Protein AF-A0A9Q0BQL5-F1 (afdb_monomer_lite)

Sequence (1202 aa):
MKENNKILQLIYVAWRERWSDSQWGINIKKVLPRGVSGDVYNLADCLMQQALIGSTANPLVLNYLKHSLCAHLVSHAAVLRCIAKYDKLERVYCITALLEFLASIVDGVTCRIKSEESVLPSSVVQLVYWLLQIFARTVQHYELYGEISAEQSYMLDQTCVVIERLSQQQFLLSMLYLEICGRIRDKYASIKGSLTNSNFTLNAQNVEQQLQQLAYIEAKHLDMQSLNPQPTLEKISCCVQPLLAVEVLLNPCKDTSYYMPHIIKQLHALQRIPGEQPPPADYIPELVEALELLIEDNLLLDFMDTKCSCNMIEFLLNDWTKQQLVSDVHVKKFASQREAASQLLKKCDNGQQTPSNINFIKRAEVPLSGVLKTLCTNKVQDMVPVGNSFELILSVATVEGRLKTFVSRLIQCNENSKPVPGELGKLCVIRSTLFDVSFLMLTSIVQTYGSDVVLPERGDSFFEKWVRECMVERNKLKNPRQILALCDDSIVDELLLSLSKPEATQLKPSNLSWQETCLNLPGVLHHVLETELLKPLNMIQQFLAPLTSEELSSQENAKERLALSYQIIRKMQHDVHPAPNTKSRLISHSPLVEQFREVWRTVVDAGHLPTLESLLLAGGAAWLATQLVEQLLACKYTRDMSRTMDVVFAAMHLDIEKTTEALLMYVVAPLMLRRQGEDINEPQSLVLARLCVYCIISCLETRSGNVSSALTAMKKRSRSHDEEELAANAAKVRKVIGDGSDNSSDFTDTAFVSGDELSPKAVFVYQFISLLVECGGERVAPVLRLLPTSLVQQLLKVLVTDDIRVGLISRLYDLRVQTGRQSAVADFFNKISTMSTEPAVAKDAVLKRSEALPEATPQVRGYDFNEGVNYNKLFESYVNSGFQATNLGLAIREINRMLDCRDQPLEPDQLDKYETDDFIRRRSKCTVFLGYTSNLVSSGLRETIRFLAEHRMIDCIVTTAGGVEEDFIKCLAPTFMGSFELSGRDLRERGINRIGNLLVPNDNYCKFEDWVMPLLDEMLEEQKSRGTVWSPSKIIHRLGERIGDHSSIYYWAAKNQIPVFCPALTDGSLGDMMYFHSFRRPGLVVDILSDLRRLNTMAVKAVNSGMIIVGGGVVKHHICNANLMRNGADYSVFINTASEFDGSDSGARPDEAISWGKIKKDATPVKIYAEASLVFPLIVGETFAKRHHCDGKELPQETNQV

Foldseek 3Di:
DVLLVVLLVLLVVCVVVVPDLVRLVVVVCVSDDPPDACVVVLSLLSLLCVQPPDLAGDVSSLSNNVSCVVVRSHAPLSNLQSLLPDPPLVSLRHLLVVLVSLLVCVLVHDDDDPVCLVRNLVSLLSNLLSLLVLLLVLLVVCLVPVDDDPSSLSSNVSSLSSLVSCLVDLVNLVSPVVPQDVSLLVSLVSSVVSVVVDPDDRPDPCSNVSSVCSNDPDPVVNDDDDPDPDDDDDDPLVVLLVVVLVCCLVCVPDDPLPPSLVVSVVVVVVPDDPDDDDDPALADPSVLVSVVQVLLQVVSQLVSCLVVLHRSLLVNVVSSCVVSHDHPVSSVVSRVSCVVSSVVSVPPPDDDDDDDDPPPVPPPPPVVVVVVVLVPDDDPDDDDDDDPVLVVVCVVCVVVVNQLVVLVVLLVQLQVLWDDPPDDDSSVVVSVVSNVSSLVSSLVCCQVQNCVRRHDPPDDGLSNVCCVQPDAHVVRGDRLNSLQVLADVVVLVVVVVLVPDPVCPDPDDDVDIPSNVSSHVSVNVVVVVVVVPPPPVVVLVVVPDDDDPVVPPDDPCPVVVVVVVVVVSVVVVCVVPPDDDDDDDDDDDDDLLVVCVVVVCCCVVPVDQPVLLVSCVVPNLLVLLVSLVVVLVPDPDPVVSLVSLVSSLVSCVSPLQRNLVNCLPPPVLVLLPDPDDDHQAPPRLLSSLLSNLSSVQVNLVVVVPPPPPPVVVPPDDDPDCPVPVVVVVVVVVCVSVDDDDDDDDDPPPPDLDDDLDGDRSLVSVVSNLVCNLVVVPCSCVVVLVPDDPVNVVVNVVSPPDDPPDPSSLVSSFPCVDPVSVVVSVVVVVVVVVVPPDDPVVVCCVPVPDDDDDPPPDQAQDADDCVVPDDVLVRLCNLCNPDDLSVLLNVLLVLLQVLVVQFPDDQDPVLQDPPDPLPLLGDDTQAAEEEEDELLCLLDPCLQVLLVCLQVVVHQAYEYAQSNLVSLLLCLVPNKAFAAQPDDPVVCVVQQWDDDHRIIDRNVSLVSVLVQCLVVLVVQQCCCVVVVDAAAPQNSLLSSLVRSPDSSGSSVSCNVSSHTYHHLHNLPDSVVVSVVVSCVVPNDDDYDHVVVLVSLLVSLLSRNAYEYDHEFFDPRQVSLLVSVVSNQAHQTEEAEEQADPPVVGRRRDDVVVSCVSSSHPPPHDYGYRNDHCVVRVVVSCVSHVVCCVVPVVDDDDDDDDDD

Radius of gyration: 45.61 Å; chains: 1; bounding box: 115×76×133 Å

Secondary structure (DSSP, 8-state):
-HHHHHHHHHHHHHHHTT--HHHHHHHHTTTSPTT--GGGGTHHHHHHHHHSSSSS--HHHHHHHHHHHHTTSS-HHHHHHHHHT---TT-HHHHHHHHHHHHTTGGG----STTTTTTHHHHHHHHHHHHHHHHHHHHHHHHHHS---HHHHHHHHHHHHHHHHHHH-HHHHHHHHTT--HHHHHHHHHHHHHHHHS----SSTTHHHHHHHHHS--GGG--PPPS-S-PPPPPHHHHHHHHHHHHHHH-TTS-TTTTHHHHHHHHHHHTS-TTPPPP--SS-HHHHHHHHHHHS-HHHHHHHHHHHSS-HHHHHHHHHHTTTSS-HHHHHHHHHHHHHHHHHGGG----------TTGGGSTTSTHHHHTTTTTS-SS------SHHHHHHHHHHHHTT-HHHHHHHHHHHHHTTPPPTT--SHHHHHHHHHHHHHHHHHHHHHHHH-HHHHS-TT--SHHHHHHHHT--BTTB---HHHHHTTS-HHHHHHHHHHHTSTT-SS----S--HHHHHHHHHHHHHHHHHHHTTHHHHHHHHTTSPPPTTGGGS-TTHHHHHHHHHHHHHHHHHHHSPPP---------S-HHHHHHHHHHHHHHH---THHHHHHHHHHHHHHHHHHHHHHHT--SHHHHHHHHHHHHHHHTTSHHHHHHHIIIIIIHHHHH-SSS----TTHHHHHHHHHHHHHHHHHHHHTT-TTSSTTS-TTS-SSSHHHHHHHHHHHHHHHH----SSS--SS---SBSSSSB-HHHHHHHHHHHHHHHHHGGGGHHHHTTS-HHHHHHHHHH--STT--HHHHHHHS-TTSHHHHHHHHHHHHHHHTT--S--HHHHHHHSPPPPPPPTTPPP-----GGG---HHHHHHHGGGT-HHHHHHHHHHHHHHHHHHHHSSPPPTTSS-SS---TTT---SSEEEEEEE-HHHHHTTHHHHHHHHHHTT--SEEE--HHHHHHHHHHHHS--EE--TTS-HHHHHHTTEEEETTEEEEHHHHHHHHHHHHHHHHHHHHHHHHH---B-HHHHHHHHHHHH--TT-HHHHHHHHT--EE-TTTTSSHHHHHHHHHHHHS----B-SHHHHHHHHHHHHT-SEEEEEEES-HHHHHHHHHHHHTTTSBSEEEEEES--GGG--TTT--HHHHHHTTSB-TT---EEEES-HHHHHHHHHIIIIIHHHHHTTS---------

Structure (mmCIF, N/CA/C/O backbone):
data_AF-A0A9Q0BQL5-F1
#
_entry.id   AF-A0A9Q0BQL5-F1
#
loop_
_atom_site.group_PDB
_atom_site.id
_atom_site.type_symbol
_atom_site.label_atom_id
_atom_site.label_alt_id
_atom_site.label_comp_id
_atom_site.label_asym_id
_atom_site.label_entity_id
_atom_site.label_seq_id
_atom_site.pdbx_PDB_ins_code
_atom_site.Cartn_x
_atom_site.Cartn_y
_atom_site.Cartn_z
_atom_site.occupancy
_atom_site.B_iso_or_equiv
_atom_site.auth_seq_id
_atom_site.auth_comp_id
_atom_site.auth_asym_id
_atom_site.auth_atom_id
_atom_site.pdbx_PDB_model_num
ATOM 1 N N . MET A 1 1 ? -9.740 28.902 -21.858 1.00 39.16 1 MET A N 1
ATOM 2 C CA . MET A 1 1 ? -10.705 29.517 -20.909 1.00 39.16 1 MET A CA 1
ATOM 3 C C . MET A 1 1 ? -11.935 28.647 -20.647 1.00 39.16 1 MET A C 1
ATOM 5 O O . MET A 1 1 ? -11.956 28.020 -19.597 1.00 39.16 1 MET A O 1
ATOM 9 N N . LYS A 1 2 ? -12.948 28.575 -21.539 1.00 45.38 2 LYS A N 1
ATOM 10 C CA . LYS A 1 2 ? -14.216 27.850 -21.254 1.00 45.38 2 LYS A CA 1
ATOM 11 C C . LYS A 1 2 ? -14.011 26.398 -20.790 1.00 45.38 2 LYS A C 1
ATOM 13 O O . LYS A 1 2 ? -14.734 25.947 -19.911 1.00 45.38 2 LYS A O 1
ATOM 18 N N . GLU A 1 3 ? -13.023 25.690 -21.334 1.00 53.72 3 GLU A N 1
ATOM 19 C CA . GLU A 1 3 ? -12.775 24.280 -20.994 1.00 53.72 3 GLU A CA 1
ATOM 20 C C . GLU A 1 3 ? -11.862 24.096 -19.776 1.00 53.72 3 GLU A C 1
ATOM 22 O O . GLU A 1 3 ? -12.141 23.229 -18.956 1.00 53.72 3 GLU A O 1
ATOM 27 N N . ASN A 1 4 ? -10.890 24.985 -19.536 1.00 60.66 4 ASN A N 1
ATOM 28 C CA . ASN A 1 4 ? -10.156 25.028 -18.259 1.00 60.66 4 ASN A CA 1
ATOM 29 C C . ASN A 1 4 ? -11.117 25.218 -17.071 1.00 60.66 4 ASN A C 1
ATOM 31 O O . ASN A 1 4 ? -10.926 24.617 -16.022 1.00 60.66 4 ASN A O 1
ATOM 35 N N . ASN A 1 5 ? -12.187 26.002 -17.252 1.00 71.75 5 ASN A N 1
ATOM 36 C CA . ASN A 1 5 ? -13.211 26.190 -16.224 1.00 71.75 5 ASN A CA 1
ATOM 37 C C . ASN A 1 5 ? -14.006 24.890 -15.957 1.00 71.75 5 ASN A C 1
ATOM 39 O O . ASN A 1 5 ? -14.268 24.563 -14.804 1.00 71.75 5 ASN A O 1
ATOM 43 N N . LYS A 1 6 ? -14.293 24.080 -16.993 1.00 80.75 6 LYS A N 1
ATOM 44 C CA . LYS A 1 6 ? -14.852 22.721 -16.818 1.00 80.75 6 LYS A CA 1
ATOM 45 C C . LYS A 1 6 ? -13.878 21.785 -16.092 1.00 80.75 6 LYS A C 1
ATOM 47 O O . LYS A 1 6 ? -14.313 21.003 -15.257 1.00 80.75 6 LYS A O 1
ATOM 52 N N . ILE A 1 7 ? -12.578 21.854 -16.399 1.00 86.69 7 ILE A N 1
ATOM 53 C CA . ILE A 1 7 ? -11.542 21.041 -15.737 1.00 86.69 7 ILE A CA 1
ATOM 54 C C . ILE A 1 7 ? -11.455 21.402 -14.248 1.00 86.69 7 ILE A C 1
ATOM 56 O O . ILE A 1 7 ? -11.483 20.507 -13.411 1.00 86.69 7 ILE A O 1
ATOM 60 N N . LEU A 1 8 ? -11.435 22.692 -13.900 1.00 84.69 8 LEU A N 1
ATOM 61 C CA . LEU A 1 8 ? -11.439 23.149 -12.505 1.00 84.69 8 LEU A CA 1
ATOM 62 C C . LEU A 1 8 ? -12.724 22.743 -11.764 1.00 84.69 8 LEU A C 1
ATOM 64 O O . LEU A 1 8 ? -12.647 22.255 -10.639 1.00 84.69 8 LEU A O 1
ATOM 68 N N . GLN A 1 9 ? -13.893 22.856 -12.406 1.00 84.88 9 GLN A N 1
ATOM 69 C CA . GLN A 1 9 ? -15.153 22.331 -11.862 1.00 84.88 9 GLN A CA 1
ATOM 70 C C . GLN A 1 9 ? -15.095 20.811 -11.638 1.00 84.88 9 GLN A C 1
ATOM 72 O O . GLN A 1 9 ? -15.548 20.338 -10.598 1.00 84.88 9 GLN A O 1
ATOM 77 N N . LEU A 1 10 ? -14.505 20.047 -12.564 1.00 89.94 10 LEU A N 1
ATOM 78 C CA . LEU A 1 10 ? -14.346 18.600 -12.421 1.00 89.94 10 LEU A CA 1
ATOM 79 C C . LEU A 1 10 ? -13.389 18.237 -11.278 1.00 89.94 10 LEU A C 1
ATOM 81 O O . LEU A 1 10 ? -13.702 17.334 -10.512 1.00 89.94 10 LEU A O 1
ATOM 85 N N . ILE A 1 11 ? -12.263 18.944 -11.127 1.00 89.12 11 ILE A N 1
ATOM 86 C CA . ILE A 1 11 ? -11.324 18.740 -10.011 1.00 89.12 11 ILE A CA 1
ATOM 87 C C . ILE A 1 11 ? -12.015 19.044 -8.676 1.00 89.12 11 ILE A C 1
ATOM 89 O O . ILE A 1 11 ? -11.891 18.259 -7.739 1.00 89.12 11 ILE A O 1
ATOM 93 N N . TYR A 1 12 ? -12.795 20.128 -8.593 1.00 85.75 12 TYR A N 1
ATOM 94 C CA . TYR A 1 12 ? -13.563 20.463 -7.391 1.00 85.75 12 TYR A CA 1
ATOM 95 C C . TYR A 1 12 ? -14.600 19.384 -7.041 1.00 85.75 12 TYR A C 1
ATOM 97 O O . TYR A 1 12 ? -14.692 18.978 -5.884 1.00 85.75 12 TYR A O 1
ATOM 105 N N . VAL A 1 13 ? -15.345 18.876 -8.032 1.00 85.94 13 VAL A N 1
ATOM 106 C CA . VAL A 1 13 ? -16.302 17.770 -7.849 1.00 85.94 13 VAL A CA 1
ATOM 107 C C . VAL A 1 13 ? -15.586 16.489 -7.409 1.00 85.94 13 VAL A C 1
ATOM 109 O O . VAL A 1 13 ? -15.974 15.907 -6.400 1.00 85.94 13 VAL A O 1
ATOM 112 N N . ALA A 1 14 ? -14.510 16.095 -8.094 1.00 89.06 14 ALA A N 1
ATOM 113 C CA . ALA A 1 14 ? -13.733 14.895 -7.785 1.00 89.06 14 ALA A CA 1
ATOM 114 C C . ALA A 1 14 ? -13.114 14.940 -6.378 1.00 89.06 14 ALA A C 1
ATOM 116 O O . ALA A 1 14 ? -13.169 13.955 -5.644 1.00 89.06 14 ALA A O 1
ATOM 117 N N . TRP A 1 15 ? -12.593 16.101 -5.969 1.00 87.44 15 TRP A N 1
ATOM 118 C CA . TRP A 1 15 ? -12.071 16.325 -4.622 1.00 87.44 15 TRP A CA 1
ATOM 119 C C . TRP A 1 15 ? -13.177 16.292 -3.556 1.00 87.44 15 TRP A C 1
ATOM 121 O O . TRP A 1 15 ? -13.024 15.610 -2.542 1.00 87.44 15 TRP A O 1
ATOM 131 N N . ARG A 1 16 ? -14.308 16.974 -3.797 1.00 85.25 16 ARG A N 1
ATOM 132 C CA . ARG A 1 16 ? -15.478 16.993 -2.900 1.00 85.25 16 ARG A CA 1
ATOM 133 C C . ARG A 1 16 ? -16.049 15.593 -2.674 1.00 85.25 16 ARG A C 1
ATOM 135 O O . ARG A 1 16 ? -16.396 15.246 -1.552 1.00 85.25 16 ARG A O 1
ATOM 142 N N . GLU A 1 17 ? -16.151 14.807 -3.740 1.00 84.94 17 GLU A N 1
ATOM 143 C CA . GLU A 1 17 ? -16.742 13.463 -3.748 1.00 84.94 17 GLU A CA 1
ATOM 144 C C . GLU A 1 17 ? -15.713 12.345 -3.530 1.00 84.94 17 GLU A C 1
ATOM 146 O O . GLU A 1 17 ? -16.066 11.171 -3.619 1.00 84.94 17 GLU A O 1
ATOM 151 N N . ARG A 1 18 ? -14.450 12.697 -3.242 1.00 83.94 18 ARG A N 1
ATOM 152 C CA . ARG A 1 18 ? -13.349 11.762 -2.953 1.00 83.94 18 ARG A CA 1
ATOM 153 C C . ARG A 1 18 ? -13.235 10.633 -3.985 1.00 83.94 18 ARG A C 1
ATOM 155 O O . ARG A 1 18 ? -13.073 9.468 -3.630 1.00 83.94 18 ARG A O 1
ATOM 162 N N . TRP A 1 19 ? -13.321 10.982 -5.270 1.00 89.06 19 TRP A N 1
ATOM 163 C CA . TRP A 1 19 ? -13.213 10.012 -6.360 1.00 89.06 19 TRP A CA 1
ATOM 164 C C . TRP A 1 19 ? -11.880 9.259 -6.295 1.00 89.06 19 TRP A C 1
ATOM 166 O O . TRP A 1 19 ? -10.834 9.860 -6.051 1.00 89.06 19 TRP A O 1
ATOM 176 N N . SER A 1 20 ? -11.914 7.961 -6.583 1.00 87.31 20 SER A N 1
ATOM 177 C CA . SER A 1 20 ? -10.718 7.157 -6.846 1.00 87.31 20 SER A CA 1
ATOM 178 C C . SER A 1 20 ? -10.031 7.571 -8.150 1.00 87.31 20 SER A C 1
ATOM 180 O O . SER A 1 20 ? -10.671 8.090 -9.068 1.00 87.31 20 SER A O 1
ATOM 182 N N . ASP A 1 21 ? -8.746 7.248 -8.279 1.00 83.06 21 ASP A N 1
ATOM 183 C CA . ASP A 1 21 ? -7.938 7.456 -9.487 1.00 83.06 21 ASP A CA 1
ATOM 184 C C . ASP A 1 21 ? -8.631 6.957 -10.769 1.00 83.06 21 ASP A C 1
ATOM 186 O O . ASP A 1 21 ? -8.652 7.650 -11.786 1.00 83.06 21 ASP A O 1
ATOM 190 N N . SER A 1 22 ? -9.293 5.795 -10.704 1.00 77.31 22 SER A N 1
ATOM 191 C CA . SER A 1 22 ? -10.062 5.239 -11.829 1.00 77.31 22 SER A CA 1
ATOM 192 C C . SER A 1 22 ? -11.319 6.056 -12.153 1.00 77.31 22 SER A C 1
ATOM 194 O O . SER A 1 22 ? -11.629 6.276 -13.324 1.00 77.31 22 SER A O 1
ATOM 196 N N . GLN A 1 23 ? -12.041 6.555 -11.143 1.00 81.75 23 GLN A N 1
ATOM 197 C CA . GLN A 1 23 ? -13.186 7.452 -11.354 1.00 81.75 23 GLN A CA 1
ATOM 198 C C . GLN A 1 23 ? -12.740 8.806 -11.920 1.00 81.75 23 GLN A C 1
ATOM 200 O O . GLN A 1 23 ? -13.413 9.339 -12.804 1.00 81.75 23 GLN A O 1
ATOM 205 N N . TRP A 1 24 ? -11.592 9.335 -11.485 1.00 91.50 24 TRP A N 1
ATOM 206 C CA . TRP A 1 24 ? -10.955 10.490 -12.116 1.00 91.50 24 TRP A CA 1
ATOM 207 C C . TRP A 1 24 ? -10.639 10.202 -13.592 1.00 91.50 24 TRP A C 1
ATOM 209 O O . TRP A 1 24 ? -11.157 10.896 -14.468 1.00 91.50 24 TRP A O 1
ATOM 219 N N . GLY A 1 25 ? -9.895 9.128 -13.883 1.00 84.06 25 GLY A N 1
ATOM 220 C CA . GLY A 1 25 ? -9.488 8.729 -15.235 1.00 84.06 25 GLY A CA 1
ATOM 221 C C . GLY A 1 25 ? -10.651 8.470 -16.205 1.00 84.06 25 GLY A C 1
ATOM 222 O O . GLY A 1 25 ? -10.537 8.765 -17.396 1.00 84.06 25 GLY A O 1
ATOM 223 N N . ILE A 1 26 ? -11.794 7.978 -15.713 1.00 83.75 26 ILE A N 1
ATOM 224 C CA . ILE A 1 26 ? -13.032 7.811 -16.496 1.00 83.75 26 ILE A CA 1
ATOM 225 C C . ILE A 1 26 ? -13.714 9.158 -16.775 1.00 83.75 26 ILE A C 1
ATOM 227 O O . ILE A 1 26 ? -14.214 9.382 -17.879 1.00 83.75 26 ILE A O 1
ATOM 231 N N . ASN A 1 27 ? -13.777 10.056 -15.790 1.00 84.06 27 ASN A N 1
ATOM 232 C CA . ASN A 1 27 ? -14.540 11.298 -15.909 1.00 84.06 27 ASN A CA 1
ATOM 233 C C . ASN A 1 27 ? -13.768 12.427 -16.611 1.00 84.06 27 ASN A C 1
ATOM 235 O O . ASN A 1 27 ? -14.380 13.181 -17.366 1.00 84.06 27 ASN A O 1
ATOM 239 N N . ILE A 1 28 ? -12.442 12.518 -16.465 1.00 87.62 28 ILE A N 1
ATOM 240 C CA . ILE A 1 28 ? -11.629 13.505 -17.202 1.00 87.62 28 ILE A CA 1
ATOM 241 C C . ILE A 1 28 ? -11.689 13.270 -18.722 1.00 87.62 28 ILE A C 1
ATOM 243 O O . ILE A 1 28 ? -11.780 14.223 -19.495 1.00 87.62 28 ILE A O 1
ATOM 247 N N . LYS A 1 29 ? -11.806 12.004 -19.154 1.00 83.19 29 LYS A N 1
ATOM 248 C CA . LYS A 1 29 ? -12.052 11.591 -20.552 1.00 83.19 29 LYS A CA 1
ATOM 249 C C . LYS A 1 29 ? -13.448 11.968 -21.093 1.00 83.19 29 LYS A C 1
ATOM 251 O O . LYS A 1 29 ? -13.734 11.703 -22.257 1.00 83.19 29 LYS A O 1
ATOM 256 N N . LYS A 1 30 ? -14.318 12.582 -20.277 1.00 82.38 30 LYS A N 1
ATOM 257 C CA . LYS A 1 30 ? -15.582 13.220 -20.707 1.00 82.38 30 LYS A CA 1
ATOM 258 C C . LYS A 1 30 ? -15.435 14.731 -20.939 1.00 82.38 30 LYS A C 1
ATOM 260 O O . LYS A 1 30 ? -16.332 15.342 -21.515 1.00 82.38 30 LYS A O 1
ATOM 265 N N . VAL A 1 31 ? -14.342 15.334 -20.463 1.00 81.88 31 VAL A N 1
ATOM 266 C CA . VAL A 1 31 ? -14.035 16.770 -20.601 1.00 81.88 31 VAL A CA 1
ATOM 267 C C . VAL A 1 31 ? -12.945 17.004 -21.651 1.00 81.88 31 VAL A C 1
ATOM 269 O O . VAL A 1 31 ? -13.032 17.978 -22.393 1.00 81.88 31 VAL A O 1
ATOM 272 N N . LEU A 1 32 ? -11.964 16.102 -21.754 1.00 81.38 32 LEU A N 1
ATOM 273 C CA . LEU A 1 32 ? -10.988 16.074 -22.847 1.00 81.38 32 LEU A CA 1
ATOM 274 C C . LEU A 1 32 ? -11.603 15.450 -24.120 1.00 81.38 32 LEU A C 1
ATOM 276 O O . LEU A 1 32 ? -12.259 14.408 -24.016 1.00 81.38 32 LEU A O 1
ATOM 280 N N . PRO A 1 33 ? -11.371 16.009 -25.324 1.00 72.81 33 PRO A N 1
ATOM 281 C CA . PRO A 1 33 ? -11.741 15.356 -26.579 1.00 72.81 33 PRO A CA 1
ATOM 282 C C . PRO A 1 33 ? -10.989 14.035 -26.797 1.00 72.81 33 PRO A C 1
ATOM 284 O O . PRO A 1 33 ? -9.827 13.886 -26.415 1.00 72.81 33 PRO A O 1
ATOM 287 N N . ARG A 1 34 ? -11.633 13.069 -27.468 1.00 67.50 34 ARG A N 1
ATOM 288 C CA . ARG A 1 34 ? -11.004 11.781 -27.808 1.00 67.50 34 ARG A CA 1
ATOM 289 C C . ARG A 1 34 ? -9.763 12.003 -28.682 1.00 67.50 34 ARG A C 1
ATOM 291 O O . ARG A 1 34 ? -9.864 12.620 -29.735 1.00 67.50 34 ARG A O 1
ATOM 298 N N . GLY A 1 35 ? -8.623 11.455 -28.257 1.00 61.53 35 GLY A N 1
ATOM 299 C CA . GLY A 1 35 ? -7.357 11.508 -29.000 1.00 61.53 35 GLY A CA 1
ATOM 300 C C . GLY A 1 35 ? -6.513 12.772 -28.791 1.00 61.53 35 GLY A C 1
ATOM 301 O O . GLY A 1 35 ? -5.473 12.893 -29.428 1.00 61.53 35 GLY A O 1
ATOM 302 N N . VAL A 1 36 ? -6.914 13.697 -27.910 1.00 68.75 36 VAL A N 1
ATOM 303 C CA . VAL A 1 36 ? -6.151 14.922 -27.604 1.00 68.75 36 VAL A CA 1
ATOM 304 C C . VAL A 1 36 ? -5.515 14.812 -26.214 1.00 68.75 36 VAL A C 1
ATOM 306 O O . VAL A 1 36 ? -6.201 14.458 -25.256 1.00 68.75 36 VAL A O 1
ATOM 309 N N . SER A 1 37 ? -4.219 15.128 -26.086 1.00 78.31 37 SER A N 1
ATOM 310 C CA . SER A 1 37 ? -3.549 15.154 -24.775 1.00 78.31 37 SER A CA 1
ATOM 311 C C . SER A 1 37 ? -4.097 16.273 -23.879 1.00 78.31 37 SER A C 1
ATOM 313 O O . SER A 1 37 ? -4.379 17.381 -24.345 1.00 78.31 37 SER A O 1
ATOM 315 N N . GLY A 1 38 ? -4.173 16.020 -22.571 1.00 78.12 38 GLY A N 1
ATOM 316 C CA . GLY A 1 38 ? -4.485 17.029 -21.558 1.00 78.12 38 GLY A CA 1
ATOM 317 C C . GLY A 1 38 ? -3.434 18.139 -21.451 1.00 78.12 38 GLY A C 1
ATOM 318 O O . GLY A 1 38 ? -3.744 19.207 -20.920 1.00 78.12 38 GLY A O 1
ATOM 319 N N . ASP A 1 39 ? -2.237 17.949 -22.015 1.00 82.81 39 ASP A N 1
ATOM 320 C CA . ASP A 1 39 ? -1.204 18.993 -22.127 1.00 82.81 39 ASP A CA 1
ATOM 321 C C . ASP A 1 39 ? -1.713 20.215 -22.906 1.00 82.81 39 ASP A C 1
ATOM 323 O O . ASP A 1 39 ? -1.501 21.351 -22.487 1.00 82.81 39 ASP A O 1
ATOM 327 N N . VAL A 1 40 ? -2.488 19.990 -23.978 1.00 81.69 40 VAL A N 1
ATOM 328 C CA . VAL A 1 40 ? -3.127 21.042 -24.800 1.00 81.69 40 VAL A CA 1
ATOM 329 C C . VAL A 1 40 ? -4.065 21.925 -23.963 1.00 81.69 40 VAL A C 1
ATOM 331 O O . VAL A 1 40 ? -4.300 23.092 -24.276 1.00 81.69 40 VAL A O 1
ATOM 334 N N . TYR A 1 41 ? -4.576 21.377 -22.861 1.00 83.56 41 TYR A N 1
ATOM 335 C CA . TYR A 1 41 ? -5.487 22.037 -21.933 1.00 83.56 41 TYR A CA 1
ATOM 336 C C . TYR A 1 41 ? -4.804 22.537 -20.652 1.00 83.56 41 TYR A C 1
ATOM 338 O O . TYR A 1 41 ? -5.484 23.082 -19.781 1.00 83.56 41 TYR A O 1
ATOM 346 N N . ASN A 1 42 ? -3.476 22.399 -20.549 1.00 87.31 42 ASN A N 1
ATOM 347 C CA . ASN A 1 42 ? -2.678 22.653 -19.347 1.00 87.31 42 ASN A CA 1
ATOM 348 C C . ASN A 1 42 ? -3.185 21.864 -18.120 1.00 87.31 42 ASN A C 1
ATOM 350 O O . ASN A 1 42 ? -3.192 22.375 -17.001 1.00 87.31 42 ASN A O 1
ATOM 354 N N . LEU A 1 43 ? -3.631 20.614 -18.318 1.00 90.56 43 LEU A N 1
ATOM 355 C CA . LEU A 1 43 ? -4.208 19.784 -17.252 1.00 90.56 43 LEU A CA 1
ATOM 356 C C . LEU A 1 43 ? -3.239 19.586 -16.073 1.00 90.56 43 LEU A C 1
ATOM 358 O O . LEU A 1 43 ? -3.673 19.626 -14.922 1.00 90.56 43 LEU A O 1
ATOM 362 N N . ALA A 1 44 ? -1.939 19.443 -16.353 1.00 90.94 44 ALA A N 1
ATOM 363 C CA . ALA A 1 44 ? -0.901 19.355 -15.329 1.00 90.94 44 ALA A CA 1
ATOM 364 C C . ALA A 1 44 ? -0.805 20.641 -14.480 1.00 90.94 44 ALA A C 1
ATOM 366 O O . ALA A 1 44 ? -0.837 20.543 -13.256 1.00 90.94 44 ALA A O 1
ATOM 367 N N . ASP A 1 45 ? -0.793 21.836 -15.091 1.00 90.31 45 ASP A N 1
ATOM 368 C CA . ASP A 1 45 ? -0.812 23.116 -14.356 1.00 90.31 45 ASP A CA 1
ATOM 369 C C . ASP A 1 45 ? -2.107 23.265 -13.539 1.00 90.31 45 ASP A C 1
ATOM 371 O O . ASP A 1 45 ? -2.063 23.700 -12.391 1.00 90.31 45 ASP A O 1
ATOM 375 N N . CYS A 1 46 ? -3.268 22.888 -14.093 1.00 91.12 46 CYS A N 1
ATOM 376 C CA . CYS A 1 46 ? -4.544 22.969 -13.375 1.00 91.12 46 CYS A CA 1
ATOM 377 C C . CYS A 1 46 ? -4.580 22.051 -12.143 1.00 91.12 46 CYS A C 1
ATOM 379 O O . CYS A 1 46 ? -5.012 22.489 -11.078 1.00 91.12 46 CYS A O 1
ATOM 381 N N . LEU A 1 47 ? -4.107 20.806 -12.260 1.00 92.69 47 LEU A N 1
ATOM 382 C CA . LEU A 1 47 ? -3.985 19.892 -11.120 1.00 92.69 47 LEU A CA 1
ATOM 383 C C . LEU A 1 47 ? -2.956 20.407 -10.104 1.00 92.69 47 LEU A C 1
ATOM 385 O O . LEU A 1 47 ? -3.257 20.444 -8.915 1.00 92.69 47 LEU A O 1
ATOM 389 N N . MET A 1 48 ? -1.796 20.893 -10.557 1.00 91.25 48 MET A N 1
ATOM 390 C CA . MET A 1 48 ? -0.754 21.462 -9.692 1.00 91.25 48 MET A CA 1
ATOM 391 C C . MET A 1 48 ? -1.266 22.663 -8.881 1.00 91.25 48 MET A C 1
ATOM 393 O O . MET A 1 48 ? -1.083 22.733 -7.667 1.00 91.25 48 MET A O 1
ATOM 397 N N . GLN A 1 49 ? -1.985 23.585 -9.528 1.00 89.88 49 GLN A N 1
ATOM 398 C CA . GLN A 1 49 ? -2.579 24.748 -8.865 1.00 89.88 49 GLN A CA 1
ATOM 399 C C . GLN A 1 49 ? -3.617 24.354 -7.809 1.00 89.88 49 GLN A C 1
ATOM 401 O O . GLN A 1 49 ? -3.651 24.969 -6.747 1.00 89.88 49 GLN A O 1
ATOM 406 N N . GLN A 1 50 ? -4.445 23.334 -8.068 1.00 90.75 50 GLN A N 1
ATOM 407 C CA . GLN A 1 50 ? -5.422 22.838 -7.089 1.00 90.75 50 GLN A CA 1
ATOM 408 C C . GLN A 1 50 ? -4.779 21.984 -5.982 1.00 90.75 50 GLN A C 1
ATOM 410 O O . GLN A 1 50 ? -5.297 21.938 -4.866 1.00 90.75 50 GLN A O 1
ATOM 415 N N . ALA A 1 51 ? -3.633 21.350 -6.251 1.00 92.00 51 ALA A N 1
ATOM 416 C CA . ALA A 1 51 ? -2.873 20.609 -5.252 1.00 92.00 51 ALA A CA 1
ATOM 417 C C . ALA A 1 51 ? -2.216 21.526 -4.204 1.00 92.00 51 ALA A C 1
ATOM 419 O O . ALA A 1 51 ? -2.127 21.142 -3.041 1.00 92.00 51 ALA A O 1
ATOM 420 N N . LEU A 1 52 ? -1.782 22.733 -4.588 1.00 90.94 52 LEU A N 1
ATOM 421 C CA . LEU A 1 52 ? -0.888 23.586 -3.784 1.00 90.94 52 LEU A CA 1
ATOM 422 C C . LEU A 1 52 ? -1.550 24.851 -3.194 1.00 90.94 52 LEU A C 1
ATOM 424 O O . LEU A 1 52 ? -0.862 25.804 -2.818 1.00 90.94 52 LEU A O 1
ATOM 428 N N . ILE A 1 53 ? -2.884 24.883 -3.094 1.00 85.31 53 ILE A N 1
ATOM 429 C CA . ILE A 1 53 ? -3.624 26.025 -2.518 1.00 85.31 53 ILE A CA 1
ATOM 430 C C . ILE A 1 53 ? -3.279 26.223 -1.028 1.00 85.31 53 ILE A C 1
ATOM 432 O O . ILE A 1 53 ? -3.015 27.349 -0.593 1.00 85.31 53 ILE A O 1
ATOM 436 N N . GLY A 1 54 ? -3.269 25.129 -0.258 1.00 80.31 54 GLY A N 1
ATOM 437 C CA . GLY A 1 54 ? -3.113 25.124 1.200 1.00 80.31 54 GLY A CA 1
ATOM 438 C C . GLY A 1 54 ? -1.709 25.468 1.710 1.00 80.31 54 GLY A C 1
ATOM 439 O O . GLY A 1 54 ? -0.826 25.876 0.957 1.00 80.31 54 GLY A O 1
ATOM 440 N N . SER A 1 55 ? -1.509 25.314 3.020 1.00 75.56 55 SER A N 1
ATOM 441 C CA . SER A 1 55 ? -0.184 25.302 3.664 1.00 75.56 55 SER A CA 1
ATOM 442 C C . SER A 1 55 ? 0.575 23.992 3.416 1.00 75.56 55 SER A C 1
ATOM 444 O O . SER A 1 55 ? 1.803 23.994 3.391 1.00 75.56 55 SER A O 1
ATOM 446 N N . THR A 1 56 ? -0.162 22.901 3.208 1.00 85.06 56 THR A N 1
ATOM 447 C CA . THR A 1 56 ? 0.310 21.589 2.757 1.00 85.06 56 THR A CA 1
ATOM 448 C C . THR A 1 56 ? -0.245 21.283 1.362 1.00 85.06 56 THR A C 1
ATOM 450 O O . THR A 1 56 ? -1.239 21.880 0.928 1.00 85.06 56 THR A O 1
ATOM 453 N N . ALA A 1 57 ? 0.386 20.346 0.649 1.00 89.75 57 ALA A N 1
ATOM 454 C CA . ALA A 1 57 ? -0.140 19.844 -0.617 1.00 89.75 57 ALA A CA 1
ATOM 455 C C . ALA A 1 57 ? -1.338 18.899 -0.396 1.00 89.75 57 ALA A C 1
ATOM 457 O O . ALA A 1 57 ? -1.414 18.185 0.601 1.00 89.75 57 ALA A O 1
ATOM 458 N N . ASN A 1 58 ? -2.272 18.872 -1.346 1.00 91.44 58 ASN A N 1
ATOM 459 C CA . ASN A 1 58 ? -3.466 18.026 -1.323 1.00 91.44 58 ASN A CA 1
ATOM 460 C C . ASN A 1 58 ? -3.175 16.671 -2.010 1.00 91.44 58 ASN A C 1
ATOM 462 O O . ASN A 1 58 ? -3.162 16.617 -3.247 1.00 91.44 58 ASN A O 1
ATOM 466 N N . PRO A 1 59 ? -2.960 15.570 -1.257 1.00 88.00 59 PRO A N 1
ATOM 467 C CA . PRO A 1 59 ? -2.446 14.315 -1.815 1.00 88.00 59 PRO A CA 1
ATOM 468 C C . PRO A 1 59 ? -3.413 13.664 -2.809 1.00 88.00 59 PRO A C 1
ATOM 470 O O . PRO A 1 59 ? -2.978 13.043 -3.771 1.00 88.00 59 PRO A O 1
ATOM 473 N N . LEU A 1 60 ? -4.725 13.870 -2.651 1.00 87.69 60 LEU A N 1
ATOM 474 C CA . LEU A 1 60 ? -5.728 13.349 -3.584 1.00 87.69 60 LEU A CA 1
ATOM 475 C C . LEU A 1 60 ? -5.576 13.956 -4.992 1.00 87.69 60 LEU A C 1
ATOM 477 O O . LEU A 1 60 ? -5.713 13.256 -5.989 1.00 87.69 60 LEU A O 1
ATOM 481 N N . VAL A 1 61 ? -5.238 15.246 -5.082 1.00 90.12 61 VAL A N 1
ATOM 482 C CA . VAL A 1 61 ? -5.041 15.931 -6.372 1.00 90.12 61 VAL A CA 1
ATOM 483 C C . VAL A 1 61 ? -3.670 15.592 -6.975 1.00 90.12 61 VAL A C 1
ATOM 485 O O . VAL A 1 61 ? -3.553 15.484 -8.197 1.00 90.12 61 VAL A O 1
ATOM 488 N N . LEU A 1 62 ? -2.654 15.332 -6.143 1.00 92.25 62 LEU A N 1
ATOM 489 C CA . LEU A 1 62 ? -1.382 14.757 -6.602 1.00 92.25 62 LEU A CA 1
ATOM 490 C C . LEU A 1 62 ? -1.563 13.323 -7.133 1.00 92.25 62 LEU A C 1
ATOM 492 O O . LEU A 1 62 ? -1.002 12.995 -8.177 1.00 92.25 62 LEU A O 1
ATOM 496 N N . ASN A 1 63 ? -2.409 12.495 -6.514 1.00 90.94 63 ASN A N 1
ATOM 497 C CA . ASN A 1 63 ? -2.745 11.166 -7.037 1.00 90.94 63 ASN A CA 1
ATOM 498 C C . ASN A 1 63 ? -3.491 11.252 -8.378 1.00 90.94 63 ASN A C 1
ATOM 500 O O . ASN A 1 63 ? -3.142 10.534 -9.313 1.00 90.94 63 ASN A O 1
ATOM 504 N N . TYR A 1 64 ? -4.414 12.207 -8.549 1.00 93.75 64 TYR A N 1
ATOM 505 C CA . TYR A 1 64 ? -5.023 12.478 -9.860 1.00 93.75 64 TYR A CA 1
ATOM 506 C C . TYR A 1 64 ? -3.985 12.877 -10.917 1.00 93.75 64 TYR A C 1
ATOM 508 O O . TYR A 1 64 ? -4.099 12.451 -12.069 1.00 93.75 64 TYR A O 1
ATOM 516 N N . LEU A 1 65 ? -2.949 13.640 -10.553 1.00 93.56 65 LEU A N 1
ATOM 517 C CA . LEU A 1 65 ? -1.836 13.961 -11.451 1.00 93.56 65 LEU A CA 1
ATOM 518 C C . LEU A 1 65 ? -0.993 12.721 -11.786 1.00 93.56 65 LEU A C 1
ATOM 520 O O . LEU A 1 65 ? -0.714 12.483 -12.962 1.00 93.56 65 LEU A O 1
ATOM 524 N N . LYS A 1 66 ? -0.666 11.889 -10.788 1.00 91.81 66 LYS A N 1
ATOM 525 C CA . LYS A 1 66 ? 0.071 10.629 -10.970 1.00 91.81 66 LYS A CA 1
ATOM 526 C C . LYS A 1 66 ? -0.685 9.660 -11.879 1.00 91.81 66 LYS A C 1
ATOM 528 O O . LYS A 1 66 ? -0.130 9.195 -12.871 1.00 91.81 66 LYS A O 1
ATOM 533 N N . HIS A 1 67 ? -1.973 9.435 -11.622 1.00 90.94 67 HIS A N 1
ATOM 534 C CA . HIS A 1 67 ? -2.823 8.614 -12.482 1.00 90.94 67 HIS A CA 1
ATOM 535 C C . HIS A 1 67 ? -2.950 9.201 -13.894 1.00 90.94 67 HIS A C 1
ATOM 537 O O . HIS A 1 67 ? -2.930 8.452 -14.866 1.00 90.94 67 HIS A O 1
ATOM 543 N N . SER A 1 68 ? -3.029 10.529 -14.040 1.00 90.50 68 SER A N 1
ATOM 544 C CA . SER A 1 68 ? -3.069 11.175 -15.362 1.00 90.50 68 SER A CA 1
ATOM 545 C C . SER A 1 68 ? -1.784 10.941 -16.163 1.00 90.50 68 SER A C 1
ATOM 547 O O . SER A 1 68 ? -1.861 10.728 -17.371 1.00 90.50 68 SER A O 1
ATOM 549 N N . LEU A 1 69 ? -0.621 10.924 -15.508 1.00 88.25 69 LEU A N 1
ATOM 550 C CA . LEU A 1 69 ? 0.667 10.610 -16.130 1.00 88.25 69 LEU A CA 1
ATOM 551 C C . LEU A 1 69 ? 0.747 9.124 -16.535 1.00 88.25 69 LEU A C 1
ATOM 553 O O . LEU A 1 69 ? 1.018 8.800 -17.695 1.00 88.25 69 LEU A O 1
ATOM 557 N N . CYS A 1 70 ? 0.403 8.213 -15.616 1.00 84.50 70 CYS A N 1
ATOM 558 C CA . CYS A 1 70 ? 0.354 6.769 -15.875 1.00 84.50 70 CYS A CA 1
ATOM 559 C C . CYS A 1 70 ? -0.654 6.388 -16.977 1.00 84.50 70 CYS A C 1
ATOM 561 O O . CYS A 1 70 ? -0.381 5.493 -17.769 1.00 84.50 70 CYS A O 1
ATOM 563 N N . ALA A 1 71 ? -1.792 7.084 -17.063 1.00 83.38 71 ALA A N 1
ATOM 564 C CA . ALA A 1 71 ? -2.819 6.892 -18.091 1.00 83.38 71 ALA A CA 1
ATOM 565 C C . ALA A 1 71 ? -2.562 7.686 -19.391 1.00 83.38 71 ALA A C 1
ATOM 567 O O . ALA A 1 71 ? -3.437 7.721 -20.260 1.00 83.38 71 ALA A O 1
ATOM 568 N N . HIS A 1 72 ? -1.397 8.337 -19.507 1.00 83.94 72 HIS A N 1
ATOM 569 C CA . HIS A 1 72 ? -0.940 9.124 -20.664 1.00 83.94 72 HIS A CA 1
ATOM 570 C C . HIS A 1 72 ? -1.918 10.237 -21.087 1.00 83.94 72 HIS A C 1
ATOM 572 O O . HIS A 1 72 ? -2.099 10.535 -22.266 1.00 83.94 72 HIS A O 1
ATOM 578 N N . LEU A 1 73 ? -2.554 10.859 -20.092 1.00 85.75 73 LEU A N 1
ATOM 579 C CA . LEU A 1 73 ? -3.383 12.058 -20.231 1.00 85.75 73 LEU A CA 1
ATOM 580 C C . LEU A 1 73 ? -2.569 13.355 -20.108 1.00 85.75 73 LEU A C 1
ATOM 582 O O . LEU A 1 73 ? -3.070 14.408 -20.494 1.00 85.75 73 LEU A O 1
ATOM 586 N N . VAL A 1 74 ? -1.353 13.282 -19.558 1.00 88.94 74 VAL A N 1
ATOM 587 C CA . VAL A 1 74 ? -0.355 14.364 -19.520 1.00 88.94 74 VAL A CA 1
ATOM 588 C C . VAL A 1 74 ? 1.047 13.805 -19.778 1.00 88.94 74 VAL A C 1
ATOM 590 O O . VAL A 1 74 ? 1.314 12.635 -19.499 1.00 88.94 74 VAL A O 1
ATOM 593 N N . SER A 1 75 ? 1.928 14.652 -20.300 1.00 90.00 75 SER A N 1
ATOM 594 C CA . SER A 1 75 ? 3.336 14.381 -20.617 1.00 90.00 75 SER A CA 1
ATOM 595 C C . SER A 1 75 ? 4.247 14.458 -19.378 1.00 90.00 75 SER A C 1
ATOM 597 O O . SER A 1 75 ? 3.978 15.214 -18.439 1.00 90.00 75 SER A O 1
ATOM 599 N N . HIS A 1 76 ? 5.382 13.743 -19.392 1.00 91.31 76 HIS A N 1
ATOM 600 C CA . HIS A 1 76 ? 6.418 13.907 -18.364 1.00 91.31 76 HIS A CA 1
ATOM 601 C C . HIS A 1 76 ? 7.001 15.321 -18.406 1.00 91.31 76 HIS A C 1
ATOM 603 O O . HIS A 1 76 ? 7.083 15.984 -17.373 1.00 91.31 76 HIS A O 1
ATOM 609 N N . ALA A 1 77 ? 7.348 15.816 -19.598 1.00 90.75 77 ALA A N 1
ATOM 610 C CA . ALA A 1 77 ? 7.857 17.174 -19.772 1.00 90.75 77 ALA A CA 1
ATOM 611 C C . ALA A 1 77 ? 6.878 18.235 -19.239 1.00 90.75 77 ALA A C 1
ATOM 613 O O . ALA A 1 77 ? 7.303 19.182 -18.576 1.00 90.75 77 ALA A O 1
ATOM 614 N N . ALA A 1 78 ? 5.571 18.054 -19.463 1.00 90.25 78 ALA A N 1
ATOM 615 C CA . ALA A 1 78 ? 4.545 18.928 -18.903 1.00 90.25 78 ALA A CA 1
ATOM 616 C C . ALA A 1 78 ? 4.549 18.904 -17.365 1.00 90.25 78 ALA A C 1
ATOM 618 O O . ALA A 1 78 ? 4.598 19.966 -16.744 1.00 90.25 78 ALA A O 1
ATOM 619 N N . VAL A 1 79 ? 4.558 17.721 -16.739 1.00 93.19 79 VAL A N 1
ATOM 620 C CA . VAL A 1 79 ? 4.556 17.579 -15.271 1.00 93.19 79 VAL A CA 1
ATOM 621 C C . VAL A 1 79 ? 5.819 18.164 -14.631 1.00 93.19 79 VAL A C 1
ATOM 623 O O . VAL A 1 79 ? 5.698 18.984 -13.721 1.00 93.19 79 VAL A O 1
ATOM 626 N N . LEU A 1 80 ? 7.017 17.828 -15.126 1.00 93.69 80 LEU A N 1
ATOM 627 C CA . LEU A 1 80 ? 8.281 18.358 -14.585 1.00 93.69 80 LEU A CA 1
ATOM 628 C C . LEU A 1 80 ? 8.332 19.892 -14.674 1.00 93.69 80 LEU A C 1
ATOM 630 O O . LEU A 1 80 ? 8.711 20.565 -13.716 1.00 93.69 80 LEU A O 1
ATOM 634 N N . ARG A 1 81 ? 7.853 20.453 -15.791 1.00 90.94 81 ARG A N 1
ATOM 635 C CA . ARG A 1 81 ? 7.727 21.901 -16.004 1.00 90.94 81 ARG A CA 1
ATOM 636 C C . ARG A 1 81 ? 6.708 22.560 -15.071 1.00 90.94 81 ARG A C 1
ATOM 638 O O . ARG A 1 81 ? 6.909 23.705 -14.687 1.00 90.94 81 ARG A O 1
ATOM 645 N N . CYS A 1 82 ? 5.624 21.879 -14.698 1.00 92.06 82 CYS A N 1
ATOM 646 C CA . CYS A 1 82 ? 4.662 22.405 -13.721 1.00 92.06 82 CYS A CA 1
ATOM 647 C C . CYS A 1 82 ? 5.265 22.490 -12.312 1.00 92.06 82 CYS A C 1
ATOM 649 O O . CYS A 1 82 ? 4.992 23.450 -11.597 1.00 92.06 82 CYS A O 1
ATOM 651 N N . ILE A 1 83 ? 6.104 21.521 -11.933 1.00 94.00 83 ILE A N 1
ATOM 652 C CA . ILE A 1 83 ? 6.772 21.490 -10.623 1.00 94.00 83 ILE A CA 1
ATOM 653 C C . ILE A 1 83 ? 7.871 22.560 -10.559 1.00 94.00 83 ILE A C 1
ATOM 655 O O . ILE A 1 83 ? 7.888 23.369 -9.636 1.00 94.00 83 ILE A O 1
ATOM 659 N N . ALA A 1 84 ? 8.715 22.653 -11.592 1.00 92.44 84 ALA A N 1
ATOM 660 C CA . ALA A 1 84 ? 9.814 23.621 -11.660 1.00 92.44 84 ALA A CA 1
ATOM 661 C C . ALA A 1 84 ? 9.378 25.106 -11.690 1.00 92.44 84 ALA A C 1
ATOM 663 O O . ALA A 1 84 ? 10.198 25.994 -11.460 1.00 92.44 84 ALA A O 1
ATOM 664 N N . LYS A 1 85 ? 8.095 25.397 -11.958 1.00 91.81 85 LYS A N 1
ATOM 665 C CA . LYS A 1 85 ? 7.501 26.745 -11.837 1.00 91.81 85 LYS A CA 1
ATOM 666 C C . LYS A 1 85 ? 7.224 27.174 -10.389 1.00 91.81 85 LYS A C 1
ATOM 668 O O . LYS A 1 85 ? 6.879 28.335 -10.182 1.00 91.81 85 LYS A O 1
ATOM 673 N N . TYR A 1 86 ? 7.265 26.266 -9.411 1.00 92.31 86 TYR A N 1
ATOM 674 C CA . TYR A 1 86 ? 6.793 26.551 -8.056 1.00 92.31 86 TYR A CA 1
ATOM 675 C C . TYR A 1 86 ? 7.808 27.388 -7.260 1.00 92.31 86 TYR A C 1
ATOM 677 O O . TYR A 1 86 ? 8.811 26.880 -6.768 1.00 92.31 86 TYR A O 1
ATOM 685 N N . ASP A 1 87 ? 7.529 28.681 -7.125 1.00 88.38 87 ASP A N 1
ATOM 686 C CA . ASP A 1 87 ? 8.435 29.713 -6.603 1.00 88.38 87 ASP A CA 1
ATOM 687 C C . ASP A 1 87 ? 8.416 29.886 -5.072 1.00 88.38 87 ASP A C 1
ATOM 689 O O . ASP A 1 87 ? 9.349 30.446 -4.493 1.00 88.38 87 ASP A O 1
ATOM 693 N N . LYS A 1 88 ? 7.377 29.381 -4.397 1.00 89.25 88 LYS A N 1
ATOM 694 C CA . LYS A 1 88 ? 7.134 29.553 -2.951 1.00 89.25 88 LYS A CA 1
ATOM 695 C C . LYS A 1 88 ? 7.980 28.623 -2.081 1.00 89.25 88 LYS A C 1
ATOM 697 O O . LYS A 1 88 ? 7.452 27.772 -1.358 1.00 89.25 88 LYS A O 1
ATOM 702 N N . LEU A 1 89 ? 9.304 28.780 -2.158 1.00 87.31 89 LEU A N 1
ATOM 703 C CA . LEU A 1 89 ? 10.274 27.892 -1.501 1.00 87.31 89 LEU A CA 1
ATOM 704 C C . LEU A 1 89 ? 10.314 28.016 0.047 1.00 87.31 89 LEU A C 1
ATOM 706 O O . LEU A 1 89 ? 11.096 27.337 0.699 1.00 87.31 89 LEU A O 1
ATOM 710 N N . GLU A 1 90 ? 9.471 28.858 0.653 1.00 83.56 90 GLU A N 1
ATOM 711 C CA . GLU A 1 90 ? 9.191 28.887 2.103 1.00 83.56 90 GLU A CA 1
ATOM 712 C C . GLU A 1 90 ? 8.126 27.875 2.550 1.00 83.56 90 GLU A C 1
ATOM 714 O O . GLU A 1 90 ? 8.028 27.564 3.736 1.00 83.56 90 GLU A O 1
ATOM 719 N N . ARG A 1 91 ? 7.309 27.343 1.633 1.00 90.50 91 ARG A N 1
ATOM 720 C CA . ARG A 1 91 ? 6.252 26.375 1.964 1.00 90.50 91 ARG A CA 1
ATOM 721 C C . ARG A 1 91 ? 6.815 24.953 2.029 1.00 90.50 91 ARG A C 1
ATOM 723 O O . ARG A 1 91 ? 6.463 24.123 1.194 1.00 90.50 91 ARG A O 1
ATOM 730 N N . VAL A 1 92 ? 7.666 24.689 3.026 1.00 89.50 92 VAL A N 1
ATOM 731 C CA . VAL A 1 92 ? 8.408 23.424 3.233 1.00 89.50 92 VAL A CA 1
ATOM 732 C C . VAL A 1 92 ? 7.546 22.187 2.949 1.00 89.50 92 VAL A C 1
ATOM 734 O O . VAL A 1 92 ? 7.836 21.451 2.015 1.00 89.50 92 VAL A O 1
ATOM 737 N N . TYR A 1 93 ? 6.410 22.026 3.635 1.00 90.38 93 TYR A N 1
ATOM 738 C CA . TYR A 1 93 ? 5.498 20.885 3.451 1.00 90.38 93 TYR A CA 1
ATOM 739 C C . TYR A 1 93 ? 4.952 20.704 2.022 1.00 90.38 93 TYR A C 1
ATOM 741 O O . TYR A 1 93 ? 4.690 19.579 1.600 1.00 90.38 93 TYR A O 1
ATOM 749 N N . CYS A 1 94 ? 4.765 21.786 1.260 1.00 91.44 94 CYS A N 1
ATOM 750 C CA . CYS A 1 94 ? 4.382 21.688 -0.150 1.00 91.44 94 CYS A CA 1
ATOM 751 C C . CYS A 1 94 ? 5.552 21.213 -1.018 1.00 91.44 94 CYS A C 1
ATOM 753 O O . CYS A 1 94 ? 5.340 20.449 -1.951 1.00 91.44 94 CYS A O 1
ATOM 755 N N . ILE A 1 95 ? 6.772 21.662 -0.720 1.00 93.31 95 ILE A N 1
ATOM 756 C CA . ILE A 1 95 ? 7.988 21.312 -1.466 1.00 93.31 95 ILE A CA 1
ATOM 757 C C . ILE A 1 95 ? 8.339 19.846 -1.212 1.00 93.31 95 ILE A C 1
ATOM 759 O O . ILE A 1 95 ? 8.533 19.104 -2.167 1.00 93.31 95 ILE A O 1
ATOM 763 N N . THR A 1 96 ? 8.317 19.404 0.047 1.00 93.50 96 THR A N 1
ATOM 764 C CA . THR A 1 96 ? 8.507 18.003 0.445 1.00 93.50 96 THR A CA 1
ATOM 765 C C . THR A 1 96 ? 7.564 17.067 -0.312 1.00 93.50 96 THR A C 1
ATOM 767 O O . THR A 1 96 ? 8.031 16.142 -0.968 1.00 93.50 96 THR A O 1
ATOM 770 N N . ALA A 1 97 ? 6.260 17.364 -0.349 1.00 92.69 97 ALA A N 1
ATOM 771 C CA . ALA A 1 97 ? 5.291 16.552 -1.091 1.00 92.69 97 ALA A CA 1
ATOM 772 C C . ALA A 1 97 ? 5.527 16.545 -2.619 1.00 92.69 97 ALA A C 1
ATOM 774 O O . ALA A 1 97 ? 5.198 15.568 -3.295 1.00 92.69 97 ALA A O 1
ATOM 775 N N . LEU A 1 98 ? 6.106 17.612 -3.187 1.00 94.94 98 LEU A N 1
ATOM 776 C CA . LEU A 1 98 ? 6.520 17.650 -4.596 1.00 94.94 98 LEU A CA 1
ATOM 777 C C . LEU A 1 98 ? 7.804 16.846 -4.847 1.00 94.94 98 LEU A C 1
ATOM 779 O O . LEU A 1 98 ? 7.913 16.210 -5.892 1.00 94.94 98 LEU A O 1
ATOM 783 N N . LEU A 1 99 ? 8.749 16.839 -3.904 1.00 95.25 99 LEU A N 1
ATOM 784 C CA . LEU A 1 99 ? 9.972 16.033 -3.962 1.00 95.25 99 LEU A CA 1
ATOM 785 C C . LEU A 1 99 ? 9.660 14.536 -3.834 1.00 95.25 99 LEU A C 1
ATOM 787 O O . LEU A 1 99 ? 10.137 13.745 -4.641 1.00 95.25 99 LEU A O 1
ATOM 791 N N . GLU A 1 100 ? 8.782 14.153 -2.907 1.00 94.00 100 GLU A N 1
ATOM 792 C CA . GLU A 1 100 ? 8.283 12.779 -2.761 1.00 94.00 100 GLU A CA 1
ATOM 793 C C . GLU A 1 100 ? 7.510 12.330 -4.015 1.00 94.00 100 GLU A C 1
ATOM 795 O O . GLU A 1 100 ? 7.713 11.223 -4.525 1.00 94.00 100 GLU A O 1
ATOM 800 N N . PHE A 1 101 ? 6.682 13.213 -4.591 1.00 94.81 101 PHE A N 1
ATOM 801 C CA . PHE A 1 101 ? 6.027 12.967 -5.877 1.00 94.81 101 PHE A CA 1
ATOM 802 C C . PHE A 1 101 ? 7.055 12.747 -7.002 1.00 94.81 101 PHE A C 1
ATOM 804 O O . PHE A 1 101 ? 6.945 11.746 -7.716 1.00 94.81 101 PHE A O 1
ATOM 811 N N . LEU A 1 102 ? 8.066 13.620 -7.130 1.00 94.50 102 LEU A N 1
ATOM 812 C CA . LEU A 1 102 ? 9.159 13.516 -8.110 1.00 94.50 102 LEU A CA 1
ATOM 813 C C . LEU A 1 102 ? 9.947 12.212 -7.960 1.00 94.50 102 LEU A C 1
ATOM 815 O O . LEU A 1 102 ? 10.097 11.485 -8.940 1.00 94.50 102 LEU A O 1
ATOM 819 N N . ALA A 1 103 ? 10.395 11.879 -6.747 1.00 92.75 103 ALA A N 1
ATOM 820 C CA . ALA A 1 103 ? 11.104 10.635 -6.447 1.00 92.75 103 ALA A CA 1
ATOM 821 C C . ALA A 1 103 ? 10.282 9.394 -6.839 1.00 92.75 103 ALA A C 1
ATOM 823 O O . ALA A 1 103 ? 10.840 8.364 -7.204 1.00 92.75 103 ALA A O 1
ATOM 824 N N . SER A 1 104 ? 8.950 9.503 -6.825 1.00 91.56 104 SER A N 1
ATOM 825 C CA . SER A 1 104 ? 8.035 8.431 -7.221 1.00 91.56 104 SER A CA 1
ATOM 826 C C . SER A 1 104 ? 7.743 8.329 -8.731 1.00 91.56 104 SER A C 1
ATOM 828 O O . SER A 1 104 ? 6.966 7.450 -9.119 1.00 91.56 104 SER A O 1
ATOM 830 N N . ILE A 1 105 ? 8.311 9.216 -9.567 1.00 91.75 105 ILE A N 1
ATOM 831 C CA . ILE A 1 105 ? 8.159 9.210 -11.039 1.00 91.75 105 ILE A CA 1
ATOM 832 C C . ILE A 1 105 ? 9.469 9.372 -11.831 1.00 91.75 105 ILE A C 1
ATOM 834 O O . ILE A 1 105 ? 9.479 9.045 -13.016 1.00 91.75 105 ILE A O 1
ATOM 838 N N . VAL A 1 106 ? 10.553 9.874 -11.224 1.00 89.31 106 VAL A N 1
ATOM 839 C CA . VAL A 1 106 ? 11.801 10.260 -11.919 1.00 89.31 106 VAL A CA 1
ATOM 840 C C . VAL A 1 106 ? 12.422 9.103 -12.711 1.00 89.31 106 VAL A C 1
ATOM 842 O O . VAL A 1 106 ? 12.794 9.288 -13.867 1.00 89.31 106 VAL A O 1
ATOM 845 N N . ASP A 1 107 ? 12.408 7.894 -12.150 1.00 85.94 107 ASP A N 1
ATOM 846 C CA . ASP A 1 107 ? 12.941 6.676 -12.779 1.00 85.94 107 ASP A CA 1
ATOM 847 C C . ASP A 1 107 ? 12.103 6.165 -13.970 1.00 85.94 107 ASP A C 1
ATOM 849 O O . ASP A 1 107 ? 12.542 5.296 -14.718 1.00 85.94 107 ASP A O 1
ATOM 853 N N . GLY A 1 108 ? 10.885 6.689 -14.157 1.00 82.81 108 GLY A N 1
ATOM 854 C CA . GLY A 1 108 ? 9.984 6.344 -15.265 1.00 82.81 108 GLY A CA 1
ATOM 855 C C . GLY A 1 108 ? 9.906 7.396 -16.378 1.00 82.81 108 GLY A C 1
ATOM 856 O O . GLY A 1 108 ? 9.181 7.192 -17.363 1.00 82.81 108 GLY A O 1
ATOM 857 N N . VAL A 1 109 ? 10.617 8.524 -16.237 1.00 88.00 109 VAL A N 1
ATOM 858 C CA . VAL A 1 109 ? 10.532 9.650 -17.177 1.00 88.00 109 VAL A CA 1
ATOM 859 C C . VAL A 1 109 ? 10.981 9.214 -18.566 1.00 88.00 109 VAL A C 1
ATOM 861 O O . VAL A 1 109 ? 12.128 8.853 -18.801 1.00 88.00 109 VAL A O 1
ATOM 864 N N . THR A 1 110 ? 10.044 9.272 -19.506 1.00 81.94 110 THR A N 1
ATOM 865 C CA . THR A 1 110 ? 10.210 8.791 -20.879 1.00 81.94 110 THR A CA 1
ATOM 866 C C . THR A 1 110 ? 9.545 9.757 -21.850 1.00 81.94 110 THR A C 1
ATOM 868 O O . THR A 1 110 ? 8.436 10.226 -21.591 1.00 81.94 110 THR A O 1
ATOM 871 N N . CYS A 1 111 ? 10.200 10.037 -22.977 1.00 76.88 111 CYS A N 1
ATOM 872 C CA . CYS A 1 111 ? 9.602 10.804 -24.067 1.00 76.88 111 CYS A CA 1
ATOM 873 C C . CYS A 1 111 ? 8.752 9.874 -24.947 1.00 76.88 111 CYS A C 1
ATOM 875 O O . CYS A 1 111 ? 9.237 8.817 -25.352 1.00 76.88 111 CYS A O 1
ATOM 877 N N . ARG A 1 112 ? 7.481 10.218 -25.203 1.00 63.47 112 ARG A N 1
ATOM 878 C CA . ARG A 1 112 ? 6.529 9.323 -25.906 1.00 63.47 112 ARG A CA 1
ATOM 879 C C . ARG A 1 112 ? 5.779 9.964 -27.076 1.00 63.47 112 ARG A C 1
ATOM 881 O O . ARG A 1 112 ? 5.000 9.284 -27.740 1.00 63.47 112 ARG A O 1
ATOM 888 N N . ILE A 1 113 ? 5.977 11.258 -27.331 1.00 61.09 113 ILE A N 1
ATOM 889 C CA . ILE A 1 113 ? 5.261 12.018 -28.367 1.00 61.09 113 ILE A CA 1
ATOM 890 C C . ILE A 1 113 ? 6.254 12.941 -29.084 1.00 61.09 113 ILE A C 1
ATOM 892 O O . ILE A 1 113 ? 7.035 13.618 -28.424 1.00 61.09 113 ILE A O 1
ATOM 896 N N . LYS A 1 114 ? 6.172 13.070 -30.416 1.00 58.72 114 LYS A N 1
ATOM 897 C CA . LYS A 1 114 ? 7.074 13.942 -31.206 1.00 58.72 114 LYS A CA 1
ATOM 898 C C . LYS A 1 114 ? 7.090 15.418 -30.783 1.00 58.72 114 LYS A C 1
ATOM 900 O O . LYS A 1 114 ? 8.052 16.129 -31.038 1.00 58.72 114 LYS A O 1
ATOM 905 N N . SER A 1 115 ? 6.027 15.896 -30.135 1.00 64.88 115 SER A N 1
ATOM 906 C CA . SER A 1 115 ? 5.946 17.247 -29.562 1.00 64.88 115 SER A CA 1
ATOM 907 C C . SER A 1 115 ? 6.527 17.364 -28.146 1.00 64.88 115 SER A C 1
ATOM 909 O O . SER A 1 115 ? 6.589 18.465 -27.614 1.00 64.88 115 SER A O 1
ATOM 911 N N . GLU A 1 116 ? 6.901 16.252 -27.512 1.00 73.00 116 GLU A N 1
ATOM 912 C CA . GLU A 1 116 ? 7.565 16.205 -26.205 1.00 73.00 116 GLU A CA 1
ATOM 913 C C . GLU A 1 116 ? 9.097 16.214 -26.350 1.00 73.00 116 GLU A C 1
ATOM 915 O O . GLU A 1 116 ? 9.783 16.744 -25.479 1.00 73.00 116 GLU A O 1
ATOM 920 N N . GLU A 1 117 ? 9.633 15.704 -27.466 1.00 71.56 117 GLU A N 1
ATOM 921 C CA . GLU A 1 117 ? 11.076 15.591 -27.754 1.00 71.56 117 GLU A CA 1
ATOM 922 C C . GLU A 1 117 ? 11.814 16.938 -27.620 1.00 71.56 117 GLU A C 1
ATOM 924 O O . GLU A 1 117 ? 12.861 17.018 -26.983 1.00 71.56 117 GLU A O 1
ATOM 929 N N . SER A 1 118 ? 11.228 18.025 -28.132 1.00 76.62 118 SER A N 1
ATOM 930 C CA . SER A 1 118 ? 11.766 19.395 -28.040 1.00 76.62 118 SER A CA 1
ATOM 931 C C . SER A 1 118 ? 11.381 20.149 -26.757 1.00 76.62 118 SER A C 1
ATOM 933 O O . SER A 1 118 ? 11.702 21.326 -26.599 1.00 76.62 118 SER A O 1
ATOM 935 N N . VAL A 1 119 ? 10.657 19.498 -25.843 1.00 83.00 119 VAL A N 1
ATOM 936 C CA . VAL A 1 119 ? 10.059 20.109 -24.643 1.00 83.00 119 VAL A CA 1
ATOM 937 C C . VAL A 1 119 ? 10.634 19.491 -23.367 1.00 83.00 119 VAL A C 1
ATOM 939 O O . VAL A 1 119 ? 10.730 20.180 -22.346 1.00 83.00 119 VAL A O 1
ATOM 942 N N . LEU A 1 120 ? 11.050 18.222 -23.409 1.00 88.81 120 LEU A N 1
ATOM 943 C CA . LEU A 1 120 ? 11.621 17.495 -22.278 1.00 88.81 120 LEU A CA 1
ATOM 944 C C . LEU A 1 120 ? 12.986 18.048 -21.815 1.00 88.81 120 LEU A C 1
ATOM 946 O O . LEU A 1 120 ? 13.059 18.346 -20.622 1.00 88.81 120 LEU A O 1
ATOM 950 N N . PRO A 1 121 ? 14.004 18.291 -22.675 1.00 89.25 121 PRO A N 1
ATOM 951 C CA . PRO A 1 121 ? 15.305 18.840 -22.258 1.00 89.25 121 PRO A CA 1
ATOM 952 C C . PRO A 1 121 ? 15.176 20.105 -21.399 1.00 89.25 121 PRO A C 1
ATOM 954 O O . PRO A 1 121 ? 15.549 20.104 -20.226 1.00 89.25 121 PRO A O 1
ATOM 957 N N . SER A 1 122 ? 14.496 21.133 -21.915 1.00 88.94 122 SER A N 1
ATOM 958 C CA . SER A 1 122 ? 14.225 22.385 -21.195 1.00 88.94 122 SER A CA 1
ATOM 959 C C . SER A 1 122 ? 13.485 22.193 -19.870 1.00 88.94 122 SER A C 1
ATOM 961 O O . SER A 1 122 ? 13.682 22.948 -18.920 1.00 88.94 122 SER A O 1
ATOM 963 N N . SER A 1 123 ? 12.628 21.172 -19.779 1.00 91.50 123 SER A N 1
ATOM 964 C CA . SER A 1 123 ? 11.874 20.872 -18.555 1.00 91.50 123 SER A CA 1
ATOM 965 C C . SER A 1 123 ? 12.739 20.157 -17.507 1.00 91.50 123 SER A C 1
ATOM 967 O O . SER A 1 123 ? 12.568 20.413 -16.318 1.00 91.50 123 SER A O 1
ATOM 969 N N . VAL A 1 124 ? 13.709 19.336 -17.930 1.00 91.81 124 VAL A N 1
ATOM 970 C CA . VAL A 1 124 ? 14.739 18.746 -17.054 1.00 91.81 124 VAL A CA 1
ATOM 971 C C . VAL A 1 124 ? 15.726 19.823 -16.579 1.00 91.81 124 VAL A C 1
ATOM 973 O O . VAL A 1 124 ? 16.025 19.886 -15.390 1.00 91.81 124 VAL A O 1
ATOM 976 N N . VAL A 1 125 ? 16.151 20.741 -17.456 1.00 91.12 125 VAL A N 1
ATOM 977 C CA . VAL A 1 125 ? 16.969 21.920 -17.093 1.00 91.12 125 VAL A CA 1
ATOM 978 C C . VAL A 1 125 ? 16.279 22.774 -16.025 1.00 91.12 125 VAL A C 1
ATOM 980 O O . VAL A 1 125 ? 16.902 23.150 -15.030 1.00 91.12 125 VAL A O 1
ATOM 983 N N . GLN A 1 126 ? 14.988 23.068 -16.208 1.00 91.12 126 GLN A N 1
ATOM 984 C CA . GLN A 1 126 ? 14.195 23.837 -15.243 1.00 91.12 126 GLN A CA 1
ATOM 985 C C . GLN A 1 126 ? 14.052 23.092 -13.907 1.00 91.12 126 GLN A C 1
ATOM 987 O O . GLN A 1 126 ? 14.225 23.708 -12.856 1.00 91.12 126 GLN A O 1
ATOM 992 N N . LEU A 1 127 ? 13.813 21.776 -13.934 1.00 94.12 127 LEU A N 1
ATOM 993 C CA . LEU A 1 127 ? 13.737 20.934 -12.737 1.00 94.12 127 LEU A CA 1
ATOM 994 C C . LEU A 1 127 ? 15.050 20.930 -11.942 1.00 94.12 127 LEU A C 1
ATOM 996 O O . LEU A 1 127 ? 15.035 21.174 -10.739 1.00 94.12 127 LEU A O 1
ATOM 1000 N N . VAL A 1 128 ? 16.189 20.694 -12.597 1.00 93.06 128 VAL A N 1
ATOM 1001 C CA . VAL A 1 128 ? 17.503 20.679 -11.932 1.00 93.06 128 VAL A CA 1
ATOM 1002 C C . VAL A 1 128 ? 17.829 22.051 -11.346 1.00 93.06 128 VAL A C 1
ATOM 1004 O O . VAL A 1 128 ? 18.283 22.144 -10.208 1.00 93.06 128 VAL A O 1
ATOM 1007 N N . TYR A 1 129 ? 17.525 23.133 -12.066 1.00 92.31 129 TYR A N 1
ATOM 1008 C CA . TYR A 1 129 ? 17.693 24.486 -11.537 1.00 92.31 129 TYR A CA 1
ATOM 1009 C C . TYR A 1 129 ? 16.806 24.758 -10.304 1.00 92.31 129 TYR A C 1
ATOM 1011 O O . TYR A 1 129 ? 17.268 25.397 -9.360 1.00 92.31 129 TYR A O 1
ATOM 1019 N N . TRP A 1 130 ? 15.575 24.236 -10.273 1.00 94.75 130 TRP A N 1
ATOM 1020 C CA . TRP A 1 130 ? 14.655 24.327 -9.129 1.00 94.75 130 TRP A CA 1
ATOM 1021 C C . TRP A 1 130 ? 15.149 23.531 -7.907 1.00 94.75 130 TRP A C 1
ATOM 1023 O O . TRP A 1 130 ? 15.193 24.071 -6.801 1.00 94.75 130 TRP A O 1
ATOM 1033 N N . LEU A 1 131 ? 15.633 22.298 -8.101 1.00 94.12 131 LEU A N 1
ATOM 1034 C CA . LEU A 1 131 ? 16.258 21.492 -7.039 1.00 94.12 131 LEU A CA 1
ATOM 1035 C C . LEU A 1 131 ? 17.478 22.210 -6.432 1.00 94.12 131 LEU A C 1
ATOM 1037 O O . LEU A 1 131 ? 17.609 22.306 -5.212 1.00 94.12 131 LEU A O 1
ATOM 1041 N N . LEU A 1 132 ? 18.325 22.811 -7.276 1.00 91.81 132 LEU A N 1
ATOM 1042 C CA . LEU A 1 132 ? 19.458 23.624 -6.826 1.00 91.81 132 LEU A CA 1
ATOM 1043 C C . LEU A 1 132 ? 19.031 24.925 -6.116 1.00 91.81 132 LEU A C 1
ATOM 1045 O O . LEU A 1 132 ? 19.772 25.424 -5.271 1.00 91.81 132 LEU A O 1
ATOM 1049 N N . GLN A 1 133 ? 17.856 25.493 -6.415 1.00 91.50 133 GLN A N 1
ATOM 1050 C CA . GLN A 1 133 ? 17.322 26.630 -5.653 1.00 91.50 133 GLN A CA 1
ATOM 1051 C C . GLN A 1 133 ? 16.883 26.225 -4.241 1.00 91.50 133 GLN A C 1
ATOM 1053 O O . GLN A 1 133 ? 17.171 26.969 -3.303 1.00 91.50 133 GLN A O 1
ATOM 1058 N N . ILE A 1 134 ? 16.239 25.063 -4.077 1.00 92.12 134 ILE A N 1
ATOM 1059 C CA . ILE A 1 134 ? 15.868 24.520 -2.758 1.00 92.12 134 ILE A CA 1
ATOM 1060 C C . ILE A 1 134 ? 17.133 24.269 -1.933 1.00 92.12 134 ILE A C 1
ATOM 1062 O O . ILE A 1 134 ? 17.270 24.815 -0.839 1.00 92.12 134 ILE A O 1
ATOM 1066 N N . PHE A 1 135 ? 18.094 23.533 -2.501 1.00 90.19 135 PHE A N 1
ATOM 1067 C CA . PHE A 1 135 ? 19.366 23.216 -1.849 1.00 90.19 135 PHE A CA 1
ATOM 1068 C C . PHE A 1 135 ? 20.116 24.487 -1.413 1.00 90.19 135 PHE A C 1
ATOM 1070 O O . PHE A 1 135 ? 20.500 24.621 -0.252 1.00 90.19 135 PHE A O 1
ATOM 1077 N N . ALA A 1 136 ? 20.256 25.468 -2.315 1.00 88.38 136 ALA A N 1
ATOM 1078 C CA . ALA A 1 136 ? 20.895 26.745 -2.002 1.00 88.38 136 ALA A CA 1
ATOM 1079 C C . ALA A 1 136 ? 20.172 27.515 -0.886 1.00 88.38 136 ALA A C 1
ATOM 1081 O O . ALA A 1 136 ? 20.838 28.084 -0.026 1.00 88.38 136 ALA A O 1
ATOM 1082 N N . ARG A 1 137 ? 18.830 27.529 -0.873 1.00 87.88 137 ARG A N 1
ATOM 1083 C CA . ARG A 1 137 ? 18.048 28.253 0.143 1.00 87.88 137 ARG A CA 1
ATOM 1084 C C . ARG A 1 137 ? 18.225 27.641 1.537 1.00 87.88 137 ARG A C 1
ATOM 1086 O O . ARG A 1 137 ? 18.328 28.400 2.497 1.00 87.88 137 ARG A O 1
ATOM 1093 N N . THR A 1 138 ? 18.319 26.314 1.655 1.00 86.31 138 THR A N 1
ATOM 1094 C CA . THR A 1 138 ? 18.582 25.649 2.946 1.00 86.31 138 THR A CA 1
ATOM 1095 C C . THR A 1 138 ? 20.017 25.877 3.429 1.00 86.31 138 THR A C 1
ATOM 1097 O O . THR A 1 138 ? 20.209 26.231 4.590 1.00 86.31 138 THR A O 1
ATOM 1100 N N . VAL A 1 139 ? 21.025 25.768 2.553 1.00 83.44 139 VAL A N 1
ATOM 1101 C CA . VAL A 1 139 ? 22.428 26.041 2.933 1.00 83.44 139 VAL A CA 1
ATOM 1102 C C . VAL A 1 139 ? 22.618 27.507 3.346 1.00 83.44 139 VAL A C 1
ATOM 1104 O O . VAL A 1 139 ? 23.243 27.776 4.366 1.00 83.44 139 VAL A O 1
ATOM 1107 N N . GLN A 1 140 ? 22.012 28.461 2.629 1.00 84.81 140 GLN A N 1
ATOM 1108 C CA . GLN A 1 140 ? 22.055 29.885 2.995 1.00 84.81 140 GLN A CA 1
ATOM 1109 C C . GLN A 1 140 ? 21.319 30.191 4.309 1.00 84.81 140 GLN A C 1
ATOM 1111 O O . GLN A 1 140 ? 21.719 31.097 5.034 1.00 84.81 140 GLN A O 1
ATOM 1116 N N . HIS A 1 141 ? 20.270 29.435 4.652 1.00 84.50 141 HIS A N 1
ATOM 1117 C CA . HIS A 1 141 ? 19.622 29.534 5.963 1.00 84.50 141 HIS A CA 1
ATOM 1118 C C . HIS A 1 141 ? 20.575 29.100 7.084 1.00 84.50 141 HIS A C 1
ATOM 1120 O O . HIS A 1 141 ? 20.713 29.807 8.079 1.00 84.50 141 HIS A O 1
ATOM 1126 N N . TYR A 1 142 ? 21.286 27.984 6.901 1.00 84.25 142 TYR A N 1
ATOM 1127 C CA . TYR A 1 142 ? 22.295 27.529 7.858 1.00 84.25 142 TYR A CA 1
ATOM 1128 C C . TYR A 1 142 ? 23.479 28.508 7.970 1.00 84.25 142 TYR A C 1
ATOM 1130 O O . TYR A 1 142 ? 23.911 28.815 9.076 1.00 84.25 142 TYR A O 1
ATOM 1138 N N . GLU A 1 143 ? 23.956 29.067 6.851 1.00 81.00 143 GLU A N 1
ATOM 1139 C CA . GLU A 1 143 ? 25.021 30.089 6.818 1.00 81.00 143 GLU A CA 1
ATOM 1140 C C . GLU A 1 143 ? 24.629 31.380 7.574 1.00 81.00 143 GLU A C 1
ATOM 1142 O O . GLU A 1 143 ? 25.494 32.043 8.144 1.00 81.00 143 GLU A O 1
ATOM 1147 N N . LEU A 1 144 ? 23.333 31.719 7.628 1.00 82.56 144 LEU A N 1
ATOM 1148 C CA . LEU A 1 144 ? 22.808 32.901 8.329 1.00 82.56 144 LEU A CA 1
ATOM 1149 C C . LEU A 1 144 ? 22.461 32.671 9.809 1.00 82.56 144 LEU A C 1
ATOM 1151 O O . LEU A 1 144 ? 22.602 33.601 10.604 1.00 82.56 144 LEU A O 1
ATOM 1155 N N . TYR A 1 145 ? 21.970 31.482 10.173 1.00 82.56 145 TYR A N 1
ATOM 1156 C CA . TYR A 1 145 ? 21.391 31.219 11.500 1.00 82.56 145 TYR A CA 1
ATOM 1157 C C . TYR A 1 145 ? 22.136 30.159 12.327 1.00 82.56 145 TYR A C 1
ATOM 1159 O O . TYR A 1 145 ? 21.906 30.065 13.528 1.00 82.56 145 TYR A O 1
ATOM 1167 N N . GLY A 1 146 ? 23.027 29.368 11.721 1.00 79.00 146 GLY A N 1
ATOM 1168 C CA . GLY A 1 146 ? 23.744 28.267 12.380 1.00 79.00 146 GLY A CA 1
ATOM 1169 C C . GLY A 1 146 ? 22.898 27.016 12.656 1.00 79.00 146 GLY A C 1
ATOM 1170 O O . GLY A 1 146 ? 23.430 26.015 13.128 1.00 79.00 146 GLY A O 1
ATOM 1171 N N . GLU A 1 147 ? 21.600 27.052 12.346 1.00 81.00 147 GLU A N 1
ATOM 1172 C CA . GLU A 1 147 ? 20.654 25.953 12.531 1.00 81.00 147 GLU A CA 1
ATOM 1173 C C . GLU A 1 147 ? 19.643 25.861 11.371 1.00 81.00 147 GLU A C 1
ATOM 1175 O O . GLU A 1 147 ? 19.409 26.819 10.623 1.00 81.00 147 GLU A O 1
ATOM 1180 N N . ILE A 1 148 ? 19.049 24.676 11.219 1.00 86.44 148 ILE A N 1
ATOM 1181 C CA . ILE A 1 148 ? 17.923 24.390 10.322 1.00 86.44 148 ILE A CA 1
ATOM 1182 C C . ILE A 1 148 ? 16.865 23.591 11.085 1.00 86.44 148 ILE A C 1
ATOM 1184 O O . ILE A 1 148 ? 17.193 22.814 11.982 1.00 86.44 148 ILE A O 1
ATOM 1188 N N . SER A 1 149 ? 15.593 23.772 10.734 1.00 86.31 149 SER A N 1
ATOM 1189 C CA . SER A 1 149 ? 14.500 23.015 11.350 1.00 86.31 149 SER A CA 1
ATOM 1190 C C . SER A 1 149 ? 14.480 21.556 10.871 1.00 86.31 149 SER A C 1
ATOM 1192 O O . SER A 1 149 ? 15.012 21.224 9.808 1.00 86.31 149 SER A O 1
ATOM 1194 N N . ALA A 1 150 ? 13.829 20.667 11.627 1.00 84.38 150 ALA A N 1
ATOM 1195 C CA . ALA A 1 150 ? 13.711 19.254 11.256 1.00 84.38 150 ALA A CA 1
ATOM 1196 C C . ALA A 1 150 ? 13.013 19.066 9.893 1.00 84.38 150 ALA A C 1
ATOM 1198 O O . ALA A 1 150 ? 13.404 18.217 9.095 1.00 84.38 150 ALA A O 1
ATOM 1199 N N . GLU A 1 151 ? 12.025 19.910 9.588 1.00 85.31 151 GLU A N 1
ATOM 1200 C CA . GLU A 1 151 ? 11.310 19.922 8.312 1.00 85.31 151 GLU A CA 1
ATOM 1201 C C . GLU A 1 151 ? 12.187 20.447 7.166 1.00 85.31 151 GLU A C 1
ATOM 1203 O O . GLU A 1 151 ? 12.124 19.915 6.057 1.00 85.31 151 GLU A O 1
ATOM 1208 N N . GLN A 1 152 ? 13.029 21.459 7.421 1.00 86.38 152 GLN A N 1
ATOM 1209 C CA . GLN A 1 152 ? 14.019 21.945 6.452 1.00 86.38 152 GLN A CA 1
ATOM 1210 C C . GLN A 1 152 ? 15.081 20.878 6.155 1.00 86.38 152 GLN A C 1
ATOM 1212 O O . GLN A 1 152 ? 15.471 20.728 4.996 1.00 86.38 152 GLN A O 1
ATOM 1217 N N . SER A 1 153 ? 15.507 20.117 7.170 1.00 86.94 153 SER A N 1
ATOM 1218 C CA . SER A 1 153 ? 16.424 18.988 6.989 1.00 86.94 153 SER A CA 1
ATOM 1219 C C . SER A 1 153 ? 15.779 17.875 6.164 1.00 86.94 153 SER A C 1
ATOM 1221 O O . SER A 1 153 ? 16.334 17.497 5.140 1.00 86.94 153 SER A O 1
ATOM 1223 N N . TYR A 1 154 ? 14.569 17.423 6.514 1.00 88.50 154 TYR A N 1
ATOM 1224 C CA . TYR A 1 154 ? 13.872 16.383 5.745 1.00 88.50 154 TYR A CA 1
ATOM 1225 C C . TYR A 1 154 ? 13.586 16.816 4.294 1.00 88.50 154 TYR A C 1
ATOM 1227 O O . TYR A 1 154 ? 13.749 16.028 3.364 1.00 88.50 154 TYR A O 1
ATOM 1235 N N . MET A 1 155 ? 13.230 18.086 4.061 1.00 91.62 155 MET A N 1
ATOM 1236 C CA . MET A 1 155 ? 13.102 18.646 2.708 1.00 91.62 155 MET A CA 1
ATOM 1237 C C . MET A 1 155 ? 14.435 18.614 1.939 1.00 91.62 155 MET A C 1
ATOM 1239 O O . MET A 1 155 ? 14.443 18.335 0.738 1.00 91.62 155 MET A O 1
ATOM 1243 N N . LEU A 1 156 ? 15.563 18.883 2.604 1.00 88.31 156 LEU A N 1
ATOM 1244 C CA . LEU A 1 156 ? 16.890 18.790 1.996 1.00 88.31 156 LEU A CA 1
ATOM 1245 C C . LEU A 1 156 ? 17.266 17.335 1.684 1.00 88.31 156 LEU A C 1
ATOM 1247 O O . LEU A 1 156 ? 17.718 17.067 0.576 1.00 88.31 156 LEU A O 1
ATOM 1251 N N . ASP A 1 157 ? 17.004 16.398 2.595 1.00 88.50 157 ASP A N 1
ATOM 1252 C CA . ASP A 1 157 ? 17.250 14.969 2.385 1.00 88.50 157 ASP A CA 1
ATOM 1253 C C . ASP A 1 157 ? 16.432 14.437 1.189 1.00 88.50 157 ASP A C 1
ATOM 1255 O O . ASP A 1 157 ? 16.985 13.795 0.295 1.00 88.50 157 ASP A O 1
ATOM 1259 N N . GLN A 1 158 ? 15.147 14.803 1.073 1.00 90.62 158 GLN A N 1
ATOM 1260 C CA . GLN A 1 158 ? 14.334 14.489 -0.115 1.00 90.62 158 GLN A CA 1
ATOM 1261 C C . GLN A 1 158 ? 14.846 15.186 -1.392 1.00 90.62 158 GLN A C 1
ATOM 1263 O O . GLN A 1 158 ? 14.756 14.622 -2.484 1.00 90.62 158 GLN A O 1
ATOM 1268 N N . THR A 1 159 ? 15.435 16.383 -1.282 1.00 92.31 159 THR A N 1
ATOM 1269 C CA . THR A 1 159 ? 16.088 17.060 -2.420 1.00 92.31 159 THR A CA 1
ATOM 1270 C C . THR A 1 159 ? 17.312 16.270 -2.893 1.00 92.31 159 THR A C 1
ATOM 1272 O O . THR A 1 159 ? 17.480 16.076 -4.098 1.00 92.31 159 THR A O 1
ATOM 1275 N N . CYS A 1 160 ? 18.121 15.750 -1.965 1.00 89.62 160 CYS A N 1
ATOM 1276 C CA . CYS A 1 160 ? 19.257 14.875 -2.262 1.00 89.62 160 CYS A CA 1
ATOM 1277 C C . CYS A 1 160 ? 18.810 13.573 -2.946 1.00 89.62 160 CYS A C 1
ATOM 1279 O O . CYS A 1 160 ? 19.381 13.217 -3.971 1.00 89.62 160 CYS A O 1
ATOM 1281 N N . VAL A 1 161 ? 17.749 12.912 -2.465 1.00 91.12 161 VAL A N 1
ATOM 1282 C CA . VAL A 1 161 ? 17.215 11.671 -3.073 1.00 91.12 161 VAL A CA 1
ATOM 1283 C C . VAL A 1 161 ? 16.755 11.879 -4.525 1.00 91.12 161 VAL A C 1
ATOM 1285 O O . VAL A 1 161 ? 16.972 11.013 -5.375 1.00 91.12 161 VAL A O 1
ATOM 1288 N N . VAL A 1 162 ? 16.135 13.021 -4.848 1.00 92.19 162 VAL A N 1
ATOM 1289 C CA . VAL A 1 162 ? 15.742 13.333 -6.237 1.00 92.19 162 VAL A CA 1
ATOM 1290 C C . VAL A 1 162 ? 16.965 13.648 -7.110 1.00 92.19 162 VAL A C 1
ATOM 1292 O O . VAL A 1 162 ? 17.006 13.226 -8.267 1.00 92.19 162 VAL A O 1
ATOM 1295 N N . ILE A 1 163 ? 17.969 14.348 -6.568 1.00 91.25 163 ILE A N 1
ATOM 1296 C CA . ILE A 1 163 ? 19.242 14.638 -7.253 1.00 91.25 163 ILE A CA 1
ATOM 1297 C C . ILE A 1 163 ? 20.016 13.347 -7.556 1.00 91.25 163 ILE A C 1
ATOM 1299 O O . ILE A 1 163 ? 20.468 13.176 -8.686 1.00 91.25 163 ILE A O 1
ATOM 1303 N N . GLU A 1 164 ? 20.106 12.429 -6.591 1.00 90.12 164 GLU A N 1
ATOM 1304 C CA . GLU A 1 164 ? 20.749 11.120 -6.738 1.00 90.12 164 GLU A CA 1
ATOM 1305 C C . GLU A 1 164 ? 20.110 10.298 -7.863 1.00 90.12 164 GLU A C 1
ATOM 1307 O O . GLU A 1 164 ? 20.799 9.852 -8.778 1.00 90.12 164 GLU A O 1
ATOM 1312 N N . ARG A 1 165 ? 18.783 10.125 -7.849 1.00 90.50 165 ARG A N 1
ATOM 1313 C CA . ARG A 1 165 ? 18.100 9.365 -8.909 1.00 90.50 165 ARG A CA 1
ATOM 1314 C C . ARG A 1 165 ? 18.310 10.005 -10.279 1.00 90.50 165 ARG A C 1
ATOM 1316 O O . ARG A 1 165 ? 18.608 9.311 -11.246 1.00 90.50 165 ARG A O 1
ATOM 1323 N N . LEU A 1 166 ? 18.222 11.334 -10.373 1.00 90.06 166 LEU A N 1
ATOM 1324 C CA . LEU A 1 166 ? 18.447 12.045 -11.634 1.00 90.06 166 LEU A CA 1
ATOM 1325 C C . LEU A 1 166 ? 19.892 11.875 -12.142 1.00 90.06 166 LEU A C 1
ATOM 1327 O O . LEU A 1 166 ? 20.087 11.756 -13.351 1.00 90.06 166 LEU A O 1
ATOM 1331 N N . SER A 1 167 ? 20.889 11.796 -11.252 1.00 86.56 167 SER A N 1
ATOM 1332 C CA . SER A 1 167 ? 22.291 11.546 -11.621 1.00 86.56 167 SER A CA 1
ATOM 1333 C C . SER A 1 167 ? 22.623 10.076 -11.925 1.00 86.56 167 SER A C 1
ATOM 1335 O O . SER A 1 167 ? 23.635 9.807 -12.573 1.00 86.56 167 SER A O 1
ATOM 1337 N N . GLN A 1 168 ? 21.767 9.131 -11.525 1.00 86.50 168 GLN A N 1
ATOM 1338 C CA . GLN A 1 168 ? 21.853 7.714 -11.907 1.00 86.50 168 GLN A CA 1
ATOM 1339 C C . GLN A 1 168 ? 21.175 7.427 -13.264 1.00 86.50 168 GLN A C 1
ATOM 1341 O O . GLN A 1 168 ? 21.614 6.548 -14.008 1.00 86.50 168 GLN A O 1
ATOM 1346 N N . GLN A 1 169 ? 20.131 8.178 -13.626 1.00 85.19 169 GLN A N 1
ATOM 1347 C CA . GLN A 1 169 ? 19.364 7.969 -14.860 1.00 85.19 169 GLN A CA 1
ATOM 1348 C C . GLN A 1 169 ? 20.052 8.582 -16.094 1.00 85.19 169 GLN A C 1
ATOM 1350 O O . GLN A 1 169 ? 19.833 9.746 -16.439 1.00 85.19 169 GLN A O 1
ATOM 1355 N N . GLN A 1 170 ? 20.830 7.775 -16.828 1.00 82.62 170 GLN A N 1
ATOM 1356 C CA . GLN A 1 170 ? 21.530 8.197 -18.056 1.00 82.62 170 GLN A CA 1
ATOM 1357 C C . GLN A 1 170 ? 20.632 8.929 -19.066 1.00 82.62 170 GLN A C 1
ATOM 1359 O O . GLN A 1 170 ? 21.049 9.947 -19.607 1.00 82.62 170 GLN A O 1
ATOM 1364 N N . PHE A 1 171 ? 19.390 8.476 -19.286 1.00 84.88 171 PHE A N 1
ATOM 1365 C CA . PHE A 1 171 ? 18.453 9.151 -20.194 1.00 84.88 171 PHE A CA 1
ATOM 1366 C C . PHE A 1 171 ? 18.191 10.611 -19.779 1.00 84.88 171 PHE A C 1
ATOM 1368 O O . PHE A 1 171 ? 18.184 11.503 -20.628 1.00 84.88 171 PHE A O 1
ATOM 1375 N N . LEU A 1 172 ? 18.040 10.881 -18.477 1.00 86.69 172 LEU A N 1
ATOM 1376 C CA . LEU A 1 172 ? 17.852 12.238 -17.958 1.00 86.69 172 LEU A CA 1
ATOM 1377 C C . LEU A 1 172 ? 19.131 13.072 -18.048 1.00 86.69 172 LEU A C 1
ATOM 1379 O O . LEU A 1 172 ? 19.050 14.247 -18.403 1.00 86.69 172 LEU A O 1
ATOM 1383 N N . LEU A 1 173 ? 20.303 12.472 -17.819 1.00 87.06 173 LEU A N 1
ATOM 1384 C CA . LEU A 1 173 ? 21.588 13.132 -18.063 1.00 87.06 173 LEU A CA 1
ATOM 1385 C C . LEU A 1 173 ? 21.778 13.492 -19.543 1.00 87.06 173 LEU A C 1
ATOM 1387 O O . LEU A 1 173 ? 22.224 14.596 -19.841 1.00 87.06 173 LEU A O 1
ATOM 1391 N N . SER A 1 174 ? 21.385 12.623 -20.480 1.00 83.19 174 SER A N 1
ATOM 1392 C CA . SER A 1 174 ? 21.395 12.930 -21.914 1.00 83.19 174 SER A CA 1
ATOM 1393 C C . SER A 1 174 ? 20.422 14.062 -22.262 1.00 83.19 174 SER A C 1
ATOM 1395 O O . SER A 1 174 ? 20.800 14.976 -22.991 1.00 83.19 174 SER A O 1
ATOM 1397 N N . MET A 1 175 ? 19.202 14.068 -21.708 1.00 85.88 175 MET A N 1
ATOM 1398 C CA . MET A 1 175 ? 18.262 15.188 -21.889 1.00 85.88 175 MET A CA 1
ATOM 1399 C C . MET A 1 175 ? 18.812 16.505 -21.314 1.00 85.88 175 MET A C 1
ATOM 1401 O O . MET A 1 175 ? 18.628 17.558 -21.919 1.00 85.88 175 MET A O 1
ATOM 1405 N N . LEU A 1 176 ? 19.519 16.458 -20.181 1.00 85.75 176 LEU A N 1
ATOM 1406 C CA . LEU A 1 176 ? 20.157 17.621 -19.555 1.00 85.75 176 LEU A CA 1
ATOM 1407 C C . LEU A 1 176 ? 21.393 18.107 -20.342 1.00 85.75 176 LEU A C 1
ATOM 1409 O O . LEU A 1 176 ? 21.631 19.312 -20.430 1.00 85.75 176 LEU A O 1
ATOM 1413 N N . TYR A 1 177 ? 22.137 17.190 -20.970 1.00 83.00 177 TYR A N 1
ATOM 1414 C CA . TYR A 1 177 ? 23.280 17.483 -21.844 1.00 83.00 177 TYR A CA 1
ATOM 1415 C C . TYR A 1 177 ? 22.871 18.209 -23.141 1.00 83.00 177 TYR A C 1
ATOM 1417 O O . TYR A 1 177 ? 23.613 19.056 -23.637 1.00 83.00 177 TYR A O 1
ATOM 1425 N N . LEU A 1 178 ? 21.677 17.931 -23.677 1.00 77.94 178 LEU A N 1
ATOM 1426 C CA . LEU A 1 178 ? 21.176 18.570 -24.903 1.00 77.94 178 LEU A CA 1
ATOM 1427 C C . LEU A 1 178 ? 20.876 20.075 -24.752 1.00 77.94 178 LEU A C 1
ATOM 1429 O O . LEU A 1 178 ? 20.857 20.786 -25.755 1.00 77.94 178 LEU A O 1
ATOM 1433 N N . GLU A 1 179 ? 20.654 20.576 -23.531 1.00 71.38 179 GLU A N 1
ATOM 1434 C CA . GLU A 1 179 ? 20.261 21.973 -23.276 1.00 71.38 179 GLU A CA 1
ATOM 1435 C C . GLU A 1 179 ? 21.049 22.598 -22.097 1.00 71.38 179 GLU A C 1
ATOM 1437 O O . GLU A 1 179 ? 20.502 23.336 -21.277 1.00 71.38 179 GLU A O 1
ATOM 1442 N N . ILE A 1 180 ? 22.358 22.305 -21.998 1.00 61.75 180 ILE A N 1
ATOM 1443 C CA . ILE A 1 180 ? 23.243 22.753 -20.897 1.00 61.75 180 ILE A CA 1
ATOM 1444 C C . ILE A 1 180 ? 23.125 24.264 -20.645 1.00 61.75 180 ILE A C 1
ATOM 1446 O O . ILE A 1 180 ? 23.629 25.103 -21.398 1.00 61.75 180 ILE A O 1
ATOM 1450 N N . CYS A 1 181 ? 22.516 24.620 -19.515 1.00 66.56 181 CYS A N 1
ATOM 1451 C CA . CYS A 1 181 ? 22.285 26.006 -19.133 1.00 66.56 181 CYS A CA 1
ATOM 1452 C C . CYS A 1 181 ? 23.386 26.520 -18.195 1.00 66.56 181 CYS A C 1
ATOM 1454 O O . CYS A 1 181 ? 23.626 25.945 -17.132 1.00 66.56 181 CYS A O 1
ATOM 1456 N N . GLY A 1 182 ? 24.012 27.658 -18.531 1.00 74.75 182 GLY A N 1
ATOM 1457 C CA . GLY A 1 182 ? 25.015 28.317 -17.673 1.00 74.75 182 GLY A CA 1
ATOM 1458 C C . GLY A 1 182 ? 24.534 28.532 -16.232 1.00 74.75 182 GLY A C 1
ATOM 1459 O O . GLY A 1 182 ? 25.267 28.236 -15.294 1.00 74.75 182 GLY A O 1
ATOM 1460 N N . ARG A 1 183 ? 23.244 28.862 -16.065 1.00 79.00 183 ARG A N 1
ATOM 1461 C CA . ARG A 1 183 ? 22.582 29.102 -14.770 1.00 79.00 183 ARG A CA 1
ATOM 1462 C C . ARG A 1 183 ? 22.714 27.951 -13.767 1.00 79.00 183 ARG A C 1
ATOM 1464 O O . ARG A 1 183 ? 22.672 28.202 -12.565 1.00 79.00 183 ARG A O 1
ATOM 1471 N N . ILE A 1 184 ? 22.852 26.707 -14.238 1.00 86.31 184 ILE A N 1
ATOM 1472 C CA . ILE A 1 184 ? 23.073 25.530 -13.382 1.00 86.31 184 ILE A CA 1
ATOM 1473 C C . ILE A 1 184 ? 24.490 25.576 -12.794 1.00 86.31 184 ILE A C 1
ATOM 1475 O O . ILE A 1 184 ? 24.649 25.438 -11.583 1.00 86.31 184 ILE A O 1
ATOM 1479 N N . ARG A 1 185 ? 25.507 25.870 -13.618 1.00 87.25 185 ARG A N 1
ATOM 1480 C CA . ARG A 1 185 ? 26.901 26.048 -13.174 1.00 87.25 185 ARG A CA 1
ATOM 1481 C C . ARG A 1 185 ? 27.060 27.261 -12.259 1.00 87.25 185 ARG A C 1
ATOM 1483 O O . ARG A 1 185 ? 27.696 27.135 -11.217 1.00 87.25 185 ARG A O 1
ATOM 1490 N N . ASP A 1 186 ? 26.415 28.382 -12.585 1.00 85.94 186 ASP A N 1
ATOM 1491 C CA . ASP A 1 186 ? 26.417 29.595 -11.753 1.00 85.94 186 ASP A CA 1
ATOM 1492 C C . ASP A 1 186 ? 25.826 29.317 -10.355 1.00 85.94 186 ASP A C 1
ATOM 1494 O O . ASP A 1 186 ? 26.372 29.727 -9.328 1.00 85.94 186 ASP A O 1
ATOM 1498 N N . LYS A 1 187 ? 24.711 28.571 -10.299 1.00 87.06 187 LYS A N 1
ATOM 1499 C CA . LYS A 1 187 ? 24.053 28.189 -9.043 1.00 87.06 187 LYS A CA 1
ATOM 1500 C C . LYS A 1 187 ? 24.868 27.154 -8.258 1.00 87.06 187 LYS A C 1
ATOM 1502 O O . LYS A 1 187 ? 24.999 27.315 -7.048 1.00 87.06 187 LYS A O 1
ATOM 1507 N N . TYR A 1 188 ? 25.459 26.158 -8.919 1.00 89.12 188 TYR A N 1
ATOM 1508 C CA . TYR A 1 188 ? 26.374 25.199 -8.291 1.00 89.12 188 TYR A CA 1
ATOM 1509 C C . TYR A 1 188 ? 27.604 25.889 -7.681 1.00 89.12 188 TYR A C 1
ATOM 1511 O O . TYR A 1 188 ? 27.942 25.619 -6.532 1.00 89.12 188 TYR A O 1
ATOM 1519 N N . ALA A 1 189 ? 28.229 26.833 -8.394 1.00 85.88 189 ALA A N 1
ATOM 1520 C CA . ALA A 1 189 ? 29.358 27.605 -7.872 1.00 85.88 189 ALA A CA 1
ATOM 1521 C C . ALA A 1 189 ? 28.975 28.408 -6.613 1.00 85.88 189 ALA A C 1
ATOM 1523 O O . ALA A 1 189 ? 29.725 28.421 -5.639 1.00 85.88 189 ALA A O 1
ATOM 1524 N N . SER A 1 190 ? 27.776 29.005 -6.596 1.00 86.06 190 SER A N 1
ATOM 1525 C CA . SER A 1 190 ? 27.229 29.677 -5.410 1.00 86.06 190 SER A CA 1
ATOM 1526 C C . SER A 1 190 ? 26.989 28.719 -4.235 1.00 86.06 190 SER A C 1
ATOM 1528 O O . SER A 1 190 ? 27.286 29.092 -3.106 1.00 86.06 190 SER A O 1
ATOM 1530 N N . ILE A 1 191 ? 26.475 27.506 -4.479 1.00 85.62 191 ILE A N 1
ATOM 1531 C CA . ILE A 1 191 ? 26.271 26.487 -3.433 1.00 85.62 191 ILE A CA 1
ATOM 1532 C C . ILE A 1 191 ? 27.617 26.034 -2.864 1.00 85.62 191 ILE A C 1
ATOM 1534 O O . ILE A 1 191 ? 27.787 26.012 -1.648 1.00 85.62 191 ILE A O 1
ATOM 1538 N N . LYS A 1 192 ? 28.590 25.724 -3.731 1.00 84.00 192 LYS A N 1
ATOM 1539 C CA . LYS A 1 192 ? 29.928 25.287 -3.316 1.00 84.00 192 LYS A CA 1
ATOM 1540 C C . LYS A 1 192 ? 30.630 26.349 -2.465 1.00 84.00 192 LYS A C 1
ATOM 1542 O O . LYS A 1 192 ? 31.242 25.988 -1.469 1.00 84.00 192 LYS A O 1
ATOM 1547 N N . GLY A 1 193 ? 30.473 27.635 -2.797 1.00 81.00 193 GLY A N 1
ATOM 1548 C CA . GLY A 1 193 ? 30.974 28.752 -1.986 1.00 81.00 193 GLY A CA 1
ATOM 1549 C C . GLY A 1 193 ? 30.420 28.758 -0.554 1.00 81.00 193 GLY A C 1
ATOM 1550 O O . GLY A 1 193 ? 31.200 28.731 0.397 1.00 81.00 193 GLY A O 1
ATOM 1551 N N . SER A 1 194 ? 29.093 28.717 -0.390 1.00 79.62 194 SER A N 1
ATOM 1552 C CA . SER A 1 194 ? 28.458 28.650 0.939 1.00 79.62 194 SER A CA 1
ATOM 1553 C C . SER A 1 194 ? 28.824 27.370 1.707 1.00 79.62 194 SER A C 1
ATOM 1555 O O . SER A 1 194 ? 29.046 27.426 2.916 1.00 79.62 194 SER A O 1
ATOM 1557 N N . LEU A 1 195 ? 28.959 26.223 1.027 1.00 78.94 195 LEU A N 1
ATOM 1558 C CA . LEU A 1 195 ? 29.436 24.978 1.648 1.00 78.94 195 LEU A CA 1
ATOM 1559 C C . LEU A 1 195 ? 30.895 25.083 2.124 1.00 78.94 195 LEU A C 1
ATOM 1561 O O . LEU A 1 195 ? 31.211 24.578 3.191 1.00 78.94 195 LEU A O 1
ATOM 1565 N N . THR A 1 196 ? 31.782 25.771 1.396 1.00 77.00 196 THR A N 1
ATOM 1566 C CA . THR A 1 196 ? 33.166 26.004 1.861 1.00 77.00 196 THR A CA 1
ATOM 1567 C C . THR A 1 196 ? 33.285 27.045 2.978 1.00 77.00 196 THR A C 1
ATOM 1569 O O . THR A 1 196 ? 34.290 27.055 3.683 1.00 77.00 196 THR A O 1
ATOM 1572 N N . ASN A 1 197 ? 32.279 27.907 3.153 1.00 68.06 197 ASN A N 1
ATOM 1573 C CA . ASN A 1 197 ? 32.252 28.942 4.194 1.00 68.06 197 ASN A CA 1
ATOM 1574 C C . ASN A 1 197 ? 31.591 28.485 5.506 1.00 68.06 197 ASN A C 1
ATOM 1576 O O . ASN A 1 197 ? 31.731 29.164 6.522 1.00 68.06 197 ASN A O 1
ATOM 1580 N N . SER A 1 198 ? 30.844 27.377 5.494 1.00 63.06 198 SER A N 1
ATOM 1581 C CA . SER A 1 198 ? 30.029 26.925 6.625 1.00 63.06 198 SER A CA 1
ATOM 1582 C C . SER A 1 198 ? 30.432 25.528 7.094 1.00 63.06 198 SER A C 1
ATOM 1584 O O . SER A 1 198 ? 30.766 24.655 6.301 1.00 63.06 198 SER A O 1
ATOM 1586 N N . ASN A 1 199 ? 30.337 25.275 8.403 1.00 66.31 199 ASN A N 1
ATOM 1587 C CA . ASN A 1 199 ? 30.522 23.936 8.981 1.00 66.31 199 ASN A CA 1
ATOM 1588 C C . ASN A 1 199 ? 29.271 23.057 8.752 1.00 66.31 199 ASN A C 1
ATOM 1590 O O . ASN A 1 199 ? 28.740 22.475 9.698 1.00 66.31 199 ASN A O 1
ATOM 1594 N N . PHE A 1 200 ? 28.724 23.045 7.534 1.00 72.38 200 PHE A N 1
ATOM 1595 C CA . PHE A 1 200 ? 27.487 22.336 7.210 1.00 72.38 200 PHE A CA 1
ATOM 1596 C C . PHE A 1 200 ? 27.776 20.894 6.784 1.00 72.38 200 PHE A C 1
ATOM 1598 O O . PHE A 1 200 ? 28.320 20.640 5.710 1.00 72.38 200 PHE A O 1
ATOM 1605 N N . THR A 1 201 ? 27.400 19.937 7.630 1.00 65.94 201 THR A N 1
ATOM 1606 C CA . THR A 1 201 ? 27.572 18.502 7.381 1.00 65.94 201 THR A CA 1
ATOM 1607 C C . THR A 1 201 ? 26.302 17.886 6.797 1.00 65.94 201 THR A C 1
ATOM 1609 O O . THR A 1 201 ? 25.244 17.904 7.420 1.00 65.94 201 THR A O 1
ATOM 1612 N N . LEU A 1 202 ? 26.416 17.301 5.602 1.00 64.81 202 LEU A N 1
ATOM 1613 C CA . LEU A 1 202 ? 25.338 16.570 4.930 1.00 64.81 202 LEU A CA 1
ATOM 1614 C C . LEU A 1 202 ? 25.284 15.110 5.409 1.00 64.81 202 LEU A C 1
ATOM 1616 O O . LEU A 1 202 ? 26.317 14.447 5.487 1.00 64.81 202 LEU A O 1
ATOM 1620 N N . ASN A 1 203 ? 24.078 14.591 5.659 1.00 61.03 203 ASN A N 1
ATOM 1621 C CA . ASN A 1 203 ? 23.866 13.184 6.034 1.00 61.03 20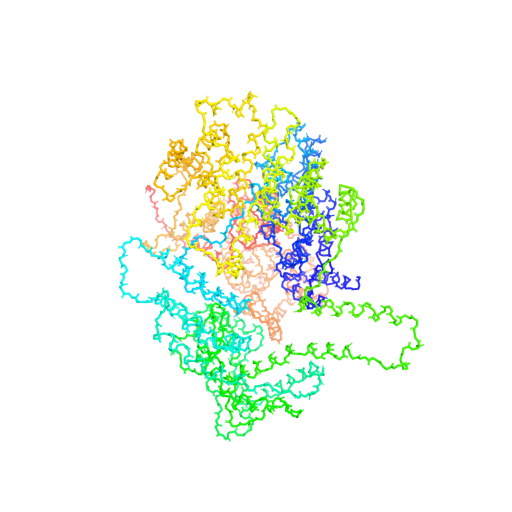3 ASN A CA 1
ATOM 1622 C C . ASN A 1 203 ? 24.073 12.208 4.860 1.00 61.03 203 ASN A C 1
ATOM 1624 O O . ASN A 1 203 ? 24.437 11.051 5.065 1.00 61.03 203 ASN A O 1
ATOM 1628 N N . ALA A 1 204 ? 23.822 12.661 3.629 1.00 60.47 204 ALA A N 1
ATOM 1629 C CA . ALA A 1 204 ? 23.893 11.840 2.425 1.00 60.47 204 ALA A CA 1
ATOM 1630 C C . ALA A 1 204 ? 25.305 11.849 1.809 1.00 60.47 204 ALA A C 1
ATOM 1632 O O . ALA A 1 204 ? 25.877 12.901 1.515 1.00 60.47 204 ALA A O 1
ATOM 1633 N N . GLN A 1 205 ? 25.861 10.656 1.586 1.00 58.59 205 GLN A N 1
ATOM 1634 C CA . GLN A 1 205 ? 27.179 10.480 0.973 1.00 58.59 205 GLN A CA 1
ATOM 1635 C C . GLN A 1 205 ? 27.160 10.873 -0.516 1.00 58.59 205 GLN A C 1
ATOM 1637 O O . GLN A 1 205 ? 26.148 10.742 -1.196 1.00 58.59 205 GLN A O 1
ATOM 1642 N N . ASN A 1 206 ? 28.300 11.341 -1.032 1.00 70.50 206 ASN A N 1
ATOM 1643 C CA . ASN A 1 206 ? 28.545 11.665 -2.448 1.00 70.50 206 ASN A CA 1
ATOM 1644 C C . ASN A 1 206 ? 27.684 12.786 -3.080 1.00 70.50 206 ASN A C 1
ATOM 1646 O O . ASN A 1 206 ? 27.860 13.071 -4.265 1.00 70.50 206 ASN A O 1
ATOM 1650 N N . VAL A 1 207 ? 26.831 13.491 -2.325 1.00 75.81 207 VAL A N 1
ATOM 1651 C CA . VAL A 1 207 ? 25.979 14.579 -2.859 1.00 75.81 207 VAL A CA 1
ATOM 1652 C C . VAL A 1 207 ? 26.782 15.673 -3.573 1.00 75.81 207 VAL A C 1
ATOM 1654 O O . VAL A 1 207 ? 26.350 16.158 -4.615 1.00 75.81 207 VAL A O 1
ATOM 1657 N N . GLU A 1 208 ? 27.983 16.032 -3.103 1.00 77.06 208 GLU A N 1
ATOM 1658 C CA . GLU A 1 208 ? 28.822 17.013 -3.811 1.00 77.06 208 GLU A CA 1
ATOM 1659 C C . GLU A 1 208 ? 29.263 16.517 -5.203 1.00 77.06 208 GLU A C 1
ATOM 1661 O O . GLU A 1 208 ? 29.248 17.291 -6.161 1.00 77.06 208 GLU A O 1
ATOM 1666 N N . GLN A 1 209 ? 29.571 15.222 -5.353 1.00 81.75 209 GLN A N 1
ATOM 1667 C CA . GLN A 1 209 ? 29.886 14.627 -6.658 1.00 81.75 209 GLN A CA 1
ATOM 1668 C C . GLN A 1 209 ? 28.662 14.615 -7.579 1.00 81.75 209 GLN A C 1
ATOM 1670 O O . GLN A 1 209 ? 28.791 14.933 -8.758 1.00 81.75 209 GLN A O 1
ATOM 1675 N N . GLN A 1 210 ? 27.471 14.312 -7.052 1.00 86.12 210 GLN A N 1
ATOM 1676 C CA . GLN A 1 210 ? 26.219 14.338 -7.820 1.00 86.12 210 GLN A CA 1
ATOM 1677 C C . GLN A 1 210 ? 25.887 15.767 -8.289 1.00 86.12 210 GLN A C 1
ATOM 1679 O O . GLN A 1 210 ? 25.594 15.989 -9.464 1.00 86.12 210 GLN A O 1
ATOM 1684 N N . LEU A 1 211 ? 26.016 16.761 -7.404 1.00 83.88 211 LEU A N 1
ATOM 1685 C CA . LEU A 1 211 ? 25.870 18.183 -7.732 1.00 83.88 211 LEU A CA 1
ATOM 1686 C C . LEU A 1 211 ? 26.885 18.631 -8.799 1.00 83.88 211 LEU A C 1
ATOM 1688 O O . LEU A 1 211 ? 26.521 19.349 -9.733 1.00 83.88 211 LEU A O 1
ATOM 1692 N N . GLN A 1 212 ? 28.139 18.174 -8.703 1.00 85.56 212 GLN A N 1
ATOM 1693 C CA . GLN A 1 212 ? 29.171 18.431 -9.708 1.00 85.56 212 GLN A CA 1
ATOM 1694 C C . GLN A 1 212 ? 28.835 17.772 -11.055 1.00 85.56 212 GLN A C 1
ATOM 1696 O O . GLN A 1 212 ? 28.960 18.424 -12.090 1.00 85.56 212 GLN A O 1
ATOM 1701 N N . GLN A 1 213 ? 28.365 16.522 -11.053 1.00 85.81 213 GLN A N 1
ATOM 1702 C CA . GLN A 1 213 ? 27.969 15.766 -12.245 1.00 85.81 213 GLN A CA 1
ATOM 1703 C C . GLN A 1 213 ? 26.809 16.443 -12.991 1.00 85.81 213 GLN A C 1
ATOM 1705 O O . GLN A 1 213 ? 26.865 16.562 -14.213 1.00 85.81 213 GLN A O 1
ATOM 1710 N N . LEU A 1 214 ? 25.796 16.954 -12.278 1.00 85.50 214 LEU A N 1
ATOM 1711 C CA . LEU A 1 214 ? 24.681 17.697 -12.886 1.00 85.50 214 LEU A CA 1
ATOM 1712 C C . LEU A 1 214 ? 25.094 19.077 -13.432 1.00 85.50 214 LEU A C 1
ATOM 1714 O O . LEU A 1 214 ? 24.462 19.582 -14.360 1.00 85.50 214 LEU A O 1
ATOM 1718 N N . ALA A 1 215 ? 26.146 19.692 -12.883 1.00 84.44 215 ALA A N 1
ATOM 1719 C CA . ALA A 1 215 ? 26.682 20.964 -13.369 1.00 84.44 215 ALA A CA 1
ATOM 1720 C C . ALA A 1 215 ? 27.695 20.806 -14.525 1.00 84.44 215 ALA A C 1
ATOM 1722 O O . ALA A 1 215 ? 27.822 21.711 -15.353 1.00 84.44 215 ALA A O 1
ATOM 1723 N N . TYR A 1 216 ? 28.400 19.672 -14.598 1.00 84.50 216 TYR A N 1
ATOM 1724 C CA . TYR A 1 216 ? 29.492 19.405 -15.541 1.00 84.50 216 TYR A CA 1
ATOM 1725 C C . TYR A 1 216 ? 29.366 18.002 -16.160 1.00 84.50 216 TYR A C 1
ATOM 1727 O O . TYR A 1 216 ? 30.202 17.127 -15.939 1.00 84.50 216 TYR A O 1
ATOM 1735 N N . ILE A 1 217 ? 28.314 17.787 -16.957 1.00 81.62 217 ILE A N 1
ATOM 1736 C CA . ILE A 1 217 ? 28.124 16.528 -17.689 1.00 81.62 217 ILE A CA 1
ATOM 1737 C C . ILE A 1 217 ? 29.161 16.416 -18.814 1.00 81.62 217 ILE A C 1
ATOM 1739 O O . ILE A 1 217 ? 29.166 17.209 -19.758 1.00 81.62 217 ILE A O 1
ATOM 1743 N N . GLU A 1 218 ? 29.988 15.377 -18.754 1.00 73.44 218 GLU A N 1
ATOM 1744 C CA . GLU A 1 218 ? 30.882 14.985 -19.842 1.00 73.44 218 GLU A CA 1
ATOM 1745 C C . GLU A 1 218 ? 30.235 13.887 -20.695 1.00 73.44 218 GLU A C 1
ATOM 1747 O O . GLU A 1 218 ? 29.778 12.871 -20.170 1.00 73.44 218 GLU A O 1
ATOM 1752 N N . ALA A 1 219 ? 30.245 14.048 -22.023 1.00 63.56 219 ALA A N 1
ATOM 1753 C CA . ALA A 1 219 ? 29.604 13.106 -22.949 1.00 63.56 219 ALA A CA 1
ATOM 1754 C C . ALA A 1 219 ? 30.139 11.662 -22.839 1.00 63.56 219 ALA A C 1
ATOM 1756 O O . ALA A 1 219 ? 29.411 10.715 -23.121 1.00 63.56 219 ALA A O 1
ATOM 1757 N N . LYS A 1 220 ? 31.386 11.492 -22.373 1.00 60.62 220 LYS A N 1
ATOM 1758 C CA . LYS A 1 220 ? 32.056 10.193 -22.184 1.00 60.62 220 LYS A CA 1
ATOM 1759 C C . LYS A 1 220 ? 31.464 9.322 -21.060 1.00 60.62 220 LYS A C 1
ATOM 1761 O O . LYS A 1 220 ? 31.915 8.201 -20.873 1.00 60.62 220 LYS A O 1
ATOM 1766 N N . HIS A 1 221 ? 30.493 9.835 -20.299 1.00 57.78 221 HIS A N 1
ATOM 1767 C CA . HIS A 1 221 ? 29.810 9.113 -19.217 1.00 57.78 221 HIS A CA 1
ATOM 1768 C C . HIS A 1 221 ? 28.344 8.754 -19.554 1.00 57.78 221 HIS A C 1
ATOM 1770 O O . HIS A 1 221 ? 27.592 8.339 -18.673 1.00 57.78 221 HIS A O 1
ATOM 1776 N N . LEU A 1 222 ? 27.918 8.917 -20.816 1.00 65.75 222 LEU A N 1
ATOM 1777 C CA . LEU A 1 222 ? 26.529 8.730 -21.275 1.00 65.75 222 LEU A CA 1
ATOM 1778 C C . LEU A 1 222 ? 26.306 7.420 -22.072 1.00 65.75 222 LEU A C 1
ATOM 1780 O O . LEU A 1 222 ? 25.423 7.361 -22.928 1.00 65.75 222 LEU A O 1
ATOM 1784 N N . ASP A 1 223 ? 27.098 6.376 -21.806 1.00 55.88 223 ASP A N 1
ATOM 1785 C CA . ASP A 1 223 ? 27.039 5.083 -22.514 1.00 55.88 223 ASP A CA 1
ATOM 1786 C C . ASP A 1 223 ? 25.775 4.271 -22.171 1.00 55.88 223 ASP A C 1
ATOM 1788 O O . ASP A 1 223 ? 25.751 3.501 -21.206 1.00 55.88 223 ASP A O 1
ATOM 1792 N N . MET A 1 224 ? 24.724 4.418 -22.984 1.00 44.66 224 MET A N 1
ATOM 1793 C CA . MET A 1 224 ? 23.494 3.623 -22.872 1.00 44.66 224 MET A CA 1
ATOM 1794 C C . MET A 1 224 ? 23.741 2.138 -23.173 1.00 44.66 224 MET A C 1
ATOM 1796 O O . MET A 1 224 ? 24.147 1.771 -24.276 1.00 44.66 224 MET A O 1
ATOM 1800 N N . GLN A 1 225 ? 23.414 1.267 -22.217 1.00 41.94 225 GLN A N 1
ATOM 1801 C CA . GLN A 1 225 ? 23.467 -0.186 -22.408 1.00 41.94 225 GLN A CA 1
ATOM 1802 C C . GLN A 1 225 ? 22.362 -0.684 -23.361 1.00 41.94 225 GLN A C 1
ATOM 1804 O O . GLN A 1 225 ? 21.192 -0.320 -23.235 1.00 41.94 225 GLN A O 1
ATOM 1809 N N . SER A 1 226 ? 22.723 -1.565 -24.300 1.00 38.72 226 SER A N 1
ATOM 1810 C CA . SER A 1 226 ? 21.782 -2.184 -25.242 1.00 38.72 226 SER A CA 1
ATOM 1811 C C . SER A 1 226 ? 20.920 -3.263 -24.576 1.00 38.72 226 SER A C 1
ATOM 1813 O O . SER A 1 226 ? 21.443 -4.239 -24.036 1.00 38.72 226 SER A O 1
ATOM 1815 N N . LEU A 1 227 ? 19.596 -3.146 -24.694 1.00 32.06 227 LEU A N 1
ATOM 1816 C CA . LEU A 1 227 ? 18.630 -4.118 -24.171 1.00 32.06 227 LEU A CA 1
ATOM 1817 C C . LEU A 1 227 ? 18.580 -5.426 -24.995 1.00 32.06 227 LEU A C 1
ATOM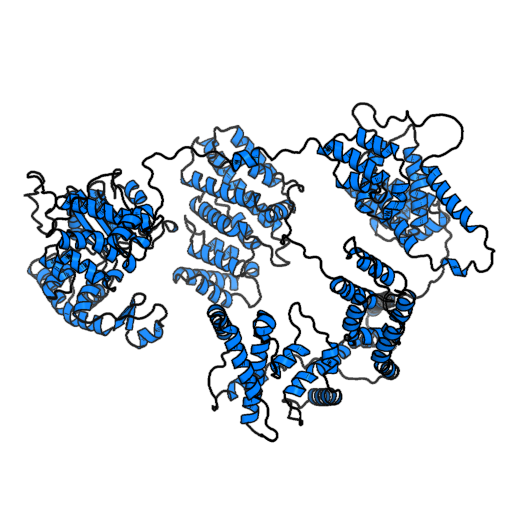 1819 O O . LEU A 1 227 ? 17.633 -5.625 -25.749 1.00 32.06 227 LEU A O 1
ATOM 1823 N N . ASN A 1 228 ? 19.591 -6.300 -24.860 1.00 33.00 228 ASN A N 1
ATOM 1824 C CA . ASN A 1 228 ? 19.474 -7.773 -24.960 1.00 33.00 228 ASN A CA 1
ATOM 1825 C C . ASN A 1 228 ? 20.838 -8.487 -24.771 1.00 33.00 228 ASN A C 1
ATOM 1827 O O . ASN A 1 228 ? 21.719 -8.334 -25.618 1.00 33.00 228 ASN A O 1
ATOM 1831 N N . PRO A 1 229 ? 21.026 -9.325 -23.730 1.00 40.34 229 PRO A N 1
ATOM 1832 C CA . PRO A 1 229 ? 22.292 -10.014 -23.474 1.00 40.34 229 PRO A CA 1
ATOM 1833 C C . PRO A 1 229 ? 22.346 -11.462 -24.014 1.00 40.34 229 PRO A C 1
ATOM 1835 O O . PRO A 1 229 ? 22.550 -12.387 -23.234 1.00 40.34 229 PRO A O 1
ATOM 1838 N N . GLN A 1 230 ? 22.191 -11.668 -25.332 1.00 33.78 230 GLN A N 1
ATOM 1839 C CA . GLN A 1 230 ? 22.810 -12.783 -26.092 1.00 33.78 230 GLN A CA 1
ATOM 1840 C C . GLN A 1 230 ? 22.442 -12.739 -27.592 1.00 33.78 230 GLN A C 1
ATOM 1842 O O . GLN A 1 230 ? 21.256 -12.679 -27.913 1.00 33.78 230 GLN A O 1
ATOM 1847 N N . PRO A 1 231 ? 23.414 -12.843 -28.522 1.00 41.34 231 PRO A N 1
ATOM 1848 C CA . PRO A 1 231 ? 23.141 -13.087 -29.934 1.00 41.34 231 PRO A CA 1
ATOM 1849 C C . PRO A 1 231 ? 23.199 -14.588 -30.265 1.00 41.34 231 PRO A C 1
ATOM 1851 O O . PRO A 1 231 ? 24.264 -15.205 -30.221 1.00 41.34 231 PRO A O 1
ATOM 1854 N N . THR A 1 232 ? 22.078 -15.175 -30.684 1.00 38.16 232 THR A N 1
ATOM 1855 C CA . THR A 1 232 ? 22.105 -16.371 -31.544 1.00 38.16 232 THR A CA 1
ATOM 1856 C C . THR A 1 232 ? 22.301 -15.930 -32.991 1.00 38.16 232 THR A C 1
ATOM 1858 O O . THR A 1 232 ? 21.642 -14.994 -33.439 1.00 38.16 232 THR A O 1
ATOM 1861 N N . LEU A 1 233 ? 23.211 -16.575 -33.725 1.00 43.12 233 LEU A N 1
ATOM 1862 C CA . LEU A 1 233 ? 23.563 -16.161 -35.085 1.00 43.12 233 LEU A CA 1
ATOM 1863 C C . LEU A 1 233 ? 22.445 -16.540 -36.075 1.00 43.12 233 LEU A C 1
ATOM 1865 O O . LEU A 1 233 ? 22.158 -17.722 -36.262 1.00 43.12 233 LEU A O 1
ATOM 1869 N N . GLU A 1 234 ? 21.806 -15.549 -36.699 1.00 47.06 234 GLU A N 1
ATOM 1870 C CA . GLU A 1 234 ? 20.710 -15.782 -37.649 1.00 47.06 234 GLU A CA 1
ATOM 1871 C C . GLU A 1 234 ? 21.196 -16.413 -38.966 1.00 47.06 234 GLU A C 1
ATOM 1873 O O . GLU A 1 234 ? 22.318 -16.177 -39.423 1.00 47.06 234 GLU A O 1
ATOM 1878 N N . LYS A 1 235 ? 20.338 -17.217 -39.608 1.00 50.47 235 LYS A N 1
ATOM 1879 C CA . LYS A 1 235 ? 20.629 -17.818 -40.918 1.00 50.47 235 LYS A CA 1
ATOM 1880 C C . LYS A 1 235 ? 20.673 -16.751 -42.016 1.00 50.47 235 LYS A C 1
ATOM 1882 O O . LYS A 1 235 ? 19.800 -15.889 -42.085 1.00 50.47 235 LYS A O 1
ATOM 1887 N N . ILE A 1 236 ? 21.617 -16.895 -42.949 1.00 47.72 236 ILE A N 1
ATOM 1888 C CA . ILE A 1 236 ? 21.785 -16.029 -44.134 1.00 47.72 236 ILE A CA 1
ATOM 1889 C C . ILE A 1 236 ? 20.502 -15.782 -44.939 1.00 47.72 236 ILE A C 1
ATOM 1891 O O . ILE A 1 236 ? 20.325 -14.681 -45.463 1.00 47.72 236 ILE A O 1
ATOM 1895 N N . SER A 1 237 ? 19.597 -16.762 -45.007 1.00 46.00 237 SER A N 1
ATOM 1896 C CA . SER A 1 237 ? 18.290 -16.641 -45.666 1.00 46.00 237 SER A CA 1
ATOM 1897 C C . SER A 1 237 ? 17.512 -15.398 -45.206 1.00 46.00 237 SER A C 1
ATOM 1899 O O . SER A 1 237 ? 16.985 -14.661 -46.039 1.00 46.00 237 SER A O 1
ATOM 1901 N N . CYS A 1 238 ? 17.523 -15.109 -43.900 1.00 44.53 238 CYS A N 1
ATOM 1902 C CA . CYS A 1 238 ? 16.810 -13.981 -43.296 1.00 44.53 238 CYS A CA 1
ATOM 1903 C C . CYS A 1 238 ? 17.393 -12.615 -43.698 1.00 44.53 238 CYS A C 1
ATOM 1905 O O . CYS A 1 238 ? 16.661 -11.633 -43.783 1.00 44.53 238 CYS A O 1
ATOM 1907 N N . CYS A 1 239 ? 18.701 -12.541 -43.963 1.00 48.59 239 CYS A N 1
ATOM 1908 C CA . CYS A 1 239 ? 19.382 -11.296 -44.331 1.00 48.59 239 CYS A CA 1
ATOM 1909 C C . CYS A 1 239 ? 19.372 -11.044 -45.847 1.00 48.59 239 CYS A C 1
ATOM 1911 O O . CYS A 1 239 ? 19.332 -9.896 -46.287 1.00 48.59 239 CYS A O 1
ATOM 1913 N N . VAL A 1 240 ? 19.420 -12.109 -46.655 1.00 48.28 240 VAL A N 1
ATOM 1914 C CA . VAL A 1 240 ? 19.526 -12.018 -48.120 1.00 48.28 240 VAL A CA 1
ATOM 1915 C C . VAL A 1 240 ? 18.179 -11.708 -48.777 1.00 48.28 240 VAL A C 1
ATOM 1917 O O . VAL A 1 240 ? 18.146 -10.903 -49.707 1.00 48.28 240 VAL A O 1
ATOM 1920 N N . GLN A 1 241 ? 17.065 -12.263 -48.284 1.00 48.69 241 GLN A N 1
ATOM 1921 C CA . GLN A 1 241 ? 15.738 -12.043 -48.879 1.00 48.69 241 GLN A CA 1
ATOM 1922 C C . GLN A 1 241 ? 15.304 -10.554 -48.871 1.00 48.69 241 GLN A C 1
ATOM 1924 O O . GLN A 1 241 ? 14.896 -10.063 -49.929 1.00 48.69 241 GLN A O 1
ATOM 1929 N N . PRO A 1 242 ? 15.461 -9.775 -47.773 1.00 42.16 242 PRO A N 1
ATOM 1930 C CA . PRO A 1 242 ? 15.144 -8.344 -47.781 1.00 42.16 242 PRO A CA 1
ATOM 1931 C C . PRO A 1 242 ? 16.118 -7.522 -48.631 1.00 42.16 242 PRO A C 1
ATOM 1933 O O . PRO A 1 242 ? 15.692 -6.576 -49.289 1.00 42.16 242 PRO A O 1
ATOM 1936 N N . LEU A 1 243 ? 17.410 -7.876 -48.650 1.00 48.31 243 LEU A N 1
ATOM 1937 C CA . LEU A 1 243 ? 18.411 -7.177 -49.464 1.00 48.31 243 LEU A CA 1
ATOM 1938 C C . LEU A 1 243 ? 18.169 -7.372 -50.967 1.00 48.31 243 LEU A C 1
ATOM 1940 O O . LEU A 1 243 ? 18.276 -6.399 -51.709 1.00 48.31 243 LEU A O 1
ATOM 1944 N N . LEU A 1 244 ? 17.772 -8.574 -51.411 1.00 48.88 244 LEU A N 1
ATOM 1945 C CA . LEU A 1 244 ? 17.309 -8.788 -52.787 1.00 48.88 244 LEU A CA 1
ATOM 1946 C C . LEU A 1 244 ? 16.090 -7.920 -53.097 1.00 48.88 244 LEU A C 1
ATOM 1948 O O . LEU A 1 244 ? 16.104 -7.175 -54.074 1.00 48.88 244 LEU A O 1
ATOM 1952 N N . ALA A 1 245 ? 15.046 -8.002 -52.268 1.00 45.69 245 ALA A N 1
ATOM 1953 C CA . ALA A 1 245 ? 13.801 -7.280 -52.511 1.00 45.69 245 ALA A CA 1
ATOM 1954 C C . ALA A 1 245 ? 14.028 -5.760 -52.589 1.00 45.69 245 ALA A C 1
ATOM 1956 O O . ALA A 1 245 ? 13.516 -5.113 -53.499 1.00 45.69 245 ALA A O 1
ATOM 1957 N N . VAL A 1 246 ? 14.836 -5.193 -51.686 1.00 44.50 246 VAL A N 1
ATOM 1958 C CA . VAL A 1 246 ? 15.175 -3.762 -51.672 1.00 44.50 246 VAL A CA 1
ATOM 1959 C C . VAL A 1 246 ? 16.026 -3.367 -52.880 1.00 44.50 246 VAL A C 1
ATOM 1961 O O . VAL A 1 246 ? 15.670 -2.417 -53.575 1.00 44.50 246 VAL A O 1
ATOM 1964 N N . GLU A 1 247 ? 17.116 -4.082 -53.170 1.00 51.38 247 GLU A N 1
ATOM 1965 C CA . GLU A 1 247 ? 18.011 -3.719 -54.276 1.00 51.38 247 GLU A CA 1
ATOM 1966 C C . GLU A 1 247 ? 17.301 -3.827 -55.632 1.00 51.38 247 GLU A C 1
ATOM 1968 O O . GLU A 1 247 ? 17.424 -2.934 -56.470 1.00 51.38 247 GLU A O 1
ATOM 1973 N N . VAL A 1 248 ? 16.481 -4.863 -55.833 1.00 48.22 248 VAL A N 1
ATOM 1974 C CA . VAL A 1 248 ? 15.749 -5.067 -57.090 1.00 48.22 248 VAL A CA 1
ATOM 1975 C C . VAL A 1 248 ? 14.526 -4.136 -57.207 1.00 48.22 248 VAL A C 1
ATOM 1977 O O . VAL A 1 248 ? 14.214 -3.697 -58.312 1.00 48.22 248 VAL A O 1
ATOM 1980 N N . LEU A 1 249 ? 13.887 -3.715 -56.104 1.00 42.34 249 LEU A N 1
ATOM 1981 C CA . LEU A 1 249 ? 12.876 -2.637 -56.124 1.00 42.34 249 LEU A CA 1
ATOM 1982 C C . LEU A 1 249 ? 13.466 -1.285 -56.546 1.00 42.34 249 LEU A C 1
ATOM 1984 O O . LEU A 1 249 ? 12.858 -0.556 -57.343 1.00 42.34 249 LEU A O 1
ATOM 1988 N N . LEU A 1 250 ? 14.630 -0.943 -55.985 1.00 42.59 250 LEU A N 1
ATOM 1989 C CA . LEU A 1 250 ? 15.308 0.333 -56.207 1.00 42.59 250 LEU A CA 1
ATOM 1990 C C . LEU A 1 250 ? 15.978 0.394 -57.585 1.00 42.59 250 LEU A C 1
ATOM 1992 O O . LEU A 1 250 ? 15.918 1.428 -58.250 1.00 42.59 250 LEU A O 1
ATOM 1996 N N . ASN A 1 251 ? 16.583 -0.709 -58.031 1.00 49.06 251 ASN A N 1
ATOM 1997 C CA . ASN A 1 251 ? 17.439 -0.767 -59.215 1.00 49.06 251 ASN A CA 1
ATOM 1998 C C . ASN A 1 251 ? 17.044 -1.870 -60.234 1.00 49.06 251 ASN A C 1
ATOM 2000 O O . ASN A 1 251 ? 17.932 -2.559 -60.738 1.00 49.06 251 ASN A O 1
ATOM 2004 N N . PRO A 1 252 ? 15.759 -2.024 -60.625 1.00 42.44 252 PRO A N 1
ATOM 2005 C CA . PRO A 1 252 ? 15.279 -3.175 -61.411 1.00 42.44 252 PRO A CA 1
ATOM 2006 C C . PRO A 1 252 ? 15.891 -3.307 -62.816 1.00 42.44 252 PRO A C 1
ATOM 2008 O O . PRO A 1 252 ? 15.809 -4.370 -63.415 1.00 42.44 252 PRO A O 1
ATOM 2011 N N . CYS A 1 253 ? 16.530 -2.255 -63.337 1.00 43.34 253 CYS A N 1
ATOM 2012 C CA . CYS A 1 253 ? 17.210 -2.265 -64.638 1.00 43.34 253 CYS A CA 1
ATOM 2013 C C . CYS A 1 253 ? 18.745 -2.139 -64.529 1.00 43.34 253 CYS A C 1
ATOM 2015 O O . CYS A 1 253 ? 19.392 -1.831 -65.530 1.00 43.34 253 CYS A O 1
ATOM 2017 N N . LYS A 1 254 ? 19.342 -2.301 -63.336 1.00 44.72 254 LYS A N 1
ATOM 2018 C CA . LYS A 1 254 ? 20.807 -2.333 -63.179 1.00 44.72 254 LYS A CA 1
ATOM 2019 C C . LYS A 1 254 ? 21.340 -3.759 -63.240 1.00 44.72 254 LYS A C 1
ATOM 2021 O O . LYS A 1 254 ? 20.701 -4.712 -62.803 1.00 44.72 254 LYS A O 1
ATOM 2026 N N . ASP A 1 255 ? 22.564 -3.862 -63.739 1.00 45.88 255 ASP A N 1
ATOM 2027 C CA . ASP A 1 255 ? 23.293 -5.111 -63.919 1.00 45.88 255 ASP A CA 1
ATOM 2028 C C . ASP A 1 255 ? 23.819 -5.635 -62.563 1.00 45.88 255 ASP A C 1
ATOM 2030 O O . ASP A 1 255 ? 24.954 -5.394 -62.152 1.00 45.88 255 ASP A O 1
ATOM 2034 N N . THR A 1 256 ? 22.940 -6.299 -61.807 1.00 48.47 256 THR A N 1
ATOM 2035 C CA . THR A 1 256 ? 23.215 -6.849 -60.461 1.00 48.47 256 THR A CA 1
ATOM 2036 C C . THR A 1 256 ? 24.097 -8.108 -60.476 1.00 48.47 256 THR A C 1
ATOM 2038 O O . THR A 1 256 ? 24.501 -8.602 -59.417 1.00 48.47 256 THR A O 1
ATOM 2041 N N . SER A 1 257 ? 24.442 -8.589 -61.675 1.00 45.72 257 SER A N 1
ATOM 2042 C CA . SER A 1 257 ? 25.211 -9.799 -61.991 1.00 45.72 257 SER A CA 1
ATOM 2043 C C . SER A 1 257 ? 26.570 -9.917 -61.291 1.00 45.72 257 SER A C 1
ATOM 2045 O O . SER A 1 257 ? 27.023 -11.028 -61.021 1.00 45.72 257 SER A O 1
ATOM 2047 N N . TYR A 1 258 ? 27.234 -8.799 -60.979 1.00 46.66 258 TYR A N 1
ATOM 2048 C CA . TYR A 1 258 ? 28.635 -8.820 -60.542 1.00 46.66 258 TYR A CA 1
ATOM 2049 C C . TYR A 1 258 ? 28.834 -8.886 -59.018 1.00 46.66 258 TYR A C 1
ATOM 2051 O O . TYR A 1 258 ? 29.737 -9.568 -58.534 1.00 46.66 258 TYR A O 1
ATOM 2059 N N . TYR A 1 259 ? 28.006 -8.176 -58.246 1.00 49.59 259 TYR A N 1
ATOM 2060 C CA . TYR A 1 259 ? 28.248 -7.954 -56.811 1.00 49.59 259 TYR A CA 1
ATOM 2061 C C . TYR A 1 259 ? 27.449 -8.899 -55.915 1.00 49.59 259 TYR A C 1
ATOM 2063 O O . TYR A 1 259 ? 28.004 -9.495 -54.988 1.00 49.59 259 TYR A O 1
ATOM 2071 N N . MET A 1 260 ? 26.156 -9.072 -56.203 1.00 54.47 260 MET A N 1
ATOM 2072 C CA . MET A 1 260 ? 25.254 -9.858 -55.360 1.00 54.47 260 MET A CA 1
ATOM 2073 C C . MET A 1 260 ? 25.681 -11.339 -55.262 1.00 54.47 260 MET A C 1
ATOM 2075 O O . MET A 1 260 ? 25.780 -11.839 -54.138 1.00 54.47 260 MET A O 1
ATOM 2079 N N . PRO A 1 261 ? 26.071 -12.018 -56.368 1.00 52.94 261 PRO A N 1
ATOM 2080 C CA . PRO A 1 261 ? 26.632 -13.370 -56.312 1.00 52.94 261 PRO A CA 1
ATOM 2081 C C . PRO A 1 261 ? 27.845 -13.506 -55.388 1.00 52.94 261 PRO A C 1
ATOM 2083 O O . PRO A 1 261 ? 27.975 -14.493 -54.665 1.00 52.94 261 PRO A O 1
ATOM 2086 N N . HIS A 1 262 ? 28.738 -12.514 -55.395 1.00 53.53 262 HIS A N 1
ATOM 2087 C CA . HIS A 1 262 ? 29.997 -12.583 -54.660 1.00 53.53 262 HIS A CA 1
ATOM 2088 C C . HIS A 1 262 ? 29.794 -12.358 -53.154 1.00 53.53 262 HIS A C 1
ATOM 2090 O O . HIS A 1 262 ? 30.366 -13.087 -52.344 1.00 53.53 262 HIS A O 1
ATOM 2096 N N . ILE A 1 263 ? 28.915 -11.419 -52.782 1.00 53.62 263 ILE A N 1
ATOM 2097 C CA . ILE A 1 263 ? 28.507 -11.176 -51.389 1.00 53.62 263 ILE A CA 1
ATOM 2098 C C . ILE A 1 263 ? 27.859 -12.435 -50.799 1.00 53.62 263 ILE A C 1
ATOM 2100 O O . ILE A 1 263 ? 28.261 -12.888 -49.730 1.00 53.62 263 ILE A O 1
ATOM 2104 N N . ILE A 1 264 ? 26.917 -13.053 -51.517 1.00 55.53 264 ILE A N 1
ATOM 2105 C CA . ILE A 1 264 ? 26.224 -14.269 -51.063 1.00 55.53 264 ILE A CA 1
ATOM 2106 C C . ILE A 1 264 ? 27.213 -15.433 -50.869 1.00 55.53 264 ILE A C 1
ATOM 2108 O O . ILE A 1 264 ? 27.154 -16.130 -49.853 1.00 55.53 264 ILE A O 1
ATOM 2112 N N . LYS A 1 265 ? 28.177 -15.611 -51.786 1.00 57.25 265 LYS A N 1
ATOM 2113 C CA . LYS A 1 265 ? 29.204 -16.665 -51.678 1.00 57.25 265 LYS A CA 1
ATOM 2114 C C . LYS A 1 265 ? 30.172 -16.432 -50.508 1.00 57.25 265 LYS A C 1
ATOM 2116 O O . LYS A 1 265 ? 30.551 -17.392 -49.839 1.00 57.25 265 LYS A O 1
ATOM 2121 N N . GLN A 1 266 ? 30.538 -15.178 -50.224 1.00 54.16 266 GLN A N 1
ATOM 2122 C CA . GLN A 1 266 ? 31.368 -14.827 -49.063 1.00 54.16 266 GLN A CA 1
ATOM 2123 C C . GLN A 1 266 ? 30.617 -14.993 -47.737 1.00 54.16 266 GLN A C 1
ATOM 2125 O O . GLN A 1 266 ? 31.176 -15.556 -46.799 1.00 54.16 266 GLN A O 1
ATOM 2130 N N . LEU A 1 267 ? 29.346 -14.585 -47.663 1.00 51.75 267 LEU A N 1
ATOM 2131 C CA . LEU A 1 267 ? 28.508 -14.816 -46.485 1.00 51.75 267 LEU A CA 1
ATOM 2132 C C . LEU A 1 267 ? 28.388 -16.320 -46.185 1.00 51.75 267 LEU A C 1
ATOM 2134 O O . LEU A 1 267 ? 28.645 -16.728 -45.053 1.00 51.75 267 LEU A O 1
ATOM 2138 N N . HIS A 1 268 ? 28.096 -17.163 -47.187 1.00 53.03 268 HIS A N 1
ATOM 2139 C CA . HIS A 1 268 ? 28.007 -18.623 -46.988 1.00 53.03 268 HIS A CA 1
ATOM 2140 C C . HIS A 1 268 ? 29.321 -19.228 -46.478 1.00 53.03 268 HIS A C 1
ATOM 2142 O O . HIS A 1 268 ? 29.302 -20.124 -45.641 1.00 53.03 268 HIS A O 1
ATOM 2148 N N . ALA A 1 269 ? 30.469 -18.710 -46.925 1.00 54.72 269 ALA A N 1
ATOM 2149 C CA . ALA A 1 269 ? 31.774 -19.115 -46.405 1.00 54.72 269 ALA A CA 1
ATOM 2150 C C . ALA A 1 269 ? 32.011 -18.661 -44.948 1.00 54.72 269 ALA A C 1
ATOM 2152 O O . ALA A 1 269 ? 32.634 -19.396 -44.184 1.00 54.72 269 ALA A O 1
ATOM 2153 N N . LEU A 1 270 ? 31.496 -17.492 -44.548 1.00 49.94 270 LEU A N 1
ATOM 2154 C CA . LEU A 1 270 ? 31.629 -16.939 -43.193 1.00 49.94 270 LEU A CA 1
ATOM 2155 C C . LEU A 1 270 ? 30.759 -17.648 -42.139 1.00 49.94 270 LEU A C 1
ATOM 2157 O O . LEU A 1 270 ? 31.101 -17.595 -40.960 1.00 49.94 270 LEU A O 1
ATOM 2161 N N . GLN A 1 271 ? 29.671 -18.325 -42.528 1.00 50.25 271 GLN A N 1
ATOM 2162 C CA . GLN A 1 271 ? 28.845 -19.121 -41.600 1.00 50.25 271 GLN A CA 1
ATOM 2163 C C . GLN A 1 271 ? 29.340 -20.567 -41.389 1.00 50.25 271 GLN A C 1
ATOM 2165 O O . GLN A 1 271 ? 28.722 -21.316 -40.633 1.00 50.25 271 GLN A O 1
ATOM 2170 N N . ARG A 1 272 ? 30.460 -20.982 -42.002 1.00 52.47 272 ARG A N 1
ATOM 2171 C CA . ARG A 1 272 ? 31.012 -22.339 -41.826 1.00 52.47 272 ARG A CA 1
ATOM 2172 C C . ARG A 1 272 ? 31.919 -22.451 -40.604 1.00 52.47 272 ARG A C 1
ATOM 2174 O O . ARG A 1 272 ? 32.791 -21.617 -40.371 1.00 52.47 272 ARG A O 1
ATOM 2181 N N . ILE A 1 273 ? 31.764 -23.551 -39.871 1.00 50.81 273 ILE A N 1
ATOM 2182 C CA . ILE A 1 273 ? 32.645 -23.920 -38.758 1.00 50.81 273 ILE A CA 1
ATOM 2183 C C . ILE A 1 273 ? 33.985 -24.437 -39.330 1.00 50.81 273 ILE A C 1
ATOM 2185 O O . ILE A 1 273 ? 33.967 -25.227 -40.279 1.00 50.81 273 ILE A O 1
ATOM 2189 N N . PRO A 1 274 ? 35.158 -24.045 -38.789 1.00 39.44 274 PRO A N 1
ATOM 2190 C CA . PRO A 1 274 ? 36.445 -24.517 -39.300 1.00 39.44 274 PRO A CA 1
ATOM 2191 C C . PRO A 1 274 ? 36.667 -26.016 -39.026 1.00 39.44 274 PRO A C 1
ATOM 2193 O O . PRO A 1 274 ? 37.041 -26.402 -37.920 1.00 39.44 274 PRO A O 1
ATOM 2196 N N . GLY A 1 275 ? 36.471 -26.867 -40.038 1.00 49.34 275 GLY A N 1
ATOM 2197 C CA . GLY A 1 275 ? 36.800 -28.296 -39.948 1.00 49.34 275 GLY A CA 1
ATOM 2198 C C . GLY A 1 275 ? 36.270 -29.174 -41.084 1.00 49.34 275 GLY A C 1
ATOM 2199 O O . GLY A 1 275 ? 36.936 -30.133 -41.465 1.00 49.34 275 GLY A O 1
ATOM 2200 N N . GLU A 1 276 ? 35.108 -28.850 -41.654 1.00 41.12 276 GLU A N 1
ATOM 2201 C CA . GLU A 1 276 ? 34.473 -29.686 -42.683 1.00 41.12 276 GLU A CA 1
ATOM 2202 C C . GLU A 1 276 ? 34.962 -29.356 -44.102 1.00 41.12 276 GLU A C 1
ATOM 2204 O O . GLU A 1 276 ? 35.066 -28.190 -44.495 1.00 41.12 276 GLU A O 1
ATOM 2209 N N . GLN A 1 277 ? 35.235 -30.392 -44.904 1.00 45.72 277 GLN A N 1
ATOM 2210 C CA . GLN A 1 277 ? 35.461 -30.229 -46.343 1.00 45.72 277 GLN A CA 1
ATOM 2211 C C . GLN A 1 277 ? 34.121 -30.078 -47.082 1.00 45.72 277 GLN A C 1
ATOM 2213 O O . GLN A 1 277 ? 33.148 -30.737 -46.716 1.00 45.72 277 GLN A O 1
ATOM 2218 N N . PRO A 1 278 ? 34.045 -29.239 -48.132 1.00 45.97 278 PRO A N 1
ATOM 2219 C CA . PRO A 1 278 ? 32.815 -29.069 -48.895 1.00 45.97 278 PRO A CA 1
ATOM 2220 C C . PRO A 1 278 ? 32.435 -30.364 -49.635 1.00 45.97 278 PRO A C 1
ATOM 2222 O O . PRO A 1 278 ? 33.290 -30.934 -50.319 1.00 45.97 278 PRO A O 1
ATOM 2225 N N . PRO A 1 279 ? 31.165 -30.807 -49.589 1.00 46.09 279 PRO A N 1
ATOM 2226 C CA . PRO A 1 279 ? 30.679 -31.798 -50.539 1.00 46.09 279 PRO A CA 1
ATOM 2227 C C . PRO A 1 279 ? 30.674 -31.200 -51.961 1.00 46.09 279 PRO A C 1
ATOM 2229 O O . PRO A 1 279 ? 30.453 -29.994 -52.115 1.00 46.09 279 PRO A O 1
ATOM 2232 N N . PRO A 1 280 ? 30.889 -32.009 -53.013 1.00 48.97 280 PRO A N 1
ATOM 2233 C CA . PRO A 1 280 ? 30.793 -31.551 -54.395 1.00 48.97 280 PRO A CA 1
ATOM 2234 C C . PRO A 1 280 ? 29.317 -31.369 -54.785 1.00 48.97 280 PRO A C 1
ATOM 2236 O O . PRO A 1 280 ? 28.661 -32.309 -55.228 1.00 48.97 280 PRO A O 1
ATOM 2239 N N . ALA A 1 281 ? 28.798 -30.157 -54.591 1.00 52.97 281 ALA A N 1
ATOM 2240 C CA . ALA A 1 281 ? 27.469 -29.737 -55.024 1.00 52.97 281 ALA A CA 1
ATOM 2241 C C . ALA A 1 281 ? 27.585 -28.492 -55.918 1.00 52.97 281 ALA A C 1
ATOM 2243 O O . ALA A 1 281 ? 28.221 -27.510 -55.538 1.00 52.97 281 ALA A O 1
ATOM 2244 N N . ASP A 1 282 ? 26.959 -28.523 -57.097 1.00 56.56 282 ASP A N 1
ATOM 2245 C CA . ASP A 1 282 ? 27.089 -27.481 -58.132 1.00 56.56 282 ASP A CA 1
ATOM 2246 C C . ASP A 1 282 ? 26.319 -26.172 -57.833 1.00 56.56 282 ASP A C 1
ATOM 2248 O O . ASP A 1 282 ? 26.251 -25.277 -58.677 1.00 56.56 282 ASP A O 1
ATOM 2252 N N . TYR A 1 283 ? 25.708 -26.057 -56.651 1.00 64.06 283 TYR A N 1
ATOM 2253 C CA . TYR A 1 283 ? 24.895 -24.919 -56.214 1.00 64.06 283 TYR A CA 1
ATOM 2254 C C . TYR A 1 283 ? 24.856 -24.801 -54.679 1.00 64.06 283 TYR A C 1
ATOM 2256 O O . TYR A 1 283 ? 25.264 -25.719 -53.968 1.00 64.06 283 TYR A O 1
ATOM 2264 N N . ILE A 1 284 ? 24.331 -23.683 -54.160 1.00 70.56 284 ILE A N 1
ATOM 2265 C CA . ILE A 1 284 ? 24.144 -23.447 -52.717 1.00 70.56 284 ILE A CA 1
ATOM 2266 C C . ILE A 1 284 ? 22.690 -23.776 -52.319 1.00 70.56 284 ILE A C 1
ATOM 2268 O O . ILE A 1 284 ? 21.782 -23.080 -52.782 1.00 70.56 284 ILE A O 1
ATOM 2272 N N . PRO A 1 285 ? 22.426 -24.797 -51.476 1.00 63.84 285 PRO A N 1
ATOM 2273 C CA . PRO A 1 285 ? 21.062 -25.198 -51.112 1.00 63.84 285 PRO A CA 1
ATOM 2274 C C . PRO A 1 285 ? 20.236 -24.092 -50.448 1.00 63.84 285 PRO A C 1
ATOM 2276 O O . PRO A 1 285 ? 19.104 -23.848 -50.851 1.00 63.84 285 PRO A O 1
ATOM 2279 N N . GLU A 1 286 ? 20.816 -23.372 -49.490 1.00 63.06 286 GLU A N 1
ATOM 2280 C CA . GLU A 1 286 ? 20.144 -22.332 -48.697 1.00 63.06 286 GLU A CA 1
ATOM 2281 C C . GLU A 1 286 ? 19.810 -21.086 -49.536 1.00 63.06 286 GLU A C 1
ATOM 2283 O O . GLU A 1 286 ? 18.928 -20.302 -49.187 1.00 63.06 286 GLU A O 1
ATOM 2288 N N . LEU A 1 287 ? 20.499 -20.907 -50.669 1.00 65.50 287 LEU A N 1
ATOM 2289 C CA . LEU A 1 287 ? 20.179 -19.876 -51.651 1.00 65.50 287 LEU A CA 1
ATOM 2290 C C . LEU A 1 287 ? 19.032 -20.307 -52.571 1.00 65.50 287 LEU A C 1
ATOM 2292 O O . LEU A 1 287 ? 18.210 -19.474 -52.939 1.00 65.50 287 LEU A O 1
ATOM 2296 N N . VAL A 1 288 ? 18.956 -21.593 -52.927 1.00 67.38 288 VAL A N 1
ATOM 2297 C CA . VAL A 1 288 ? 17.806 -22.141 -53.662 1.00 67.38 288 VAL A CA 1
ATOM 2298 C C . VAL A 1 288 ? 16.552 -22.078 -52.788 1.00 67.38 288 VAL A C 1
ATOM 2300 O O . VAL A 1 288 ? 15.534 -21.598 -53.264 1.00 67.38 288 VAL A O 1
ATOM 2303 N N . GLU A 1 289 ? 16.642 -22.436 -51.505 1.00 65.38 289 GLU A N 1
ATOM 2304 C CA . GLU A 1 289 ? 15.551 -22.292 -50.524 1.00 65.38 289 GLU A CA 1
ATOM 2305 C C . GLU A 1 289 ? 15.075 -20.825 -50.414 1.00 65.38 289 GLU A C 1
ATOM 2307 O O . GLU A 1 289 ? 13.880 -20.543 -50.500 1.00 65.38 289 GLU A O 1
ATOM 2312 N N . ALA A 1 290 ? 16.003 -19.861 -50.338 1.00 62.75 290 ALA A N 1
ATOM 2313 C CA . ALA A 1 290 ? 15.668 -18.432 -50.341 1.00 62.75 290 ALA A CA 1
ATOM 2314 C C . ALA A 1 290 ? 15.058 -17.931 -51.670 1.00 62.75 290 ALA A C 1
ATOM 2316 O O . ALA A 1 290 ? 14.281 -16.977 -51.663 1.00 62.75 290 ALA A O 1
ATOM 2317 N N . LEU A 1 291 ? 15.389 -18.557 -52.805 1.00 65.56 291 LEU A N 1
ATOM 2318 C CA . LEU A 1 291 ? 14.795 -18.258 -54.114 1.00 65.56 291 LEU A CA 1
ATOM 2319 C C . LEU A 1 291 ? 13.414 -18.898 -54.296 1.00 65.56 291 LEU A C 1
ATOM 2321 O O . LEU A 1 291 ? 12.557 -18.296 -54.938 1.00 65.56 291 LEU A O 1
ATOM 2325 N N . GLU A 1 292 ? 13.166 -20.067 -53.703 1.00 68.62 292 GLU A N 1
ATOM 2326 C CA . GLU A 1 292 ? 11.831 -20.675 -53.648 1.00 68.62 292 GLU A CA 1
ATOM 2327 C C . GLU A 1 292 ? 10.876 -19.767 -52.861 1.00 68.62 292 GLU A C 1
ATOM 2329 O O . GLU A 1 292 ? 9.833 -19.379 -53.386 1.00 68.62 292 GLU A O 1
ATOM 2334 N N . LEU A 1 293 ? 11.303 -19.280 -51.692 1.00 58.62 293 LEU A N 1
ATOM 2335 C CA . LEU A 1 293 ? 10.558 -18.291 -50.900 1.00 58.62 293 LEU A CA 1
ATOM 2336 C C . LEU A 1 293 ? 10.398 -16.920 -51.595 1.00 58.62 293 LEU A C 1
ATOM 2338 O O . LEU A 1 293 ? 9.489 -16.161 -51.256 1.00 58.62 293 LEU A O 1
ATOM 2342 N N . LEU A 1 294 ? 11.265 -16.574 -52.556 1.00 64.25 294 LEU A N 1
ATOM 2343 C CA . LEU A 1 294 ? 11.146 -15.345 -53.353 1.00 64.25 294 LEU A CA 1
ATOM 2344 C C . LEU A 1 294 ? 10.226 -15.512 -54.574 1.00 64.25 294 LEU A C 1
ATOM 2346 O O . LEU A 1 294 ? 9.575 -14.549 -54.963 1.00 64.25 294 LEU A O 1
ATOM 2350 N N . ILE A 1 295 ? 10.144 -16.696 -55.191 1.00 66.88 295 ILE A N 1
ATOM 2351 C CA . ILE A 1 295 ? 9.328 -16.894 -56.404 1.00 66.88 295 ILE A CA 1
ATOM 2352 C C . ILE A 1 295 ? 7.863 -17.233 -56.120 1.00 66.88 295 ILE A C 1
ATOM 2354 O O . ILE A 1 295 ? 6.995 -16.994 -56.959 1.00 66.88 295 ILE A O 1
ATOM 2358 N N . GLU A 1 296 ? 7.557 -17.705 -54.913 1.00 59.09 296 GLU A N 1
ATOM 2359 C CA . GLU A 1 296 ? 6.192 -17.661 -54.377 1.00 59.09 296 GLU A CA 1
ATOM 2360 C C . GLU A 1 296 ? 5.620 -16.225 -54.462 1.00 59.09 296 GLU A C 1
ATOM 2362 O O . GLU A 1 296 ? 4.429 -16.013 -54.696 1.00 59.09 296 GLU A O 1
ATOM 2367 N N . ASP A 1 297 ? 6.507 -15.229 -54.346 1.00 57.22 297 ASP A N 1
ATOM 2368 C CA . ASP A 1 297 ? 6.260 -13.794 -54.235 1.00 57.22 297 ASP A CA 1
ATOM 2369 C C . ASP A 1 297 ? 6.091 -13.165 -55.643 1.00 57.22 297 ASP A C 1
ATOM 2371 O O . ASP A 1 297 ? 6.899 -12.355 -56.084 1.00 57.22 297 ASP A O 1
ATOM 2375 N N . ASN A 1 298 ? 4.974 -13.448 -56.326 1.00 56.81 298 ASN A N 1
ATOM 2376 C CA . ASN A 1 298 ? 4.610 -12.911 -57.661 1.00 56.81 298 ASN A CA 1
ATOM 2377 C C . ASN A 1 298 ? 4.443 -11.354 -57.742 1.00 56.81 298 ASN A C 1
ATOM 2379 O O . ASN A 1 298 ? 5.449 -10.723 -57.983 1.00 56.81 298 ASN A O 1
ATOM 2383 N N . LEU A 1 299 ? 3.325 -10.666 -57.420 1.00 48.25 299 LEU A N 1
ATOM 2384 C CA . LEU A 1 299 ? 3.153 -9.168 -57.326 1.00 48.25 299 LEU A CA 1
ATOM 2385 C C . LEU A 1 299 ? 4.357 -8.207 -57.560 1.00 48.25 299 LEU A C 1
ATOM 2387 O O . LEU A 1 299 ? 4.342 -7.443 -58.508 1.00 48.25 299 LEU A O 1
ATOM 2391 N N . LEU A 1 300 ? 5.358 -8.130 -56.670 1.00 53.84 300 LEU A N 1
ATOM 2392 C CA . LEU A 1 300 ? 6.576 -7.318 -56.825 1.00 53.84 300 LEU A CA 1
ATOM 2393 C C . LEU A 1 300 ? 7.429 -7.788 -58.020 1.00 53.84 300 LEU A C 1
ATOM 2395 O O . LEU A 1 300 ? 7.932 -6.942 -58.747 1.00 53.84 300 LEU A O 1
ATOM 2399 N N . LEU A 1 301 ? 7.520 -9.096 -58.284 1.00 62.84 301 LEU A N 1
ATOM 2400 C CA . LEU A 1 301 ? 8.005 -9.640 -59.556 1.00 62.84 301 LEU A CA 1
ATOM 2401 C C . LEU A 1 301 ? 7.076 -9.278 -60.725 1.00 62.84 301 LEU A C 1
ATOM 2403 O O . LEU A 1 301 ? 7.587 -8.994 -61.793 1.00 62.84 301 LEU A O 1
ATOM 2407 N N . ASP A 1 302 ? 5.749 -9.210 -60.561 1.00 60.53 302 ASP A N 1
ATOM 2408 C CA . ASP A 1 302 ? 4.852 -8.714 -61.627 1.00 60.53 302 ASP A CA 1
ATOM 2409 C C . ASP A 1 302 ? 5.063 -7.217 -61.901 1.00 60.53 302 ASP A C 1
ATOM 2411 O O . ASP A 1 302 ? 5.130 -6.797 -63.051 1.00 60.53 302 ASP A O 1
ATOM 2415 N N . PHE A 1 303 ? 5.264 -6.412 -60.860 1.00 53.16 303 PHE A N 1
ATOM 2416 C CA . PHE A 1 303 ? 5.620 -4.995 -60.921 1.00 53.16 303 PHE A CA 1
ATOM 2417 C C . PHE A 1 303 ? 7.003 -4.788 -61.555 1.00 53.16 303 PHE A C 1
ATOM 2419 O O . PHE A 1 303 ? 7.172 -3.879 -62.366 1.00 53.16 303 PHE A O 1
ATOM 2426 N N . MET A 1 304 ? 7.982 -5.645 -61.246 1.00 55.97 304 MET A N 1
ATOM 2427 C CA . MET A 1 304 ? 9.292 -5.681 -61.906 1.00 55.97 304 MET A CA 1
ATOM 2428 C C . MET A 1 304 ? 9.168 -6.091 -63.375 1.00 55.97 304 MET A C 1
ATOM 2430 O O . MET A 1 304 ? 9.621 -5.351 -64.240 1.00 55.97 304 MET A O 1
ATOM 2434 N N . ASP A 1 305 ? 8.512 -7.212 -63.674 1.00 65.00 305 ASP A N 1
ATOM 2435 C CA . ASP A 1 305 ? 8.325 -7.730 -65.031 1.00 65.00 305 ASP A CA 1
ATOM 2436 C C . ASP A 1 305 ? 7.499 -6.756 -65.892 1.00 65.00 305 ASP A C 1
ATOM 2438 O O . ASP A 1 305 ? 7.746 -6.628 -67.089 1.00 65.00 305 ASP A O 1
ATOM 2442 N N . THR A 1 306 ? 6.582 -5.988 -65.292 1.00 57.22 306 THR A N 1
ATOM 2443 C CA . THR A 1 306 ? 5.881 -4.859 -65.933 1.00 57.22 306 THR A CA 1
ATOM 2444 C C . THR A 1 306 ? 6.849 -3.713 -66.227 1.00 57.22 306 THR A C 1
ATOM 2446 O O . THR A 1 306 ? 6.942 -3.243 -67.361 1.00 57.22 306 THR A O 1
ATOM 2449 N N . LYS A 1 307 ? 7.618 -3.283 -65.219 1.00 51.75 307 LYS A N 1
ATOM 2450 C CA . LYS A 1 307 ? 8.577 -2.166 -65.290 1.00 51.75 307 LYS A CA 1
ATOM 2451 C C . LYS A 1 307 ? 9.784 -2.453 -66.201 1.00 51.75 307 LYS A C 1
ATOM 2453 O O . LYS A 1 307 ? 10.390 -1.509 -66.704 1.00 51.75 307 LYS A O 1
ATOM 2458 N N . CYS A 1 308 ? 10.100 -3.727 -66.444 1.00 52.25 308 CYS A N 1
ATOM 2459 C CA . CYS A 1 308 ? 11.194 -4.207 -67.298 1.00 52.25 308 CYS A CA 1
ATOM 2460 C C . CYS A 1 308 ? 10.720 -4.861 -68.615 1.00 52.25 308 CYS A C 1
ATOM 2462 O O . CYS A 1 308 ? 11.522 -5.038 -69.530 1.00 52.25 308 CYS A O 1
ATOM 2464 N N . SER A 1 309 ? 9.427 -5.188 -68.749 1.00 54.09 309 SER A N 1
ATOM 2465 C CA . SER A 1 309 ? 8.808 -5.872 -69.906 1.00 54.09 309 SER A CA 1
ATOM 2466 C C . SER A 1 309 ? 9.355 -7.283 -70.231 1.00 54.09 309 SER A C 1
ATOM 2468 O O . SER A 1 309 ? 9.236 -7.769 -71.369 1.00 54.09 309 SER A O 1
ATOM 2470 N N . CYS A 1 310 ? 9.941 -7.963 -69.241 1.00 54.97 310 CYS A N 1
ATOM 2471 C CA . CYS A 1 310 ? 10.541 -9.298 -69.345 1.00 54.97 310 CYS A CA 1
ATOM 2472 C C . CYS A 1 310 ? 10.544 -10.039 -67.992 1.00 54.97 310 CYS A C 1
ATOM 2474 O O . CYS A 1 310 ? 10.373 -9.412 -66.956 1.00 54.97 310 CYS A O 1
ATOM 2476 N N . ASN A 1 311 ? 10.781 -11.356 -68.015 1.00 70.56 311 ASN A N 1
ATOM 2477 C CA . ASN A 1 311 ? 10.904 -12.205 -66.824 1.00 70.56 311 ASN A CA 1
ATOM 2478 C C . ASN A 1 311 ? 12.217 -11.904 -66.078 1.00 70.56 311 ASN A C 1
ATOM 2480 O O . ASN A 1 311 ? 13.290 -12.386 -66.459 1.00 70.56 311 ASN A O 1
ATOM 2484 N N . MET A 1 312 ? 12.143 -11.098 -65.020 1.00 67.06 312 MET A N 1
ATOM 2485 C CA . MET A 1 312 ? 13.331 -10.587 -64.335 1.00 67.06 312 MET A CA 1
ATOM 2486 C C . MET A 1 312 ? 14.045 -11.663 -63.495 1.00 67.06 312 MET A C 1
ATOM 2488 O O . MET A 1 312 ? 15.266 -11.612 -63.329 1.00 67.06 312 MET A O 1
ATOM 2492 N N . ILE A 1 313 ? 13.312 -12.682 -63.024 1.00 70.75 313 ILE A N 1
ATOM 2493 C CA . ILE A 1 313 ? 13.881 -13.856 -62.337 1.00 70.75 313 ILE A CA 1
ATOM 2494 C C . ILE A 1 313 ? 14.741 -14.685 -63.292 1.00 70.75 313 ILE A C 1
ATOM 2496 O O . ILE A 1 313 ? 15.874 -15.032 -62.957 1.00 70.75 313 ILE A O 1
ATOM 2500 N N . GLU A 1 314 ? 14.242 -14.981 -64.493 1.00 71.19 314 GLU A N 1
ATOM 2501 C CA . GLU A 1 314 ? 15.009 -15.728 -65.494 1.00 71.19 314 GLU A CA 1
ATOM 2502 C C . GLU A 1 314 ? 16.302 -14.995 -65.873 1.00 71.19 314 GLU A C 1
ATOM 2504 O O . GLU A 1 314 ? 17.362 -15.620 -65.952 1.00 71.19 314 GLU A O 1
ATOM 2509 N N . PHE A 1 315 ? 16.241 -13.672 -66.049 1.00 67.06 315 PHE A N 1
ATOM 2510 C CA . PHE A 1 315 ? 17.419 -12.859 -66.351 1.00 67.06 315 PHE A CA 1
ATOM 2511 C C . PHE A 1 315 ? 18.482 -12.950 -65.240 1.00 67.06 315 PHE A C 1
ATOM 2513 O O . PHE A 1 315 ? 19.645 -13.239 -65.523 1.00 67.06 315 PHE A O 1
ATOM 2520 N N . LEU A 1 316 ? 18.076 -12.793 -63.973 1.00 67.81 316 LEU A N 1
ATOM 2521 C CA . LEU A 1 316 ? 18.966 -12.861 -62.809 1.00 67.81 316 LEU A CA 1
ATOM 2522 C C . LEU A 1 316 ? 19.619 -14.249 -62.643 1.00 67.81 316 LEU A C 1
ATOM 2524 O O . LEU A 1 316 ? 20.834 -14.366 -62.458 1.00 67.81 316 LEU A O 1
ATOM 2528 N N . LEU A 1 317 ? 18.823 -15.319 -62.729 1.00 68.75 317 LEU A N 1
ATOM 2529 C CA . LEU A 1 317 ? 19.281 -16.684 -62.445 1.00 68.75 317 LEU A CA 1
ATOM 2530 C C . LEU A 1 317 ? 20.185 -17.271 -63.540 1.00 68.75 317 LEU A C 1
ATOM 2532 O O . LEU A 1 317 ? 21.071 -18.081 -63.240 1.00 68.75 317 LEU A O 1
ATOM 2536 N N . ASN A 1 318 ? 20.023 -16.831 -64.793 1.00 68.31 318 ASN A N 1
ATOM 2537 C CA . ASN A 1 318 ? 20.932 -17.189 -65.884 1.00 68.31 318 ASN A CA 1
ATOM 2538 C C . ASN A 1 318 ? 22.385 -16.745 -65.609 1.00 68.31 318 ASN A C 1
ATOM 2540 O O . ASN A 1 318 ? 23.316 -17.444 -66.011 1.00 68.31 318 ASN A O 1
ATOM 2544 N N . ASP A 1 319 ? 22.612 -15.633 -64.899 1.00 66.38 319 ASP A N 1
ATOM 2545 C CA . ASP A 1 319 ? 23.965 -15.213 -64.496 1.00 66.38 319 ASP A CA 1
ATOM 2546 C C . ASP A 1 319 ? 24.468 -15.925 -63.236 1.00 66.38 319 ASP A C 1
ATOM 2548 O O . ASP A 1 319 ? 25.641 -16.298 -63.158 1.00 66.38 319 ASP A O 1
ATOM 2552 N N . TRP A 1 320 ? 23.592 -16.198 -62.267 1.00 70.00 320 TRP A N 1
ATOM 2553 C CA . TRP A 1 320 ? 23.971 -16.905 -61.035 1.00 70.00 320 TRP A CA 1
ATOM 2554 C C . TRP A 1 320 ? 24.403 -18.358 -61.296 1.00 70.00 320 TRP A C 1
ATOM 2556 O O . TRP A 1 320 ? 25.239 -18.907 -60.573 1.00 70.00 320 TRP A O 1
ATOM 2566 N N . THR A 1 321 ? 23.892 -18.965 -62.369 1.00 67.38 321 THR A N 1
ATOM 2567 C CA . THR A 1 321 ? 24.282 -20.312 -62.822 1.00 67.38 321 THR A CA 1
ATOM 2568 C C . THR A 1 321 ? 25.727 -20.363 -63.306 1.00 67.38 321 THR A C 1
ATOM 2570 O O . THR A 1 321 ? 26.476 -21.268 -62.941 1.00 67.38 321 THR A O 1
ATOM 2573 N N . LYS A 1 322 ? 26.183 -19.322 -64.019 1.00 67.12 322 LYS A N 1
ATOM 2574 C CA . LYS A 1 322 ? 27.584 -19.173 -64.464 1.00 67.12 322 LYS A CA 1
ATOM 2575 C C . LYS A 1 322 ? 28.570 -19.092 -63.289 1.00 67.12 322 LYS A C 1
ATOM 2577 O O . LYS A 1 322 ? 29.769 -19.265 -63.485 1.00 67.12 322 LYS A O 1
ATOM 2582 N N . GLN A 1 323 ? 28.068 -18.829 -62.080 1.00 65.56 323 GLN A N 1
ATOM 2583 C CA . GLN A 1 323 ? 28.831 -18.722 -60.837 1.00 65.56 323 GLN A CA 1
ATOM 2584 C C . GLN A 1 323 ? 28.664 -19.934 -59.900 1.00 65.56 323 GLN A C 1
ATOM 2586 O O . GLN A 1 323 ? 29.142 -19.864 -58.766 1.00 65.56 323 GLN A O 1
ATOM 2591 N N . GLN A 1 324 ? 28.010 -21.030 -60.319 1.00 64.88 324 GLN A N 1
ATOM 2592 C CA . GLN A 1 324 ? 27.703 -22.197 -59.464 1.00 64.88 324 GLN A CA 1
ATOM 2593 C C . GLN A 1 324 ? 27.048 -21.795 -58.127 1.00 64.88 324 GLN A C 1
ATOM 2595 O O . GLN A 1 324 ? 27.488 -22.182 -57.041 1.00 64.88 324 GLN A O 1
ATOM 2600 N N . LEU A 1 325 ? 26.042 -20.920 -58.201 1.00 66.88 325 LEU A N 1
ATOM 2601 C CA . LEU A 1 325 ? 25.179 -20.568 -57.067 1.00 66.88 325 LEU A CA 1
ATOM 2602 C C . LEU A 1 325 ? 23.828 -21.284 -57.144 1.00 66.88 325 LEU A C 1
ATOM 2604 O O . LEU A 1 325 ? 23.286 -21.694 -56.120 1.00 66.88 325 LEU A O 1
ATOM 2608 N N . VAL A 1 326 ? 23.334 -21.473 -58.367 1.00 69.06 326 VAL A N 1
ATOM 2609 C CA . VAL A 1 326 ? 22.161 -22.265 -58.757 1.00 69.06 326 VAL A CA 1
ATOM 2610 C C . VAL A 1 326 ? 22.530 -23.097 -59.997 1.00 69.06 326 VAL A C 1
ATOM 2612 O O . VAL A 1 326 ? 23.568 -22.847 -60.605 1.00 69.06 326 VAL A O 1
ATOM 2615 N N . SER A 1 327 ? 21.719 -24.091 -60.366 1.00 78.50 327 SER A N 1
ATOM 2616 C CA . SER A 1 327 ? 21.966 -24.953 -61.535 1.00 78.50 327 SER A CA 1
ATOM 2617 C C . SER A 1 327 ? 21.081 -24.574 -62.732 1.00 78.50 327 SER A C 1
ATOM 2619 O O . SER A 1 327 ? 20.004 -24.005 -62.547 1.00 78.50 327 SER A O 1
ATOM 2621 N N . ASP A 1 328 ? 21.456 -24.984 -63.952 1.00 76.88 328 ASP A N 1
ATOM 2622 C CA . ASP A 1 328 ? 20.621 -24.832 -65.163 1.00 76.88 328 ASP A CA 1
ATOM 2623 C C . ASP A 1 328 ? 19.213 -25.444 -65.016 1.00 76.88 328 ASP A C 1
ATOM 2625 O O . ASP A 1 328 ? 18.254 -25.001 -65.654 1.00 76.88 328 ASP A O 1
ATOM 2629 N N . VAL A 1 329 ? 19.075 -26.470 -64.168 1.00 80.25 329 VAL A N 1
ATOM 2630 C CA . VAL A 1 329 ? 17.785 -27.095 -63.839 1.00 80.25 329 VAL A CA 1
ATOM 2631 C C . VAL A 1 329 ? 16.926 -26.140 -63.007 1.00 80.25 329 VAL A C 1
ATOM 2633 O O . VAL A 1 329 ? 15.724 -26.027 -63.244 1.00 80.25 329 VAL A O 1
ATOM 2636 N N . HIS A 1 330 ? 17.539 -25.408 -62.073 1.00 76.06 330 HIS A N 1
ATOM 2637 C CA . HIS A 1 330 ? 16.850 -24.423 -61.241 1.00 76.06 330 HIS A CA 1
ATOM 2638 C C . HIS A 1 330 ? 16.434 -23.192 -62.053 1.00 76.06 330 HIS A C 1
ATOM 2640 O O . HIS A 1 330 ? 15.296 -22.756 -61.908 1.00 76.06 330 HIS A O 1
ATOM 2646 N N . VAL A 1 331 ? 17.274 -22.688 -62.971 1.00 76.62 331 VAL A N 1
ATOM 2647 C CA . VAL A 1 331 ? 16.865 -21.590 -63.876 1.00 76.62 331 VAL A CA 1
ATOM 2648 C C . VAL A 1 331 ? 15.614 -21.974 -64.651 1.00 76.62 331 VAL A C 1
ATOM 2650 O O . VAL A 1 331 ? 14.649 -21.222 -64.654 1.00 76.62 331 VAL A O 1
ATOM 2653 N N . LYS A 1 332 ? 15.590 -23.162 -65.268 1.00 77.12 332 LYS A N 1
ATOM 2654 C CA . LYS A 1 332 ? 14.446 -23.610 -66.078 1.00 77.12 332 LYS A CA 1
ATOM 2655 C C . LYS A 1 332 ? 13.186 -23.832 -65.243 1.00 77.12 332 LYS A C 1
ATOM 2657 O O . LYS A 1 332 ? 12.108 -23.440 -65.684 1.00 77.12 332 LYS A O 1
ATOM 2662 N N . LYS A 1 333 ? 13.318 -24.386 -64.029 1.00 79.56 333 LYS A N 1
ATOM 2663 C CA . LYS A 1 333 ? 12.222 -24.477 -63.050 1.00 79.56 333 LYS A CA 1
ATOM 2664 C C . LYS A 1 333 ? 11.619 -23.088 -62.806 1.00 79.56 333 LYS A C 1
ATOM 2666 O O . LYS A 1 333 ? 10.457 -22.866 -63.129 1.00 79.56 333 LYS A O 1
ATOM 2671 N N . PHE A 1 334 ? 12.433 -22.149 -62.332 1.00 74.62 334 PHE A N 1
ATOM 2672 C CA . PHE A 1 334 ? 11.986 -20.823 -61.912 1.00 74.62 334 PHE A CA 1
ATOM 2673 C C . PHE A 1 334 ? 11.531 -19.923 -63.073 1.00 74.62 334 PHE A C 1
ATOM 2675 O O . PHE A 1 334 ? 10.526 -19.228 -62.952 1.00 74.62 334 PHE A O 1
ATOM 2682 N N . ALA A 1 335 ? 12.183 -19.992 -64.234 1.00 74.50 335 ALA A N 1
ATOM 2683 C CA . ALA A 1 335 ? 11.760 -19.274 -65.434 1.00 74.50 335 ALA A CA 1
ATOM 2684 C C . ALA A 1 335 ? 10.357 -19.710 -65.893 1.00 74.50 335 ALA A C 1
ATOM 2686 O O . ALA A 1 335 ? 9.474 -18.866 -66.051 1.00 74.50 335 ALA A O 1
ATOM 2687 N N . SER A 1 336 ? 10.124 -21.025 -66.019 1.00 74.38 336 SER A N 1
ATOM 2688 C CA . SER A 1 336 ? 8.839 -21.571 -66.487 1.00 74.38 336 SER A CA 1
ATOM 2689 C C . SER A 1 336 ? 7.658 -21.240 -65.562 1.00 74.38 336 SER A C 1
ATOM 2691 O O . SER A 1 336 ? 6.534 -21.079 -66.031 1.00 74.38 336 SER A O 1
ATOM 2693 N N . GLN A 1 337 ? 7.908 -21.053 -64.260 1.00 72.31 337 GLN A N 1
ATOM 2694 C CA . GLN A 1 337 ? 6.890 -20.646 -63.283 1.00 72.31 337 GLN A CA 1
ATOM 2695 C C . GLN A 1 337 ? 6.423 -19.186 -63.452 1.00 72.31 337 GLN A C 1
ATOM 2697 O O . GLN A 1 337 ? 5.343 -18.843 -62.979 1.00 72.31 337 GLN A O 1
ATOM 2702 N N . ARG A 1 338 ? 7.196 -18.332 -64.141 1.00 72.69 338 ARG A N 1
ATOM 2703 C CA . ARG A 1 338 ? 6.886 -16.907 -64.388 1.00 72.69 338 ARG A CA 1
ATOM 2704 C C . ARG A 1 338 ? 6.498 -16.592 -65.840 1.00 72.69 338 ARG A C 1
ATOM 2706 O O . ARG A 1 338 ? 5.978 -15.511 -66.122 1.00 72.69 338 ARG A O 1
ATOM 2713 N N . GLU A 1 339 ? 6.707 -17.531 -66.763 1.00 63.16 339 GLU A N 1
ATOM 2714 C CA . GLU A 1 339 ? 6.570 -17.312 -68.210 1.00 63.16 339 GLU A CA 1
ATOM 2715 C C . GLU A 1 339 ? 5.156 -16.860 -68.634 1.00 63.16 339 GLU A C 1
ATOM 2717 O O . GLU A 1 339 ? 5.018 -15.981 -69.486 1.00 63.16 339 GLU A O 1
ATOM 2722 N N . ALA A 1 340 ? 4.102 -17.389 -68.000 1.00 58.12 340 ALA A N 1
ATOM 2723 C CA . ALA A 1 340 ? 2.714 -17.037 -68.314 1.00 58.12 340 ALA A CA 1
ATOM 2724 C C . ALA A 1 340 ? 2.357 -15.575 -67.967 1.00 58.12 340 ALA A C 1
ATOM 2726 O O . ALA A 1 340 ? 1.723 -14.889 -68.773 1.00 58.12 340 ALA A O 1
ATOM 2727 N N . ALA A 1 341 ? 2.806 -15.068 -66.812 1.00 55.38 341 ALA A N 1
ATOM 2728 C CA . ALA A 1 341 ? 2.542 -13.692 -66.376 1.00 55.38 341 ALA A CA 1
ATOM 2729 C C . ALA A 1 341 ? 3.195 -12.668 -67.324 1.00 55.38 341 ALA A C 1
ATOM 2731 O O . ALA A 1 341 ? 2.541 -11.750 -67.826 1.00 55.38 341 ALA A O 1
ATOM 2732 N N . SER A 1 342 ? 4.461 -12.908 -67.687 1.00 53.91 342 SER A N 1
ATOM 2733 C CA . SER A 1 342 ? 5.209 -12.101 -68.664 1.00 53.91 342 SER A CA 1
ATOM 2734 C C . SER A 1 342 ? 4.585 -12.072 -70.076 1.00 53.91 342 SER A C 1
ATOM 2736 O O . SER A 1 342 ? 4.868 -11.153 -70.852 1.00 53.91 342 SER A O 1
ATOM 2738 N N . GLN A 1 343 ? 3.728 -13.038 -70.441 1.00 52.00 343 GLN A N 1
ATOM 2739 C CA . GLN A 1 343 ? 2.996 -13.032 -71.719 1.00 52.00 343 GLN A CA 1
ATOM 2740 C C . GLN A 1 343 ? 1.679 -12.236 -71.676 1.00 52.00 343 GLN A C 1
ATOM 2742 O O . GLN A 1 343 ? 1.254 -11.720 -72.713 1.00 52.00 343 GLN A O 1
ATOM 2747 N N . LEU A 1 344 ? 1.040 -12.102 -70.509 1.00 47.16 344 LEU A N 1
ATOM 2748 C CA . LEU A 1 344 ? -0.193 -11.318 -70.345 1.00 47.16 344 LEU A CA 1
ATOM 2749 C C . LEU A 1 344 ? 0.079 -9.809 -70.416 1.00 47.16 344 LEU A C 1
ATOM 2751 O O . LEU A 1 344 ? -0.626 -9.088 -71.124 1.00 47.16 344 LEU A O 1
ATOM 2755 N N . LEU A 1 345 ? 1.156 -9.349 -69.771 1.00 42.16 345 LEU A N 1
ATOM 2756 C CA . LEU A 1 345 ? 1.525 -7.928 -69.675 1.00 42.16 345 LEU A CA 1
ATOM 2757 C C . LEU A 1 345 ? 1.712 -7.229 -71.036 1.00 42.16 345 LEU A C 1
ATOM 2759 O O . LEU A 1 345 ? 1.463 -6.033 -71.160 1.00 42.16 345 LEU A O 1
ATOM 2763 N N . LYS A 1 346 ? 2.069 -7.969 -72.094 1.00 40.09 346 LYS A N 1
ATOM 2764 C CA . LYS A 1 346 ? 2.300 -7.425 -73.449 1.00 40.09 346 LYS A CA 1
ATOM 2765 C C . LYS A 1 346 ? 1.021 -7.107 -74.244 1.00 40.09 346 LYS A C 1
ATOM 2767 O O . LYS A 1 346 ? 1.112 -6.849 -75.443 1.00 40.09 346 LYS A O 1
ATOM 2772 N N . LYS A 1 347 ? -0.164 -7.144 -73.618 1.00 36.31 347 LYS A N 1
ATOM 277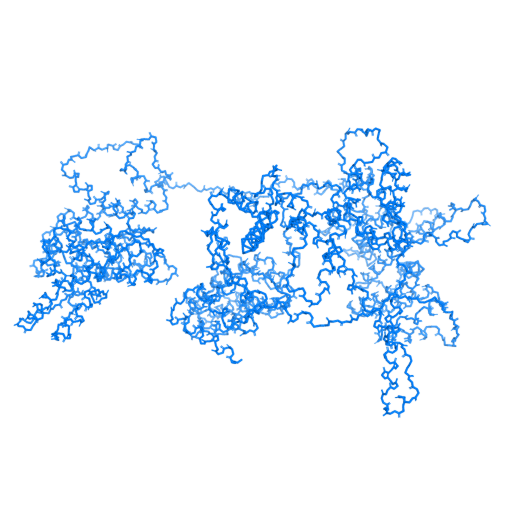3 C CA . LYS A 1 347 ? -1.467 -6.911 -74.278 1.00 36.31 347 LYS A CA 1
ATOM 2774 C C . LYS A 1 347 ? -2.241 -5.674 -73.807 1.00 36.31 347 LYS A C 1
ATOM 2776 O O . LYS A 1 347 ? -3.183 -5.289 -74.492 1.00 36.31 347 LYS A O 1
ATOM 2781 N N . CYS A 1 348 ? -1.872 -5.044 -72.692 1.00 28.58 348 CYS A N 1
ATOM 2782 C CA . CYS A 1 348 ? -2.697 -4.012 -72.040 1.00 28.58 348 CYS A CA 1
ATOM 2783 C C . CYS A 1 348 ? -2.416 -2.564 -72.492 1.00 28.58 348 CYS A C 1
ATOM 2785 O O . CYS A 1 348 ? -2.613 -1.625 -71.725 1.00 28.58 348 CYS A O 1
ATOM 2787 N N . ASP A 1 349 ? -1.987 -2.367 -73.740 1.00 30.44 349 ASP A N 1
ATOM 2788 C CA . ASP A 1 349 ? -1.703 -1.041 -74.302 1.00 30.44 349 ASP A CA 1
ATOM 2789 C C . ASP A 1 349 ? -2.881 -0.551 -75.171 1.00 30.44 349 ASP A C 1
ATOM 2791 O O . ASP A 1 349 ? -2.890 -0.729 -76.389 1.00 30.44 349 ASP A O 1
ATOM 2795 N N . ASN A 1 350 ? -3.939 -0.031 -74.527 1.00 26.52 350 ASN A N 1
ATOM 2796 C CA . ASN A 1 350 ? -5.003 0.810 -75.114 1.00 26.52 350 ASN A CA 1
ATOM 2797 C C . ASN A 1 350 ? -5.933 1.359 -74.007 1.00 26.52 350 ASN A C 1
ATOM 2799 O O . ASN A 1 350 ? -6.463 0.592 -73.207 1.00 26.52 350 ASN A O 1
ATOM 2803 N N . GLY A 1 351 ? -6.167 2.676 -73.964 1.00 35.38 351 GLY A N 1
ATOM 2804 C CA . GLY A 1 351 ? -6.913 3.335 -72.876 1.00 35.38 351 GLY A CA 1
ATOM 2805 C C . GLY A 1 351 ? -8.333 3.806 -73.226 1.00 35.38 351 GLY A C 1
ATOM 2806 O O . GLY A 1 351 ? -8.628 4.125 -74.376 1.00 35.38 351 GLY A O 1
ATOM 2807 N N . GLN A 1 352 ? -9.190 3.941 -72.204 1.00 26.33 352 GLN A N 1
ATOM 2808 C CA . GLN A 1 352 ? -10.482 4.655 -72.230 1.00 26.33 352 GLN A CA 1
ATOM 2809 C C . GLN A 1 352 ? -10.696 5.448 -70.919 1.00 26.33 352 GLN A C 1
ATOM 2811 O O . GLN A 1 352 ? -9.929 5.303 -69.969 1.00 26.33 352 GLN A O 1
ATOM 2816 N N . GLN A 1 353 ? -11.675 6.363 -70.889 1.00 28.69 353 GLN A N 1
ATOM 2817 C CA . GLN A 1 353 ? -11.769 7.453 -69.899 1.00 28.69 353 GLN A CA 1
ATOM 2818 C C . GLN A 1 353 ? -13.050 7.434 -69.033 1.00 28.69 353 GLN A C 1
ATOM 2820 O O . GLN A 1 353 ? -14.073 6.887 -69.433 1.00 28.69 353 GLN A O 1
ATOM 2825 N N . THR A 1 354 ? -13.018 8.234 -67.951 1.00 26.78 354 THR A N 1
ATOM 2826 C CA . THR A 1 354 ? -14.148 8.738 -67.119 1.00 26.78 354 THR A CA 1
ATOM 2827 C C . THR A 1 354 ? -14.796 7.764 -66.114 1.00 26.78 354 THR A C 1
ATOM 2829 O O . THR A 1 354 ? -14.693 6.556 -66.300 1.00 26.78 354 THR A O 1
ATOM 2832 N N . PRO A 1 355 ? -15.533 8.251 -65.083 1.00 29.34 355 PRO A N 1
ATOM 2833 C CA . PRO A 1 355 ? -15.534 9.576 -64.432 1.00 29.34 355 PRO A CA 1
ATOM 2834 C C . PRO A 1 355 ? -15.179 9.513 -62.918 1.00 29.34 355 PRO A C 1
ATOM 2836 O O . PRO A 1 355 ? -15.048 8.443 -62.332 1.00 29.34 355 PRO A O 1
ATOM 2839 N N . SER A 1 356 ? -15.029 10.665 -62.248 1.00 34.66 356 SER A N 1
ATOM 2840 C CA . SER A 1 356 ? -14.674 10.739 -60.815 1.00 34.66 356 SER A CA 1
ATOM 2841 C C . SER A 1 356 ? -15.887 10.700 -59.867 1.00 34.66 356 SER A C 1
ATOM 2843 O O . SER A 1 356 ? -17.001 11.057 -60.247 1.00 34.66 356 SER A O 1
ATOM 2845 N N . ASN A 1 357 ? -15.681 10.291 -58.603 1.00 28.03 357 ASN A N 1
ATOM 2846 C CA . ASN A 1 357 ? -16.754 10.264 -57.598 1.00 28.03 357 ASN A CA 1
ATOM 2847 C C . ASN A 1 357 ? -16.265 10.490 -56.146 1.00 28.03 357 ASN A C 1
ATOM 2849 O O . ASN A 1 357 ? -16.092 9.563 -55.360 1.00 28.03 357 ASN A O 1
ATOM 2853 N N . ILE A 1 358 ? -16.090 11.758 -55.755 1.00 30.28 358 ILE A N 1
ATOM 2854 C CA . ILE A 1 358 ? -15.635 12.178 -54.406 1.00 30.28 358 ILE A CA 1
ATOM 2855 C C . ILE A 1 358 ? -16.675 11.917 -53.282 1.00 30.28 358 ILE A C 1
ATOM 2857 O O . ILE A 1 358 ? -16.391 12.088 -52.098 1.00 30.28 358 ILE A O 1
ATOM 2861 N N . ASN A 1 359 ? -17.882 11.451 -53.616 1.00 31.39 359 ASN A N 1
ATOM 2862 C CA . ASN A 1 359 ? -19.006 11.348 -52.675 1.00 31.39 359 ASN A CA 1
ATOM 2863 C C . ASN A 1 359 ? -19.080 10.049 -51.842 1.00 31.39 359 ASN A C 1
ATOM 2865 O O . ASN A 1 359 ? -19.919 9.967 -50.944 1.00 31.39 359 ASN A O 1
ATOM 2869 N N . PHE A 1 360 ? -18.244 9.035 -52.099 1.00 32.59 360 PHE A N 1
ATOM 2870 C CA . PHE A 1 360 ? -18.430 7.706 -51.487 1.00 32.59 360 PHE A CA 1
ATOM 2871 C C . PHE A 1 360 ? -18.083 7.648 -49.984 1.00 32.59 360 PHE A C 1
ATOM 2873 O O . PHE A 1 360 ? -18.778 6.997 -49.204 1.00 32.59 360 PHE A O 1
ATOM 2880 N N . ILE A 1 361 ? -17.074 8.412 -49.545 1.00 33.19 361 ILE A N 1
ATOM 2881 C CA . ILE A 1 361 ? -16.562 8.412 -48.157 1.00 33.19 361 ILE A CA 1
ATOM 2882 C C . ILE A 1 361 ? -17.612 8.900 -47.128 1.00 33.19 361 ILE A C 1
ATOM 2884 O O . ILE A 1 361 ? -17.482 8.644 -45.934 1.00 33.19 361 ILE A O 1
ATOM 2888 N N . LYS A 1 362 ? -18.708 9.541 -47.565 1.00 30.59 362 LYS A N 1
ATOM 2889 C CA . LYS A 1 362 ? -19.787 10.056 -46.696 1.00 30.59 362 LYS A CA 1
ATOM 2890 C C . LYS A 1 362 ? -21.034 9.157 -46.581 1.00 30.59 362 LYS A C 1
ATOM 2892 O O . LYS A 1 362 ? -22.100 9.661 -46.236 1.00 30.59 362 LYS A O 1
ATOM 2897 N N . ARG A 1 363 ? -20.953 7.848 -46.876 1.00 36.94 363 ARG A N 1
ATOM 2898 C CA . ARG A 1 363 ? -22.123 6.932 -46.782 1.00 36.94 363 ARG A CA 1
ATOM 2899 C C . ARG A 1 363 ? -21.946 5.646 -45.960 1.00 36.94 363 ARG A C 1
ATOM 2901 O O . ARG A 1 363 ? -22.931 4.944 -45.750 1.00 36.94 363 ARG A O 1
ATOM 2908 N N . ALA A 1 364 ? -20.761 5.365 -45.418 1.00 33.75 364 ALA A N 1
ATOM 2909 C CA . ALA A 1 364 ? -20.487 4.128 -44.667 1.00 33.75 364 ALA A CA 1
ATOM 2910 C C . ALA A 1 364 ? -21.043 4.082 -43.217 1.00 33.75 364 ALA A C 1
ATOM 2912 O O . ALA A 1 364 ? -20.864 3.088 -42.523 1.00 33.75 364 ALA A O 1
ATOM 2913 N N . GLU A 1 365 ? -21.720 5.132 -42.741 1.00 34.12 365 GLU A N 1
ATOM 2914 C CA . GLU A 1 365 ? -22.151 5.269 -41.334 1.00 34.12 365 GLU A CA 1
ATOM 2915 C C . GLU A 1 365 ? -23.482 4.551 -41.006 1.00 34.12 365 GLU A C 1
ATOM 2917 O O . GLU A 1 365 ? -23.747 4.194 -39.860 1.00 34.12 365 GLU A O 1
ATOM 2922 N N . VAL A 1 366 ? -24.332 4.311 -42.010 1.00 32.72 366 VAL A N 1
ATOM 2923 C CA . VAL A 1 366 ? -25.738 3.896 -41.815 1.00 32.72 366 VAL A CA 1
ATOM 2924 C C . VAL A 1 366 ? -25.972 2.382 -41.587 1.00 32.72 366 VAL A C 1
ATOM 2926 O O . VAL A 1 366 ? -26.856 2.059 -40.786 1.00 32.72 366 VAL A O 1
ATOM 2929 N N . PRO A 1 367 ? -25.228 1.427 -42.199 1.00 33.62 367 PRO A N 1
ATOM 2930 C CA . PRO A 1 367 ? -25.506 -0.011 -42.039 1.00 33.62 367 PRO A CA 1
ATOM 2931 C C . PRO A 1 367 ? -25.469 -0.513 -40.587 1.00 33.62 367 PRO A C 1
ATOM 2933 O O . PRO A 1 367 ? -26.226 -1.414 -40.217 1.00 33.62 367 PRO A O 1
ATOM 2936 N N . LEU A 1 368 ? -24.641 0.113 -39.743 1.00 36.88 368 LEU A N 1
ATOM 2937 C CA . LEU A 1 368 ? -24.419 -0.269 -38.345 1.00 36.88 368 LEU A CA 1
ATOM 2938 C C . LEU A 1 368 ? -25.708 -0.239 -37.495 1.00 36.88 368 LEU A C 1
ATOM 2940 O O . LEU A 1 368 ? -25.853 -1.015 -36.551 1.00 36.88 368 LEU A O 1
ATOM 2944 N N . SER A 1 369 ? -26.682 0.604 -37.858 1.00 33.91 369 SER A N 1
ATOM 2945 C CA . SER A 1 369 ? -27.981 0.684 -37.173 1.00 33.91 369 SER A CA 1
ATOM 2946 C C . SER A 1 369 ? -28.912 -0.501 -37.490 1.00 33.91 369 SER A C 1
ATOM 2948 O O . SER A 1 369 ? -29.743 -0.875 -36.661 1.00 33.91 369 SER A O 1
ATOM 2950 N N . GLY A 1 370 ? -28.765 -1.133 -38.662 1.00 34.81 370 GLY A N 1
ATOM 2951 C CA . GLY A 1 370 ? -29.600 -2.267 -39.082 1.00 34.81 370 GLY A CA 1
ATOM 2952 C C . GLY A 1 370 ? -29.274 -3.570 -38.345 1.00 34.81 370 GLY A C 1
ATOM 2953 O O . GLY A 1 370 ? -30.182 -4.304 -37.944 1.00 34.81 370 GLY A O 1
ATOM 2954 N N . VAL A 1 371 ? -27.983 -3.823 -38.101 1.00 36.34 371 VAL A N 1
ATOM 2955 C CA . VAL A 1 371 ? -27.490 -5.011 -37.376 1.00 36.34 371 VAL A CA 1
ATOM 2956 C C . VAL A 1 371 ? -28.090 -5.074 -35.965 1.00 36.34 371 VAL A C 1
ATOM 2958 O O . VAL A 1 371 ? -28.637 -6.103 -35.558 1.00 36.34 371 VAL A O 1
ATOM 2961 N N . LEU A 1 372 ? -28.102 -3.934 -35.263 1.00 35.94 372 LEU A N 1
ATOM 2962 C CA . LEU A 1 372 ? -28.626 -3.786 -33.899 1.00 35.94 372 LEU A CA 1
ATOM 2963 C C . LEU A 1 372 ? -30.102 -4.189 -33.735 1.00 35.94 372 LEU A C 1
ATOM 2965 O O . LEU A 1 372 ? -30.526 -4.474 -32.618 1.00 35.94 372 LEU A O 1
ATOM 2969 N N . LYS A 1 373 ? -30.894 -4.229 -34.815 1.00 35.31 373 LYS A N 1
ATOM 2970 C CA . LYS A 1 373 ? -32.335 -4.532 -34.753 1.00 35.31 373 LYS A CA 1
ATOM 2971 C C . LYS A 1 373 ? -32.685 -5.998 -35.039 1.00 35.31 373 LYS A C 1
ATOM 2973 O O . LYS A 1 373 ? -33.820 -6.406 -34.803 1.00 35.31 373 LYS A O 1
ATOM 2978 N N . THR A 1 374 ? -31.731 -6.792 -35.534 1.00 35.66 374 THR A N 1
ATOM 2979 C CA . THR A 1 374 ? -31.977 -8.185 -35.971 1.00 35.66 374 THR A CA 1
ATOM 2980 C C . THR A 1 374 ? -31.564 -9.224 -34.920 1.00 35.66 374 THR A C 1
ATOM 2982 O O . THR A 1 374 ? -32.141 -10.309 -34.871 1.00 35.66 374 THR A O 1
ATOM 2985 N N . LEU A 1 375 ? -30.677 -8.853 -33.987 1.00 34.38 375 LEU A N 1
ATOM 2986 C CA . LEU A 1 375 ? -30.262 -9.663 -32.826 1.00 34.38 375 LEU A CA 1
ATOM 2987 C C . LEU A 1 375 ? -31.417 -10.040 -31.864 1.00 34.38 375 LEU A C 1
ATOM 2989 O O . LEU A 1 375 ? -31.257 -10.900 -30.999 1.00 34.38 375 LEU A O 1
ATOM 2993 N N . CYS A 1 376 ? -32.598 -9.431 -32.013 1.00 31.94 376 CYS A N 1
ATOM 2994 C CA . CYS A 1 376 ? -33.725 -9.577 -31.089 1.00 31.94 376 CYS A CA 1
ATOM 2995 C C . CYS A 1 376 ? -34.689 -10.752 -31.372 1.00 31.94 376 CYS A C 1
ATOM 2997 O O . CYS A 1 376 ? -35.644 -10.909 -30.615 1.00 31.94 376 CYS A O 1
ATOM 2999 N N . THR A 1 377 ? -34.502 -11.577 -32.418 1.00 27.67 377 THR A N 1
ATOM 3000 C CA . THR A 1 377 ? -35.420 -12.714 -32.713 1.00 27.67 377 THR A CA 1
ATOM 3001 C C . THR A 1 377 ? -34.761 -14.095 -32.722 1.00 27.67 377 THR A C 1
ATOM 3003 O O . THR A 1 377 ? -34.875 -14.841 -33.690 1.00 27.67 377 THR A O 1
ATOM 3006 N N . ASN A 1 378 ? -34.096 -14.408 -31.611 1.00 31.06 378 ASN A N 1
ATOM 3007 C CA . ASN A 1 378 ? -34.203 -15.667 -30.865 1.00 31.06 378 ASN A CA 1
ATOM 3008 C C . ASN A 1 378 ? -34.562 -16.966 -31.636 1.00 31.06 378 ASN A C 1
ATOM 3010 O O . ASN A 1 378 ? -35.729 -17.354 -31.730 1.00 31.06 378 ASN A O 1
ATOM 3014 N N . LYS A 1 379 ? -33.526 -17.698 -32.061 1.00 32.12 379 LYS A N 1
ATOM 3015 C CA . LYS A 1 379 ? -33.311 -19.110 -31.685 1.00 32.12 379 LYS A CA 1
ATOM 3016 C C . LYS A 1 379 ? -31.816 -19.428 -31.786 1.00 32.12 379 LYS A C 1
ATOM 3018 O O . LYS A 1 379 ? -31.147 -18.888 -32.657 1.00 32.12 379 LYS A O 1
ATOM 3023 N N . VAL A 1 380 ? -31.312 -20.266 -30.875 1.00 28.77 380 VAL A N 1
ATOM 3024 C CA . VAL A 1 380 ? -29.874 -20.365 -30.534 1.00 28.77 380 VAL A CA 1
ATOM 3025 C C . VAL A 1 380 ? -29.326 -19.017 -30.032 1.00 28.77 380 VAL A C 1
ATOM 3027 O O . VAL A 1 380 ? -28.403 -18.434 -30.588 1.00 28.77 380 VAL A O 1
ATOM 3030 N N . GLN A 1 381 ? -29.938 -18.507 -28.960 1.00 35.25 381 GLN A N 1
ATOM 3031 C CA . GLN A 1 381 ? -29.315 -17.506 -28.094 1.00 35.25 381 GLN A CA 1
ATOM 3032 C C . GLN A 1 381 ? -28.553 -18.241 -26.989 1.00 35.25 381 GLN A C 1
ATOM 3034 O O . GLN A 1 381 ? -29.173 -18.979 -26.230 1.00 35.25 381 GLN A O 1
ATOM 3039 N N . ASP A 1 382 ? -27.229 -18.079 -26.931 1.00 28.11 382 ASP A N 1
ATOM 3040 C CA . ASP A 1 382 ? -26.582 -17.364 -25.822 1.00 28.11 382 ASP A CA 1
ATOM 3041 C C . ASP A 1 382 ? -25.060 -17.218 -26.029 1.00 28.11 382 ASP A C 1
ATOM 3043 O O . ASP A 1 382 ? -24.423 -18.005 -26.722 1.00 28.11 382 ASP A O 1
ATOM 3047 N N . MET A 1 383 ? -24.488 -16.191 -25.388 1.00 31.22 383 MET A N 1
ATOM 3048 C CA . MET A 1 383 ? -23.043 -15.938 -25.225 1.00 31.22 383 MET A CA 1
ATOM 3049 C C . MET A 1 383 ? -22.194 -15.657 -26.488 1.00 31.22 383 MET A C 1
ATOM 3051 O O . MET A 1 383 ? -21.266 -16.397 -26.806 1.00 31.22 383 MET A O 1
ATOM 3055 N N . VAL A 1 384 ? -22.376 -14.475 -27.095 1.00 32.25 384 VAL A N 1
ATOM 3056 C CA . VAL A 1 384 ? -21.289 -13.766 -27.810 1.00 32.25 384 VAL A CA 1
ATOM 3057 C C . VAL A 1 384 ? -21.249 -12.296 -27.346 1.00 32.25 384 VAL A C 1
ATOM 3059 O O . VAL A 1 384 ? -22.094 -11.506 -27.768 1.00 32.25 384 VAL A O 1
ATOM 3062 N N . PRO A 1 385 ? -20.337 -11.909 -26.430 1.00 33.00 385 PRO A N 1
ATOM 3063 C CA . PRO A 1 385 ? -20.278 -10.555 -25.877 1.00 33.00 385 PRO A CA 1
ATOM 3064 C C . PRO A 1 385 ? -19.355 -9.624 -26.679 1.00 33.00 385 PRO A C 1
ATOM 3066 O O . PRO A 1 385 ? -18.295 -10.034 -27.144 1.00 33.00 385 PRO A O 1
ATOM 3069 N N . VAL A 1 386 ? -19.725 -8.342 -26.774 1.00 34.22 386 VAL A N 1
ATOM 3070 C CA . VAL A 1 386 ? -18.959 -7.296 -27.478 1.00 34.22 386 VAL A CA 1
ATOM 3071 C C . VAL A 1 386 ? -18.705 -6.108 -26.543 1.00 34.22 386 VAL A C 1
ATOM 3073 O O . VAL A 1 386 ? -19.615 -5.654 -25.850 1.00 34.22 386 VAL A O 1
ATOM 3076 N N . GLY A 1 387 ? -17.469 -5.597 -26.532 1.00 42.22 387 GLY A N 1
ATOM 3077 C CA . GLY A 1 387 ? -16.992 -4.541 -25.627 1.00 42.22 387 GLY A CA 1
ATOM 3078 C C . GLY A 1 387 ? -15.923 -5.048 -24.651 1.00 42.22 387 GLY A C 1
ATOM 3079 O O . GLY A 1 387 ? -15.363 -6.123 -24.850 1.00 42.22 387 GLY A O 1
ATOM 3080 N N . ASN A 1 388 ? -15.655 -4.293 -23.576 1.00 34.50 388 ASN A N 1
ATOM 3081 C CA . ASN A 1 388 ? -14.602 -4.588 -22.580 1.00 34.50 388 ASN A CA 1
ATOM 3082 C C . ASN A 1 388 ? -14.681 -6.001 -21.957 1.00 34.50 388 ASN A C 1
ATOM 3084 O O . ASN A 1 388 ? -13.709 -6.479 -21.380 1.00 34.50 388 ASN A O 1
ATOM 3088 N N . SER A 1 389 ? -15.834 -6.662 -22.052 1.00 41.50 389 SER A N 1
ATOM 3089 C CA . SER A 1 389 ? -16.054 -8.042 -21.621 1.00 41.50 389 SER A CA 1
ATOM 3090 C C . SER A 1 389 ? -15.289 -9.081 -22.448 1.00 41.50 389 SER A C 1
ATOM 3092 O O . SER A 1 389 ? -14.966 -10.127 -21.895 1.00 41.50 389 SER A O 1
ATOM 3094 N N . PHE A 1 390 ? -14.957 -8.824 -23.720 1.00 49.25 390 PHE A N 1
ATOM 3095 C CA . PHE A 1 390 ? -14.167 -9.764 -24.527 1.00 49.25 390 PHE A CA 1
ATOM 3096 C C . PHE A 1 390 ? -12.730 -9.883 -24.002 1.00 49.25 390 PHE A C 1
ATOM 3098 O O . PHE A 1 390 ? -12.307 -10.979 -23.645 1.00 49.25 390 PHE A O 1
ATOM 3105 N N . GLU A 1 391 ? -12.037 -8.753 -23.836 1.00 47.81 391 GLU A N 1
ATOM 3106 C CA . GLU A 1 391 ? -10.700 -8.686 -23.221 1.00 47.81 391 GLU A CA 1
ATOM 3107 C C . GLU A 1 391 ? -10.686 -9.282 -21.805 1.00 47.81 391 GLU A C 1
ATOM 3109 O O . GLU A 1 391 ? -9.740 -9.968 -21.419 1.00 47.81 391 GLU A O 1
ATOM 3114 N N . LEU A 1 392 ? -11.759 -9.076 -21.030 1.00 43.09 392 LEU A N 1
ATOM 3115 C CA . LEU A 1 392 ? -11.893 -9.643 -19.688 1.00 43.09 392 LEU A CA 1
ATOM 3116 C C . LEU A 1 392 ? -12.030 -11.176 -19.719 1.00 43.09 392 LEU A C 1
ATOM 3118 O O . LEU A 1 392 ? -11.355 -11.864 -18.957 1.00 43.09 392 LEU A O 1
ATOM 3122 N N . ILE A 1 393 ? -12.857 -11.722 -20.617 1.00 50.41 393 ILE A N 1
ATOM 3123 C CA . ILE A 1 393 ? -13.010 -13.175 -20.814 1.00 50.41 393 ILE A CA 1
ATOM 3124 C C . ILE A 1 393 ? -11.703 -13.793 -21.315 1.00 50.41 393 ILE A C 1
ATOM 3126 O O . ILE A 1 393 ? -11.316 -14.862 -20.849 1.00 50.41 393 ILE A O 1
ATOM 3130 N N . LEU A 1 394 ? -10.997 -13.111 -22.217 1.00 51.66 394 LEU A N 1
ATOM 3131 C CA . LEU A 1 394 ? -9.717 -13.558 -22.761 1.00 51.66 394 LEU A CA 1
ATOM 3132 C C . LEU A 1 394 ? -8.615 -13.546 -21.687 1.00 51.66 394 LEU A C 1
ATOM 3134 O O . LEU A 1 394 ? -7.849 -14.504 -21.572 1.00 51.66 394 LEU A O 1
ATOM 3138 N N . SER A 1 395 ? -8.612 -12.524 -20.825 1.00 43.84 395 SER A N 1
ATOM 3139 C CA . SER A 1 395 ? -7.748 -12.438 -19.641 1.00 43.84 395 SER A CA 1
ATOM 3140 C C . SER A 1 395 ? -8.028 -13.576 -18.655 1.00 43.84 395 SER A C 1
ATOM 3142 O O . SER A 1 395 ? -7.099 -14.275 -18.257 1.00 43.84 395 SER A O 1
ATOM 3144 N N . VAL A 1 396 ? -9.296 -13.831 -18.309 1.00 43.66 396 VAL A N 1
ATOM 3145 C CA . VAL A 1 396 ? -9.688 -14.935 -17.410 1.00 43.66 396 VAL A CA 1
ATOM 3146 C C . VAL A 1 396 ? -9.329 -16.297 -18.013 1.00 43.66 396 VAL A C 1
ATOM 3148 O O . VAL A 1 396 ? -8.718 -17.117 -17.335 1.00 43.66 396 VAL A O 1
ATOM 3151 N N . ALA A 1 397 ? -9.613 -16.531 -19.298 1.00 46.50 397 ALA A N 1
ATOM 3152 C CA . ALA A 1 397 ? -9.250 -17.775 -19.981 1.00 46.50 397 ALA A CA 1
ATOM 3153 C C . ALA A 1 397 ? -7.726 -17.989 -20.065 1.00 46.50 397 ALA A C 1
ATOM 3155 O O . ALA A 1 397 ? -7.270 -19.134 -20.076 1.00 46.50 397 ALA A O 1
ATOM 3156 N N . THR A 1 398 ? -6.939 -16.909 -20.096 1.00 47.72 398 THR A N 1
ATOM 3157 C CA . THR A 1 398 ? -5.471 -16.961 -20.022 1.00 47.72 398 THR A CA 1
ATOM 3158 C C . THR A 1 398 ? -5.002 -17.297 -18.603 1.00 47.72 398 THR A C 1
ATOM 3160 O O . THR A 1 398 ? -4.200 -18.212 -18.436 1.00 47.72 398 THR A O 1
ATOM 3163 N N . VAL A 1 399 ? -5.542 -16.629 -17.575 1.00 40.84 399 VAL A N 1
ATOM 3164 C CA . VAL A 1 399 ? -5.188 -16.850 -16.157 1.00 40.84 399 VAL A CA 1
ATOM 3165 C C . VAL A 1 399 ? -5.605 -18.241 -15.658 1.00 40.84 399 VAL A C 1
ATOM 3167 O O . VAL A 1 399 ? -4.855 -18.866 -14.915 1.00 40.84 399 VAL A O 1
ATOM 3170 N N . GLU A 1 400 ? -6.743 -18.782 -16.108 1.00 40.53 400 GLU A N 1
ATOM 3171 C CA . GLU A 1 400 ? -7.146 -20.174 -15.830 1.00 40.53 400 GLU A CA 1
ATOM 3172 C C . GLU A 1 400 ? -6.376 -21.223 -16.666 1.00 40.53 400 GLU A C 1
ATOM 3174 O O . GLU A 1 400 ? -6.630 -22.421 -16.529 1.00 40.53 400 GLU A O 1
ATOM 3179 N N . GLY A 1 401 ? -5.483 -20.817 -17.579 1.00 52.22 401 GLY A N 1
ATOM 3180 C CA . GLY A 1 401 ? -4.766 -21.730 -18.483 1.00 52.22 401 GLY A CA 1
ATOM 3181 C C . GLY A 1 401 ? -5.656 -22.431 -19.524 1.00 52.22 401 GLY A C 1
ATOM 3182 O O . GLY A 1 401 ? -5.253 -23.421 -20.133 1.00 52.22 401 GLY A O 1
ATOM 3183 N N . ARG A 1 402 ? -6.882 -21.940 -19.745 1.00 53.44 402 ARG A N 1
ATOM 3184 C CA . ARG A 1 402 ? -7.922 -22.571 -20.582 1.00 53.44 402 ARG A CA 1
ATOM 3185 C C . ARG A 1 402 ? -8.057 -21.980 -21.988 1.00 53.44 402 ARG A C 1
ATOM 3187 O O . ARG A 1 402 ? -8.897 -22.448 -22.757 1.00 53.44 402 ARG A O 1
ATOM 3194 N N . LEU A 1 403 ? -7.213 -21.015 -22.355 1.00 70.56 403 LEU A N 1
ATOM 3195 C CA . LEU A 1 403 ? -7.252 -20.279 -23.626 1.00 70.56 403 LEU A CA 1
ATOM 3196 C C . LEU A 1 403 ? -7.405 -21.183 -24.870 1.00 70.56 403 LEU A C 1
ATOM 3198 O O . LEU A 1 403 ? -8.342 -20.980 -25.642 1.00 70.56 403 LEU A O 1
ATOM 3202 N N . LYS A 1 404 ? -6.589 -22.244 -25.025 1.00 78.12 404 LYS A N 1
ATOM 3203 C CA . LYS A 1 404 ? -6.722 -23.203 -26.151 1.00 78.12 404 LYS A CA 1
ATOM 3204 C C . LYS A 1 404 ? -8.093 -23.904 -26.195 1.00 78.12 404 LYS A C 1
ATOM 3206 O O . LYS A 1 404 ? -8.623 -24.158 -27.274 1.00 78.12 404 LYS A O 1
ATOM 3211 N N . THR A 1 405 ? -8.712 -24.174 -25.041 1.00 72.19 405 THR A N 1
ATOM 3212 C CA . THR A 1 405 ? -10.053 -24.795 -24.963 1.00 72.19 405 THR A CA 1
ATOM 3213 C C . THR A 1 405 ? -11.155 -23.814 -25.373 1.00 72.19 405 THR A C 1
ATOM 3215 O O . THR A 1 405 ? -12.110 -24.204 -26.044 1.00 72.19 405 THR A O 1
ATOM 3218 N N . PHE A 1 406 ? -11.020 -22.537 -25.001 1.00 72.25 406 PHE A N 1
ATOM 3219 C CA . PHE A 1 406 ? -11.940 -21.475 -25.420 1.00 72.25 406 PHE A CA 1
ATOM 3220 C C . PHE A 1 406 ? -11.883 -21.254 -26.940 1.00 72.25 406 PHE A C 1
ATOM 3222 O O . PHE A 1 406 ? -12.919 -21.286 -27.605 1.00 72.25 406 PHE A O 1
ATOM 3229 N N . VAL A 1 407 ? -10.675 -21.134 -27.500 1.00 77.94 407 VAL A N 1
ATOM 3230 C CA . VAL A 1 407 ? -10.450 -20.943 -28.943 1.00 77.94 407 VAL A CA 1
ATOM 3231 C C . VAL A 1 407 ? -10.971 -22.131 -29.758 1.00 77.94 407 VAL A C 1
ATOM 3233 O O . VAL A 1 407 ? -11.713 -21.923 -30.714 1.00 77.94 407 VAL A O 1
ATOM 3236 N N . SER A 1 408 ? -10.701 -23.371 -29.335 1.00 77.88 408 SER A N 1
ATOM 3237 C CA . SER A 1 408 ? -11.228 -24.579 -29.993 1.00 77.88 408 SER A CA 1
ATOM 3238 C C . SER A 1 408 ? -12.766 -24.603 -30.068 1.00 77.88 408 SER A C 1
ATOM 3240 O O . SER A 1 408 ? -13.333 -24.918 -31.116 1.00 77.88 408 SER A O 1
ATOM 3242 N N . ARG A 1 409 ? -13.469 -24.192 -29.000 1.00 73.31 409 ARG A N 1
ATOM 3243 C CA . ARG A 1 409 ? -14.942 -24.083 -29.010 1.00 73.31 409 ARG A CA 1
ATOM 3244 C C . ARG A 1 409 ? -15.453 -22.942 -29.890 1.00 73.31 409 ARG A C 1
ATOM 3246 O O . ARG A 1 409 ? -16.507 -23.081 -30.507 1.00 73.31 409 ARG A O 1
ATOM 3253 N N . LEU A 1 410 ? -14.724 -21.830 -29.974 1.00 73.56 410 LEU A N 1
ATOM 3254 C CA . LEU A 1 410 ? -15.092 -20.704 -30.833 1.00 73.56 410 LEU A CA 1
ATOM 3255 C C . LEU A 1 410 ? -14.896 -21.039 -32.327 1.00 73.56 410 LEU A C 1
ATOM 3257 O O . LEU A 1 410 ? -15.747 -20.680 -33.138 1.00 73.56 410 LEU A O 1
ATOM 3261 N N . ILE A 1 411 ? -13.869 -21.825 -32.676 1.00 79.75 411 ILE A N 1
ATOM 3262 C CA . ILE A 1 411 ? -13.704 -22.431 -34.014 1.00 79.75 411 ILE A CA 1
ATOM 3263 C C . ILE A 1 411 ? -14.885 -23.356 -34.334 1.00 79.75 411 ILE A C 1
ATOM 3265 O O . ILE A 1 411 ? -15.476 -23.246 -35.405 1.00 79.75 411 ILE A O 1
ATOM 3269 N N . GLN A 1 412 ? -15.299 -24.214 -33.394 1.00 77.31 412 GLN A N 1
ATOM 3270 C CA . GLN A 1 412 ? -16.471 -25.077 -33.584 1.00 77.31 412 GLN A CA 1
ATOM 3271 C C . GLN A 1 412 ? -17.768 -24.268 -33.804 1.00 77.31 412 GLN A C 1
ATOM 3273 O O . GLN A 1 412 ? -18.630 -24.678 -34.580 1.00 77.31 412 GLN A O 1
ATOM 3278 N N . CYS A 1 413 ? -17.907 -23.101 -33.165 1.00 69.94 413 CYS A N 1
ATOM 3279 C CA . CYS A 1 413 ? -19.023 -22.178 -33.392 1.00 69.94 413 CYS A CA 1
ATOM 3280 C C . CYS A 1 413 ? -19.003 -21.577 -34.813 1.00 69.94 413 CYS A C 1
ATOM 3282 O O . CYS A 1 413 ? -20.031 -21.552 -35.494 1.00 69.94 413 CYS A O 1
ATOM 3284 N N . ASN A 1 414 ? -17.823 -21.169 -35.292 1.00 78.94 414 ASN A N 1
ATOM 3285 C CA . ASN A 1 414 ? -17.627 -20.674 -36.655 1.00 78.94 414 ASN A CA 1
ATOM 3286 C C . ASN A 1 414 ? -17.947 -21.756 -37.709 1.00 78.94 414 ASN A C 1
ATOM 3288 O O . ASN A 1 414 ? -18.740 -21.525 -38.619 1.00 78.94 414 ASN A O 1
ATOM 3292 N N . GLU A 1 415 ? -17.431 -22.975 -37.528 1.00 77.50 415 GLU A N 1
ATOM 3293 C CA . GLU A 1 415 ? -17.686 -24.125 -38.409 1.00 77.50 415 GLU A CA 1
ATOM 3294 C C . GLU A 1 415 ? -19.173 -24.530 -38.462 1.00 77.50 415 GLU A C 1
ATOM 3296 O O . GLU A 1 415 ? -19.694 -24.836 -39.535 1.00 77.50 415 GLU A O 1
ATOM 3301 N N . ASN A 1 416 ? -19.889 -24.465 -37.333 1.00 69.50 416 ASN A N 1
ATOM 3302 C CA . ASN A 1 416 ? -21.337 -24.720 -37.261 1.00 69.50 416 ASN A CA 1
ATOM 3303 C C . ASN A 1 416 ? -22.198 -23.619 -37.923 1.00 69.50 416 ASN A C 1
ATOM 3305 O O . ASN A 1 416 ? -23.412 -23.790 -38.073 1.00 69.50 416 ASN A O 1
ATOM 3309 N N . SER A 1 417 ? -21.587 -22.499 -38.325 1.00 65.38 417 SER A N 1
ATOM 3310 C CA . SER A 1 417 ? -22.252 -21.359 -38.973 1.00 65.38 417 SER A CA 1
ATOM 3311 C C . SER A 1 417 ? -22.218 -21.416 -40.509 1.00 65.38 417 SER A C 1
ATOM 3313 O O . SER A 1 417 ? -22.699 -20.493 -41.166 1.00 65.38 417 SER A O 1
ATOM 3315 N N . LYS A 1 418 ? -21.677 -22.494 -41.100 1.00 63.56 418 LYS A N 1
ATOM 3316 C CA . LYS A 1 418 ? -21.591 -22.685 -42.559 1.00 63.56 418 LYS A CA 1
ATOM 3317 C C . LYS A 1 418 ? -22.959 -22.590 -43.265 1.00 63.56 418 LYS A C 1
ATOM 3319 O O . LYS A 1 418 ? -23.972 -23.018 -42.703 1.00 63.56 418 LYS A O 1
ATOM 3324 N N . PRO A 1 419 ? -23.002 -22.058 -44.503 1.00 56.09 419 PRO A N 1
ATOM 3325 C CA . PRO A 1 419 ? -24.234 -21.946 -45.275 1.00 56.09 419 PRO A CA 1
ATOM 3326 C C . PRO A 1 419 ? -24.699 -23.323 -45.768 1.00 56.09 419 PRO A C 1
ATOM 3328 O O . PRO A 1 419 ? -23.890 -24.154 -46.178 1.00 56.09 419 PRO A O 1
ATOM 3331 N N . VAL A 1 420 ? -26.014 -23.554 -45.766 1.00 58.41 420 VAL A N 1
ATOM 3332 C CA . VAL A 1 420 ? -26.627 -24.762 -46.339 1.00 58.41 420 VAL A CA 1
ATOM 3333 C C . VAL A 1 420 ? -27.197 -24.413 -47.722 1.00 58.41 420 VAL A C 1
ATOM 3335 O O . VAL A 1 420 ? -28.014 -23.491 -47.807 1.00 58.41 420 VAL A O 1
ATOM 3338 N N . PRO A 1 421 ? -26.812 -25.114 -48.809 1.00 51.62 421 PRO A N 1
ATOM 3339 C CA . PRO A 1 421 ? -27.316 -24.822 -50.150 1.00 51.62 421 PRO A CA 1
ATOM 3340 C C . PRO A 1 421 ? -28.852 -24.834 -50.220 1.00 51.62 421 PRO A C 1
ATOM 3342 O O . PRO A 1 421 ? -29.494 -25.822 -49.870 1.00 51.62 421 PRO A O 1
ATOM 3345 N N . GLY A 1 422 ? -29.438 -23.721 -50.676 1.00 51.28 422 GLY A N 1
ATOM 3346 C CA . GLY A 1 422 ? -30.891 -23.534 -50.800 1.00 51.28 422 GLY A CA 1
ATOM 3347 C C . GLY A 1 422 ? -31.611 -22.953 -49.570 1.00 51.28 422 GLY A C 1
ATOM 3348 O O . GLY A 1 422 ? -32.822 -22.737 -49.634 1.00 51.28 422 GLY A O 1
ATOM 3349 N N . GLU A 1 423 ? -30.919 -22.667 -48.461 1.00 50.84 423 GLU A N 1
ATOM 3350 C CA . GLU A 1 423 ? -31.546 -22.137 -47.239 1.00 50.84 423 GLU A CA 1
ATOM 3351 C C . GLU A 1 423 ? -31.857 -20.626 -47.336 1.00 50.84 423 GLU A C 1
ATOM 3353 O O . GLU A 1 423 ? -31.031 -19.769 -47.032 1.00 50.84 423 GLU A O 1
ATOM 3358 N N . LEU A 1 424 ? -33.080 -20.277 -47.749 1.00 54.31 424 LEU A N 1
ATOM 3359 C CA . LEU A 1 424 ? -33.524 -18.886 -47.923 1.00 54.31 424 LEU A CA 1
ATOM 3360 C C . LEU A 1 424 ? -34.247 -18.322 -46.684 1.00 54.31 424 LEU A C 1
ATOM 3362 O O . LEU A 1 424 ? -35.205 -18.907 -46.180 1.00 54.31 424 LEU A O 1
ATOM 3366 N N . GLY A 1 425 ? -33.852 -17.120 -46.242 1.00 56.44 425 GLY A N 1
ATOM 3367 C CA . GLY A 1 425 ? -34.575 -16.322 -45.239 1.00 56.44 425 GLY A CA 1
ATOM 3368 C C . GLY A 1 425 ? -33.762 -15.959 -43.989 1.00 56.44 425 GLY A C 1
ATOM 3369 O O . GLY A 1 425 ? -32.533 -15.975 -43.994 1.00 56.44 425 GLY A O 1
ATOM 3370 N N . LYS A 1 426 ? -34.458 -15.610 -42.892 1.00 47.47 426 LYS A N 1
ATOM 3371 C CA . LYS A 1 426 ? -33.846 -15.080 -41.650 1.00 47.47 426 LYS A CA 1
ATOM 3372 C C . LYS A 1 426 ? -32.741 -15.963 -41.048 1.00 47.47 426 LYS A C 1
ATOM 3374 O O . LYS A 1 426 ? -31.813 -15.421 -40.458 1.00 47.47 426 LYS A O 1
ATOM 3379 N N . LEU A 1 427 ? -32.836 -17.290 -41.171 1.00 52.81 427 LEU A N 1
ATOM 3380 C CA . LEU A 1 427 ? -31.856 -18.220 -40.588 1.00 52.81 427 LEU A CA 1
ATOM 3381 C C . LEU A 1 427 ? -30.482 -18.128 -41.270 1.00 52.81 427 LEU A C 1
ATOM 3383 O O . LEU A 1 427 ? -29.471 -18.108 -40.572 1.00 52.81 427 LEU A O 1
ATOM 3387 N N . CYS A 1 428 ? -30.445 -17.955 -42.596 1.00 58.75 428 CYS A N 1
ATOM 3388 C CA . CYS A 1 428 ? -29.204 -17.732 -43.341 1.00 58.75 428 CYS A CA 1
ATOM 3389 C C . CYS A 1 428 ? -28.491 -16.445 -42.890 1.00 58.75 428 CYS A C 1
ATOM 3391 O O . CYS A 1 428 ? -27.271 -16.433 -42.741 1.00 58.75 428 CYS A O 1
ATOM 3393 N N . VAL A 1 429 ? -29.248 -15.373 -42.618 1.00 55.72 429 VAL A N 1
ATOM 3394 C CA . VAL A 1 429 ? -28.694 -14.098 -42.122 1.00 55.72 429 VAL A CA 1
ATOM 3395 C C . VAL A 1 429 ? -28.090 -14.268 -40.725 1.00 55.72 429 VAL A C 1
ATOM 3397 O O . VAL A 1 429 ? -26.990 -13.789 -40.474 1.00 55.72 429 VAL A O 1
ATOM 3400 N N . ILE A 1 430 ? -28.769 -14.993 -39.827 1.00 55.75 430 ILE A N 1
ATOM 3401 C CA . ILE A 1 430 ? -28.257 -15.265 -38.474 1.00 55.75 430 ILE A CA 1
ATOM 3402 C C . ILE A 1 430 ? -26.965 -16.094 -38.535 1.00 55.75 430 ILE A C 1
ATOM 3404 O O . ILE A 1 430 ? -26.007 -15.750 -37.846 1.00 55.75 430 ILE A O 1
ATOM 3408 N N . ARG A 1 431 ? -26.903 -17.133 -39.383 1.00 61.75 431 ARG A N 1
ATOM 3409 C CA . ARG A 1 431 ? -25.677 -17.924 -39.607 1.00 61.75 431 ARG A CA 1
ATOM 3410 C C . ARG A 1 431 ? -24.524 -17.076 -40.147 1.00 61.75 431 ARG A C 1
ATOM 3412 O O . ARG A 1 431 ? -23.438 -17.138 -39.586 1.00 61.75 431 ARG A O 1
ATOM 3419 N N . SER A 1 432 ? -24.773 -16.245 -41.162 1.00 59.16 432 SER A N 1
ATOM 3420 C CA . SER A 1 432 ? -23.789 -15.290 -41.698 1.00 59.16 432 SER A CA 1
ATOM 3421 C C . SER A 1 432 ? -23.228 -14.380 -40.601 1.00 59.16 432 SER A C 1
ATOM 3423 O O . SER A 1 432 ? -22.024 -14.379 -40.376 1.00 59.16 432 SER A O 1
ATOM 3425 N N . THR A 1 433 ? -24.078 -13.699 -39.827 1.00 52.81 433 THR A N 1
ATOM 3426 C CA . THR A 1 433 ? -23.592 -12.803 -38.762 1.00 52.81 433 THR A CA 1
ATOM 3427 C C . THR A 1 433 ? -22.855 -13.554 -37.642 1.00 52.81 433 THR A C 1
ATOM 3429 O O . THR A 1 433 ? -21.910 -13.014 -37.066 1.00 52.81 433 THR A O 1
ATOM 3432 N N . LEU A 1 434 ? -23.242 -14.798 -37.324 1.00 57.31 434 LEU A N 1
ATOM 3433 C CA . LEU A 1 434 ? -22.525 -15.616 -36.337 1.00 57.31 434 LEU A CA 1
ATOM 3434 C C . LEU A 1 434 ? -21.143 -16.048 -36.854 1.00 57.31 434 LEU A C 1
ATOM 3436 O O . LEU A 1 434 ? -20.173 -16.032 -36.090 1.00 57.31 434 LEU A O 1
ATOM 3440 N N . PHE A 1 435 ? -21.037 -16.371 -38.148 1.00 66.75 435 PHE A N 1
ATOM 3441 C CA . PHE A 1 435 ? -19.771 -16.624 -38.832 1.00 66.75 435 PHE A CA 1
ATOM 3442 C C . PHE A 1 435 ? -18.872 -15.383 -38.779 1.00 66.75 435 PHE A C 1
ATOM 3444 O O . PHE A 1 435 ? -17.786 -15.469 -38.211 1.00 66.75 435 PHE A O 1
ATOM 3451 N N . ASP A 1 436 ? -19.346 -14.224 -39.248 1.00 57.72 436 ASP A N 1
ATOM 3452 C CA . ASP A 1 436 ? -18.571 -12.973 -39.307 1.00 57.72 436 ASP A CA 1
ATOM 3453 C C . ASP A 1 436 ? -17.983 -12.587 -37.938 1.00 57.72 436 ASP A C 1
ATOM 3455 O O . ASP A 1 436 ? -16.788 -12.311 -37.807 1.00 57.72 436 ASP A O 1
ATOM 3459 N N . VAL A 1 437 ? -18.814 -12.599 -36.889 1.00 53.44 437 VAL A N 1
ATOM 3460 C CA . VAL A 1 437 ? -18.397 -12.187 -35.540 1.00 53.44 437 VAL A CA 1
ATOM 3461 C C . VAL A 1 437 ? -17.432 -13.199 -34.918 1.00 53.44 437 VAL A C 1
ATOM 3463 O O . VAL A 1 437 ? -16.410 -12.794 -34.363 1.00 53.44 437 VAL A O 1
ATOM 3466 N N . SER A 1 438 ? -17.699 -14.506 -35.034 1.00 63.16 438 SER A N 1
ATOM 3467 C CA . SER A 1 438 ? -16.787 -15.534 -34.504 1.00 63.16 438 SER A CA 1
ATOM 3468 C C . SER A 1 438 ? -15.444 -15.550 -35.240 1.00 63.16 438 SER A C 1
ATOM 3470 O O . SER A 1 438 ? -14.403 -15.661 -34.594 1.00 63.16 438 SER A O 1
ATOM 3472 N N . PHE A 1 439 ? -15.450 -15.352 -36.561 1.00 68.38 439 PHE A N 1
ATOM 3473 C CA . PHE A 1 439 ? -14.255 -15.240 -37.395 1.00 68.38 439 PHE A CA 1
ATOM 3474 C C . PHE A 1 439 ? -13.394 -14.043 -36.970 1.00 68.38 439 PHE A C 1
ATOM 3476 O O . PHE A 1 439 ? -12.214 -14.205 -36.660 1.00 68.38 439 PHE A O 1
ATOM 3483 N N . LEU A 1 440 ? -13.991 -12.850 -36.852 1.00 62.69 440 LEU A N 1
ATOM 3484 C CA . LEU A 1 440 ? -13.285 -11.644 -36.408 1.00 62.69 440 LEU A CA 1
ATOM 3485 C C . LEU A 1 440 ? -12.711 -11.800 -34.991 1.00 62.69 440 LEU A C 1
ATOM 3487 O O . LEU A 1 440 ? -11.540 -11.480 -34.773 1.00 62.69 440 LEU A O 1
ATOM 3491 N N . MET A 1 441 ? -13.477 -12.360 -34.047 1.00 64.56 441 MET A N 1
ATOM 3492 C CA . MET A 1 441 ? -12.989 -12.642 -32.690 1.00 64.56 441 MET A CA 1
ATOM 3493 C C . MET A 1 441 ? -11.782 -13.589 -32.707 1.00 64.56 441 MET A C 1
ATOM 3495 O O . MET A 1 441 ? -10.787 -13.313 -32.040 1.00 64.56 441 MET A O 1
ATOM 3499 N N . LEU A 1 442 ? -11.822 -14.660 -33.506 1.00 73.19 442 LEU A N 1
ATOM 3500 C CA . LEU A 1 442 ? -10.698 -15.587 -33.650 1.00 73.19 442 LEU A CA 1
ATOM 3501 C C . LEU A 1 442 ? -9.458 -14.914 -34.264 1.00 73.19 442 LEU A C 1
ATOM 3503 O O . LEU A 1 442 ? -8.358 -15.100 -33.741 1.00 73.19 442 LEU A O 1
ATOM 3507 N N . THR A 1 443 ? -9.610 -14.078 -35.304 1.00 69.25 443 THR A N 1
ATOM 3508 C CA . THR A 1 443 ? -8.466 -13.323 -35.861 1.00 69.25 443 THR A CA 1
ATOM 3509 C C . THR A 1 443 ? -7.846 -12.373 -34.832 1.00 69.25 443 THR A C 1
ATOM 3511 O O . THR A 1 443 ? -6.623 -12.272 -34.753 1.00 69.25 443 THR A O 1
ATOM 3514 N N . SER A 1 444 ? -8.656 -11.737 -33.979 1.00 59.66 444 SER A N 1
ATOM 3515 C CA . SER A 1 444 ? -8.155 -10.860 -32.914 1.00 59.66 444 SER A CA 1
ATOM 3516 C C . SER A 1 444 ? -7.347 -11.620 -31.855 1.00 59.66 444 SER A C 1
ATOM 3518 O O . SER A 1 444 ? -6.366 -11.088 -31.340 1.00 59.66 444 SER A O 1
ATOM 3520 N N . ILE A 1 445 ? -7.725 -12.863 -31.531 1.00 68.75 445 ILE A N 1
ATOM 3521 C CA . ILE A 1 445 ? -6.977 -13.698 -30.577 1.00 68.75 445 ILE A CA 1
ATOM 3522 C C . ILE A 1 445 ? -5.637 -14.125 -31.187 1.00 68.75 445 ILE A C 1
ATOM 3524 O O . ILE A 1 445 ? -4.600 -13.998 -30.536 1.00 68.75 445 ILE A O 1
ATOM 3528 N N . VAL A 1 446 ? -5.635 -14.566 -32.449 1.00 74.00 446 VAL A N 1
ATOM 3529 C CA . VAL A 1 446 ? -4.407 -14.973 -33.152 1.00 74.00 446 VAL A CA 1
ATOM 3530 C C . VAL A 1 446 ? -3.431 -13.795 -33.312 1.00 74.00 446 VAL A C 1
ATOM 3532 O O . VAL A 1 446 ? -2.256 -13.963 -33.006 1.00 74.00 446 VAL A O 1
ATOM 3535 N N . GLN A 1 447 ? -3.887 -12.583 -33.663 1.00 67.88 447 GLN A N 1
ATOM 3536 C CA . GLN A 1 447 ? -3.004 -11.397 -33.738 1.00 67.88 447 GLN A CA 1
ATOM 3537 C C . GLN A 1 447 ? -2.359 -11.003 -32.398 1.00 67.88 447 GLN A C 1
ATOM 3539 O O . GLN A 1 447 ? -1.278 -10.409 -32.389 1.00 67.88 447 GLN A O 1
ATOM 3544 N N . THR A 1 448 ? -3.026 -11.282 -31.275 1.00 63.25 448 THR A N 1
ATOM 3545 C CA . THR A 1 448 ? -2.575 -10.852 -29.942 1.00 63.25 448 THR A CA 1
ATOM 3546 C C . THR A 1 448 ? -1.683 -11.888 -29.255 1.00 63.25 448 THR A C 1
ATOM 3548 O O . THR A 1 448 ? -0.748 -11.500 -28.558 1.00 63.25 448 THR A O 1
ATOM 3551 N N . TYR A 1 449 ? -1.935 -13.186 -29.463 1.00 66.56 449 TYR A N 1
ATOM 3552 C CA . TYR A 1 449 ? -1.238 -14.279 -28.764 1.00 66.56 449 TYR A CA 1
ATOM 3553 C C . TYR A 1 449 ? -0.377 -15.172 -29.675 1.00 66.56 449 TYR A C 1
ATOM 3555 O O . TYR A 1 449 ? 0.470 -15.900 -29.164 1.00 66.56 449 TYR A O 1
ATOM 3563 N N . GLY A 1 450 ? -0.553 -15.107 -31.000 1.00 73.88 450 GLY A N 1
ATOM 3564 C CA . GLY A 1 450 ? 0.149 -15.937 -31.985 1.00 73.88 450 GLY A CA 1
ATOM 3565 C C . GLY A 1 450 ? -0.485 -17.317 -32.190 1.00 73.88 450 GLY A C 1
ATOM 3566 O O . GLY A 1 450 ? -0.931 -17.972 -31.243 1.00 73.88 450 GLY A O 1
ATOM 3567 N N . SER A 1 451 ? -0.516 -17.781 -33.440 1.00 81.69 451 SER A N 1
ATOM 3568 C CA . SER A 1 451 ? -1.154 -19.038 -33.856 1.00 81.69 451 SER A CA 1
ATOM 3569 C C . SER A 1 451 ? -0.689 -20.265 -33.064 1.00 81.69 451 SER A C 1
ATOM 3571 O O . SER A 1 451 ? -1.534 -21.012 -32.572 1.00 81.69 451 SER A O 1
ATOM 3573 N N . ASP A 1 452 ? 0.615 -20.450 -32.845 1.00 78.81 452 ASP A N 1
ATOM 3574 C CA . ASP A 1 452 ? 1.174 -21.630 -32.148 1.00 78.81 452 ASP A CA 1
ATOM 3575 C C . ASP A 1 452 ? 0.695 -21.737 -30.682 1.00 78.81 452 ASP A C 1
ATOM 3577 O O . ASP A 1 452 ? 0.530 -22.826 -30.114 1.00 78.81 452 ASP A O 1
ATOM 3581 N N . VAL A 1 453 ? 0.427 -20.582 -30.064 1.00 75.12 453 VAL A N 1
ATOM 3582 C CA . VAL A 1 453 ? 0.025 -20.448 -28.657 1.00 75.12 453 VAL A CA 1
ATOM 3583 C C . VAL A 1 453 ? -1.467 -20.722 -28.462 1.00 75.12 453 VAL A C 1
ATOM 3585 O O . VAL A 1 453 ? -1.868 -21.112 -27.364 1.00 75.12 453 VAL A O 1
ATOM 3588 N N . VAL A 1 454 ? -2.297 -20.593 -29.506 1.00 76.56 454 VAL A N 1
ATOM 3589 C CA . VAL A 1 454 ? -3.767 -20.698 -29.386 1.00 76.56 454 VAL A CA 1
ATOM 3590 C C . VAL A 1 454 ? -4.420 -21.773 -30.260 1.00 76.56 454 VAL A C 1
ATOM 3592 O O . VAL A 1 454 ? -5.488 -22.263 -29.897 1.00 76.56 454 VAL A O 1
ATOM 3595 N N . LEU A 1 455 ? -3.776 -22.194 -31.351 1.00 80.12 455 LEU A N 1
ATOM 3596 C CA . LEU A 1 455 ? -4.242 -23.241 -32.266 1.00 80.12 455 LEU A CA 1
ATOM 3597 C C . LEU A 1 455 ? -3.500 -24.581 -32.037 1.00 80.12 455 LEU A C 1
ATOM 3599 O O . LEU A 1 455 ? -2.456 -24.621 -31.368 1.00 80.12 455 LEU A O 1
ATOM 3603 N N . PRO A 1 456 ? -4.037 -25.706 -32.545 1.00 71.44 456 PRO A N 1
ATOM 3604 C CA . PRO A 1 456 ? -3.314 -26.969 -32.673 1.00 71.44 456 PRO A CA 1
ATOM 3605 C C . PRO A 1 456 ? -2.527 -27.036 -33.996 1.00 71.44 456 PRO A C 1
ATOM 3607 O O . PRO A 1 456 ? -3.023 -26.641 -35.050 1.00 71.44 456 PRO A O 1
ATOM 3610 N N . GLU A 1 457 ? -1.328 -27.627 -33.970 1.00 61.12 457 GLU A N 1
ATOM 3611 C CA . GLU A 1 457 ? -0.435 -27.754 -35.144 1.00 61.12 457 GLU A CA 1
ATOM 3612 C C . GLU A 1 457 ? -1.112 -28.395 -36.370 1.00 61.12 457 GLU A C 1
ATOM 3614 O O . GLU A 1 457 ? -0.822 -28.045 -37.514 1.00 61.12 457 GLU A O 1
ATOM 3619 N N . ARG A 1 458 ? -2.047 -29.324 -36.130 1.00 64.25 458 ARG A N 1
ATOM 3620 C CA . ARG A 1 458 ? -2.796 -30.065 -37.157 1.00 64.25 458 ARG A CA 1
ATOM 3621 C C . ARG A 1 458 ? -4.296 -29.756 -37.129 1.00 64.25 458 ARG A C 1
ATOM 3623 O O . ARG A 1 458 ? -5.119 -30.653 -37.267 1.00 64.25 458 ARG A O 1
ATOM 3630 N N . GLY A 1 459 ? -4.633 -28.482 -36.932 1.00 69.00 459 GLY A N 1
ATOM 3631 C CA . GLY A 1 459 ? -5.978 -27.953 -37.166 1.00 69.00 459 GLY A CA 1
ATOM 3632 C C . GLY A 1 459 ? -6.429 -28.126 -38.623 1.00 69.00 459 GLY A C 1
ATOM 3633 O O . GLY A 1 459 ? -5.614 -27.998 -39.547 1.00 69.00 459 GLY A O 1
ATOM 3634 N N . ASP A 1 460 ? -7.716 -28.417 -38.813 1.00 74.19 460 ASP A N 1
ATOM 3635 C CA . ASP A 1 460 ? -8.304 -28.893 -40.078 1.00 74.19 460 ASP A CA 1
ATOM 3636 C C . ASP A 1 460 ? -9.588 -28.128 -40.481 1.00 74.19 460 ASP A C 1
ATOM 3638 O O . ASP A 1 460 ? -10.126 -28.337 -41.574 1.00 74.19 460 ASP A O 1
ATOM 3642 N N . SER A 1 461 ? -10.076 -27.219 -39.626 1.00 82.00 461 SER A N 1
ATOM 3643 C CA . SER A 1 461 ? -11.212 -26.331 -39.921 1.00 82.00 461 SER A CA 1
ATOM 3644 C C . SER A 1 461 ? -10.885 -25.305 -41.012 1.00 82.00 461 SER A C 1
ATOM 3646 O O . SER A 1 461 ? -9.719 -25.062 -41.337 1.00 82.00 461 SER A O 1
ATOM 3648 N N . PHE A 1 462 ? -11.913 -24.645 -41.558 1.00 80.50 462 PHE A N 1
ATOM 3649 C CA . PHE A 1 462 ? -11.707 -23.542 -42.497 1.00 80.50 462 PHE A CA 1
ATOM 3650 C C . PHE A 1 462 ? -10.939 -22.388 -41.859 1.00 80.50 462 PHE A C 1
ATOM 3652 O O . PHE A 1 462 ? -10.035 -21.848 -42.489 1.00 80.50 462 PHE A O 1
ATOM 3659 N N . PHE A 1 463 ? -11.255 -22.039 -40.607 1.00 81.44 463 PHE A N 1
ATOM 3660 C CA . PHE A 1 463 ? -10.538 -20.975 -39.915 1.00 81.44 463 PHE A CA 1
ATOM 3661 C C . PHE A 1 463 ? -9.054 -21.321 -39.741 1.00 81.44 463 PHE A C 1
ATOM 3663 O O . PHE A 1 463 ? -8.200 -20.504 -40.058 1.00 81.44 463 PHE A O 1
ATOM 3670 N N . GLU A 1 464 ? -8.718 -22.540 -39.311 1.00 83.31 464 GLU A N 1
ATOM 3671 C CA . GLU A 1 464 ? -7.317 -22.954 -39.134 1.00 83.31 464 GLU A CA 1
ATOM 3672 C C . GLU A 1 464 ? -6.549 -23.010 -40.465 1.00 83.31 464 GLU A C 1
ATOM 3674 O O . GLU A 1 464 ? -5.373 -22.649 -40.498 1.00 83.31 464 GLU A O 1
ATOM 3679 N N . LYS A 1 465 ? -7.203 -23.393 -41.570 1.00 79.31 465 LYS A N 1
ATOM 3680 C CA . LYS A 1 465 ? -6.619 -23.362 -42.924 1.00 79.31 465 LYS A CA 1
ATOM 3681 C C . LYS A 1 465 ? -6.430 -21.939 -43.437 1.00 79.31 465 LYS A C 1
ATOM 3683 O O . LYS A 1 465 ? -5.316 -21.570 -43.784 1.00 79.31 465 LYS A O 1
ATOM 3688 N N . TRP A 1 466 ? -7.443 -21.080 -43.339 1.00 80.38 466 TRP A N 1
ATOM 3689 C CA . TRP A 1 466 ? -7.326 -19.661 -43.691 1.00 80.38 466 TRP A CA 1
ATOM 3690 C C . TRP A 1 466 ? -6.296 -18.925 -42.807 1.00 80.38 466 TRP A C 1
ATOM 3692 O O . TRP A 1 466 ? -5.559 -18.067 -43.292 1.00 80.38 466 TRP A O 1
ATOM 3702 N N . VAL A 1 467 ? -6.135 -19.310 -41.535 1.00 79.38 467 VAL A N 1
ATOM 3703 C CA . VAL A 1 467 ? -5.045 -18.818 -40.671 1.00 79.38 467 VAL A CA 1
ATOM 3704 C C . VAL A 1 467 ? -3.685 -19.432 -41.004 1.00 79.38 467 VAL A C 1
ATOM 3706 O O . VAL A 1 467 ? -2.671 -18.784 -40.765 1.00 79.38 467 VAL A O 1
ATOM 3709 N N . ARG A 1 468 ? -3.612 -20.599 -41.650 1.00 78.81 468 ARG A N 1
ATOM 3710 C CA . ARG A 1 468 ? -2.363 -21.171 -42.189 1.00 78.81 468 ARG A CA 1
ATOM 3711 C C . ARG A 1 468 ? -1.980 -20.593 -43.555 1.00 78.81 468 ARG A C 1
ATOM 3713 O O . ARG A 1 468 ? -0.804 -20.365 -43.797 1.00 78.81 468 ARG A O 1
ATOM 3720 N N . GLU A 1 469 ? -2.955 -20.224 -44.381 1.00 73.50 469 GLU A N 1
ATOM 3721 C CA . GLU A 1 469 ? -2.767 -19.861 -45.796 1.00 73.50 469 GLU A CA 1
ATOM 3722 C C . GLU A 1 469 ? -2.889 -18.346 -46.053 1.00 73.50 469 GLU A C 1
ATOM 3724 O O . GLU A 1 469 ? -2.020 -17.764 -46.687 1.00 73.50 469 GLU A O 1
ATOM 3729 N N . CYS A 1 470 ? -3.885 -17.664 -45.475 1.00 66.06 470 CYS A N 1
ATOM 3730 C CA . CYS A 1 470 ? -4.226 -16.269 -45.808 1.00 66.06 470 CYS A CA 1
ATOM 3731 C C . CYS A 1 470 ? -3.875 -15.229 -44.726 1.00 66.06 470 CYS A C 1
ATOM 3733 O O . CYS A 1 470 ? -3.448 -14.121 -45.036 1.00 66.06 470 CYS A O 1
ATOM 3735 N N . MET A 1 471 ? -4.036 -15.546 -43.438 1.00 73.69 471 MET A N 1
ATOM 3736 C CA . MET A 1 471 ? -3.833 -14.550 -42.372 1.00 73.69 471 MET A CA 1
ATOM 3737 C C . MET A 1 471 ? -2.347 -14.224 -42.136 1.00 73.69 471 MET A C 1
ATOM 3739 O O . MET A 1 471 ? -1.577 -15.126 -41.827 1.00 73.69 471 MET A O 1
ATOM 3743 N N . VAL A 1 472 ? -1.941 -12.955 -42.226 1.00 62.69 472 VAL A N 1
ATOM 3744 C CA . VAL A 1 472 ? -0.573 -12.501 -41.892 1.00 62.69 472 VAL A CA 1
ATOM 3745 C C . VAL A 1 472 ? -0.471 -12.211 -40.391 1.00 62.69 472 VAL A C 1
ATOM 3747 O O . VAL A 1 472 ? -1.305 -11.475 -39.866 1.00 62.69 472 VAL A O 1
ATOM 3750 N N . GLU A 1 473 ? 0.545 -12.731 -39.697 1.00 66.00 473 GLU A N 1
ATOM 3751 C CA . GLU A 1 473 ? 0.760 -12.483 -38.259 1.00 66.00 473 GLU A CA 1
ATOM 3752 C C . GLU A 1 473 ? 2.017 -11.636 -38.005 1.00 66.00 473 GLU A C 1
ATOM 3754 O O . GLU A 1 473 ? 2.926 -11.551 -38.836 1.00 66.00 473 GLU A O 1
ATOM 3759 N N . ARG A 1 474 ? 2.115 -11.036 -36.812 1.00 47.66 474 ARG A N 1
ATOM 3760 C CA . ARG A 1 474 ? 3.351 -10.374 -36.367 1.00 47.66 474 ARG A CA 1
ATOM 3761 C C . ARG A 1 474 ? 4.506 -11.378 -36.368 1.00 47.66 474 ARG A C 1
ATOM 3763 O O . ARG A 1 474 ? 4.413 -12.433 -35.752 1.00 47.66 474 ARG A O 1
ATOM 3770 N N . ASN A 1 475 ? 5.587 -11.030 -37.063 1.00 42.62 475 ASN A N 1
ATOM 3771 C CA . ASN A 1 475 ? 6.785 -11.853 -37.271 1.00 42.62 475 ASN A CA 1
ATOM 3772 C C . ASN A 1 475 ? 6.564 -13.168 -38.057 1.00 42.62 475 ASN A C 1
ATOM 3774 O O . ASN A 1 475 ? 7.519 -13.918 -38.238 1.00 42.62 475 ASN A O 1
ATOM 3778 N N . LYS A 1 476 ? 5.361 -13.420 -38.596 1.00 59.44 476 LYS A N 1
ATOM 3779 C CA . LYS A 1 476 ? 5.106 -14.445 -39.623 1.00 59.44 476 LYS A CA 1
ATOM 3780 C C . LYS A 1 476 ? 4.471 -13.778 -40.840 1.00 59.44 476 LYS A C 1
ATOM 3782 O O . LYS A 1 476 ? 3.252 -13.808 -41.040 1.00 59.44 476 LYS A O 1
ATOM 3787 N N . LEU A 1 477 ? 5.319 -13.130 -41.636 1.00 49.25 477 LEU A N 1
ATOM 3788 C CA . LEU A 1 477 ? 4.911 -12.632 -42.943 1.00 49.25 477 LEU A CA 1
ATOM 3789 C C . LEU A 1 477 ? 4.503 -13.817 -43.816 1.00 49.25 477 LEU A C 1
ATOM 3791 O O . LEU A 1 477 ? 5.197 -14.830 -43.859 1.00 49.25 477 LEU A O 1
ATOM 3795 N N . LYS A 1 478 ? 3.382 -13.668 -44.517 1.00 60.75 478 LYS A N 1
ATOM 3796 C CA . LYS A 1 478 ? 3.002 -14.573 -45.596 1.00 60.75 478 LYS A CA 1
ATOM 3797 C C . LYS A 1 478 ? 3.126 -13.871 -46.911 1.00 60.75 478 LYS A C 1
ATOM 3799 O O . LYS A 1 478 ? 2.933 -12.661 -46.997 1.00 60.75 478 LYS A O 1
ATOM 3804 N N . ASN A 1 479 ? 3.377 -14.684 -47.915 1.00 56.56 479 ASN A N 1
ATOM 3805 C CA . ASN A 1 479 ? 3.471 -14.286 -49.287 1.00 56.56 479 ASN A CA 1
ATOM 3806 C C . ASN A 1 479 ? 2.106 -13.760 -49.789 1.00 56.56 479 ASN A C 1
ATOM 3808 O O . ASN A 1 479 ? 1.186 -14.562 -49.974 1.00 56.56 479 ASN A O 1
ATOM 3812 N N . PRO A 1 480 ? 1.924 -12.447 -50.048 1.00 48.94 480 PRO A N 1
ATOM 3813 C CA . PRO A 1 480 ? 0.622 -11.912 -50.472 1.00 48.94 480 PRO A CA 1
ATOM 3814 C C . PRO A 1 480 ? 0.128 -12.465 -51.818 1.00 48.94 480 PRO A C 1
ATOM 3816 O O . PRO A 1 480 ? -0.981 -12.171 -52.244 1.00 48.94 480 PRO A O 1
ATOM 3819 N N . ARG A 1 481 ? 0.960 -13.246 -52.511 1.00 58.25 481 ARG A N 1
ATOM 3820 C CA . ARG A 1 481 ? 0.797 -13.644 -53.902 1.00 58.25 481 ARG A CA 1
ATOM 3821 C C . ARG A 1 481 ? 0.441 -15.115 -54.022 1.00 58.25 481 ARG A C 1
ATOM 3823 O O . ARG A 1 481 ? -0.374 -15.454 -54.866 1.00 58.25 481 ARG A O 1
ATOM 3830 N N . GLN A 1 482 ? 0.918 -15.948 -53.095 1.00 66.56 482 GLN A N 1
ATOM 3831 C CA . GLN A 1 482 ? 0.243 -17.211 -52.781 1.00 66.56 482 GLN A CA 1
ATOM 3832 C C . GLN A 1 482 ? -1.218 -16.959 -52.383 1.00 66.56 482 GLN A C 1
ATOM 3834 O O . GLN A 1 482 ? -2.103 -17.676 -52.828 1.00 66.56 482 GLN A O 1
ATOM 3839 N N . ILE A 1 483 ? -1.484 -15.902 -51.603 1.00 67.31 483 ILE A N 1
ATOM 3840 C CA . ILE A 1 483 ? -2.847 -15.523 -51.197 1.00 67.31 483 ILE A CA 1
ATOM 3841 C C . ILE A 1 483 ? -3.696 -15.115 -52.414 1.00 67.31 483 ILE A C 1
ATOM 3843 O O . ILE A 1 483 ? -4.853 -15.514 -52.514 1.00 67.31 483 ILE A O 1
ATOM 3847 N N . LEU A 1 484 ? -3.120 -14.384 -53.374 1.00 67.19 484 LEU A N 1
ATOM 3848 C CA . LEU A 1 484 ? -3.785 -14.087 -54.648 1.00 67.19 484 LEU A CA 1
ATOM 3849 C C . LEU A 1 484 ? -3.964 -15.334 -55.530 1.00 67.19 484 LEU A C 1
ATOM 3851 O O . LEU A 1 484 ? -5.005 -15.476 -56.152 1.00 67.19 484 LEU A O 1
ATOM 3855 N N . ALA A 1 485 ? -3.022 -16.280 -55.525 1.00 71.44 485 ALA A N 1
ATOM 3856 C CA . ALA A 1 485 ? -3.141 -17.553 -56.245 1.00 71.44 485 ALA A CA 1
ATOM 3857 C C . ALA A 1 485 ? -4.173 -18.534 -55.637 1.00 71.44 485 ALA A C 1
ATOM 3859 O O . ALA A 1 485 ? -4.434 -19.585 -56.220 1.00 71.44 485 ALA A O 1
ATOM 3860 N N . LEU A 1 486 ? -4.755 -18.203 -54.476 1.00 69.88 486 LEU A N 1
ATOM 3861 C CA . LEU A 1 486 ? -5.928 -18.872 -53.895 1.00 69.88 486 LEU A CA 1
ATOM 3862 C C . LEU A 1 486 ? -7.256 -18.179 -54.268 1.00 69.88 486 LEU A C 1
ATOM 3864 O O . LEU A 1 486 ? -8.322 -18.654 -53.873 1.00 69.88 486 LEU A O 1
ATOM 3868 N N . CYS A 1 487 ? -7.202 -17.068 -55.011 1.00 72.44 487 CYS A N 1
ATOM 3869 C CA . CYS A 1 487 ? -8.370 -16.436 -55.617 1.00 72.44 487 CYS A CA 1
ATOM 3870 C C . CYS A 1 487 ? -8.697 -17.098 -56.970 1.00 72.44 487 CYS A C 1
ATOM 3872 O O . CYS A 1 487 ? -7.815 -17.569 -57.684 1.00 72.44 487 CYS A O 1
ATOM 3874 N N . ASP A 1 488 ? -9.975 -17.094 -57.332 1.00 77.25 488 ASP A N 1
ATOM 3875 C CA . ASP A 1 488 ? -10.489 -17.402 -58.663 1.00 77.25 488 ASP A CA 1
ATOM 3876 C C . ASP A 1 488 ? -10.843 -16.070 -59.337 1.00 77.25 488 ASP A C 1
ATOM 3878 O O . ASP A 1 488 ? -11.736 -15.351 -58.878 1.00 77.25 488 ASP A O 1
ATOM 3882 N N . ASP A 1 489 ? -10.146 -15.729 -60.421 1.00 70.38 489 ASP A N 1
ATOM 3883 C CA . ASP A 1 489 ? -10.320 -14.447 -61.113 1.00 70.38 489 ASP A CA 1
ATOM 3884 C C . ASP A 1 489 ? -11.771 -14.206 -61.564 1.00 70.38 489 ASP A C 1
ATOM 3886 O O . ASP A 1 489 ? -12.232 -13.067 -61.559 1.00 70.38 489 ASP A O 1
ATOM 3890 N N . SER A 1 490 ? -12.538 -15.258 -61.881 1.00 72.19 490 SER A N 1
ATOM 3891 C CA . SER A 1 490 ? -13.948 -15.115 -62.272 1.00 72.19 490 SER A CA 1
ATOM 3892 C C . SER A 1 490 ? -14.849 -14.728 -61.094 1.00 72.19 490 SER A C 1
ATOM 3894 O O . SER A 1 490 ? -15.819 -13.986 -61.269 1.00 72.19 490 SER A O 1
ATOM 3896 N N . ILE A 1 491 ? -14.493 -15.164 -59.881 1.00 70.00 491 ILE A N 1
ATOM 3897 C CA . ILE A 1 491 ? -15.152 -14.773 -58.631 1.00 70.00 491 ILE A CA 1
ATOM 3898 C C . ILE A 1 491 ? -14.727 -13.353 -58.233 1.00 70.00 491 ILE A C 1
ATOM 3900 O O . ILE A 1 491 ? -15.567 -12.560 -57.803 1.00 70.00 491 ILE A O 1
ATOM 3904 N N . VAL A 1 492 ? -13.450 -12.998 -58.408 1.00 66.56 492 VAL A N 1
ATOM 3905 C CA . VAL A 1 492 ? -12.945 -11.630 -58.189 1.00 66.56 492 VAL A CA 1
ATOM 3906 C C . VAL A 1 492 ? -13.636 -10.636 -59.130 1.00 66.56 492 VAL A C 1
ATOM 3908 O O . VAL A 1 492 ? -14.122 -9.604 -58.659 1.00 66.56 492 VAL A O 1
ATOM 3911 N N . ASP A 1 493 ? -13.775 -10.967 -60.416 1.00 68.19 493 ASP A N 1
ATOM 3912 C CA . ASP A 1 493 ? -14.513 -10.164 -61.396 1.00 68.19 493 ASP A CA 1
ATOM 3913 C C . ASP A 1 493 ? -16.011 -10.077 -61.070 1.00 68.19 493 ASP A C 1
ATOM 3915 O O . ASP A 1 493 ? -16.577 -8.983 -61.140 1.00 68.19 493 ASP A O 1
ATOM 3919 N N . GLU A 1 494 ? -16.678 -11.169 -60.658 1.00 67.69 494 GLU A N 1
ATOM 3920 C CA . GLU A 1 494 ? -18.087 -11.110 -60.228 1.00 67.69 494 GLU A CA 1
ATOM 3921 C C . GLU A 1 494 ? -18.257 -10.196 -59.000 1.00 67.69 494 GLU A C 1
ATOM 3923 O O . GLU A 1 494 ? -19.184 -9.376 -58.957 1.00 67.69 494 GLU A O 1
ATOM 3928 N N . LEU A 1 495 ? -17.340 -10.268 -58.029 1.00 60.03 495 LEU A N 1
ATOM 3929 C CA . LEU A 1 495 ? -17.329 -9.399 -56.852 1.00 60.03 495 LEU A CA 1
ATOM 3930 C C . LEU A 1 495 ? -17.085 -7.931 -57.235 1.00 60.03 495 LEU A C 1
ATOM 3932 O O . LEU A 1 495 ? -17.836 -7.064 -56.781 1.00 60.03 495 LEU A O 1
ATOM 3936 N N . LEU A 1 496 ? -16.125 -7.629 -58.115 1.00 61.53 496 LEU A N 1
ATOM 3937 C CA . LEU A 1 496 ? -15.884 -6.278 -58.645 1.00 61.53 496 LEU A CA 1
ATOM 3938 C C . LEU A 1 496 ? -17.105 -5.743 -59.421 1.00 61.53 496 LEU A C 1
ATOM 3940 O O . LEU A 1 496 ? -17.529 -4.600 -59.213 1.00 61.53 496 LEU A O 1
ATOM 3944 N N . LEU A 1 497 ? -17.750 -6.575 -60.247 1.00 61.59 497 LEU A N 1
ATOM 3945 C CA . LEU A 1 497 ? -19.002 -6.262 -60.952 1.00 61.59 497 LEU A CA 1
ATOM 3946 C C . LEU A 1 497 ? -20.223 -6.165 -60.031 1.00 61.59 497 LEU A C 1
ATOM 3948 O O . LEU A 1 497 ? -21.243 -5.602 -60.436 1.00 61.59 497 LEU A O 1
ATOM 3952 N N . SER A 1 498 ? -20.179 -6.725 -58.824 1.00 54.66 498 SER A N 1
ATOM 3953 C CA . SER A 1 498 ? -21.223 -6.553 -57.811 1.00 54.66 498 SER A CA 1
ATOM 3954 C C . SER A 1 498 ? -21.005 -5.270 -57.004 1.00 54.66 498 SER A C 1
ATOM 3956 O O . SER A 1 498 ? -21.951 -4.514 -56.791 1.00 54.66 498 SER A O 1
ATOM 3958 N N . LEU A 1 499 ? -19.762 -4.988 -56.603 1.00 50.62 499 LEU A N 1
ATOM 3959 C CA . LEU A 1 499 ? -19.373 -3.817 -55.809 1.00 50.62 499 LEU A CA 1
ATOM 3960 C C . LEU A 1 499 ? -19.457 -2.497 -56.594 1.00 50.62 499 LEU A C 1
ATOM 3962 O O . LEU A 1 499 ? -19.713 -1.448 -56.007 1.00 50.62 499 LEU A O 1
ATOM 3966 N N . SER A 1 500 ? -19.290 -2.538 -57.918 1.00 49.00 500 SER A N 1
ATOM 3967 C CA . SER A 1 500 ? -19.400 -1.366 -58.802 1.00 49.00 500 SER A CA 1
ATOM 3968 C C . SER A 1 500 ? -20.841 -0.966 -59.166 1.00 49.00 500 SER A C 1
ATOM 3970 O O . SER A 1 500 ? -21.053 0.110 -59.733 1.00 49.00 500 SER A O 1
ATOM 3972 N N . LYS A 1 501 ? -21.858 -1.778 -58.837 1.00 48.47 501 LYS A N 1
ATOM 3973 C CA . LYS A 1 501 ? -23.267 -1.478 -59.160 1.00 48.47 501 LYS A CA 1
ATOM 3974 C C . LYS A 1 501 ? -23.885 -0.510 -58.135 1.00 48.47 501 LYS A C 1
ATOM 3976 O O . LYS A 1 501 ? -23.921 -0.826 -56.947 1.00 48.47 501 LYS A O 1
ATOM 3981 N N . PRO A 1 502 ? -24.469 0.630 -58.559 1.00 42.59 502 PRO A N 1
ATOM 3982 C CA . PRO A 1 502 ? -24.883 1.710 -57.651 1.00 42.59 502 PRO A CA 1
ATOM 3983 C C . PRO A 1 502 ? -26.068 1.383 -56.721 1.00 42.59 502 PRO A C 1
ATOM 3985 O O . PRO A 1 502 ? -26.361 2.167 -55.821 1.00 42.59 502 PRO A O 1
ATOM 3988 N N . GLU A 1 503 ? -26.746 0.247 -56.914 1.00 40.53 503 GLU A N 1
ATOM 3989 C CA . GLU A 1 503 ? -27.872 -0.211 -56.082 1.00 40.53 503 GLU A CA 1
ATOM 3990 C C . GLU A 1 503 ? -27.479 -1.283 -55.042 1.00 40.53 503 GLU A C 1
ATOM 3992 O O . GLU A 1 503 ? -28.318 -1.703 -54.239 1.00 40.53 503 GLU A O 1
ATOM 3997 N N . ALA A 1 504 ? -26.214 -1.729 -55.024 1.00 38.75 504 ALA A N 1
ATOM 3998 C CA . ALA A 1 504 ? -25.717 -2.825 -54.186 1.00 38.75 504 ALA A CA 1
ATOM 3999 C C . ALA A 1 504 ? -25.582 -2.440 -52.694 1.00 38.75 504 ALA A C 1
ATOM 4001 O O . ALA A 1 504 ? -24.493 -2.317 -52.143 1.00 38.75 504 ALA A O 1
ATOM 4002 N N . THR A 1 505 ? -26.716 -2.265 -52.011 1.00 37.94 505 THR A N 1
ATOM 4003 C CA . THR A 1 505 ? -26.781 -2.021 -50.553 1.00 37.94 505 THR A CA 1
ATOM 4004 C C . THR A 1 505 ? -26.593 -3.285 -49.706 1.00 37.94 505 THR A C 1
ATOM 4006 O O . THR A 1 505 ? -26.373 -3.186 -48.500 1.00 37.94 505 THR A O 1
ATOM 4009 N N . GLN A 1 506 ? -26.634 -4.462 -50.333 1.00 43.06 506 GLN A N 1
ATOM 4010 C CA . GLN A 1 506 ? -26.157 -5.740 -49.805 1.00 43.06 506 GLN A CA 1
ATOM 4011 C C . GLN A 1 506 ? -25.537 -6.534 -50.961 1.00 43.06 506 GLN A C 1
ATOM 4013 O O . GLN A 1 506 ? -26.061 -6.492 -52.078 1.00 43.06 506 GLN A O 1
ATOM 4018 N N . LEU A 1 507 ? -24.478 -7.302 -50.687 1.00 45.47 507 LEU A N 1
ATOM 4019 C CA . LEU A 1 507 ? -24.097 -8.421 -51.548 1.00 45.47 507 LEU A CA 1
ATOM 4020 C C . LEU A 1 507 ? -25.269 -9.411 -51.541 1.00 45.47 507 LEU A C 1
ATOM 4022 O O . LEU A 1 507 ? -25.564 -10.027 -50.516 1.00 45.47 507 LEU A O 1
ATOM 4026 N N . LYS A 1 508 ? -25.982 -9.526 -52.667 1.00 42.97 508 LYS A N 1
ATOM 4027 C CA . LYS A 1 508 ? -26.895 -10.656 -52.865 1.00 42.97 508 LYS A CA 1
ATOM 4028 C C . LYS A 1 508 ? -26.054 -11.931 -52.950 1.00 42.97 508 LYS A C 1
ATOM 4030 O O . LYS A 1 508 ? -24.959 -11.863 -53.503 1.00 42.97 508 LYS A O 1
ATOM 4035 N N . PRO A 1 509 ? -26.571 -13.083 -52.498 1.00 44.59 509 PRO A N 1
ATOM 4036 C CA . PRO A 1 509 ? -25.952 -14.350 -52.833 1.00 44.59 509 PRO A CA 1
ATOM 4037 C C . PRO A 1 509 ? -26.043 -14.563 -54.352 1.00 44.59 509 PRO A C 1
ATOM 4039 O O . PRO A 1 509 ? -27.093 -14.927 -54.885 1.00 44.59 509 PRO A O 1
ATOM 4042 N N . SER A 1 510 ? -24.921 -14.343 -55.039 1.00 49.19 510 SER A N 1
ATOM 4043 C CA . SER A 1 510 ? -24.464 -15.286 -56.059 1.00 49.19 510 SER A CA 1
ATOM 4044 C C . SER A 1 510 ? -24.265 -16.663 -55.400 1.00 49.19 510 SER A C 1
ATOM 4046 O O . SER A 1 510 ? -24.380 -16.806 -54.181 1.00 49.19 510 SER A O 1
ATOM 4048 N N . ASN A 1 511 ? -23.989 -17.716 -56.171 1.00 54.00 511 ASN A N 1
ATOM 4049 C CA . ASN A 1 511 ? -23.911 -19.083 -55.623 1.00 54.00 511 ASN A CA 1
ATOM 4050 C C . ASN A 1 511 ? -22.641 -19.356 -54.779 1.00 54.00 511 ASN A C 1
ATOM 4052 O O . ASN A 1 511 ? -22.313 -20.512 -54.525 1.00 54.00 511 ASN A O 1
ATOM 4056 N N . LEU A 1 512 ? -21.948 -18.297 -54.354 1.00 58.25 512 LEU A N 1
ATOM 4057 C CA . LEU A 1 512 ? -20.712 -18.307 -53.584 1.00 58.25 512 LEU A CA 1
ATOM 4058 C C . LEU A 1 512 ? -20.985 -18.498 -52.090 1.00 58.25 512 LEU A C 1
ATOM 4060 O O . LEU A 1 512 ? -21.885 -17.886 -51.509 1.00 58.25 512 LEU A O 1
ATOM 4064 N N . SER A 1 513 ? -20.151 -19.296 -51.436 1.00 61.72 513 SER A N 1
ATOM 4065 C CA . SER A 1 513 ? -20.095 -19.380 -49.981 1.00 61.72 513 SER A CA 1
ATOM 4066 C C . SER A 1 513 ? -19.326 -18.203 -49.366 1.00 61.72 513 SER A C 1
ATOM 4068 O O . SER A 1 513 ? -18.498 -17.537 -49.999 1.00 61.72 513 SER A O 1
ATOM 4070 N N . TRP A 1 514 ? -19.523 -18.000 -48.061 1.00 63.81 514 TRP A N 1
ATOM 4071 C CA . TRP A 1 514 ? -18.699 -17.084 -47.263 1.00 63.81 514 TRP A CA 1
ATOM 4072 C C . TRP A 1 514 ? -17.212 -17.470 -47.293 1.00 63.81 514 TRP A C 1
ATOM 4074 O O . TRP A 1 514 ? -16.349 -16.606 -47.189 1.00 63.81 514 TRP A O 1
ATOM 4084 N N . GLN A 1 515 ? -16.908 -18.757 -47.486 1.00 65.50 515 GLN A N 1
ATOM 4085 C CA . GLN A 1 515 ? -15.544 -19.282 -47.523 1.00 65.50 515 GLN A CA 1
ATOM 4086 C C . GLN A 1 515 ? -14.828 -18.855 -48.810 1.00 65.50 515 GLN A C 1
ATOM 4088 O O . GLN A 1 515 ? -13.739 -18.291 -48.740 1.00 65.50 515 GLN A O 1
ATOM 4093 N N . GLU A 1 516 ? -15.477 -19.021 -49.967 1.00 66.00 516 GLU A N 1
ATOM 4094 C CA . GLU A 1 516 ? -14.990 -18.504 -51.254 1.00 66.00 516 GLU A CA 1
ATOM 4095 C C . GLU A 1 516 ? -14.882 -16.973 -51.224 1.00 66.00 516 GLU A C 1
ATOM 4097 O O . GLU A 1 516 ? -13.881 -16.421 -51.671 1.00 66.00 516 GLU A O 1
ATOM 4102 N N . THR A 1 517 ? -15.843 -16.276 -50.609 1.00 65.12 517 THR A N 1
ATOM 4103 C CA . THR A 1 517 ? -15.783 -14.811 -50.441 1.00 65.12 517 THR A CA 1
ATOM 4104 C C . THR A 1 517 ? -14.558 -14.373 -49.618 1.00 65.12 517 THR A C 1
ATOM 4106 O O . THR A 1 517 ? -13.843 -13.455 -50.018 1.00 65.12 517 THR A O 1
ATOM 4109 N N . CYS A 1 518 ? -14.265 -15.042 -48.495 1.00 63.34 518 CYS A N 1
ATOM 4110 C CA . CYS A 1 518 ? -13.102 -14.747 -47.645 1.00 63.34 518 CYS A CA 1
ATOM 4111 C C . CYS A 1 518 ? -11.749 -15.146 -48.261 1.00 63.34 518 CYS A C 1
ATOM 4113 O O . CYS A 1 518 ? -10.721 -14.623 -47.827 1.00 63.34 518 CYS A O 1
ATOM 4115 N N . LEU A 1 519 ? -11.739 -16.057 -49.239 1.00 70.06 519 LEU A N 1
ATOM 4116 C CA . LEU A 1 519 ? -10.551 -16.404 -50.026 1.00 70.06 519 LEU A CA 1
ATOM 4117 C C . LEU A 1 519 ? -10.302 -15.398 -51.161 1.00 70.06 519 LEU A C 1
ATOM 4119 O O . LEU A 1 519 ? -9.157 -15.039 -51.393 1.00 70.06 519 LEU A O 1
ATOM 4123 N N . ASN A 1 520 ? -11.359 -14.893 -51.811 1.00 68.69 520 ASN A N 1
ATOM 4124 C CA . ASN A 1 520 ? -11.269 -14.026 -52.997 1.00 68.69 520 ASN A CA 1
ATOM 4125 C C . ASN A 1 520 ? -11.136 -12.518 -52.709 1.00 68.69 520 ASN A C 1
ATOM 4127 O O . ASN A 1 520 ? -10.681 -11.753 -53.562 1.00 68.69 520 ASN A O 1
ATOM 4131 N N . LEU A 1 521 ? -11.515 -12.055 -51.513 1.00 61.03 521 LEU A N 1
ATOM 4132 C CA . LEU A 1 521 ? -11.453 -10.632 -51.148 1.00 61.03 521 LEU A CA 1
ATOM 4133 C C . LEU A 1 521 ? -10.059 -9.960 -51.306 1.00 61.03 521 LEU A C 1
ATOM 4135 O O . LEU A 1 521 ? -10.029 -8.776 -51.655 1.00 61.03 521 LEU A O 1
ATOM 4139 N N . PRO A 1 522 ? -8.908 -10.642 -51.108 1.00 61.56 522 PRO A N 1
ATOM 4140 C CA . PRO A 1 522 ? -7.584 -10.082 -51.399 1.00 61.56 522 PRO A CA 1
ATOM 4141 C C . PRO A 1 522 ? -7.387 -9.670 -52.867 1.00 61.56 522 PRO A C 1
ATOM 4143 O O . PRO A 1 522 ? -6.803 -8.614 -53.112 1.00 61.56 522 PRO A O 1
ATOM 4146 N N . GLY A 1 523 ? -7.920 -10.434 -53.830 1.00 62.22 523 GLY A N 1
ATOM 4147 C CA . GLY A 1 523 ? -7.871 -10.095 -55.261 1.00 62.22 523 GLY A CA 1
ATOM 4148 C C . GLY A 1 523 ? -8.608 -8.794 -55.574 1.00 62.22 523 GLY A C 1
ATOM 4149 O O . GLY A 1 523 ? -8.057 -7.887 -56.199 1.00 62.22 523 GLY A O 1
ATOM 4150 N N . VAL A 1 524 ? -9.814 -8.648 -55.019 1.00 58.69 524 VAL A N 1
ATOM 4151 C CA . VAL A 1 524 ? -10.624 -7.422 -55.121 1.00 58.69 524 VAL A CA 1
ATOM 4152 C C . VAL A 1 524 ? -9.864 -6.206 -54.566 1.00 58.69 524 VAL A C 1
ATOM 4154 O O . VAL A 1 524 ? -9.861 -5.139 -55.180 1.00 58.69 524 VAL A O 1
ATOM 4157 N N . LEU A 1 525 ? -9.191 -6.355 -53.418 1.00 52.31 525 LEU A N 1
ATOM 4158 C CA . LEU A 1 525 ? -8.418 -5.275 -52.792 1.00 52.31 525 LEU A CA 1
ATOM 4159 C C . LEU A 1 525 ? -7.167 -4.889 -53.595 1.00 52.31 525 LEU A C 1
ATOM 4161 O O . LEU A 1 525 ? -6.880 -3.698 -53.721 1.00 52.31 525 LEU A O 1
ATOM 4165 N N . HIS A 1 526 ? -6.444 -5.862 -54.156 1.00 60.06 526 HIS A N 1
ATOM 4166 C CA . HIS A 1 526 ? -5.289 -5.607 -55.022 1.00 60.06 526 HIS A CA 1
ATOM 4167 C C . HIS A 1 526 ? -5.684 -4.764 -56.243 1.00 60.06 526 HIS A C 1
ATOM 4169 O O . HIS A 1 526 ? -5.055 -3.732 -56.493 1.00 60.06 526 HIS A O 1
ATOM 4175 N N . HIS A 1 527 ? -6.749 -5.153 -56.948 1.00 57.91 527 HIS A N 1
ATOM 4176 C CA . HIS A 1 527 ? -7.201 -4.478 -58.169 1.00 57.91 527 HIS A CA 1
ATOM 4177 C C . HIS A 1 527 ? -7.634 -3.017 -57.905 1.00 57.91 527 HIS A C 1
ATOM 4179 O O . HIS A 1 527 ? -7.349 -2.101 -58.681 1.00 57.91 527 HIS A O 1
ATOM 4185 N N . VAL A 1 528 ? -8.272 -2.764 -56.755 1.00 51.34 528 VAL A N 1
ATOM 4186 C CA . VAL A 1 528 ? -8.658 -1.407 -56.323 1.00 51.34 528 VAL A CA 1
ATOM 4187 C C . VAL A 1 528 ? -7.441 -0.538 -55.982 1.00 51.34 528 VAL A C 1
ATOM 4189 O O . VAL A 1 528 ? -7.413 0.636 -56.348 1.00 51.34 528 VAL A O 1
ATOM 4192 N N . LEU A 1 529 ? -6.421 -1.083 -55.311 1.00 45.41 529 LEU A N 1
ATOM 4193 C CA . LEU A 1 529 ? -5.225 -0.320 -54.927 1.00 45.41 529 LEU A CA 1
ATOM 4194 C C . LEU A 1 529 ? -4.391 0.130 -56.136 1.00 45.41 529 LEU A C 1
ATOM 4196 O O . LEU A 1 529 ? -3.837 1.231 -56.128 1.00 45.41 529 LEU A O 1
ATOM 4200 N N . GLU A 1 530 ? -4.332 -0.688 -57.184 1.00 50.62 530 GLU A N 1
ATOM 4201 C CA . GLU A 1 530 ? -3.557 -0.402 -58.395 1.00 50.62 530 GLU A CA 1
ATOM 4202 C C . GLU A 1 530 ? -4.142 0.778 -59.199 1.00 50.62 530 GLU A C 1
ATOM 4204 O O . GLU A 1 530 ? -3.408 1.639 -59.692 1.00 50.62 530 GLU A O 1
ATOM 4209 N N . THR A 1 531 ? -5.475 0.907 -59.238 1.00 44.06 531 THR A N 1
ATOM 4210 C CA . THR A 1 531 ? -6.173 1.982 -59.976 1.00 44.06 531 THR A CA 1
ATOM 4211 C C . THR A 1 531 ? -6.114 3.379 -59.333 1.00 44.06 531 THR A C 1
ATOM 4213 O O . THR A 1 531 ? -6.417 4.370 -60.006 1.00 44.06 531 THR A O 1
ATOM 4216 N N . GLU A 1 532 ? -5.696 3.526 -58.069 1.00 40.09 532 GLU A N 1
ATOM 4217 C CA . GLU A 1 532 ? -5.532 4.853 -57.441 1.00 40.09 532 GLU A CA 1
ATOM 4218 C C . GLU A 1 532 ? -4.257 5.589 -57.904 1.00 40.09 532 GLU A C 1
ATOM 4220 O O . GLU A 1 532 ? -4.260 6.817 -58.032 1.00 40.09 532 GLU A O 1
ATOM 4225 N N . LEU A 1 533 ? -3.178 4.859 -58.212 1.00 40.81 533 LEU A N 1
ATOM 4226 C CA . LEU A 1 533 ? -1.842 5.428 -58.460 1.00 40.81 533 LEU A CA 1
ATOM 4227 C C . LEU A 1 533 ? -1.721 6.248 -59.760 1.00 40.81 533 LEU A C 1
ATOM 4229 O O . LEU A 1 533 ? -0.900 7.161 -59.841 1.00 40.81 533 LEU A O 1
ATOM 4233 N N . LEU A 1 534 ? -2.552 5.970 -60.768 1.00 41.66 534 LEU A N 1
ATOM 4234 C CA . LEU A 1 534 ? -2.480 6.592 -62.103 1.00 41.66 534 LEU A CA 1
ATOM 4235 C C . LEU A 1 534 ? -3.132 7.987 -62.201 1.00 41.66 534 LEU A C 1
ATOM 4237 O O . LEU A 1 534 ? -2.914 8.715 -63.173 1.00 41.66 534 LEU A O 1
ATOM 4241 N N . LYS A 1 535 ? -3.936 8.390 -61.212 1.00 44.19 535 LYS A N 1
ATOM 4242 C CA . LYS A 1 535 ? -4.792 9.590 -61.295 1.00 44.19 535 LYS A CA 1
ATOM 4243 C C . LYS A 1 535 ? -4.045 10.937 -61.404 1.00 44.19 535 LYS A C 1
ATOM 4245 O O . LYS A 1 535 ? -4.515 11.779 -62.175 1.00 44.19 535 LYS A O 1
ATOM 4250 N N . PRO A 1 536 ? -2.905 11.186 -60.718 1.00 39.66 536 PRO A N 1
ATOM 4251 C CA . PRO A 1 536 ? -2.249 12.500 -60.749 1.00 39.66 536 PRO A CA 1
ATOM 4252 C C . PRO A 1 536 ? -1.702 12.914 -62.126 1.00 39.66 536 PRO A C 1
ATOM 4254 O O . PRO A 1 536 ? -1.788 14.087 -62.489 1.00 39.66 536 PRO A O 1
ATOM 4257 N N . LEU A 1 537 ? -1.176 11.968 -62.917 1.00 39.06 537 LEU A N 1
ATOM 4258 C CA . LEU A 1 537 ? -0.569 12.259 -64.226 1.00 39.06 537 LEU A CA 1
ATOM 4259 C C . LEU A 1 537 ? -1.574 12.852 -65.225 1.00 39.06 537 LEU A C 1
ATOM 4261 O O . LEU A 1 537 ? -1.262 13.822 -65.918 1.00 39.06 537 LEU A O 1
ATOM 4265 N N . ASN A 1 538 ? -2.797 12.319 -65.256 1.00 43.66 538 ASN A N 1
ATOM 4266 C CA . ASN A 1 538 ? -3.841 12.780 -66.173 1.00 43.66 538 ASN A CA 1
ATOM 4267 C C . ASN A 1 538 ? -4.323 14.206 -65.848 1.00 43.66 538 ASN A C 1
ATOM 4269 O O . ASN A 1 538 ? -4.669 14.960 -66.757 1.00 43.66 538 ASN A O 1
ATOM 4273 N N . MET A 1 539 ? -4.286 14.618 -64.574 1.00 39.09 539 MET A N 1
ATOM 4274 C CA . MET A 1 539 ? -4.587 16.003 -64.186 1.00 39.09 539 MET A CA 1
ATOM 4275 C C . MET A 1 539 ? -3.507 16.979 -64.676 1.00 39.09 539 MET A C 1
ATOM 4277 O O . MET A 1 539 ? -3.834 18.057 -65.171 1.00 39.09 539 MET A O 1
ATOM 4281 N N . ILE A 1 540 ? -2.226 16.603 -64.589 1.00 44.25 540 ILE A N 1
ATOM 4282 C CA . ILE A 1 540 ? -1.102 17.452 -65.024 1.00 44.25 540 ILE A CA 1
ATOM 4283 C C . ILE A 1 540 ? -1.169 17.730 -66.534 1.00 44.25 540 ILE A C 1
ATOM 4285 O O . ILE A 1 540 ? -0.912 18.856 -66.957 1.00 44.25 540 ILE A O 1
ATOM 4289 N N . GLN A 1 541 ? -1.580 16.749 -67.347 1.00 45.00 541 GLN A N 1
ATOM 4290 C CA . GLN A 1 541 ? -1.767 16.956 -68.788 1.00 45.00 541 GLN A CA 1
ATOM 4291 C C . GLN A 1 541 ? -2.903 17.944 -69.106 1.00 45.00 541 GLN A C 1
ATOM 4293 O O . GLN A 1 541 ? -2.749 18.765 -70.009 1.00 45.00 541 GLN A O 1
ATOM 4298 N N . GLN A 1 542 ? -4.007 17.934 -68.348 1.00 47.12 542 GLN A N 1
ATOM 4299 C CA . GLN A 1 542 ? -5.101 18.898 -68.544 1.00 47.12 542 GLN A CA 1
ATOM 4300 C C . GLN A 1 542 ? -4.690 20.342 -68.209 1.00 47.12 542 GLN A C 1
ATOM 4302 O O . GLN A 1 542 ? -5.100 21.265 -68.910 1.00 47.12 542 GLN A O 1
ATOM 4307 N N . PHE A 1 543 ? -3.830 20.553 -67.205 1.00 40.88 543 PHE A N 1
ATOM 4308 C CA . PHE A 1 543 ? -3.308 21.886 -66.860 1.00 40.88 543 PHE A CA 1
ATOM 4309 C C . PHE A 1 543 ? -2.302 22.469 -67.872 1.00 40.88 543 PHE A C 1
ATOM 4311 O O . PHE A 1 543 ? -1.948 23.642 -67.761 1.00 40.88 543 PHE A O 1
ATOM 4318 N N . LEU A 1 544 ? -1.843 21.683 -68.852 1.00 44.78 544 LEU A N 1
ATOM 4319 C CA . LEU A 1 544 ? -0.896 22.110 -69.892 1.00 44.78 544 LEU A CA 1
ATOM 4320 C C . LEU A 1 544 ? -1.557 22.404 -71.253 1.00 44.78 544 LEU A C 1
ATOM 4322 O O . LEU A 1 544 ? -0.859 22.740 -72.211 1.00 44.78 544 LEU A O 1
ATOM 4326 N N . ALA A 1 545 ? -2.886 22.310 -71.354 1.00 49.66 545 ALA A N 1
ATOM 4327 C CA . ALA A 1 545 ? -3.616 22.690 -72.560 1.00 49.66 545 ALA A CA 1
ATOM 4328 C C . ALA A 1 545 ? -3.596 24.226 -72.775 1.00 49.66 545 ALA A C 1
ATOM 4330 O O . ALA A 1 545 ? -3.762 24.982 -71.814 1.00 49.66 545 ALA A O 1
ATOM 4331 N N . PRO A 1 546 ? -3.400 24.724 -74.013 1.00 47.75 546 PRO A N 1
ATOM 4332 C CA . PRO A 1 546 ? -3.371 26.160 -74.285 1.00 47.75 546 PRO A CA 1
ATOM 4333 C C . PRO A 1 546 ? -4.773 26.787 -74.214 1.00 47.75 546 PRO A C 1
ATOM 4335 O O . PRO A 1 546 ? -5.707 26.312 -74.858 1.00 47.75 546 PRO A O 1
ATOM 4338 N N . LEU A 1 547 ? -4.893 27.888 -73.466 1.00 51.38 547 LEU A N 1
ATOM 4339 C CA . LEU A 1 547 ? -6.109 28.708 -73.382 1.00 51.38 547 LEU A CA 1
ATOM 4340 C C . LEU A 1 547 ? -6.378 29.473 -74.686 1.00 51.38 547 LEU A C 1
ATOM 4342 O O . LEU A 1 547 ? -5.464 29.751 -75.469 1.00 51.38 547 LEU A O 1
ATOM 4346 N N . THR A 1 548 ? -7.640 29.839 -74.904 1.00 52.31 548 THR A N 1
ATOM 4347 C CA . THR A 1 548 ? -8.079 30.520 -76.128 1.00 52.31 548 THR A CA 1
ATOM 4348 C C . THR A 1 548 ? -7.826 32.028 -76.091 1.00 52.31 548 THR A C 1
ATOM 4350 O O . THR A 1 548 ? -7.708 32.656 -75.039 1.00 52.31 548 THR A O 1
ATOM 4353 N N . SER A 1 549 ? -7.711 32.640 -77.273 1.00 47.94 549 SER A N 1
ATOM 4354 C CA . SER A 1 549 ? -7.229 34.020 -77.437 1.00 47.94 549 SER A CA 1
ATOM 4355 C C . SER A 1 549 ? -8.120 35.111 -76.829 1.00 47.94 549 SER A C 1
ATOM 4357 O O . SER A 1 549 ? -7.647 36.233 -76.662 1.00 47.94 549 SER A O 1
ATOM 4359 N N . GLU A 1 550 ? -9.373 34.812 -76.480 1.00 47.41 550 GLU A N 1
ATOM 4360 C CA . GLU A 1 550 ? -10.280 35.764 -75.819 1.00 47.41 550 GLU A CA 1
ATOM 4361 C C . GLU A 1 550 ? -10.015 35.889 -74.306 1.00 47.41 550 GLU A C 1
ATOM 4363 O O . GLU A 1 550 ? -10.240 36.949 -73.724 1.00 47.41 550 GLU A O 1
ATOM 4368 N N . GLU A 1 551 ? -9.468 34.851 -73.665 1.00 47.03 551 GLU A N 1
ATOM 4369 C CA . GLU A 1 551 ? -9.283 34.791 -72.204 1.00 47.03 551 GLU A CA 1
ATOM 4370 C C . GLU A 1 551 ? -8.085 35.632 -71.717 1.00 47.03 551 GLU A C 1
ATOM 4372 O O . GLU A 1 551 ? -7.988 35.998 -70.545 1.00 47.03 551 GLU A O 1
ATOM 4377 N N . LEU A 1 552 ? -7.177 35.985 -72.631 1.00 50.72 552 LEU A N 1
ATOM 4378 C CA . LEU A 1 552 ? -5.905 36.666 -72.363 1.00 50.72 552 LEU A CA 1
ATOM 4379 C C . LEU A 1 552 ? -6.003 38.195 -72.179 1.00 50.72 552 LEU A C 1
ATOM 4381 O O . LEU A 1 552 ? -4.978 38.833 -71.931 1.00 50.72 552 LEU A O 1
ATOM 4385 N N . SER A 1 553 ? -7.190 38.798 -72.308 1.00 47.94 553 SER A N 1
ATOM 4386 C CA . SER A 1 553 ? -7.357 40.262 -72.392 1.00 47.94 553 SER A CA 1
ATOM 4387 C C . SER A 1 553 ? -7.794 40.967 -71.098 1.00 47.94 553 SER A C 1
ATOM 4389 O O . SER A 1 553 ? -7.796 42.196 -71.062 1.00 47.94 553 SER A O 1
ATOM 4391 N N . SER A 1 554 ? -8.177 40.234 -70.043 1.00 49.06 554 SER A N 1
ATOM 4392 C CA . SER A 1 554 ? -9.071 40.770 -68.996 1.00 49.06 554 SER A CA 1
ATOM 4393 C C . SER A 1 554 ? -8.478 40.997 -67.594 1.00 49.06 554 SER A C 1
ATOM 4395 O O . SER A 1 554 ? -9.152 41.610 -66.765 1.00 49.06 554 SER A O 1
ATOM 4397 N N . GLN A 1 555 ? -7.249 40.550 -67.286 1.00 42.72 555 GLN A N 1
ATOM 4398 C CA . GLN A 1 555 ? -6.611 40.784 -65.973 1.00 42.72 555 GLN A CA 1
ATOM 4399 C C . GLN A 1 555 ? -5.096 41.035 -66.062 1.00 42.72 555 GLN A C 1
ATOM 4401 O O . GLN A 1 555 ? -4.333 40.171 -66.494 1.00 42.72 555 GLN A O 1
ATOM 4406 N N . GLU A 1 556 ? -4.639 42.179 -65.540 1.00 45.44 556 GLU A N 1
ATOM 4407 C CA . GLU A 1 556 ? -3.230 42.621 -65.587 1.00 45.44 556 GLU A CA 1
ATOM 4408 C C . GLU A 1 556 ? -2.243 41.665 -64.887 1.00 45.44 556 GLU A C 1
ATOM 4410 O O . GLU A 1 556 ? -1.075 41.597 -65.256 1.00 45.44 556 GLU A O 1
ATOM 4415 N N . ASN A 1 557 ? -2.715 40.858 -63.930 1.00 47.66 557 ASN A N 1
ATOM 4416 C CA . ASN A 1 557 ? -1.890 39.918 -63.159 1.00 47.66 557 ASN A CA 1
ATOM 4417 C C . ASN A 1 557 ? -1.836 38.486 -63.743 1.00 47.66 557 ASN A C 1
ATOM 4419 O O . ASN A 1 557 ? -1.278 37.583 -63.114 1.00 47.66 557 ASN A O 1
ATOM 4423 N N . ALA A 1 558 ? -2.420 38.236 -64.922 1.00 44.12 558 ALA A N 1
ATOM 4424 C CA . ALA A 1 558 ? -2.482 36.889 -65.500 1.00 44.12 558 ALA A CA 1
ATOM 4425 C C . ALA A 1 558 ? -1.109 36.367 -65.973 1.00 44.12 558 ALA A C 1
ATOM 4427 O O . ALA A 1 558 ? -0.765 35.211 -65.720 1.00 44.12 558 ALA A O 1
ATOM 4428 N N . LYS A 1 559 ? -0.299 37.215 -66.629 1.00 45.97 559 LYS A N 1
ATOM 4429 C CA . LYS A 1 559 ? 0.971 36.800 -67.259 1.00 45.97 559 LYS A CA 1
ATOM 4430 C C . LYS A 1 559 ? 2.023 36.320 -66.257 1.00 45.97 559 LYS A C 1
ATOM 4432 O O . LYS A 1 559 ? 2.639 35.285 -66.490 1.00 45.97 559 LYS A O 1
ATOM 4437 N N . GLU A 1 560 ? 2.207 37.023 -65.142 1.00 46.09 560 GLU A N 1
ATOM 4438 C CA . GLU A 1 560 ? 3.215 36.651 -64.135 1.00 46.09 560 GLU A CA 1
ATOM 4439 C C . GLU A 1 560 ? 2.842 35.361 -63.393 1.00 46.09 560 GLU A C 1
ATOM 4441 O O . GLU A 1 560 ? 3.693 34.498 -63.171 1.00 46.09 560 GLU A O 1
ATOM 4446 N N . ARG A 1 561 ? 1.549 35.167 -63.092 1.00 44.22 561 ARG A N 1
ATOM 4447 C CA . ARG A 1 561 ? 1.054 33.921 -62.487 1.00 44.22 561 ARG A CA 1
ATOM 4448 C C . ARG A 1 561 ? 1.189 32.732 -63.436 1.00 44.22 561 ARG A C 1
ATOM 4450 O O . ARG A 1 561 ? 1.588 31.659 -62.984 1.00 44.22 561 ARG A O 1
ATOM 4457 N N . LEU A 1 562 ? 0.924 32.911 -64.736 1.00 48.09 562 LEU A N 1
ATOM 4458 C CA . LEU A 1 562 ? 1.188 31.867 -65.734 1.00 48.09 562 LEU A CA 1
ATOM 4459 C C . LEU A 1 562 ? 2.684 31.548 -65.830 1.00 48.09 562 LEU A C 1
ATOM 4461 O O . LEU A 1 562 ? 3.035 30.373 -65.871 1.00 48.09 562 LEU A O 1
ATOM 4465 N N . ALA A 1 563 ? 3.560 32.557 -65.827 1.00 42.84 563 ALA A N 1
ATOM 4466 C CA . ALA A 1 563 ? 5.007 32.357 -65.907 1.00 42.84 563 ALA A CA 1
ATOM 4467 C C . ALA A 1 563 ? 5.543 31.533 -64.722 1.00 42.84 563 ALA A C 1
ATOM 4469 O O . ALA A 1 563 ? 6.237 30.538 -64.937 1.00 42.84 563 ALA A O 1
ATOM 4470 N N . LEU A 1 564 ? 5.157 31.882 -63.489 1.00 41.25 564 LEU A N 1
ATOM 4471 C CA . LEU A 1 564 ? 5.500 31.111 -62.287 1.00 41.25 564 LEU A CA 1
ATOM 4472 C C . LEU A 1 564 ? 4.913 29.691 -62.318 1.00 41.25 564 LEU A C 1
ATOM 4474 O O . LEU A 1 564 ? 5.618 28.730 -62.017 1.00 41.25 564 LEU A O 1
ATOM 4478 N N . SER A 1 565 ? 3.655 29.534 -62.742 1.00 41.28 565 SER A N 1
ATOM 4479 C CA . SER A 1 565 ? 3.010 28.214 -62.837 1.00 41.28 565 SER A CA 1
ATOM 4480 C C . SER A 1 565 ? 3.708 27.311 -63.861 1.00 41.28 565 SER A C 1
ATOM 4482 O O . SER A 1 565 ? 4.023 26.163 -63.554 1.00 41.28 565 SER A O 1
ATOM 4484 N N . TYR A 1 566 ? 4.045 27.836 -65.044 1.00 45.41 566 TYR A N 1
ATOM 4485 C CA . TYR A 1 566 ? 4.816 27.108 -66.056 1.00 45.41 566 TYR A CA 1
ATOM 4486 C C . TYR A 1 566 ? 6.233 26.760 -65.587 1.00 45.41 566 TYR A C 1
ATOM 4488 O O . TYR A 1 566 ? 6.726 25.687 -65.927 1.00 45.41 566 TYR A O 1
ATOM 4496 N N . GLN A 1 567 ? 6.893 27.623 -64.807 1.00 40.56 567 GLN A N 1
ATOM 4497 C CA . GLN A 1 567 ? 8.208 27.321 -64.229 1.00 40.56 567 GLN A CA 1
ATOM 4498 C C . GLN A 1 567 ? 8.133 26.201 -63.183 1.00 40.56 567 GLN A C 1
ATOM 4500 O O . GLN A 1 567 ? 8.959 25.291 -63.220 1.00 40.56 567 GLN A O 1
ATOM 4505 N N . ILE A 1 568 ? 7.129 26.217 -62.300 1.00 44.47 568 ILE A N 1
ATOM 4506 C CA . ILE A 1 568 ? 6.921 25.164 -61.292 1.00 44.47 568 ILE A CA 1
ATOM 4507 C C . ILE A 1 568 ? 6.589 23.826 -61.969 1.00 44.47 568 ILE A C 1
ATOM 4509 O O . ILE A 1 568 ? 7.223 22.817 -61.661 1.00 44.47 568 ILE A O 1
ATOM 4513 N N . ILE A 1 569 ? 5.669 23.816 -62.941 1.00 44.00 569 ILE A N 1
ATOM 4514 C CA . ILE A 1 569 ? 5.288 22.594 -63.666 1.00 44.00 569 ILE A CA 1
ATOM 4515 C C . ILE A 1 569 ? 6.462 22.062 -64.503 1.00 44.00 569 ILE A C 1
ATOM 4517 O O . ILE A 1 569 ? 6.734 20.864 -64.460 1.00 44.00 569 ILE A O 1
ATOM 4521 N N . ARG A 1 570 ? 7.230 22.922 -65.193 1.00 42.94 570 ARG A N 1
ATOM 4522 C CA . ARG A 1 570 ? 8.453 22.486 -65.895 1.00 42.94 570 ARG A CA 1
ATOM 4523 C C . ARG A 1 570 ? 9.524 21.957 -64.949 1.00 42.94 570 ARG A C 1
ATOM 4525 O O . ARG A 1 570 ? 10.228 21.032 -65.336 1.00 42.94 570 ARG A O 1
ATOM 4532 N N . LYS A 1 571 ? 9.657 22.506 -63.737 1.00 41.81 571 LYS A N 1
ATOM 4533 C CA . LYS A 1 571 ? 10.601 21.981 -62.744 1.00 41.81 571 LYS A CA 1
ATOM 4534 C C . LYS A 1 571 ? 10.185 20.584 -62.279 1.00 41.81 571 LYS A C 1
ATOM 4536 O O . LYS A 1 571 ? 10.989 19.668 -62.367 1.00 41.81 571 LYS A O 1
ATOM 4541 N N . MET A 1 572 ? 8.912 20.388 -61.932 1.00 42.69 572 MET A N 1
ATOM 4542 C CA . MET A 1 572 ? 8.369 19.054 -61.633 1.00 42.69 572 MET A CA 1
ATOM 4543 C C . MET A 1 572 ? 8.542 18.071 -62.803 1.00 42.69 572 MET A C 1
ATOM 4545 O O . MET A 1 572 ? 8.861 16.908 -62.585 1.00 42.69 572 MET A O 1
ATOM 4549 N N . GLN A 1 573 ? 8.382 18.527 -64.048 1.00 39.28 573 GLN A N 1
ATOM 4550 C CA . GLN A 1 573 ? 8.581 17.697 -65.240 1.00 39.28 573 GLN A CA 1
ATOM 4551 C C . GLN A 1 573 ? 10.061 17.335 -65.471 1.00 39.28 573 GLN A C 1
ATOM 4553 O O . GLN A 1 573 ? 10.361 16.201 -65.835 1.00 39.28 573 GLN A O 1
ATOM 4558 N N . HIS A 1 574 ? 10.981 18.271 -65.219 1.00 39.50 574 HIS A N 1
ATOM 4559 C CA . HIS A 1 574 ? 12.431 18.075 -65.306 1.00 39.50 574 HIS A CA 1
ATOM 4560 C C . HIS A 1 574 ? 12.958 17.123 -64.223 1.00 39.50 574 HIS A C 1
ATOM 4562 O O . HIS A 1 574 ? 13.777 16.254 -64.509 1.00 39.50 574 HIS A O 1
ATOM 4568 N N . ASP A 1 575 ? 12.460 17.258 -62.993 1.00 40.56 575 ASP A N 1
ATOM 4569 C CA . ASP A 1 575 ? 12.856 16.415 -61.861 1.00 40.56 575 ASP A CA 1
ATOM 4570 C C . ASP A 1 575 ? 12.297 14.978 -61.996 1.00 40.56 575 ASP A C 1
ATOM 4572 O O . ASP A 1 575 ? 12.830 14.047 -61.395 1.00 40.56 575 ASP A O 1
ATOM 4576 N N . VAL A 1 576 ? 11.267 14.777 -62.834 1.00 37.78 576 VAL A N 1
ATOM 4577 C CA . VAL A 1 576 ? 10.756 13.453 -63.239 1.00 37.78 576 VAL A CA 1
ATOM 4578 C C . VAL A 1 576 ? 11.507 12.878 -64.450 1.00 37.78 576 VAL A C 1
ATOM 4580 O O . VAL A 1 576 ? 11.738 11.671 -64.477 1.00 37.78 576 VAL A O 1
ATOM 4583 N N . HIS A 1 577 ? 11.888 13.692 -65.444 1.00 37.16 577 HIS A N 1
ATOM 4584 C CA . HIS A 1 577 ? 12.698 13.296 -66.611 1.00 37.16 577 HIS A CA 1
ATOM 4585 C C . HIS A 1 577 ? 13.643 14.444 -67.050 1.00 37.16 577 HIS A C 1
ATOM 4587 O O . HIS A 1 577 ? 13.187 15.391 -67.703 1.00 37.16 577 HIS A O 1
ATOM 4593 N N . PRO A 1 578 ? 14.961 14.371 -66.772 1.00 32.41 578 PRO A N 1
ATOM 4594 C CA . PRO A 1 578 ? 15.919 15.373 -67.239 1.00 32.41 578 PRO A CA 1
ATOM 4595 C C . PRO A 1 578 ? 16.210 15.224 -68.744 1.00 32.41 578 PRO A C 1
ATOM 4597 O O . PRO A 1 578 ? 16.419 14.124 -69.256 1.00 32.41 578 PRO A O 1
ATOM 4600 N N . ALA A 1 579 ? 16.245 16.349 -69.465 1.00 31.59 579 ALA A N 1
ATOM 4601 C CA . ALA A 1 579 ? 16.462 16.395 -70.915 1.00 31.59 579 ALA A CA 1
ATOM 4602 C C . ALA A 1 579 ? 17.962 16.515 -71.292 1.00 31.59 579 ALA A C 1
ATOM 4604 O O . ALA A 1 579 ? 18.744 17.081 -70.526 1.00 31.59 579 ALA A O 1
ATOM 4605 N N . PRO A 1 580 ? 18.398 16.021 -72.470 1.00 34.41 580 PRO A N 1
ATOM 4606 C CA . PRO A 1 580 ? 19.822 15.902 -72.795 1.00 34.41 580 PRO A CA 1
ATOM 4607 C C . PRO A 1 580 ? 20.509 17.225 -73.196 1.00 34.41 580 PRO A C 1
ATOM 4609 O O . PRO A 1 580 ? 20.112 17.885 -74.152 1.00 34.41 580 PRO A O 1
ATOM 4612 N N . ASN A 1 581 ? 21.605 17.531 -72.490 1.00 34.41 581 ASN A N 1
ATOM 4613 C CA . ASN A 1 581 ? 22.715 18.459 -72.783 1.00 34.41 581 ASN A CA 1
ATOM 4614 C C . ASN A 1 581 ? 22.619 19.418 -73.994 1.00 34.41 581 ASN A C 1
ATOM 4616 O O . ASN A 1 581 ? 22.799 19.019 -75.148 1.00 34.41 581 ASN A O 1
ATOM 4620 N N . THR A 1 582 ? 22.614 20.726 -73.705 1.00 30.53 582 THR A N 1
ATOM 4621 C CA . THR A 1 582 ? 23.008 21.795 -74.650 1.00 30.53 582 THR A CA 1
ATOM 4622 C C . THR A 1 582 ? 24.387 22.365 -74.302 1.00 30.53 582 THR A C 1
ATOM 4624 O O . THR A 1 582 ? 24.703 22.567 -73.134 1.00 30.53 582 THR A O 1
ATOM 4627 N N . LYS A 1 583 ? 25.225 22.618 -75.317 1.00 31.11 583 LYS A N 1
ATOM 4628 C CA . LYS A 1 583 ? 26.647 22.983 -75.150 1.00 31.11 583 LYS A CA 1
ATOM 4629 C C . LYS A 1 583 ? 26.860 24.455 -74.773 1.00 31.11 583 LYS A C 1
ATOM 4631 O O . LYS A 1 583 ? 26.144 25.333 -75.248 1.00 31.11 583 LYS A O 1
ATOM 4636 N N . SER A 1 584 ? 27.904 24.710 -73.988 1.00 37.09 584 SER A N 1
ATOM 4637 C CA . SER A 1 584 ? 28.319 26.036 -73.521 1.00 37.09 584 SER A CA 1
ATOM 4638 C C . SER A 1 584 ? 29.062 26.873 -74.578 1.00 37.09 584 SER A C 1
ATOM 4640 O O . SER A 1 584 ? 29.562 26.369 -75.588 1.00 37.09 584 SER A O 1
ATOM 4642 N N . ARG A 1 585 ? 29.172 28.180 -74.308 1.00 36.94 585 ARG A N 1
ATOM 4643 C CA . ARG A 1 585 ? 30.185 29.094 -74.860 1.00 36.94 585 ARG A CA 1
ATOM 4644 C C . ARG A 1 585 ? 30.623 30.048 -73.753 1.00 36.94 585 ARG A C 1
ATOM 4646 O O . ARG A 1 585 ? 29.766 30.588 -73.061 1.00 36.94 585 ARG A O 1
ATOM 4653 N N . LEU A 1 586 ? 31.927 30.279 -73.620 1.00 39.44 586 LEU A N 1
ATOM 4654 C CA . LEU A 1 586 ? 32.490 31.173 -72.609 1.00 39.44 586 LEU A CA 1
ATOM 4655 C C . LEU A 1 586 ? 33.721 31.899 -73.167 1.00 39.44 586 LEU A C 1
ATOM 4657 O O . LEU A 1 586 ? 34.667 31.242 -73.590 1.00 39.44 586 LEU A O 1
ATOM 4661 N N . ILE A 1 587 ? 33.712 33.234 -73.150 1.00 40.88 587 ILE A N 1
ATOM 4662 C CA . ILE A 1 587 ? 34.909 34.092 -73.176 1.00 40.88 587 ILE A CA 1
ATOM 4663 C C . ILE A 1 587 ? 34.580 35.319 -72.314 1.00 40.88 587 ILE A C 1
ATOM 4665 O O . ILE A 1 587 ? 33.529 35.930 -72.500 1.00 40.88 587 ILE A O 1
ATOM 4669 N N . SER A 1 588 ? 35.468 35.677 -71.388 1.00 48.06 588 SER A N 1
ATOM 4670 C CA . SER A 1 588 ? 35.414 36.910 -70.593 1.00 48.06 588 SER A CA 1
ATOM 4671 C C . SER A 1 588 ? 36.814 37.524 -70.529 1.00 48.06 588 SER A C 1
ATOM 4673 O O . SER A 1 588 ? 37.804 36.800 -70.625 1.00 48.06 588 SER A O 1
ATOM 4675 N N . HIS A 1 589 ? 36.905 38.850 -70.405 1.00 54.12 589 HIS A N 1
ATOM 4676 C CA . HIS A 1 589 ? 38.167 39.595 -70.517 1.00 54.12 589 HIS A CA 1
ATOM 4677 C C . HIS A 1 589 ? 38.857 39.905 -69.172 1.00 54.12 589 HIS A C 1
ATOM 4679 O O . HIS A 1 589 ? 39.971 40.426 -69.178 1.00 54.12 589 HIS A O 1
ATOM 4685 N N . SER A 1 590 ? 38.233 39.593 -68.032 1.00 64.25 590 SER A N 1
ATOM 4686 C CA . SER A 1 590 ? 38.772 39.897 -66.694 1.00 64.25 590 SER A CA 1
ATOM 4687 C C . SER A 1 590 ? 39.786 38.844 -66.204 1.00 64.25 590 SER A C 1
ATOM 4689 O O . SER A 1 590 ? 39.625 37.664 -66.527 1.00 64.25 590 SER A O 1
ATOM 4691 N N . PRO A 1 591 ? 40.779 39.192 -65.362 1.00 75.75 591 PRO A N 1
ATOM 4692 C CA . PRO A 1 591 ? 41.675 38.222 -64.725 1.00 75.75 591 PRO A CA 1
ATOM 4693 C C . PRO A 1 591 ? 40.926 37.150 -63.915 1.00 75.75 591 PRO A C 1
ATOM 4695 O O . PRO A 1 591 ? 40.006 37.453 -63.156 1.00 75.75 591 PRO A O 1
ATOM 4698 N N . LEU A 1 592 ? 41.351 35.887 -64.025 1.00 75.56 592 LEU A N 1
ATOM 4699 C CA . LEU A 1 592 ? 40.609 34.745 -63.469 1.00 75.56 592 LEU A CA 1
ATOM 4700 C C . LEU A 1 592 ? 40.459 34.789 -61.932 1.00 75.56 592 LEU A C 1
ATOM 4702 O O . LEU A 1 592 ? 39.431 34.382 -61.400 1.00 75.56 592 LEU A O 1
ATOM 4706 N N . VAL A 1 593 ? 41.445 35.348 -61.221 1.00 78.06 593 VAL A N 1
ATOM 4707 C CA . VAL A 1 593 ? 41.406 35.549 -59.755 1.00 78.06 593 VAL A CA 1
ATOM 4708 C C . VAL A 1 593 ? 40.348 36.582 -59.345 1.00 78.06 593 VAL A C 1
ATOM 4710 O O . VAL A 1 593 ? 39.744 36.461 -58.281 1.00 78.06 593 VAL A O 1
ATOM 4713 N N . GLU A 1 594 ? 40.081 37.588 -60.179 1.00 77.25 594 GLU A N 1
ATOM 4714 C CA . GLU A 1 594 ? 39.036 38.581 -59.904 1.00 77.25 594 GLU A CA 1
ATOM 4715 C C . GLU A 1 594 ? 37.647 37.987 -60.151 1.00 77.25 594 GLU A C 1
ATOM 4717 O O . GLU A 1 594 ? 36.777 38.119 -59.292 1.00 77.25 594 GLU A O 1
ATOM 4722 N N . GLN A 1 595 ? 37.488 37.219 -61.238 1.00 74.62 595 GLN A N 1
ATOM 4723 C CA . GLN A 1 595 ? 36.273 36.434 -61.491 1.00 74.62 595 GLN A CA 1
ATOM 4724 C C . GLN A 1 595 ? 35.990 35.445 -60.344 1.00 74.62 595 GLN A C 1
ATOM 4726 O O . GLN A 1 595 ? 34.857 35.354 -59.877 1.00 74.62 595 GLN A O 1
ATOM 4731 N N . PHE A 1 596 ? 37.012 34.751 -59.825 1.00 82.06 596 PHE A N 1
ATOM 4732 C CA . PHE A 1 596 ? 36.856 33.869 -58.662 1.00 82.06 596 PHE A CA 1
ATOM 4733 C C . PHE A 1 596 ? 36.421 34.625 -57.404 1.00 82.06 596 PHE A C 1
ATOM 4735 O O . PHE A 1 596 ? 35.530 34.152 -56.713 1.00 82.06 596 PHE A O 1
ATOM 4742 N N . ARG A 1 597 ? 36.974 35.810 -57.110 1.00 79.38 597 ARG A N 1
ATOM 4743 C CA . ARG A 1 597 ? 36.548 36.610 -55.942 1.00 79.38 597 ARG A CA 1
ATOM 4744 C C . ARG A 1 597 ? 35.097 37.081 -56.037 1.00 79.38 597 ARG A C 1
ATOM 4746 O O . ARG A 1 597 ? 34.437 37.183 -55.006 1.00 79.38 597 ARG A O 1
ATOM 4753 N N . GLU A 1 598 ? 34.612 37.386 -57.237 1.00 73.25 598 GLU A N 1
ATOM 4754 C CA . GLU A 1 598 ? 33.216 37.763 -57.472 1.00 73.25 598 GLU A CA 1
ATOM 4755 C C . GLU A 1 598 ? 32.282 36.553 -57.315 1.00 73.25 598 GLU A C 1
ATOM 4757 O O . GLU A 1 598 ? 31.365 36.593 -56.495 1.00 73.25 598 GLU A O 1
ATOM 4762 N N . VAL A 1 599 ? 32.595 35.438 -57.987 1.00 73.75 599 VAL A N 1
ATOM 4763 C CA . VAL A 1 599 ? 31.854 34.170 -57.861 1.00 73.75 599 VAL A CA 1
ATOM 4764 C C . VAL A 1 599 ? 31.858 33.651 -56.423 1.00 73.75 599 VAL A C 1
ATOM 4766 O O . VAL A 1 599 ? 30.820 33.214 -55.938 1.00 73.75 599 VAL A O 1
ATOM 4769 N N . TRP A 1 600 ? 32.983 33.727 -55.709 1.00 81.06 600 TRP A N 1
ATOM 4770 C CA . TRP A 1 600 ? 33.103 33.234 -54.336 1.00 81.06 600 TRP A CA 1
ATOM 4771 C C . TRP A 1 600 ? 32.199 33.996 -53.362 1.00 81.06 600 TRP A C 1
ATOM 4773 O O . TRP A 1 600 ? 31.524 33.362 -52.554 1.00 81.06 600 TRP A O 1
ATOM 4783 N N . ARG A 1 601 ? 32.085 35.330 -53.485 1.00 73.31 601 ARG A N 1
ATOM 4784 C CA . ARG A 1 601 ? 31.073 36.092 -52.727 1.00 73.31 601 ARG A CA 1
ATOM 4785 C C . ARG A 1 601 ? 29.664 35.611 -53.060 1.00 73.31 601 ARG A C 1
ATOM 4787 O O . ARG A 1 601 ? 28.901 35.322 -52.153 1.00 73.31 601 ARG A O 1
ATOM 4794 N N . THR A 1 602 ? 29.330 35.444 -54.342 1.00 67.50 602 THR A N 1
ATOM 4795 C CA . THR A 1 602 ? 28.001 34.954 -54.752 1.00 67.50 602 THR A CA 1
ATOM 4796 C C . THR A 1 602 ? 27.696 33.543 -54.229 1.00 67.50 602 THR A C 1
ATOM 4798 O O . THR A 1 602 ? 26.559 33.261 -53.856 1.00 67.50 602 THR A O 1
ATOM 4801 N N . VAL A 1 603 ? 28.693 32.659 -54.148 1.00 68.94 603 VAL A N 1
ATOM 4802 C CA . VAL A 1 603 ? 28.556 31.319 -53.550 1.00 68.94 603 VAL A CA 1
ATOM 4803 C C . VAL A 1 603 ? 28.306 31.414 -52.041 1.00 68.94 603 VAL A C 1
ATOM 4805 O O . VAL A 1 603 ? 27.412 30.736 -51.540 1.00 68.94 603 VAL A O 1
ATOM 4808 N N . VAL A 1 604 ? 29.037 32.277 -51.327 1.00 64.88 604 VAL A N 1
ATOM 4809 C CA . VAL A 1 604 ? 28.891 32.480 -49.873 1.00 64.88 604 VAL A CA 1
ATOM 4810 C C . VAL A 1 604 ? 27.572 33.177 -49.506 1.00 64.88 604 VAL A C 1
ATOM 4812 O O . VAL A 1 604 ? 26.911 32.757 -48.558 1.00 64.88 604 VAL A O 1
ATOM 4815 N N . ASP A 1 605 ? 27.165 34.199 -50.262 1.00 57.91 605 ASP A N 1
ATOM 4816 C CA . ASP A 1 605 ? 25.993 35.033 -49.963 1.00 57.91 605 ASP A CA 1
ATOM 4817 C C . ASP A 1 605 ? 24.672 34.449 -50.509 1.00 57.91 605 ASP A C 1
ATOM 4819 O O . ASP A 1 605 ? 23.607 34.719 -49.952 1.00 57.91 605 ASP A O 1
ATOM 4823 N N . ALA A 1 606 ? 24.713 33.665 -51.598 1.00 55.22 606 ALA A N 1
ATOM 4824 C CA . ALA A 1 606 ? 23.518 33.191 -52.316 1.00 55.22 606 ALA A CA 1
ATOM 4825 C C . ALA A 1 606 ? 23.504 31.687 -52.676 1.00 55.22 606 ALA A C 1
ATOM 4827 O O . ALA A 1 606 ? 22.536 31.217 -53.275 1.00 55.22 606 ALA A O 1
ATOM 4828 N N . GLY A 1 607 ? 24.536 30.909 -52.326 1.00 53.25 607 GLY A N 1
ATOM 4829 C CA . GLY A 1 607 ? 24.514 29.437 -52.398 1.00 53.25 607 GLY A CA 1
ATOM 4830 C C . GLY A 1 607 ? 24.483 28.810 -53.802 1.00 53.25 607 GLY A C 1
ATOM 4831 O O . GLY A 1 607 ? 24.211 27.618 -53.932 1.00 53.25 607 GLY A O 1
ATOM 4832 N N . HIS A 1 608 ? 24.740 29.578 -54.866 1.00 54.97 608 HIS A N 1
ATOM 4833 C CA . HIS A 1 608 ? 24.646 29.104 -56.253 1.00 54.97 608 HIS A CA 1
ATOM 4834 C C . HIS A 1 608 ? 25.994 28.600 -56.808 1.00 54.97 608 HIS A C 1
ATOM 4836 O O . HIS A 1 608 ? 26.887 29.385 -57.115 1.00 54.97 608 HIS A O 1
ATOM 4842 N N . LEU A 1 609 ? 26.104 27.284 -57.024 1.00 53.72 609 LEU A N 1
ATOM 4843 C CA . LEU A 1 609 ? 27.302 26.601 -57.547 1.00 53.72 609 LEU A CA 1
ATOM 4844 C C . LEU A 1 609 ? 27.621 26.702 -59.066 1.00 53.72 609 LEU A C 1
ATOM 4846 O O . LEU A 1 609 ? 28.806 26.587 -59.388 1.00 53.72 609 LEU A O 1
ATOM 4850 N N . PRO A 1 610 ? 26.685 26.884 -60.030 1.00 52.25 610 PRO A N 1
ATOM 4851 C CA . PRO A 1 610 ? 26.962 26.549 -61.440 1.00 52.25 610 PRO A CA 1
ATOM 4852 C C . PRO A 1 610 ? 28.005 27.438 -62.141 1.00 52.25 610 PRO A C 1
ATOM 4854 O O . PRO A 1 610 ? 28.541 27.060 -63.180 1.00 52.25 610 PRO A O 1
ATOM 4857 N N . THR A 1 611 ? 28.352 28.599 -61.583 1.00 57.72 611 THR A N 1
ATOM 4858 C CA . THR A 1 611 ? 29.395 29.476 -62.143 1.00 57.72 611 THR A CA 1
ATOM 4859 C C . THR A 1 611 ? 30.817 28.928 -61.928 1.00 57.72 611 THR A C 1
ATOM 4861 O O . THR A 1 611 ? 31.737 29.308 -62.654 1.00 57.72 611 THR A O 1
ATOM 4864 N N . LEU A 1 612 ? 31.022 28.013 -60.969 1.00 66.88 612 LEU A N 1
ATOM 4865 C CA . LEU A 1 612 ? 32.343 27.450 -60.649 1.00 66.88 612 LEU A CA 1
ATOM 4866 C C . LEU A 1 612 ? 32.865 26.462 -61.705 1.00 66.88 612 LEU A C 1
ATOM 4868 O O . LEU A 1 612 ? 34.072 26.419 -61.932 1.00 66.88 612 LEU A O 1
ATOM 4872 N N . GLU A 1 613 ? 31.993 25.730 -62.406 1.00 67.38 613 GLU A N 1
ATOM 4873 C CA . GLU A 1 613 ? 32.398 24.813 -63.490 1.00 67.38 613 GLU A CA 1
ATOM 4874 C C . GLU A 1 613 ? 33.128 25.567 -64.618 1.00 67.38 613 GLU A C 1
ATOM 4876 O O . GLU A 1 613 ? 34.138 25.111 -65.153 1.00 67.38 613 GLU A O 1
ATOM 4881 N N . SER A 1 614 ? 32.681 26.791 -64.912 1.00 66.00 614 SER A N 1
ATOM 4882 C CA . SER A 1 614 ? 33.318 27.669 -65.901 1.00 66.00 614 SER A CA 1
ATOM 4883 C C . SER A 1 614 ? 34.717 28.135 -65.472 1.00 66.00 614 SER A C 1
ATOM 4885 O O . SER A 1 614 ? 35.601 28.275 -66.317 1.00 66.00 614 SER A O 1
ATOM 4887 N N . LEU A 1 615 ? 34.949 28.327 -64.168 1.00 71.00 615 LEU A N 1
ATOM 4888 C CA . LEU A 1 615 ? 36.271 28.650 -63.617 1.00 71.00 615 LEU A CA 1
ATOM 4889 C C . LEU A 1 615 ? 37.186 27.418 -63.567 1.00 71.00 615 LEU A C 1
ATOM 4891 O O . LEU A 1 615 ? 38.376 27.538 -63.855 1.00 71.00 615 LEU A O 1
ATOM 4895 N N . LEU A 1 616 ? 36.641 26.232 -63.278 1.00 75.00 616 LEU A N 1
ATOM 4896 C CA . LEU A 1 616 ? 37.367 24.961 -63.337 1.00 75.00 616 LEU A CA 1
ATOM 4897 C C . LEU A 1 616 ? 37.877 24.666 -64.756 1.00 75.00 616 LEU A C 1
ATOM 4899 O O . LEU A 1 616 ? 39.043 24.313 -64.924 1.00 75.00 616 LEU A O 1
ATOM 4903 N N . LEU A 1 617 ? 37.038 24.874 -65.776 1.00 71.12 617 LEU A N 1
ATOM 4904 C CA . LEU A 1 617 ? 37.411 24.711 -67.186 1.00 71.12 617 LEU A CA 1
ATOM 4905 C C . LEU A 1 617 ? 38.456 25.737 -67.665 1.00 71.12 617 LEU A C 1
ATOM 4907 O O . LEU A 1 617 ? 39.214 25.440 -68.586 1.00 71.12 617 LEU A O 1
ATOM 4911 N N . ALA A 1 618 ? 38.503 26.929 -67.060 1.00 71.31 618 ALA A N 1
ATOM 4912 C CA . ALA A 1 618 ? 39.407 28.010 -67.460 1.00 71.31 618 ALA A CA 1
ATOM 4913 C C . ALA A 1 618 ? 40.753 28.024 -66.706 1.00 71.31 618 ALA A C 1
ATOM 4915 O O . ALA A 1 618 ? 41.773 28.374 -67.295 1.00 71.31 618 ALA A O 1
ATOM 4916 N N . GLY A 1 619 ? 40.768 27.665 -65.416 1.00 71.38 619 GLY A N 1
ATOM 4917 C CA . GLY A 1 619 ? 41.974 27.651 -64.572 1.00 71.38 619 GLY A CA 1
ATOM 4918 C C . GLY A 1 619 ? 42.560 26.261 -64.309 1.00 71.38 619 GLY A C 1
ATOM 4919 O O . GLY A 1 619 ? 43.735 26.142 -63.965 1.00 71.38 619 GLY A O 1
ATOM 4920 N N . GLY A 1 620 ? 41.764 25.204 -64.479 1.00 79.88 620 GLY A N 1
ATOM 4921 C CA . GLY A 1 620 ? 42.137 23.834 -64.142 1.00 79.88 620 GLY A CA 1
ATOM 4922 C C . GLY A 1 620 ? 42.064 23.523 -62.641 1.00 79.88 620 GLY A C 1
ATOM 4923 O O . GLY A 1 620 ? 42.086 24.405 -61.778 1.00 79.88 620 GLY A O 1
ATOM 4924 N N . ALA A 1 621 ? 42.002 22.227 -62.324 1.00 79.44 621 ALA A N 1
ATOM 4925 C CA . ALA A 1 621 ? 41.792 21.732 -60.962 1.00 79.44 621 ALA A CA 1
ATOM 4926 C C . ALA A 1 621 ? 42.882 22.167 -59.963 1.00 79.44 621 ALA A C 1
ATOM 4928 O O . ALA A 1 621 ? 42.569 22.426 -58.806 1.00 79.44 621 ALA A O 1
ATOM 4929 N N . ALA A 1 622 ? 44.139 22.301 -60.407 1.00 79.69 622 ALA A N 1
ATOM 4930 C CA . ALA A 1 622 ? 45.246 22.758 -59.563 1.00 79.69 622 ALA A CA 1
ATOM 4931 C C . ALA A 1 622 ? 45.051 24.195 -59.067 1.00 79.69 622 ALA A C 1
ATOM 4933 O O . ALA A 1 622 ? 45.122 24.453 -57.868 1.00 79.69 622 ALA A O 1
ATOM 4934 N N . TRP A 1 623 ? 44.745 25.122 -59.977 1.00 86.69 623 TRP A N 1
ATOM 4935 C CA . TRP A 1 623 ? 44.505 26.519 -59.629 1.00 86.69 623 TRP A CA 1
ATOM 4936 C C . TRP A 1 623 ? 43.261 26.674 -58.744 1.00 86.69 623 TRP A C 1
ATOM 4938 O O . TRP A 1 623 ? 43.316 27.376 -57.733 1.00 86.69 623 TRP A O 1
ATOM 4948 N N . LEU A 1 624 ? 42.169 25.970 -59.072 1.00 83.56 624 LEU A N 1
ATOM 4949 C CA . LEU A 1 624 ? 40.940 26.030 -58.282 1.00 83.56 624 LEU A CA 1
ATOM 4950 C C . LEU A 1 624 ? 41.136 25.457 -56.868 1.00 83.56 624 LEU A C 1
ATOM 4952 O O . LEU A 1 624 ? 40.704 26.084 -55.905 1.00 83.56 624 LEU A O 1
ATOM 4956 N N . ALA A 1 625 ? 41.820 24.317 -56.719 1.00 84.25 625 ALA A N 1
ATOM 4957 C CA . ALA A 1 625 ? 42.101 23.724 -55.410 1.00 84.25 625 ALA A CA 1
ATOM 4958 C C . ALA A 1 625 ? 42.924 24.669 -54.516 1.00 84.25 625 ALA A C 1
ATOM 4960 O O . ALA A 1 625 ? 42.575 24.857 -53.351 1.00 84.25 625 ALA A O 1
ATOM 4961 N N . THR A 1 626 ? 43.954 25.322 -55.065 1.00 85.81 626 THR A N 1
ATOM 4962 C CA . THR A 1 626 ? 44.737 26.331 -54.335 1.00 85.81 626 THR A CA 1
ATOM 4963 C C . THR A 1 626 ? 43.869 27.514 -53.902 1.00 85.81 626 THR A C 1
ATOM 4965 O O . THR A 1 626 ? 43.859 27.857 -52.723 1.00 85.81 626 THR A O 1
ATOM 4968 N N . GLN A 1 627 ? 43.089 28.109 -54.814 1.00 86.12 627 GLN A N 1
ATOM 4969 C CA . GLN A 1 627 ? 42.240 29.263 -54.486 1.00 86.12 627 GLN A CA 1
ATOM 4970 C C . GLN A 1 627 ? 41.137 28.929 -53.466 1.00 86.12 627 GLN A C 1
ATOM 4972 O O . GLN A 1 627 ? 40.860 29.740 -52.585 1.00 86.12 627 GLN A O 1
ATOM 4977 N N . LEU A 1 628 ? 40.547 27.730 -53.524 1.00 87.12 628 LEU A N 1
ATOM 4978 C CA . LEU A 1 628 ? 39.566 27.264 -52.537 1.00 87.12 628 LEU A CA 1
ATOM 4979 C C . LEU A 1 628 ? 40.187 27.071 -51.141 1.00 87.12 628 LEU A C 1
ATOM 4981 O O . LEU A 1 628 ? 39.612 27.517 -50.146 1.00 87.12 628 LEU A O 1
ATOM 4985 N N . VAL A 1 629 ? 41.371 26.453 -51.044 1.00 86.44 629 VAL A N 1
ATOM 4986 C CA . VAL A 1 629 ? 42.038 26.238 -49.745 1.00 86.44 629 VAL A CA 1
ATOM 4987 C C . VAL A 1 629 ? 42.595 27.542 -49.162 1.00 86.44 629 VAL A C 1
ATOM 4989 O O . VAL A 1 629 ? 42.565 27.717 -47.946 1.00 86.44 629 VAL A O 1
ATOM 4992 N N . GLU A 1 630 ? 43.006 28.509 -49.988 1.00 86.69 630 GLU A N 1
ATOM 4993 C CA . GLU A 1 630 ? 43.343 29.862 -49.516 1.00 86.69 630 GLU A CA 1
ATOM 4994 C C . GLU A 1 630 ? 42.155 30.542 -48.807 1.00 86.69 630 GLU A C 1
ATOM 4996 O O . GLU A 1 630 ? 42.347 31.173 -47.768 1.00 86.69 630 GLU A O 1
ATOM 5001 N N . GLN A 1 631 ? 40.918 30.372 -49.298 1.00 85.44 631 GLN A N 1
ATOM 5002 C CA . GLN A 1 631 ? 39.724 30.895 -48.613 1.00 85.44 631 GLN A CA 1
ATOM 5003 C C . GLN A 1 631 ? 39.406 30.134 -47.314 1.00 85.44 631 GLN A C 1
ATOM 5005 O O . GLN A 1 631 ? 38.982 30.743 -46.330 1.00 85.44 631 GLN A O 1
ATOM 5010 N N . LEU A 1 632 ? 39.651 28.819 -47.279 1.00 85.31 632 LEU A N 1
ATOM 5011 C CA . LEU A 1 632 ? 39.501 28.005 -46.068 1.00 85.31 632 LEU A CA 1
ATOM 5012 C C . LEU A 1 632 ? 40.478 28.437 -44.963 1.00 85.31 632 LEU A C 1
ATOM 5014 O O . LEU A 1 632 ? 40.060 28.673 -43.831 1.00 85.31 632 LEU A O 1
ATOM 5018 N N . LEU A 1 633 ? 41.763 28.587 -45.291 1.00 83.56 633 LEU A N 1
ATOM 5019 C CA . LEU A 1 633 ? 42.806 28.948 -44.325 1.00 83.56 633 LEU A CA 1
ATOM 5020 C C . LEU A 1 633 ? 42.735 30.422 -43.881 1.00 83.56 633 LEU A C 1
ATOM 5022 O O . LEU A 1 633 ? 43.178 30.745 -42.781 1.00 83.56 633 LEU A O 1
ATOM 5026 N N . ALA A 1 634 ? 42.110 31.303 -44.671 1.00 83.19 634 ALA A N 1
ATOM 5027 C CA . ALA A 1 634 ? 41.827 32.687 -44.280 1.00 83.19 634 ALA A CA 1
ATOM 5028 C C . ALA A 1 634 ? 40.740 32.829 -43.185 1.00 83.19 634 ALA A C 1
ATOM 5030 O O . ALA A 1 634 ? 40.563 33.916 -42.623 1.00 83.19 634 ALA A O 1
ATOM 5031 N N . CYS A 1 635 ? 39.999 31.761 -42.862 1.00 80.31 635 CYS A N 1
ATOM 5032 C CA . CYS A 1 635 ? 38.947 31.786 -41.844 1.00 80.31 635 CYS A CA 1
ATOM 5033 C C . CYS A 1 635 ? 39.527 31.867 -40.418 1.00 80.31 635 CYS A C 1
ATOM 5035 O O . CYS A 1 635 ? 40.290 31.004 -39.995 1.00 80.31 635 CYS A O 1
ATOM 5037 N N . LYS A 1 636 ? 39.108 32.869 -39.628 1.00 74.88 636 LYS A N 1
ATOM 5038 C CA . LYS A 1 636 ? 39.616 33.094 -38.255 1.00 74.88 636 LYS A CA 1
ATOM 5039 C C . LYS A 1 636 ? 38.885 32.334 -37.140 1.00 74.88 636 LYS A C 1
ATOM 5041 O O . LYS A 1 636 ? 39.379 32.306 -36.018 1.00 74.88 636 LYS A O 1
ATOM 5046 N N . TYR A 1 637 ? 37.724 31.739 -37.417 1.00 76.50 637 TYR A N 1
ATOM 5047 C CA . TYR A 1 637 ? 36.899 31.050 -36.416 1.00 76.50 637 TYR A CA 1
ATOM 5048 C C . TYR A 1 637 ? 36.536 29.634 -36.872 1.00 76.50 637 TYR A C 1
ATOM 5050 O O . TYR A 1 637 ? 36.072 29.445 -37.995 1.00 76.50 637 TYR A O 1
ATOM 5058 N N . THR A 1 638 ? 36.665 28.646 -35.981 1.00 73.94 638 THR A N 1
ATOM 5059 C CA . THR A 1 638 ? 36.477 27.209 -36.271 1.00 73.94 638 THR A CA 1
ATOM 5060 C C . THR A 1 638 ? 35.120 26.877 -36.895 1.00 73.94 638 THR A C 1
ATOM 5062 O O . THR A 1 638 ? 35.037 26.046 -37.797 1.00 73.94 638 THR A O 1
ATOM 5065 N N . ARG A 1 639 ? 34.045 27.546 -36.452 1.00 73.31 639 ARG A N 1
ATOM 5066 C CA . ARG A 1 639 ? 32.685 27.370 -36.995 1.00 73.31 639 ARG A CA 1
ATOM 5067 C C . ARG A 1 639 ? 32.602 27.780 -38.465 1.00 73.31 639 ARG A C 1
ATOM 5069 O O . A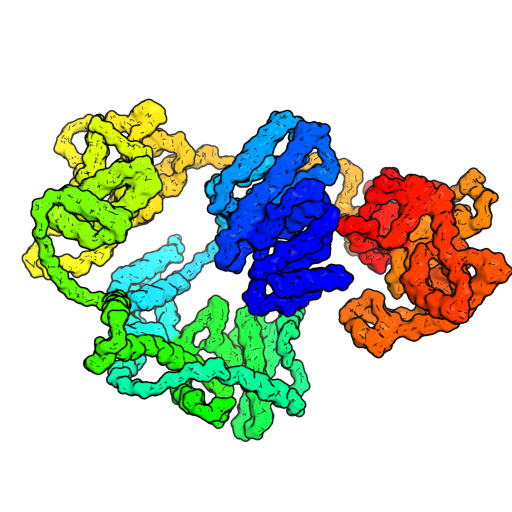RG A 1 639 ? 31.982 27.089 -39.268 1.00 73.31 639 ARG A O 1
ATOM 5076 N N . ASP A 1 640 ? 33.217 28.907 -38.799 1.00 79.38 640 ASP A N 1
ATOM 5077 C CA . ASP A 1 640 ? 33.138 29.494 -40.133 1.00 79.38 640 ASP A CA 1
ATOM 5078 C C . ASP A 1 640 ? 34.112 28.770 -41.074 1.00 79.38 640 ASP A C 1
ATOM 5080 O O . ASP A 1 640 ? 33.752 28.450 -42.199 1.00 79.38 640 ASP A O 1
ATOM 5084 N N . MET A 1 641 ? 35.276 28.356 -40.559 1.00 80.56 641 MET A N 1
ATOM 5085 C CA . MET A 1 641 ? 36.211 27.443 -41.225 1.00 80.56 641 MET A CA 1
ATOM 5086 C C . MET A 1 641 ? 35.569 26.082 -41.550 1.00 80.56 641 MET A C 1
ATOM 5088 O O . MET A 1 641 ? 35.746 25.576 -42.651 1.00 80.56 641 MET A O 1
ATOM 5092 N N . SER A 1 642 ? 34.769 25.511 -40.638 1.00 76.00 642 SER A N 1
ATOM 5093 C CA . SER A 1 642 ? 34.051 24.247 -40.886 1.00 76.00 642 SER A CA 1
ATOM 5094 C C . SER A 1 642 ? 33.023 24.392 -42.013 1.00 76.00 642 SER A C 1
ATOM 5096 O O . SER A 1 642 ? 33.033 23.604 -42.951 1.00 76.00 642 SER A O 1
ATOM 5098 N N . ARG A 1 643 ? 32.206 25.456 -41.983 1.00 78.31 643 ARG A N 1
ATOM 5099 C CA . ARG A 1 643 ? 31.235 25.761 -43.052 1.00 78.31 643 ARG A CA 1
ATOM 5100 C C . ARG A 1 643 ? 31.913 26.002 -44.401 1.00 78.31 643 ARG A C 1
ATOM 5102 O O . ARG A 1 643 ? 31.432 25.526 -45.424 1.00 78.31 643 ARG A O 1
ATOM 5109 N N . THR A 1 644 ? 33.040 26.712 -44.408 1.00 81.19 644 THR A N 1
ATOM 5110 C CA . THR A 1 644 ? 33.852 26.894 -45.617 1.00 81.19 644 THR A CA 1
ATOM 5111 C C . THR A 1 644 ? 34.411 25.561 -46.114 1.00 81.19 644 THR A C 1
ATOM 5113 O O . THR A 1 644 ? 34.454 25.354 -47.320 1.00 81.19 644 THR A O 1
ATOM 5116 N N . MET A 1 645 ? 34.785 24.632 -45.227 1.00 87.06 645 MET A N 1
ATOM 5117 C CA . MET A 1 645 ? 35.260 23.300 -45.615 1.00 87.06 645 MET A CA 1
ATOM 5118 C C . MET A 1 645 ? 34.170 22.495 -46.332 1.00 87.06 645 MET A C 1
ATOM 5120 O O . MET A 1 645 ? 34.446 21.955 -47.400 1.00 87.06 645 MET A O 1
ATOM 5124 N N . ASP A 1 646 ? 32.929 22.514 -45.833 1.00 79.62 646 ASP A N 1
ATOM 5125 C CA . ASP A 1 646 ? 31.784 21.868 -46.493 1.00 79.62 646 ASP A CA 1
ATOM 5126 C C . ASP A 1 646 ? 31.529 22.454 -47.902 1.00 79.62 646 ASP A C 1
ATOM 5128 O O . ASP A 1 646 ? 31.306 21.716 -48.864 1.00 79.62 646 ASP A O 1
ATOM 5132 N N . VAL A 1 647 ? 31.624 23.783 -48.056 1.00 78.25 647 VAL A N 1
ATOM 5133 C CA . VAL A 1 647 ? 31.463 24.477 -49.352 1.00 78.25 647 VAL A CA 1
ATOM 5134 C C . VAL A 1 647 ? 32.631 24.194 -50.308 1.00 78.25 647 VAL A C 1
ATOM 5136 O O . VAL A 1 647 ? 32.407 23.974 -51.498 1.00 78.25 647 VAL A O 1
ATOM 5139 N N . VAL A 1 648 ? 33.872 24.149 -49.812 1.00 82.19 648 VAL A N 1
ATOM 5140 C CA . VAL A 1 648 ? 35.060 23.769 -50.598 1.00 82.19 648 VAL A CA 1
ATOM 5141 C C . VAL A 1 648 ? 34.963 22.313 -51.056 1.00 82.19 648 VAL A C 1
ATOM 5143 O O . VAL A 1 648 ? 35.223 22.024 -52.222 1.00 82.19 648 VAL A O 1
ATOM 5146 N N . PHE A 1 649 ? 34.530 21.407 -50.180 1.00 84.81 649 PHE A N 1
ATOM 5147 C CA . PHE A 1 649 ? 34.307 19.996 -50.490 1.00 84.81 649 PHE A CA 1
ATOM 5148 C C . PHE A 1 649 ? 33.219 19.815 -51.561 1.00 84.81 649 PHE A C 1
ATOM 5150 O O . PHE A 1 649 ? 33.419 19.074 -52.526 1.00 84.81 649 PHE A O 1
ATOM 5157 N N . ALA A 1 650 ? 32.109 20.555 -51.465 1.00 77.75 650 ALA A N 1
ATOM 5158 C CA . ALA A 1 650 ? 31.070 20.583 -52.496 1.00 77.75 650 ALA A CA 1
ATOM 5159 C C . ALA A 1 650 ? 31.571 21.168 -53.832 1.00 77.75 650 ALA A C 1
ATOM 5161 O O . ALA A 1 650 ? 31.274 20.619 -54.891 1.00 77.75 650 ALA A O 1
ATOM 5162 N N . ALA A 1 651 ? 32.382 22.232 -53.809 1.00 77.19 651 ALA A N 1
ATOM 5163 C CA . ALA A 1 651 ? 32.988 22.805 -55.015 1.00 77.19 651 ALA A CA 1
ATOM 5164 C C . ALA A 1 651 ? 34.012 21.858 -55.676 1.00 77.19 651 ALA A C 1
ATOM 5166 O O . ALA A 1 651 ? 34.125 21.829 -56.901 1.00 77.19 651 ALA A O 1
ATOM 5167 N N . MET A 1 652 ? 34.724 21.043 -54.891 1.00 80.06 652 MET A N 1
ATOM 5168 C CA . MET A 1 652 ? 35.634 20.013 -55.406 1.00 80.06 652 MET A CA 1
ATOM 5169 C C . MET A 1 652 ? 34.902 18.856 -56.107 1.00 80.06 652 MET A C 1
ATOM 5171 O O . MET A 1 652 ? 35.475 18.236 -56.999 1.00 80.06 652 MET A O 1
ATOM 5175 N N . HIS A 1 653 ? 33.621 18.605 -55.813 1.00 81.75 653 HIS A N 1
ATOM 5176 C CA . HIS A 1 653 ? 32.848 17.561 -56.504 1.00 81.75 653 HIS A CA 1
ATOM 5177 C C . HIS A 1 653 ? 32.584 17.832 -57.997 1.00 81.75 653 HIS A C 1
ATOM 5179 O O . HIS A 1 653 ? 32.123 16.932 -58.695 1.00 81.75 653 HIS A O 1
ATOM 5185 N N . LEU A 1 654 ? 32.937 19.015 -58.515 1.00 78.69 654 LEU A N 1
ATOM 5186 C CA . LEU A 1 654 ? 32.914 19.310 -59.952 1.00 78.69 654 LEU A CA 1
ATOM 5187 C C . LEU A 1 654 ? 33.919 18.458 -60.763 1.00 78.69 654 LEU A C 1
ATOM 5189 O O . LEU A 1 654 ? 33.664 18.180 -61.931 1.00 78.69 654 LEU A O 1
ATOM 5193 N N . ASP A 1 655 ? 35.037 18.026 -60.163 1.00 78.00 655 ASP A N 1
ATOM 5194 C CA . ASP A 1 655 ? 36.004 17.076 -60.752 1.00 78.00 655 ASP A CA 1
ATOM 5195 C C . ASP A 1 655 ? 36.827 16.424 -59.630 1.00 78.00 655 ASP A C 1
ATOM 5197 O O . ASP A 1 655 ? 38.035 16.652 -59.500 1.00 78.00 655 ASP A O 1
ATOM 5201 N N . ILE A 1 656 ? 36.138 15.652 -58.777 1.00 85.44 656 ILE A N 1
ATOM 5202 C CA . ILE A 1 656 ? 36.663 15.193 -57.480 1.00 85.44 656 ILE A CA 1
ATOM 5203 C C . ILE A 1 656 ? 37.996 14.449 -57.592 1.00 85.44 656 ILE A C 1
ATOM 5205 O O . ILE A 1 656 ? 38.839 14.583 -56.707 1.00 85.44 656 ILE A O 1
ATOM 5209 N N . GLU A 1 657 ? 38.244 13.721 -58.684 1.00 79.69 657 GLU A N 1
ATOM 5210 C CA . GLU A 1 657 ? 39.534 13.065 -58.908 1.00 79.69 657 GLU A CA 1
ATOM 5211 C C . GLU A 1 657 ? 40.667 14.084 -59.079 1.00 79.69 657 GLU A C 1
ATOM 5213 O O . GLU A 1 657 ? 41.653 14.040 -58.336 1.00 79.69 657 GLU A O 1
ATOM 5218 N N . LYS A 1 658 ? 40.533 15.034 -60.016 1.00 78.50 658 LYS A N 1
ATOM 5219 C CA . LYS A 1 658 ? 41.613 15.987 -60.318 1.00 78.50 658 LYS A CA 1
ATOM 5220 C C . LYS A 1 658 ? 41.776 17.042 -59.233 1.00 78.50 658 LYS A C 1
ATOM 5222 O O . LYS A 1 658 ? 42.903 17.464 -58.982 1.00 78.50 658 LYS A O 1
ATOM 5227 N N . THR A 1 659 ? 40.701 17.461 -58.561 1.00 80.25 659 THR A N 1
ATOM 5228 C CA . THR A 1 659 ? 40.819 18.380 -57.417 1.00 80.25 659 THR A CA 1
ATOM 5229 C C . THR A 1 659 ? 41.428 17.694 -56.197 1.00 80.25 659 THR A C 1
ATOM 5231 O O . THR A 1 659 ? 42.135 18.356 -55.443 1.00 80.25 659 THR A O 1
ATOM 5234 N N . THR A 1 660 ? 41.236 16.379 -56.019 1.00 83.06 660 THR A N 1
ATOM 5235 C CA . THR A 1 660 ? 41.899 15.614 -54.946 1.00 83.06 660 THR A CA 1
ATOM 5236 C C . THR A 1 660 ? 43.378 15.362 -55.254 1.00 83.06 660 THR A C 1
ATOM 5238 O O . THR A 1 660 ? 44.212 15.593 -54.379 1.00 83.06 660 THR A O 1
ATOM 5241 N N . GLU A 1 661 ? 43.743 14.973 -56.489 1.00 81.50 661 GLU A N 1
ATOM 5242 C CA . GLU A 1 661 ? 45.161 14.889 -56.910 1.00 81.50 661 GLU A CA 1
ATOM 5243 C C . GLU A 1 661 ? 45.852 16.250 -56.699 1.00 81.50 661 GLU A C 1
ATOM 5245 O O . GLU A 1 661 ? 46.931 16.320 -56.108 1.00 81.50 661 GLU A O 1
ATOM 5250 N N . ALA A 1 662 ? 45.182 17.344 -57.078 1.00 79.50 662 ALA A N 1
ATOM 5251 C CA . ALA A 1 662 ? 45.683 18.701 -56.896 1.00 79.50 662 ALA A CA 1
ATOM 5252 C C . ALA A 1 662 ? 45.823 19.144 -55.431 1.00 79.50 662 ALA A C 1
ATOM 5254 O O . ALA A 1 662 ? 46.855 19.712 -55.072 1.00 79.50 662 ALA A O 1
ATOM 5255 N N . LEU A 1 663 ? 44.816 18.892 -54.588 1.00 84.31 663 LEU A N 1
ATOM 5256 C CA . LEU A 1 663 ? 44.844 19.208 -53.156 1.00 84.31 663 LEU A CA 1
ATOM 5257 C C . LEU A 1 663 ? 46.069 18.570 -52.488 1.00 84.31 663 LEU A C 1
ATOM 5259 O O . LEU A 1 663 ? 46.817 19.242 -51.779 1.00 84.31 663 LEU A O 1
ATOM 5263 N N . LEU A 1 664 ? 46.316 17.289 -52.764 1.00 81.81 664 LEU A N 1
ATOM 5264 C CA . LEU A 1 664 ? 47.422 16.552 -52.159 1.00 81.81 664 LEU A CA 1
ATOM 5265 C C . LEU A 1 664 ? 48.788 16.985 -52.725 1.00 81.81 664 LEU A C 1
ATOM 5267 O O . LEU A 1 664 ? 49.707 17.255 -51.950 1.00 81.81 664 LEU A O 1
ATOM 5271 N N . MET A 1 665 ? 48.929 17.098 -54.053 1.00 77.44 665 MET A N 1
ATOM 5272 C CA . MET A 1 665 ? 50.225 17.374 -54.697 1.00 77.44 665 MET A CA 1
ATOM 5273 C C . MET A 1 665 ? 50.636 18.852 -54.711 1.00 77.44 665 MET A C 1
ATOM 5275 O O . MET A 1 665 ? 51.823 19.142 -54.574 1.00 77.44 665 MET A O 1
ATOM 5279 N N . TYR A 1 666 ? 49.697 19.785 -54.893 1.00 76.25 666 TYR A N 1
ATOM 5280 C CA . TYR A 1 666 ? 49.999 21.209 -55.112 1.00 76.25 666 TYR A CA 1
ATOM 5281 C C . TYR A 1 666 ? 49.638 22.120 -53.933 1.00 76.25 666 TYR A C 1
ATOM 5283 O O . TYR A 1 666 ? 50.067 23.272 -53.924 1.00 76.25 666 TYR A O 1
ATOM 5291 N N . VAL A 1 667 ? 48.913 21.615 -52.927 1.00 78.38 667 VAL A N 1
ATOM 5292 C CA . VAL A 1 667 ? 48.584 22.376 -51.709 1.00 78.38 667 VAL A CA 1
ATOM 5293 C C . VAL A 1 667 ? 49.219 21.735 -50.471 1.00 78.38 667 VAL A C 1
ATOM 5295 O O . VAL A 1 667 ? 50.097 22.342 -49.860 1.00 78.38 667 VAL A O 1
ATOM 5298 N N . VAL A 1 668 ? 48.856 20.495 -50.124 1.00 78.88 668 VAL A N 1
ATOM 5299 C CA . VAL A 1 668 ? 49.312 19.846 -48.877 1.00 78.88 668 VAL A CA 1
ATOM 5300 C C . VAL A 1 668 ? 50.814 19.553 -48.883 1.00 78.88 668 VAL A C 1
ATOM 5302 O O . VAL A 1 668 ? 51.506 19.946 -47.943 1.00 78.88 668 VAL A O 1
ATOM 5305 N N . ALA A 1 669 ? 51.352 18.912 -49.927 1.00 72.31 669 ALA A N 1
ATOM 5306 C CA . ALA A 1 669 ? 52.781 18.584 -49.967 1.00 72.31 669 ALA A CA 1
ATOM 5307 C C . ALA A 1 669 ? 53.696 19.835 -49.896 1.00 72.31 669 ALA A C 1
ATOM 5309 O O . ALA A 1 669 ? 54.612 19.842 -49.068 1.00 72.31 669 ALA A O 1
ATOM 5310 N N . PRO A 1 670 ? 53.442 20.939 -50.635 1.00 72.06 670 PRO A N 1
ATOM 5311 C CA . PRO A 1 670 ? 54.189 22.189 -50.463 1.00 72.06 670 PRO A CA 1
ATOM 5312 C C . PRO A 1 670 ? 54.065 22.827 -49.074 1.00 72.06 670 PRO A C 1
ATOM 5314 O O . PRO A 1 670 ? 55.022 23.455 -48.625 1.00 72.06 670 PRO A O 1
ATOM 5317 N N . LEU A 1 671 ? 52.928 22.680 -48.384 1.00 71.25 671 LEU A N 1
ATOM 5318 C CA . LEU A 1 671 ? 52.760 23.182 -47.016 1.00 71.25 671 LEU A CA 1
ATOM 5319 C C . LEU A 1 671 ? 53.595 22.370 -46.012 1.00 71.25 671 LEU A C 1
ATOM 5321 O O . LEU A 1 671 ? 54.296 22.957 -45.191 1.00 71.25 671 LEU A O 1
ATOM 5325 N N . MET A 1 672 ? 53.613 21.039 -46.128 1.00 67.25 672 MET A N 1
ATOM 5326 C CA . MET A 1 672 ? 54.436 20.175 -45.269 1.00 67.25 672 MET A CA 1
ATOM 5327 C C . MET A 1 672 ? 55.947 20.381 -45.493 1.00 67.25 672 MET A C 1
ATOM 5329 O O . MET A 1 672 ? 56.716 20.420 -44.529 1.00 67.25 672 MET A O 1
ATOM 5333 N N . LEU A 1 673 ? 56.379 20.565 -46.747 1.00 64.88 673 LEU A N 1
ATOM 5334 C CA . LEU A 1 673 ? 57.797 20.653 -47.132 1.00 64.88 673 LEU A CA 1
ATOM 5335 C C . LEU A 1 673 ? 58.473 22.012 -46.855 1.00 64.88 673 LEU A C 1
ATOM 5337 O O . LEU A 1 673 ? 59.700 22.109 -46.942 1.00 64.88 673 LEU A O 1
ATOM 5341 N N . ARG A 1 674 ? 57.727 23.070 -46.503 1.00 63.75 674 ARG A N 1
ATOM 5342 C CA . ARG A 1 674 ? 58.321 24.370 -46.127 1.00 63.75 674 ARG A CA 1
ATOM 5343 C C . ARG A 1 674 ? 59.173 24.233 -44.861 1.00 63.75 674 ARG A C 1
ATOM 5345 O O . ARG A 1 674 ? 58.675 23.821 -43.817 1.00 63.75 674 ARG A O 1
ATOM 5352 N N . ARG A 1 675 ? 60.454 24.617 -44.944 1.00 53.78 675 ARG A N 1
ATOM 5353 C CA . ARG A 1 675 ? 61.383 24.660 -43.792 1.00 53.78 675 ARG A CA 1
ATOM 5354 C C . ARG A 1 675 ? 61.288 25.953 -42.968 1.00 53.78 675 ARG A C 1
ATOM 5356 O O . ARG A 1 675 ? 61.759 25.969 -41.840 1.00 53.78 675 ARG A O 1
ATOM 5363 N N . GLN A 1 676 ? 60.705 27.018 -43.526 1.00 49.53 676 GLN A N 1
ATOM 5364 C CA . GLN A 1 676 ? 60.399 28.283 -42.847 1.00 49.53 676 GLN A CA 1
ATOM 5365 C C . GLN A 1 676 ? 59.109 28.877 -43.441 1.00 49.53 676 GLN A C 1
ATOM 5367 O O . GLN A 1 676 ? 58.915 28.835 -44.659 1.00 49.53 676 GLN A O 1
ATOM 5372 N N . GLY A 1 677 ? 58.233 29.408 -42.588 1.00 51.38 677 GLY A N 1
ATOM 5373 C CA . GLY A 1 677 ? 56.921 29.965 -42.937 1.00 51.38 677 GLY A CA 1
ATOM 5374 C C . GLY A 1 677 ? 55.969 29.915 -41.737 1.00 51.38 677 GLY A C 1
ATOM 5375 O O . GLY A 1 677 ? 56.361 29.456 -40.669 1.00 51.38 677 GLY A O 1
ATOM 5376 N N . GLU A 1 678 ? 54.726 30.370 -41.905 1.00 53.91 678 GLU A N 1
ATOM 5377 C CA . GLU A 1 678 ? 53.664 30.094 -40.928 1.00 53.91 678 GLU A CA 1
ATOM 5378 C C . GLU A 1 678 ? 53.276 28.608 -41.023 1.00 53.91 678 GLU A C 1
ATOM 5380 O O . GLU A 1 678 ? 52.737 28.168 -42.042 1.00 53.91 678 GLU A O 1
ATOM 5385 N N . ASP A 1 679 ? 53.594 27.828 -39.986 1.00 58.81 679 ASP A N 1
ATOM 5386 C CA . ASP A 1 679 ? 53.168 26.431 -39.871 1.00 58.81 679 ASP A CA 1
ATOM 5387 C C . ASP A 1 679 ? 51.658 26.325 -39.597 1.00 58.81 679 ASP A C 1
ATOM 5389 O O . ASP A 1 679 ? 51.035 27.206 -38.995 1.00 58.81 679 ASP A O 1
ATOM 5393 N N . ILE A 1 680 ? 51.056 25.222 -40.047 1.00 68.06 680 ILE A N 1
ATOM 5394 C CA . ILE A 1 680 ? 49.623 24.966 -39.878 1.00 68.06 680 ILE A CA 1
ATOM 5395 C C . ILE A 1 680 ? 49.356 24.537 -38.432 1.00 68.06 680 ILE A C 1
ATOM 5397 O O . ILE A 1 680 ? 49.650 23.408 -38.047 1.00 68.06 680 ILE A O 1
ATOM 5401 N N . ASN A 1 681 ? 48.769 25.443 -37.655 1.00 69.19 681 ASN A N 1
ATOM 5402 C CA . ASN A 1 681 ? 48.388 25.221 -36.261 1.00 69.19 681 ASN A CA 1
ATOM 5403 C C . ASN A 1 681 ? 46.930 24.739 -36.130 1.00 69.19 681 ASN A C 1
ATOM 5405 O O . ASN A 1 681 ? 46.191 24.643 -37.111 1.00 69.19 681 ASN A O 1
ATOM 5409 N N . GLU A 1 682 ? 46.493 24.447 -34.906 1.00 71.69 682 GLU A N 1
ATOM 5410 C CA . GLU A 1 682 ? 45.076 24.222 -34.604 1.00 71.69 682 GLU A CA 1
ATOM 5411 C C . GLU A 1 682 ? 44.277 25.542 -34.624 1.00 71.69 682 GLU A C 1
ATOM 5413 O O . GLU A 1 682 ? 44.760 26.546 -34.093 1.00 71.69 682 GLU A O 1
ATOM 5418 N N . PRO A 1 683 ? 43.042 25.567 -35.170 1.00 75.62 683 PRO A N 1
ATOM 5419 C CA . PRO A 1 683 ? 42.267 24.439 -35.709 1.00 75.62 683 PRO A CA 1
ATOM 5420 C C . PRO A 1 683 ? 42.473 24.156 -37.214 1.00 75.62 683 PRO A C 1
ATOM 5422 O O . PRO A 1 683 ? 41.819 23.266 -37.761 1.00 75.62 683 PRO A O 1
ATOM 5425 N N . GLN A 1 684 ? 43.326 24.916 -37.913 1.00 79.69 684 GLN A N 1
ATOM 5426 C CA . GLN A 1 684 ? 43.540 24.772 -39.360 1.00 79.69 684 GLN A CA 1
ATOM 5427 C C . GLN A 1 684 ? 44.035 23.367 -39.739 1.00 79.69 684 GLN A C 1
ATOM 5429 O O . GLN A 1 684 ? 43.593 22.828 -40.755 1.00 79.69 684 GLN A O 1
ATOM 5434 N N . SER A 1 685 ? 44.909 22.771 -38.918 1.00 79.81 685 SER A N 1
ATOM 5435 C CA . SER A 1 685 ? 45.442 21.414 -39.102 1.00 79.81 685 SER A CA 1
ATOM 5436 C C . SER A 1 685 ? 44.313 20.387 -39.181 1.00 79.81 685 SER A C 1
ATOM 5438 O O . SER A 1 685 ? 44.125 19.762 -40.229 1.00 79.81 685 SER A O 1
ATOM 5440 N N . LEU A 1 686 ? 43.492 20.288 -38.130 1.00 80.69 686 LEU A N 1
ATOM 5441 C CA . LEU A 1 686 ? 42.378 19.346 -38.070 1.00 80.69 686 LEU A CA 1
ATOM 5442 C C . LEU A 1 686 ? 41.370 19.522 -39.219 1.00 80.69 686 LEU A C 1
ATOM 5444 O O . LEU A 1 686 ? 40.905 18.533 -39.790 1.00 80.69 686 LEU A O 1
ATOM 5448 N N . VAL A 1 687 ? 41.021 20.761 -39.588 1.00 82.62 687 VAL A N 1
ATOM 5449 C CA . VAL A 1 687 ? 40.035 21.004 -40.660 1.00 82.62 687 VAL A CA 1
ATOM 5450 C C . VAL A 1 687 ? 40.601 20.661 -42.043 1.00 82.62 687 VAL A C 1
ATOM 5452 O O . VAL A 1 687 ? 39.897 20.041 -42.845 1.00 82.62 687 VAL A O 1
ATOM 5455 N N . LEU A 1 688 ? 41.873 20.974 -42.317 1.00 84.62 688 LEU A N 1
ATOM 5456 C CA . LEU A 1 688 ? 42.530 20.575 -43.565 1.00 84.62 688 LEU A CA 1
ATOM 5457 C C . LEU A 1 688 ? 42.709 19.050 -43.644 1.00 84.62 688 LEU A C 1
ATOM 5459 O O . LEU A 1 688 ? 42.471 18.467 -44.703 1.00 84.62 688 LEU A O 1
ATOM 5463 N N . ALA A 1 689 ? 43.056 18.390 -42.534 1.00 83.31 689 ALA A N 1
ATOM 5464 C CA . ALA A 1 689 ? 43.156 16.933 -42.461 1.00 83.31 689 ALA A CA 1
ATOM 5465 C C . ALA A 1 689 ? 41.808 16.263 -42.783 1.00 83.31 689 ALA A C 1
ATOM 5467 O O . ALA A 1 689 ? 41.762 15.343 -43.603 1.00 83.31 689 ALA A O 1
ATOM 5468 N N . ARG A 1 690 ? 40.698 16.770 -42.220 1.00 85.81 690 ARG A N 1
ATOM 5469 C CA . ARG A 1 690 ? 39.336 16.295 -42.531 1.00 85.81 690 ARG A CA 1
ATOM 5470 C C . ARG A 1 690 ? 38.974 16.475 -44.004 1.00 85.81 690 ARG A C 1
ATOM 5472 O O . ARG A 1 690 ? 38.506 15.512 -44.605 1.00 85.81 690 ARG A O 1
ATOM 5479 N N . LEU A 1 691 ? 39.240 17.645 -44.598 1.00 86.25 691 LEU A N 1
ATOM 5480 C CA . LEU A 1 691 ? 39.004 17.875 -46.030 1.00 86.25 691 LEU A CA 1
ATOM 5481 C C . LEU A 1 691 ? 39.772 16.861 -46.891 1.00 86.25 691 LEU A C 1
ATOM 5483 O O . LEU A 1 691 ? 39.201 16.267 -47.802 1.00 86.25 691 LEU A O 1
ATOM 5487 N N . CYS A 1 692 ? 41.047 16.617 -46.578 1.00 85.06 692 CYS A N 1
ATOM 5488 C CA . CYS A 1 692 ? 41.868 15.659 -47.318 1.00 85.06 692 CYS A CA 1
ATOM 5489 C C . CYS A 1 692 ? 41.328 14.226 -47.201 1.00 85.06 692 CYS A C 1
ATOM 5491 O O . CYS A 1 692 ? 41.212 13.543 -48.216 1.00 85.06 692 CYS A O 1
ATOM 5493 N N . VAL A 1 693 ? 40.953 13.779 -45.996 1.00 83.44 693 VAL A N 1
ATOM 5494 C CA . VAL A 1 693 ? 40.357 12.448 -45.775 1.00 83.44 693 VAL A CA 1
ATOM 5495 C C . VAL A 1 693 ? 39.027 12.302 -46.521 1.00 83.44 693 VAL A C 1
ATOM 5497 O O . VAL A 1 693 ? 38.820 11.292 -47.191 1.00 83.44 693 VAL A O 1
ATOM 5500 N N . TYR A 1 694 ? 38.147 13.305 -46.458 1.00 84.75 694 TYR A N 1
ATOM 5501 C CA . TYR A 1 694 ? 36.851 13.271 -47.142 1.00 84.75 694 TYR A CA 1
ATOM 5502 C C . TYR A 1 694 ? 37.023 13.241 -48.670 1.00 84.75 694 TYR A C 1
ATOM 5504 O O . TYR A 1 694 ? 36.432 12.389 -49.329 1.00 84.75 694 TYR A O 1
ATOM 5512 N N . CYS A 1 695 ? 37.894 14.087 -49.233 1.00 81.56 695 CYS A N 1
ATOM 5513 C CA . CYS A 1 695 ? 38.222 14.078 -50.662 1.00 81.56 695 CYS A CA 1
ATOM 5514 C C . CYS A 1 695 ? 38.820 12.737 -51.124 1.00 81.56 695 CYS A C 1
ATOM 5516 O O . CYS A 1 695 ? 38.430 12.220 -52.170 1.00 81.56 695 CYS A O 1
ATOM 5518 N N . ILE A 1 696 ? 39.718 12.132 -50.334 1.00 78.31 696 ILE A N 1
ATOM 5519 C CA . ILE A 1 696 ? 40.286 10.805 -50.628 1.00 78.31 696 ILE A CA 1
ATOM 5520 C C . ILE A 1 696 ? 39.191 9.731 -50.665 1.00 78.31 696 ILE A C 1
ATOM 5522 O O . ILE A 1 696 ? 39.159 8.945 -51.611 1.00 78.31 696 ILE A O 1
ATOM 5526 N N . ILE A 1 697 ? 38.282 9.703 -49.684 1.00 78.75 697 ILE A N 1
ATOM 5527 C CA . ILE A 1 697 ? 37.186 8.721 -49.643 1.00 78.75 697 ILE A CA 1
ATOM 5528 C C . ILE A 1 697 ? 36.259 8.900 -50.859 1.00 78.75 697 ILE A C 1
ATOM 5530 O O . ILE A 1 697 ? 36.046 7.937 -51.594 1.00 78.75 697 ILE A O 1
ATOM 5534 N N . SER A 1 698 ? 35.806 10.124 -51.157 1.00 77.25 698 SER A N 1
ATOM 5535 C CA . SER A 1 698 ? 34.942 10.406 -52.318 1.00 77.25 698 SER A CA 1
ATOM 5536 C C . SER A 1 698 ? 35.609 10.101 -53.672 1.00 77.25 698 SER A C 1
ATOM 5538 O O . SER A 1 698 ? 34.948 9.662 -54.617 1.00 77.25 698 SER A O 1
ATOM 5540 N N . CYS A 1 699 ? 36.926 10.297 -53.784 1.00 75.62 699 CYS A N 1
ATOM 5541 C CA . CYS A 1 699 ? 37.718 9.948 -54.969 1.00 75.62 699 CYS A CA 1
ATOM 5542 C C . CYS A 1 699 ? 37.826 8.419 -55.165 1.00 75.62 699 CYS A C 1
ATOM 5544 O O . CYS A 1 699 ? 37.681 7.912 -56.279 1.00 75.62 699 CYS A O 1
ATOM 5546 N N . LEU A 1 700 ? 38.008 7.657 -54.080 1.00 69.38 700 LEU A N 1
ATOM 5547 C CA . LEU A 1 700 ? 38.001 6.188 -54.117 1.00 69.38 700 LEU A CA 1
ATOM 5548 C C . LEU A 1 700 ? 36.606 5.627 -54.459 1.00 69.38 700 LEU A C 1
ATOM 5550 O O . LEU A 1 700 ? 36.490 4.630 -55.178 1.00 69.38 700 LEU A O 1
ATOM 5554 N N . GLU A 1 701 ? 35.542 6.287 -54.004 1.00 68.44 701 GLU A N 1
ATOM 5555 C CA . GLU A 1 701 ? 34.156 5.902 -54.297 1.00 68.44 701 GLU A CA 1
ATOM 5556 C C . GLU A 1 701 ? 33.756 6.213 -55.747 1.00 68.44 701 GLU A C 1
ATOM 5558 O O . GLU A 1 701 ? 33.200 5.348 -56.423 1.00 68.44 701 GLU A O 1
ATOM 5563 N N . THR A 1 702 ? 34.117 7.380 -56.290 1.00 59.75 702 THR A N 1
ATOM 5564 C CA . THR A 1 702 ? 33.843 7.706 -57.707 1.00 59.75 702 THR A CA 1
ATOM 5565 C C . THR A 1 702 ? 34.601 6.807 -58.685 1.00 59.75 702 THR A C 1
ATOM 5567 O O . THR A 1 702 ? 34.010 6.355 -59.672 1.00 59.75 702 THR A O 1
ATOM 5570 N N . ARG A 1 703 ? 35.854 6.434 -58.383 1.00 49.50 703 ARG A N 1
ATOM 5571 C CA . ARG A 1 703 ? 36.596 5.428 -59.170 1.00 49.50 703 ARG A CA 1
ATOM 5572 C C . ARG A 1 703 ? 35.947 4.048 -59.172 1.00 49.50 703 ARG A C 1
ATOM 5574 O O . ARG A 1 703 ? 36.059 3.326 -60.161 1.00 49.50 703 ARG A O 1
ATOM 5581 N N . SER A 1 704 ? 35.232 3.697 -58.106 1.00 45.06 704 SER A N 1
ATOM 5582 C CA . SER A 1 704 ? 34.527 2.415 -58.000 1.00 45.06 704 SER A CA 1
ATOM 5583 C C . SER A 1 704 ? 33.288 2.327 -58.908 1.00 45.06 704 SER A C 1
ATOM 5585 O O . SER A 1 704 ? 32.785 1.229 -59.132 1.00 45.06 704 SER A O 1
ATOM 5587 N N . GLY A 1 705 ? 32.802 3.450 -59.459 1.00 39.78 705 GLY A N 1
ATOM 5588 C CA . GLY A 1 705 ? 31.575 3.507 -60.265 1.00 39.78 705 GLY A CA 1
ATOM 5589 C C . GLY A 1 705 ? 31.743 3.636 -61.786 1.00 39.78 705 GLY A C 1
ATOM 5590 O O . GLY A 1 705 ? 30.745 3.545 -62.494 1.00 39.78 705 GLY A O 1
ATOM 5591 N N . ASN A 1 706 ? 32.955 3.869 -62.314 1.00 33.16 706 ASN A N 1
ATOM 5592 C CA . ASN A 1 706 ? 33.123 4.436 -63.670 1.00 33.16 706 ASN A CA 1
ATOM 5593 C C . ASN A 1 706 ? 33.921 3.576 -64.680 1.00 33.16 706 ASN A C 1
ATOM 5595 O O . ASN A 1 706 ? 34.403 4.077 -65.695 1.00 33.16 706 ASN A O 1
ATOM 5599 N N . VAL A 1 707 ? 34.046 2.266 -64.441 1.00 34.84 707 VAL A N 1
ATOM 5600 C CA . VAL A 1 707 ? 34.837 1.341 -65.290 1.00 34.84 707 VAL A CA 1
ATOM 5601 C C . VAL A 1 707 ? 34.206 1.093 -66.678 1.00 34.84 707 VAL A C 1
ATOM 5603 O O . VAL A 1 707 ? 34.898 0.728 -67.628 1.00 34.84 707 VAL A O 1
ATOM 5606 N N . SER A 1 708 ? 32.899 1.319 -66.839 1.00 35.12 708 SER A N 1
ATOM 5607 C CA . SER A 1 708 ? 32.144 0.980 -68.058 1.00 35.12 708 SER A CA 1
ATOM 5608 C C . SER A 1 708 ? 32.246 1.998 -69.205 1.00 35.12 708 SER A C 1
ATOM 5610 O O . SER A 1 708 ? 31.936 1.653 -70.346 1.00 35.12 708 SER A O 1
ATOM 5612 N N . SER A 1 709 ? 32.688 3.236 -68.954 1.00 31.56 709 SER A N 1
ATOM 5613 C CA . SER A 1 709 ? 32.638 4.328 -69.944 1.00 31.56 709 SER A CA 1
ATOM 5614 C C . SER A 1 709 ? 33.894 4.455 -70.828 1.00 31.56 709 SER A C 1
ATOM 5616 O O . SER A 1 709 ? 33.801 4.925 -71.963 1.00 31.56 709 SER A O 1
ATOM 5618 N N . ALA A 1 710 ? 35.059 3.984 -70.366 1.00 30.81 710 ALA A N 1
ATOM 5619 C CA . ALA A 1 710 ? 36.336 4.130 -71.080 1.00 30.81 710 ALA A CA 1
ATOM 5620 C C . ALA A 1 710 ? 36.521 3.161 -72.272 1.00 30.81 710 ALA A C 1
ATOM 5622 O O . ALA A 1 710 ? 37.187 3.488 -73.259 1.00 30.81 710 ALA A O 1
ATOM 5623 N N . LEU A 1 711 ? 35.920 1.966 -72.215 1.00 31.83 711 LEU A N 1
ATOM 5624 C CA . LEU A 1 711 ? 36.205 0.861 -73.147 1.00 31.83 711 LEU A CA 1
ATOM 5625 C C . LEU A 1 711 ? 35.766 1.109 -74.603 1.00 31.83 711 LEU A C 1
ATOM 5627 O O . LEU A 1 711 ? 36.288 0.474 -75.522 1.00 31.83 711 LEU A O 1
ATOM 5631 N N . THR A 1 712 ? 34.862 2.059 -74.847 1.00 30.67 712 THR A N 1
ATOM 5632 C CA . THR A 1 712 ? 34.360 2.371 -76.198 1.00 30.67 712 THR A CA 1
ATOM 5633 C C . THR A 1 712 ? 35.396 3.102 -77.066 1.00 30.67 712 THR A C 1
ATOM 5635 O O . THR A 1 712 ? 35.345 3.007 -78.291 1.00 30.67 712 THR A O 1
ATOM 5638 N N . ALA A 1 713 ? 36.376 3.785 -76.460 1.00 30.09 713 ALA A N 1
ATOM 5639 C CA . ALA A 1 713 ? 37.405 4.540 -77.185 1.00 30.09 713 ALA A CA 1
ATOM 5640 C C . ALA A 1 713 ? 38.627 3.696 -77.609 1.00 30.09 713 ALA A C 1
ATOM 5642 O O . ALA A 1 713 ? 39.359 4.082 -78.520 1.00 30.09 713 ALA A O 1
ATOM 5643 N N . MET A 1 714 ? 38.861 2.541 -76.972 1.00 29.52 714 MET A N 1
ATOM 5644 C CA . MET A 1 714 ? 40.148 1.827 -77.037 1.00 29.52 714 MET A CA 1
ATOM 5645 C C . MET A 1 714 ? 40.192 0.595 -77.953 1.00 29.52 714 MET A C 1
ATOM 5647 O O . MET A 1 714 ? 41.191 -0.122 -77.980 1.00 29.52 714 MET A O 1
ATOM 5651 N N . LYS A 1 715 ? 39.181 0.372 -78.801 1.00 29.67 715 LYS A N 1
ATOM 5652 C CA . LYS A 1 715 ? 39.115 -0.789 -79.720 1.00 29.67 715 LYS A CA 1
ATOM 5653 C C . LYS A 1 715 ? 40.125 -0.757 -80.893 1.00 29.67 715 LYS A C 1
ATOM 5655 O O . LYS A 1 715 ? 39.884 -1.374 -81.930 1.00 29.67 715 LYS A O 1
ATOM 5660 N N . LYS A 1 716 ? 41.240 -0.019 -80.762 1.00 33.12 716 LYS A N 1
ATOM 5661 C CA . LYS A 1 716 ? 42.280 0.129 -81.796 1.00 33.12 716 LYS A CA 1
ATOM 5662 C C . LYS A 1 716 ? 43.694 0.483 -81.284 1.00 33.12 716 LYS A C 1
ATOM 5664 O O . LYS A 1 716 ? 44.353 1.346 -81.859 1.00 33.12 716 LYS A O 1
ATOM 5669 N N . ARG A 1 717 ? 44.203 -0.221 -80.264 1.00 26.23 717 ARG A N 1
ATOM 5670 C CA . ARG A 1 717 ? 45.656 -0.380 -80.009 1.00 26.23 717 ARG A CA 1
ATOM 5671 C C . ARG A 1 717 ? 45.964 -1.758 -79.404 1.00 26.23 717 ARG A C 1
ATOM 5673 O O . ARG A 1 717 ? 45.053 -2.459 -78.974 1.00 26.23 717 ARG A O 1
ATOM 5680 N N . SER A 1 718 ? 47.217 -2.193 -79.506 1.00 29.69 718 SER A N 1
ATOM 5681 C CA . SER A 1 718 ? 47.662 -3.560 -79.198 1.00 29.69 718 SER A CA 1
ATOM 5682 C C . SER A 1 718 ? 48.001 -3.766 -77.720 1.00 29.69 718 SER A C 1
ATOM 5684 O O . SER A 1 718 ? 48.529 -2.865 -77.078 1.00 29.69 718 SER A O 1
ATOM 5686 N N . ARG A 1 719 ? 47.778 -4.992 -77.224 1.00 30.95 719 ARG A N 1
ATOM 5687 C CA . ARG A 1 719 ? 48.241 -5.475 -75.910 1.00 30.95 719 ARG A CA 1
ATOM 5688 C C . ARG A 1 719 ? 49.765 -5.333 -75.771 1.00 30.95 719 ARG A C 1
ATOM 5690 O O . ARG A 1 719 ? 50.475 -6.152 -76.351 1.00 30.95 719 ARG A O 1
ATOM 5697 N N . SER A 1 720 ? 50.239 -4.351 -74.998 1.00 33.38 720 SER A N 1
ATOM 5698 C CA . SER A 1 720 ? 51.609 -4.324 -74.434 1.00 33.38 720 SER A CA 1
ATOM 5699 C C . SER A 1 720 ? 51.910 -3.198 -73.422 1.00 33.38 720 SER A C 1
ATOM 5701 O O . SER A 1 720 ? 53.007 -3.211 -72.882 1.00 33.38 720 SER A O 1
ATOM 5703 N N . HIS A 1 721 ? 51.023 -2.219 -73.178 1.00 32.00 721 HIS A N 1
ATOM 5704 C CA . HIS A 1 721 ? 51.349 -1.027 -72.357 1.00 32.00 721 HIS A CA 1
ATOM 5705 C C . HIS A 1 721 ? 50.700 -0.972 -70.962 1.00 32.00 721 HIS A C 1
ATOM 5707 O O . HIS A 1 721 ? 51.136 -0.184 -70.125 1.00 32.00 721 HIS A O 1
ATOM 5713 N N . ASP A 1 722 ? 49.676 -1.783 -70.689 1.00 32.84 722 ASP A N 1
ATOM 5714 C CA . ASP A 1 722 ? 48.783 -1.560 -69.537 1.00 32.84 722 ASP A CA 1
ATOM 5715 C C . ASP A 1 722 ? 49.462 -1.788 -68.163 1.00 32.84 722 ASP A C 1
ATOM 5717 O O . ASP A 1 722 ? 48.996 -1.284 -67.141 1.00 32.84 722 ASP A O 1
ATOM 5721 N N . GLU A 1 723 ? 50.599 -2.496 -68.126 1.00 32.06 723 GLU A N 1
ATOM 5722 C CA . GLU A 1 723 ? 51.400 -2.705 -66.907 1.00 32.06 723 GLU A CA 1
ATOM 5723 C C . GLU A 1 723 ? 52.282 -1.491 -66.540 1.00 32.06 723 GLU A C 1
ATOM 5725 O O . GLU A 1 723 ? 52.569 -1.273 -65.360 1.00 32.06 723 GLU A O 1
ATOM 5730 N N . GLU A 1 724 ? 52.672 -0.651 -67.509 1.00 31.89 724 GLU A N 1
ATOM 5731 C CA . GLU A 1 724 ? 53.503 0.537 -67.248 1.00 31.89 724 GLU A CA 1
ATOM 5732 C C . GLU A 1 724 ? 52.700 1.681 -66.614 1.00 31.89 724 GLU A C 1
ATOM 5734 O O . GLU A 1 724 ? 53.195 2.370 -65.721 1.00 31.89 724 GLU A O 1
ATOM 5739 N N . GLU A 1 725 ? 51.449 1.894 -67.034 1.00 30.70 725 GLU A N 1
ATOM 5740 C CA . GLU A 1 725 ? 50.654 3.048 -66.588 1.00 30.70 725 GLU A CA 1
ATOM 5741 C C . GLU A 1 725 ? 50.174 2.908 -65.130 1.00 30.70 725 GLU A C 1
ATOM 5743 O O . GLU A 1 725 ? 50.130 3.889 -64.376 1.00 30.70 725 GLU A O 1
ATOM 5748 N N . LEU A 1 726 ? 49.908 1.678 -64.676 1.00 34.94 726 LEU A N 1
ATOM 5749 C CA . LEU A 1 726 ? 49.612 1.405 -63.267 1.00 34.94 726 LEU A CA 1
ATOM 5750 C C . LEU A 1 726 ? 50.863 1.601 -62.387 1.00 34.94 726 LEU A C 1
ATOM 5752 O O . LEU A 1 726 ? 50.780 2.196 -61.308 1.00 34.94 726 LEU A O 1
ATOM 5756 N N . ALA A 1 727 ? 52.039 1.189 -62.878 1.00 33.34 727 ALA A N 1
ATOM 5757 C CA . ALA A 1 727 ? 53.318 1.417 -62.209 1.00 33.34 727 ALA A CA 1
ATOM 5758 C C . ALA A 1 727 ? 53.684 2.914 -62.143 1.00 33.34 727 ALA A C 1
ATOM 5760 O O . ALA A 1 727 ? 54.132 3.390 -61.098 1.00 33.34 727 ALA A O 1
ATOM 5761 N N . ALA A 1 728 ? 53.431 3.681 -63.208 1.00 33.81 728 ALA A N 1
ATOM 5762 C CA . ALA A 1 728 ? 53.676 5.123 -63.260 1.00 33.81 728 ALA A CA 1
ATOM 5763 C C . ALA A 1 728 ? 52.826 5.905 -62.242 1.00 33.81 728 ALA A C 1
ATOM 5765 O O . ALA A 1 728 ? 53.324 6.813 -61.571 1.00 33.81 728 ALA A O 1
ATOM 5766 N N . ASN A 1 729 ? 51.558 5.525 -62.059 1.00 36.66 729 ASN A N 1
ATOM 5767 C CA . ASN A 1 729 ? 50.700 6.140 -61.045 1.00 36.66 729 ASN A CA 1
ATOM 5768 C C . ASN A 1 729 ? 51.095 5.721 -59.615 1.00 36.66 729 ASN A C 1
ATOM 5770 O O . ASN A 1 729 ? 51.127 6.566 -58.718 1.00 36.66 729 ASN A O 1
ATOM 5774 N N . ALA A 1 730 ? 51.522 4.471 -59.400 1.00 34.09 730 ALA A N 1
ATOM 5775 C CA . ALA A 1 730 ? 52.129 4.056 -58.130 1.00 34.09 730 ALA A CA 1
ATOM 5776 C C . ALA A 1 730 ? 53.457 4.793 -57.834 1.00 34.09 730 ALA A C 1
ATOM 5778 O O . ALA A 1 730 ? 53.768 5.068 -56.673 1.00 34.09 730 ALA A O 1
ATOM 5779 N N . ALA A 1 731 ? 54.226 5.158 -58.866 1.00 33.84 731 ALA A N 1
ATOM 5780 C CA . ALA A 1 731 ? 55.438 5.967 -58.741 1.00 33.84 731 ALA A CA 1
ATOM 5781 C C . ALA A 1 731 ? 55.137 7.439 -58.398 1.00 33.84 731 ALA A C 1
ATOM 5783 O O . ALA A 1 731 ? 55.860 8.028 -57.595 1.00 33.84 731 ALA A O 1
ATOM 5784 N N . LYS A 1 732 ? 54.046 8.029 -58.917 1.00 36.97 732 LYS A N 1
ATOM 5785 C CA . LYS A 1 732 ? 53.579 9.366 -58.494 1.00 36.97 732 LYS A CA 1
ATOM 5786 C C . LYS A 1 732 ? 53.243 9.417 -57.000 1.00 36.97 732 LYS A C 1
ATOM 5788 O O . LYS A 1 732 ? 53.657 10.356 -56.329 1.00 36.97 732 LYS A O 1
ATOM 5793 N N . VAL A 1 733 ? 52.538 8.413 -56.468 1.00 35.94 733 VAL A N 1
ATOM 5794 C CA . VAL A 1 733 ? 52.211 8.354 -55.028 1.00 35.94 733 VAL A CA 1
ATOM 5795 C C . VAL A 1 733 ? 53.477 8.138 -54.190 1.00 35.94 733 VAL A C 1
ATOM 5797 O O . VAL A 1 733 ? 53.674 8.832 -53.194 1.00 35.94 733 VAL A O 1
ATOM 5800 N N . ARG A 1 734 ? 54.411 7.287 -54.644 1.00 34.56 734 ARG A N 1
ATOM 5801 C CA . ARG A 1 734 ? 55.754 7.193 -54.039 1.00 34.56 734 ARG A CA 1
ATOM 5802 C C . ARG A 1 734 ? 56.522 8.520 -54.067 1.00 34.56 734 ARG A C 1
ATOM 5804 O O . ARG A 1 734 ? 57.270 8.793 -53.140 1.00 34.56 734 ARG A O 1
ATOM 5811 N N . LYS A 1 735 ? 56.282 9.393 -55.050 1.00 37.28 735 LYS A N 1
ATOM 5812 C CA . LYS A 1 735 ? 56.854 10.751 -55.107 1.00 37.28 735 LYS A CA 1
ATOM 5813 C C . LYS A 1 735 ? 56.302 11.728 -54.060 1.00 37.28 735 LYS A C 1
ATOM 5815 O O . LYS A 1 735 ? 56.940 12.748 -53.829 1.00 37.28 735 LYS A O 1
ATOM 5820 N N . VAL A 1 736 ? 55.164 11.426 -53.427 1.00 39.16 736 VAL A N 1
ATOM 5821 C CA . VAL A 1 736 ? 54.623 12.192 -52.284 1.00 39.16 736 VAL A CA 1
ATOM 5822 C C . VAL A 1 736 ? 55.208 11.699 -50.953 1.00 39.16 736 VAL A C 1
ATOM 5824 O O . VAL A 1 736 ? 55.356 12.487 -50.026 1.00 39.16 736 VAL A O 1
ATOM 5827 N N . ILE A 1 737 ? 55.570 10.413 -50.866 1.00 38.56 737 ILE A N 1
ATOM 5828 C CA . ILE A 1 737 ? 56.129 9.781 -49.654 1.00 38.56 737 ILE A CA 1
ATOM 5829 C C . ILE A 1 737 ? 57.673 9.790 -49.649 1.00 38.56 737 ILE A C 1
ATOM 5831 O O . ILE A 1 737 ? 58.281 9.731 -48.586 1.00 38.56 737 ILE A O 1
ATOM 5835 N N . GLY A 1 738 ? 58.300 9.959 -50.815 1.00 31.02 738 GLY A N 1
ATOM 5836 C CA . GLY A 1 738 ? 59.742 10.122 -50.979 1.00 31.02 738 GLY A CA 1
ATOM 5837 C C . GLY A 1 738 ? 60.479 8.798 -51.157 1.00 31.02 738 GLY A C 1
ATOM 5838 O O . GLY A 1 738 ? 60.883 8.169 -50.188 1.00 31.02 738 GLY A O 1
ATOM 5839 N N . ASP A 1 739 ? 60.727 8.420 -52.411 1.00 27.00 739 ASP A N 1
ATOM 5840 C CA . ASP A 1 739 ? 61.777 7.459 -52.755 1.00 27.00 739 ASP A CA 1
ATOM 5841 C C . ASP A 1 739 ? 62.530 7.987 -53.984 1.00 27.00 739 ASP A C 1
ATOM 5843 O O . ASP A 1 739 ? 61.998 8.040 -55.098 1.00 27.00 739 ASP A O 1
ATOM 5847 N N . GLY A 1 740 ? 63.732 8.506 -53.738 1.00 28.00 740 GLY A N 1
ATOM 5848 C CA . GLY A 1 740 ? 64.625 9.093 -54.730 1.00 28.00 740 GLY A CA 1
ATOM 5849 C C . GLY A 1 740 ? 65.974 8.405 -54.620 1.00 28.00 740 GLY A C 1
ATOM 5850 O O . GLY A 1 740 ? 66.725 8.663 -53.685 1.00 28.00 740 GLY A O 1
ATOM 5851 N N . SER A 1 741 ? 66.256 7.499 -55.552 1.00 32.66 741 SER A N 1
ATOM 5852 C CA . SER A 1 741 ? 67.413 6.613 -55.483 1.00 32.66 741 SER A CA 1
ATOM 5853 C C . SER A 1 741 ? 68.723 7.333 -55.817 1.00 32.66 741 SER A C 1
ATOM 5855 O O . SER A 1 741 ? 69.173 7.283 -56.960 1.00 32.66 741 SER A O 1
ATOM 5857 N N . ASP A 1 742 ? 69.354 7.941 -54.816 1.00 27.97 742 ASP A N 1
ATOM 5858 C CA . ASP A 1 742 ? 70.805 8.141 -54.795 1.00 27.97 742 ASP A CA 1
ATOM 5859 C C . ASP A 1 742 ? 71.338 8.179 -53.350 1.00 27.97 742 ASP A C 1
ATOM 5861 O O . ASP A 1 742 ? 70.901 8.977 -52.532 1.00 27.97 742 ASP A O 1
ATOM 5865 N N . ASN A 1 743 ? 72.263 7.258 -53.069 1.00 28.83 743 ASN A N 1
ATOM 5866 C CA . ASN A 1 743 ? 73.178 7.118 -51.924 1.00 28.83 743 ASN A CA 1
ATOM 5867 C C . ASN A 1 743 ? 72.870 7.773 -50.547 1.00 28.83 743 ASN A C 1
ATOM 5869 O O . ASN A 1 743 ? 72.869 8.987 -50.378 1.00 28.83 743 ASN A O 1
ATOM 5873 N N . SER A 1 744 ? 72.907 6.912 -49.516 1.00 30.64 744 SER A N 1
ATOM 5874 C CA . SER A 1 744 ? 73.204 7.196 -48.092 1.00 30.64 744 SER A CA 1
ATOM 5875 C C . SER A 1 744 ? 72.261 8.104 -47.275 1.00 30.64 744 SER A C 1
ATOM 5877 O O . SER A 1 744 ? 72.358 9.322 -47.301 1.00 30.64 744 SER A O 1
ATOM 5879 N N . SER A 1 745 ? 71.481 7.448 -46.402 1.00 29.50 745 SER A N 1
ATOM 5880 C CA . SER A 1 745 ? 71.236 7.833 -44.994 1.00 29.50 745 SER A CA 1
ATOM 5881 C C . SER A 1 745 ? 70.925 9.305 -44.666 1.00 29.50 745 SER A C 1
ATOM 5883 O O . SER A 1 745 ? 71.800 9.995 -44.149 1.00 29.50 745 SER A O 1
ATOM 5885 N N . ASP A 1 746 ? 69.668 9.742 -44.835 1.00 29.98 746 ASP A N 1
ATOM 5886 C CA . ASP A 1 746 ? 69.206 11.014 -44.238 1.00 29.98 746 ASP A CA 1
ATOM 5887 C C . ASP A 1 746 ? 67.675 11.095 -43.977 1.00 29.98 746 ASP A C 1
ATOM 5889 O O . ASP A 1 746 ? 67.006 12.075 -44.300 1.00 29.98 746 ASP A O 1
ATOM 5893 N N . PHE A 1 747 ? 67.082 10.034 -43.404 1.00 31.78 747 PHE A N 1
ATOM 5894 C CA . PHE A 1 747 ? 65.687 10.044 -42.897 1.00 31.78 747 PHE A CA 1
ATOM 5895 C C . PHE A 1 747 ? 65.583 9.614 -41.419 1.00 31.78 747 PHE A C 1
ATOM 5897 O O . PHE A 1 747 ? 64.553 9.121 -40.961 1.00 31.78 747 PHE A O 1
ATOM 5904 N N . THR A 1 748 ? 66.671 9.765 -40.658 1.00 36.41 748 THR A N 1
ATOM 5905 C CA . THR A 1 748 ? 66.706 9.509 -39.207 1.00 36.41 748 THR A CA 1
ATOM 5906 C C . THR A 1 748 ? 66.532 10.774 -38.366 1.00 36.41 748 THR A C 1
ATOM 5908 O O . THR A 1 748 ? 66.021 10.675 -37.252 1.00 36.41 748 THR A O 1
ATOM 5911 N N . ASP A 1 749 ? 66.888 11.948 -38.903 1.00 35.75 749 ASP A N 1
ATOM 5912 C CA . ASP A 1 749 ? 67.171 13.145 -38.091 1.00 35.75 749 ASP A CA 1
ATOM 5913 C C . ASP A 1 749 ? 66.155 14.298 -38.256 1.00 35.75 749 ASP A C 1
ATOM 5915 O O . ASP A 1 749 ? 66.313 15.365 -37.661 1.00 35.75 749 ASP A O 1
ATOM 5919 N N . THR A 1 750 ? 65.042 14.100 -38.975 1.00 43.00 750 THR A N 1
ATOM 5920 C CA . THR A 1 750 ? 63.867 14.984 -38.830 1.00 43.00 750 THR A CA 1
ATOM 5921 C C . THR A 1 750 ? 63.107 14.624 -37.555 1.00 43.00 750 THR A C 1
ATOM 5923 O O . THR A 1 750 ? 62.142 13.857 -37.583 1.00 43.00 750 THR A O 1
ATOM 5926 N N . ALA A 1 751 ? 63.558 15.165 -36.424 1.00 46.00 751 ALA A N 1
ATOM 5927 C CA . ALA A 1 751 ? 62.936 14.936 -35.127 1.00 46.00 751 ALA A CA 1
ATOM 5928 C C . ALA A 1 751 ? 61.464 15.399 -35.110 1.00 46.00 751 ALA A C 1
ATOM 5930 O O . ALA A 1 751 ? 61.165 16.581 -35.259 1.00 46.00 751 ALA A O 1
ATOM 5931 N N . PHE A 1 752 ? 60.540 14.467 -34.851 1.00 50.75 752 PHE A N 1
ATOM 5932 C CA . PHE A 1 752 ? 59.118 14.760 -34.597 1.00 50.75 752 PHE A CA 1
ATOM 5933 C C . PHE A 1 752 ? 58.872 15.501 -33.262 1.00 50.75 752 PHE A C 1
ATOM 5935 O O . PHE A 1 752 ? 57.744 15.914 -32.982 1.00 50.75 752 PHE A O 1
ATOM 5942 N N . VAL A 1 753 ? 59.930 15.654 -32.460 1.00 45.41 753 VAL A N 1
ATOM 5943 C CA . VAL A 1 753 ? 59.962 16.088 -31.060 1.00 45.41 753 VAL A CA 1
ATOM 5944 C C . VAL A 1 753 ? 60.886 17.302 -30.948 1.00 45.41 753 VAL A C 1
ATOM 5946 O O . VAL A 1 753 ? 62.044 17.230 -31.364 1.00 45.41 753 VAL A O 1
ATOM 5949 N N . SER A 1 754 ? 60.398 18.405 -30.379 1.00 39.72 754 SER A N 1
ATOM 5950 C CA . SER A 1 754 ? 61.165 19.645 -30.191 1.00 39.72 754 SER A CA 1
ATOM 5951 C C . SER A 1 754 ? 61.010 20.152 -28.756 1.00 39.72 754 SER A C 1
ATOM 5953 O O . SER A 1 754 ? 60.290 21.113 -28.499 1.00 39.72 754 SER A O 1
ATOM 5955 N N . GLY A 1 755 ? 61.670 19.467 -27.817 1.00 47.47 755 GLY A N 1
ATOM 5956 C CA . GLY A 1 755 ? 61.341 19.538 -26.388 1.00 47.47 755 GLY A CA 1
ATOM 5957 C C . GLY A 1 755 ? 60.215 18.559 -26.044 1.00 47.47 755 GLY A C 1
ATOM 5958 O O . GLY A 1 755 ? 59.996 17.604 -26.783 1.00 47.47 755 GLY A O 1
ATOM 5959 N N . ASP A 1 756 ? 59.486 18.803 -24.956 1.00 46.81 756 ASP A N 1
ATOM 5960 C CA . ASP A 1 756 ? 58.379 17.934 -24.515 1.00 46.81 756 ASP A CA 1
ATOM 5961 C C . ASP A 1 756 ? 57.086 18.094 -25.353 1.00 46.81 756 ASP A C 1
ATOM 5963 O O . ASP A 1 756 ? 56.077 17.448 -25.074 1.00 46.81 756 ASP A O 1
ATOM 5967 N N . GLU A 1 757 ? 57.101 18.933 -26.398 1.00 48.12 757 GLU A N 1
ATOM 5968 C CA . GLU A 1 757 ? 55.956 19.184 -27.282 1.00 48.12 757 GLU A CA 1
ATOM 5969 C C . GLU A 1 757 ? 56.143 18.587 -28.692 1.00 48.12 757 GLU A C 1
ATOM 5971 O O . GLU A 1 757 ? 57.229 18.589 -29.285 1.00 48.12 757 GLU A O 1
ATOM 5976 N N . LEU A 1 758 ? 55.034 18.082 -29.241 1.00 58.88 758 LEU A N 1
ATOM 5977 C CA . LEU A 1 758 ? 54.919 17.573 -30.609 1.00 58.88 758 LEU A CA 1
ATOM 5978 C C . LEU A 1 758 ? 54.924 18.725 -31.618 1.00 58.88 758 LEU A C 1
ATOM 5980 O O . LEU A 1 758 ? 54.138 19.664 -31.500 1.00 58.88 758 LEU A O 1
ATOM 5984 N N . SER A 1 759 ? 55.733 18.613 -32.674 1.00 65.56 759 SER A N 1
ATOM 5985 C CA . SER A 1 759 ? 55.694 19.595 -33.768 1.00 65.56 759 SER A CA 1
ATOM 5986 C C . SER A 1 759 ? 54.308 19.640 -34.452 1.00 65.56 759 SER A C 1
ATOM 5988 O O . SER A 1 759 ? 53.678 18.588 -34.610 1.00 65.56 759 SER A O 1
ATOM 5990 N N . PRO A 1 760 ? 53.830 20.800 -34.956 1.00 65.69 760 PRO A N 1
ATOM 5991 C CA . PRO A 1 760 ? 52.522 20.898 -35.625 1.00 65.69 760 PRO A CA 1
ATOM 5992 C C . PRO A 1 760 ? 52.353 19.924 -36.803 1.00 65.69 760 PRO A C 1
ATOM 5994 O O . PRO A 1 760 ? 51.268 19.406 -37.055 1.00 65.69 760 PRO A O 1
ATOM 5997 N N . LYS A 1 761 ? 53.455 19.590 -37.485 1.00 67.94 761 LYS A N 1
ATOM 5998 C CA . LYS A 1 761 ? 53.486 18.599 -38.572 1.00 67.94 761 LYS A CA 1
ATOM 5999 C C . LYS A 1 761 ? 53.265 17.168 -38.067 1.00 67.94 761 LYS A C 1
ATOM 6001 O O . LYS A 1 761 ? 52.588 16.393 -38.737 1.00 67.94 761 LYS A O 1
ATOM 6006 N N . ALA A 1 762 ? 53.765 16.827 -36.876 1.00 67.25 762 ALA A N 1
ATOM 6007 C CA . ALA A 1 762 ? 53.458 15.559 -36.213 1.00 67.25 762 ALA A CA 1
ATOM 6008 C C . ALA A 1 762 ? 51.968 15.471 -35.839 1.00 67.25 762 ALA A C 1
ATOM 6010 O O . ALA A 1 762 ? 51.338 14.439 -36.068 1.00 67.25 762 ALA A O 1
ATOM 6011 N N . VAL A 1 763 ? 51.396 16.571 -35.332 1.00 69.25 763 VAL A N 1
ATOM 6012 C CA . VAL A 1 763 ? 49.967 16.673 -34.987 1.00 69.25 763 VAL A CA 1
ATOM 6013 C C . VAL A 1 763 ? 49.086 16.491 -36.228 1.00 69.25 763 VAL A C 1
ATOM 6015 O O . VAL A 1 763 ? 48.192 15.645 -36.205 1.00 69.25 763 VAL A O 1
ATOM 6018 N N . PHE A 1 764 ? 49.381 17.182 -37.336 1.00 75.38 764 PHE A N 1
ATOM 6019 C CA . PHE A 1 764 ? 48.659 17.016 -38.605 1.00 75.38 764 PHE A CA 1
ATOM 6020 C C . PHE A 1 764 ? 48.714 15.570 -39.123 1.00 75.38 764 PHE A C 1
ATOM 6022 O O . PHE A 1 764 ? 47.686 15.009 -39.500 1.00 75.38 764 PHE A O 1
ATOM 6029 N N . VAL A 1 765 ? 49.892 14.933 -39.104 1.00 72.88 765 VAL A N 1
ATOM 6030 C CA . VAL A 1 765 ? 50.059 13.533 -39.541 1.00 72.88 765 VAL A CA 1
ATOM 6031 C C . VAL A 1 765 ? 49.278 12.566 -38.645 1.00 72.88 765 VAL A C 1
ATOM 6033 O O . VAL A 1 765 ? 48.593 11.683 -39.164 1.00 72.88 765 VAL A O 1
ATOM 6036 N N . TYR A 1 766 ? 49.314 12.748 -37.321 1.00 72.94 766 TYR A N 1
ATOM 6037 C CA . TYR A 1 766 ? 48.536 11.937 -36.382 1.00 72.94 766 TYR A CA 1
ATOM 6038 C C . TYR A 1 766 ? 47.023 12.093 -36.597 1.00 72.94 766 TYR A C 1
ATOM 6040 O O . TYR A 1 766 ? 46.310 11.091 -36.693 1.00 72.94 766 TYR A O 1
ATOM 6048 N N . GLN A 1 767 ? 46.533 13.329 -36.728 1.00 73.25 767 GLN A N 1
ATOM 6049 C CA . GLN A 1 767 ? 45.122 13.620 -36.998 1.00 73.25 767 GLN A CA 1
ATOM 6050 C C . GLN A 1 767 ? 44.674 13.030 -38.337 1.00 73.25 767 GLN A C 1
ATOM 6052 O O . GLN A 1 767 ? 43.641 12.368 -38.393 1.00 73.25 767 GLN A O 1
ATOM 6057 N N . PHE A 1 768 ? 45.455 13.225 -39.403 1.00 77.69 768 PHE A N 1
ATOM 6058 C CA . PHE A 1 768 ? 45.155 12.700 -40.732 1.00 77.69 768 PHE A CA 1
ATOM 6059 C C . PHE A 1 768 ? 45.067 11.170 -40.730 1.00 77.69 768 PHE A C 1
ATOM 6061 O O . PHE A 1 768 ? 44.075 10.627 -41.210 1.00 77.69 768 PHE A O 1
ATOM 6068 N N . ILE A 1 769 ? 46.043 10.466 -40.140 1.00 74.06 769 ILE A N 1
ATOM 6069 C CA . ILE A 1 769 ? 46.022 8.996 -40.049 1.00 74.06 769 ILE A CA 1
ATOM 6070 C C . ILE A 1 769 ? 44.843 8.515 -39.190 1.00 74.06 769 ILE A C 1
ATOM 6072 O O . ILE A 1 769 ? 44.140 7.588 -39.593 1.00 74.06 769 ILE A O 1
ATOM 6076 N N . SER A 1 770 ? 44.584 9.156 -38.046 1.00 70.81 770 SER A N 1
ATOM 6077 C CA . SER A 1 770 ? 43.483 8.778 -37.149 1.00 70.81 770 SER A CA 1
ATOM 6078 C C . SER A 1 770 ? 42.122 8.947 -37.828 1.00 70.81 770 SER A C 1
ATOM 6080 O O . SER A 1 770 ? 41.347 7.997 -37.888 1.00 70.81 770 SER A O 1
ATOM 6082 N N . LEU A 1 771 ? 41.866 10.104 -38.447 1.00 73.44 771 LEU A N 1
ATOM 6083 C CA . LEU A 1 771 ? 40.638 10.373 -39.204 1.00 73.44 771 LEU A CA 1
ATOM 6084 C C . LEU A 1 771 ? 40.486 9.451 -40.422 1.00 73.44 771 LEU A C 1
ATOM 6086 O O . LEU A 1 771 ? 39.375 9.019 -40.726 1.00 73.44 771 LEU A O 1
ATOM 6090 N N . LEU A 1 772 ? 41.582 9.112 -41.107 1.00 72.75 772 LEU A N 1
ATOM 6091 C CA . LEU A 1 772 ? 41.569 8.161 -42.220 1.00 72.75 772 LEU A CA 1
ATOM 6092 C C . LEU A 1 772 ? 41.141 6.762 -41.737 1.00 72.75 772 LEU A C 1
ATOM 6094 O O . LEU A 1 772 ? 40.289 6.135 -42.364 1.00 72.75 772 LEU A O 1
ATOM 6098 N N . VAL A 1 773 ? 41.665 6.301 -40.595 1.00 69.00 773 VAL A N 1
ATOM 6099 C CA . VAL A 1 773 ? 41.315 5.014 -39.963 1.00 69.00 773 VAL A CA 1
ATOM 6100 C C . VAL A 1 773 ? 39.891 5.003 -39.384 1.00 69.00 773 VAL A C 1
ATOM 6102 O O . VAL A 1 773 ? 39.202 3.979 -39.458 1.00 69.00 773 VAL A O 1
ATOM 6105 N N . GLU A 1 774 ? 39.433 6.118 -38.813 1.00 68.81 774 GLU A N 1
ATOM 6106 C CA . GLU A 1 774 ? 38.106 6.248 -38.204 1.00 68.81 774 GLU A CA 1
ATOM 6107 C C . GLU A 1 774 ? 36.988 6.394 -39.244 1.00 68.81 774 GLU A C 1
ATOM 6109 O O . GLU A 1 774 ? 36.010 5.650 -39.180 1.00 68.81 774 GLU A O 1
ATOM 6114 N N . CYS A 1 775 ? 37.133 7.291 -40.225 1.00 67.06 775 CYS A N 1
ATOM 6115 C CA . CYS A 1 775 ? 36.113 7.542 -41.250 1.00 67.06 775 CYS A CA 1
ATOM 6116 C C . CYS A 1 775 ? 36.186 6.567 -42.441 1.00 67.06 775 CYS A C 1
ATOM 6118 O O . CYS A 1 775 ? 35.172 6.285 -43.085 1.00 67.06 775 CYS A O 1
ATOM 6120 N N . GLY A 1 776 ? 37.376 6.061 -42.774 1.00 60.91 776 GLY A N 1
ATOM 6121 C CA . GLY A 1 776 ? 37.599 5.287 -43.995 1.00 60.91 776 GLY A CA 1
ATOM 6122 C C . GLY A 1 776 ? 37.067 3.853 -43.956 1.00 60.91 776 GLY A C 1
ATOM 6123 O O . GLY A 1 776 ? 36.498 3.386 -44.947 1.00 60.91 776 GLY A O 1
ATOM 6124 N N . GLY A 1 777 ? 37.218 3.153 -42.828 1.00 66.88 777 GLY A N 1
ATOM 6125 C CA . GLY A 1 777 ? 36.959 1.708 -42.748 1.00 66.88 777 GLY A CA 1
ATOM 6126 C C . GLY A 1 777 ? 37.906 0.911 -43.658 1.00 66.88 777 GLY A C 1
ATOM 6127 O O . GLY A 1 777 ? 39.056 1.299 -43.851 1.00 66.88 777 GLY A O 1
ATOM 6128 N N . GLU A 1 778 ? 37.442 -0.180 -44.275 1.00 59.81 778 GLU A N 1
ATOM 6129 C CA . GLU A 1 778 ? 38.284 -0.940 -45.219 1.00 59.81 778 GLU A CA 1
ATOM 6130 C C . GLU A 1 778 ? 38.607 -0.179 -46.520 1.00 59.81 778 GLU A C 1
ATOM 6132 O O . GLU A 1 778 ? 39.619 -0.473 -47.156 1.00 59.81 778 GLU A O 1
ATOM 6137 N N . ARG A 1 779 ? 37.815 0.840 -46.900 1.00 63.91 779 ARG A N 1
ATOM 6138 C CA . ARG A 1 779 ? 37.994 1.609 -48.154 1.00 63.91 779 ARG A CA 1
ATOM 6139 C C . ARG A 1 779 ? 39.383 2.245 -48.268 1.00 63.91 779 ARG A C 1
ATOM 6141 O O . ARG A 1 779 ? 39.916 2.373 -49.365 1.00 63.91 779 ARG A O 1
ATOM 6148 N N . VAL A 1 780 ? 39.986 2.614 -47.135 1.00 66.31 780 VAL A N 1
ATOM 6149 C CA . VAL A 1 780 ? 41.317 3.240 -47.072 1.00 66.31 780 VAL A CA 1
ATOM 6150 C C . VAL A 1 780 ? 42.461 2.235 -46.917 1.00 66.31 780 VAL A C 1
ATOM 6152 O O . VAL A 1 780 ? 43.618 2.644 -46.919 1.00 66.31 780 VAL A O 1
ATOM 6155 N N . ALA A 1 781 ? 42.195 0.927 -46.827 1.00 63.41 781 ALA A N 1
ATOM 6156 C CA . ALA A 1 781 ? 43.243 -0.090 -46.704 1.00 63.41 781 ALA A CA 1
ATOM 6157 C C . ALA A 1 781 ? 44.321 -0.035 -47.818 1.00 63.41 781 ALA A C 1
ATOM 6159 O O . ALA A 1 781 ? 45.491 -0.254 -47.497 1.00 63.41 781 ALA A O 1
ATOM 6160 N N . PRO A 1 782 ? 44.014 0.313 -49.091 1.00 62.94 782 PRO A N 1
ATOM 6161 C CA . PRO A 1 782 ? 45.042 0.548 -50.110 1.00 62.94 782 PRO A CA 1
ATOM 6162 C C . PRO A 1 782 ? 45.959 1.742 -49.803 1.00 62.94 782 PRO A C 1
ATOM 6164 O O . PRO A 1 782 ? 47.121 1.720 -50.193 1.00 62.94 782 PRO A O 1
ATOM 6167 N N . VAL A 1 783 ? 45.459 2.759 -49.092 1.00 65.44 783 VAL A N 1
ATOM 6168 C CA . VAL A 1 783 ? 46.220 3.950 -48.674 1.00 65.44 783 VAL A CA 1
ATOM 6169 C C . VAL A 1 783 ? 47.042 3.647 -47.419 1.00 65.44 783 VAL A C 1
ATOM 6171 O O . VAL A 1 783 ? 48.231 3.947 -47.376 1.00 65.44 783 VAL A O 1
ATOM 6174 N N . LEU A 1 784 ? 46.447 2.977 -46.424 1.00 65.12 784 LEU A N 1
ATOM 6175 C CA . LEU A 1 784 ? 47.132 2.573 -45.188 1.00 65.12 784 LEU A CA 1
ATOM 6176 C C . LEU A 1 784 ? 48.312 1.623 -45.462 1.00 65.12 784 LEU A C 1
ATOM 6178 O O . LEU A 1 784 ? 49.347 1.730 -44.812 1.00 65.12 784 LEU A O 1
ATOM 6182 N N . ARG A 1 785 ? 48.205 0.754 -46.477 1.00 64.44 785 ARG A N 1
ATOM 6183 C CA . ARG A 1 785 ? 49.299 -0.126 -46.940 1.00 64.44 785 ARG A CA 1
ATOM 6184 C C . ARG A 1 785 ? 50.505 0.605 -47.546 1.00 64.44 785 ARG A C 1
ATOM 6186 O O . ARG A 1 785 ? 51.519 -0.043 -47.790 1.00 64.44 785 ARG A O 1
ATOM 6193 N N . LEU A 1 786 ? 50.408 1.911 -47.799 1.00 62.66 786 LEU A N 1
ATOM 6194 C CA . LEU A 1 786 ? 51.508 2.746 -48.296 1.00 62.66 786 LEU A CA 1
ATOM 6195 C C . LEU A 1 786 ? 52.199 3.551 -47.179 1.00 62.66 786 LEU A C 1
ATOM 6197 O O . LEU A 1 786 ? 53.166 4.257 -47.457 1.00 62.66 786 LEU A O 1
ATOM 6201 N N . LEU A 1 787 ? 51.736 3.449 -45.926 1.00 60.94 787 LEU A N 1
ATOM 6202 C CA . LEU A 1 787 ? 52.384 4.089 -44.779 1.00 60.94 787 LEU A CA 1
ATOM 6203 C C . LEU A 1 787 ? 53.675 3.338 -44.384 1.00 60.94 787 LEU A C 1
ATOM 6205 O O . LEU A 1 787 ? 53.640 2.114 -44.234 1.00 60.94 787 LEU A O 1
ATOM 6209 N N . PRO A 1 788 ? 54.806 4.034 -44.149 1.00 58.66 788 PRO A N 1
ATOM 6210 C CA . PRO A 1 788 ? 56.021 3.401 -43.638 1.00 58.66 788 PRO A CA 1
ATOM 6211 C C . PRO A 1 788 ? 55.811 2.783 -42.248 1.00 58.66 788 PRO A C 1
ATOM 6213 O O . PRO A 1 788 ? 55.352 3.451 -41.320 1.00 58.66 788 PRO A O 1
ATOM 6216 N N . THR A 1 789 ? 56.218 1.527 -42.055 1.00 54.56 789 THR A N 1
ATOM 6217 C CA . THR A 1 789 ? 56.124 0.832 -40.754 1.00 54.56 789 THR A CA 1
ATOM 6218 C C . THR A 1 789 ? 56.954 1.493 -39.649 1.00 54.56 789 THR A C 1
ATOM 6220 O O . THR A 1 789 ? 56.584 1.418 -38.478 1.00 54.56 789 THR A O 1
ATOM 6223 N N . SER A 1 790 ? 58.031 2.198 -40.005 1.00 54.16 790 SER A N 1
ATOM 6224 C CA . SER A 1 790 ? 58.826 3.020 -39.083 1.00 54.16 790 SER A CA 1
ATOM 6225 C C . SER A 1 790 ? 58.038 4.199 -38.498 1.00 54.16 790 SER A C 1
ATOM 6227 O O . SER A 1 790 ? 58.178 4.485 -37.310 1.00 54.16 790 SER A O 1
ATOM 6229 N N . LEU A 1 791 ? 57.174 4.842 -39.292 1.00 60.78 791 LEU A N 1
ATOM 6230 C CA . LEU A 1 791 ? 56.364 5.989 -38.864 1.00 60.78 791 LEU A CA 1
ATOM 6231 C C . LEU A 1 791 ? 55.361 5.583 -37.775 1.00 60.78 791 LEU A C 1
ATOM 6233 O O . LEU A 1 791 ? 55.218 6.279 -36.773 1.00 60.78 791 LEU A O 1
ATOM 6237 N N . VAL A 1 792 ? 54.722 4.419 -37.933 1.00 58.44 792 VAL A N 1
ATOM 6238 C CA . VAL A 1 792 ? 53.797 3.858 -36.933 1.00 58.44 792 VAL A CA 1
ATOM 6239 C C . VAL A 1 792 ? 54.524 3.592 -35.610 1.00 58.44 792 VAL A C 1
ATOM 6241 O O . VAL A 1 792 ? 54.047 3.999 -34.553 1.00 58.44 792 VAL A O 1
ATOM 6244 N N . GLN A 1 793 ? 55.716 2.988 -35.658 1.00 58.25 793 GLN A N 1
ATOM 6245 C CA . GLN A 1 793 ? 56.521 2.716 -34.461 1.00 58.25 793 GLN A CA 1
ATOM 6246 C C . GLN A 1 793 ? 57.075 3.983 -33.789 1.00 58.25 793 GLN A C 1
ATOM 6248 O O . GLN A 1 793 ? 57.271 3.987 -32.575 1.00 58.25 793 GLN A O 1
ATOM 6253 N N . GLN A 1 794 ? 57.328 5.057 -34.542 1.00 57.75 794 GLN A N 1
ATOM 6254 C CA . GLN A 1 794 ? 57.718 6.352 -33.977 1.00 57.75 794 GLN A CA 1
ATOM 6255 C C . GLN A 1 794 ? 56.530 7.053 -33.305 1.00 57.75 794 GLN A C 1
ATOM 6257 O O . GLN A 1 794 ? 56.661 7.480 -32.160 1.00 57.75 794 GLN A O 1
ATOM 6262 N N . LEU A 1 795 ? 55.355 7.089 -33.944 1.00 58.50 795 LEU A N 1
ATOM 6263 C CA . LEU A 1 795 ? 54.132 7.644 -33.347 1.00 58.50 795 LEU A CA 1
ATOM 6264 C C . LEU A 1 795 ? 53.761 6.920 -32.040 1.00 58.50 795 LEU A C 1
ATOM 6266 O O . LEU A 1 795 ? 53.542 7.576 -31.023 1.00 58.50 795 LEU A O 1
ATOM 6270 N N . LEU A 1 796 ? 53.792 5.580 -32.028 1.00 57.00 796 LEU A N 1
ATOM 6271 C CA . LEU A 1 796 ? 53.537 4.764 -30.829 1.00 57.00 796 LEU A CA 1
ATOM 6272 C C . LEU A 1 796 ? 54.558 4.985 -29.693 1.00 57.00 796 LEU A C 1
ATOM 6274 O O . LEU A 1 796 ? 54.232 4.733 -28.536 1.00 57.00 796 LEU A O 1
ATOM 6278 N N . LYS A 1 797 ? 55.779 5.450 -29.995 1.00 54.75 797 LYS A N 1
ATOM 6279 C CA . LYS A 1 797 ? 56.815 5.758 -28.991 1.00 54.75 797 LYS A CA 1
ATOM 6280 C C . LYS A 1 797 ? 56.718 7.162 -28.398 1.00 54.75 797 LYS A C 1
ATOM 6282 O O . LYS A 1 797 ? 57.209 7.360 -27.293 1.00 54.75 797 LYS A O 1
ATOM 6287 N N . VAL A 1 798 ? 56.149 8.125 -29.123 1.00 52.50 798 VAL A N 1
ATOM 6288 C CA . VAL A 1 798 ? 56.019 9.516 -28.651 1.00 52.50 798 VAL A CA 1
ATOM 6289 C C . VAL A 1 798 ? 54.678 9.740 -27.944 1.00 52.50 798 VAL A C 1
ATOM 6291 O O . VAL A 1 798 ? 54.607 10.491 -26.978 1.00 52.50 798 VAL A O 1
ATOM 6294 N N . LEU A 1 799 ? 53.617 9.048 -28.365 1.00 52.34 799 LEU A N 1
ATOM 6295 C CA . LEU A 1 799 ? 52.257 9.207 -27.835 1.00 52.34 799 LEU A CA 1
ATOM 6296 C C . LEU A 1 799 ? 51.983 8.320 -26.600 1.00 52.34 799 LEU A C 1
ATOM 6298 O O . LEU A 1 799 ? 50.984 7.608 -26.541 1.00 52.34 799 LEU A O 1
ATOM 6302 N N . VAL A 1 800 ? 52.868 8.346 -25.596 1.00 47.75 800 VAL A N 1
ATOM 6303 C CA . VAL A 1 800 ? 52.709 7.568 -24.346 1.00 47.75 800 VAL A CA 1
ATOM 6304 C C . VAL A 1 800 ? 51.785 8.298 -23.357 1.00 47.75 800 VAL A C 1
ATOM 6306 O O . VAL A 1 800 ? 52.180 8.686 -22.261 1.00 47.75 800 VAL A O 1
ATOM 6309 N N . THR A 1 801 ? 50.532 8.487 -23.769 1.00 48.22 801 THR A N 1
ATOM 6310 C CA . THR A 1 801 ? 49.411 8.978 -22.952 1.00 48.22 801 THR A CA 1
ATOM 6311 C C . THR A 1 801 ? 48.150 8.150 -23.241 1.00 48.22 801 THR A C 1
ATOM 6313 O O . THR A 1 801 ? 48.088 7.403 -24.221 1.00 48.22 801 THR A O 1
ATOM 6316 N N . ASP A 1 802 ? 47.150 8.214 -22.358 1.00 43.59 802 ASP A N 1
ATOM 6317 C CA . ASP A 1 802 ? 46.081 7.201 -22.271 1.00 43.59 802 ASP A CA 1
ATOM 6318 C C . ASP A 1 802 ? 45.135 7.093 -23.488 1.00 43.59 802 ASP A C 1
ATOM 6320 O O . ASP A 1 802 ? 44.407 6.106 -23.614 1.00 43.59 802 ASP A O 1
ATOM 6324 N N . ASP A 1 803 ? 45.164 8.048 -24.423 1.00 45.59 803 ASP A N 1
ATOM 6325 C CA . ASP A 1 803 ? 44.251 8.105 -25.575 1.00 45.59 803 ASP A CA 1
ATOM 6326 C C . ASP A 1 803 ? 44.527 7.077 -26.695 1.00 45.59 803 ASP A C 1
ATOM 6328 O O . ASP A 1 803 ? 43.715 6.957 -27.619 1.00 45.59 803 ASP A O 1
ATOM 6332 N N . ILE A 1 804 ? 45.603 6.272 -26.637 1.00 53.09 804 ILE A N 1
ATOM 6333 C CA . ILE A 1 804 ? 45.801 5.175 -27.609 1.00 53.09 804 ILE A CA 1
ATOM 6334 C C . ILE A 1 804 ? 44.832 4.015 -27.324 1.00 53.09 804 ILE A C 1
ATOM 6336 O O . ILE A 1 804 ? 45.145 3.012 -26.664 1.00 53.09 804 ILE A O 1
ATOM 6340 N N . ARG A 1 805 ? 43.634 4.154 -27.897 1.00 53.72 805 ARG A N 1
ATOM 6341 C CA . ARG A 1 805 ? 42.557 3.160 -27.905 1.00 53.72 805 ARG A CA 1
ATOM 6342 C C . ARG A 1 805 ? 42.974 1.915 -28.690 1.00 53.72 805 ARG A C 1
ATOM 6344 O O . ARG A 1 805 ? 43.520 1.994 -29.791 1.00 53.72 805 ARG A O 1
ATOM 6351 N N . VAL A 1 806 ? 42.595 0.744 -28.175 1.00 53.53 806 VAL A N 1
ATOM 6352 C CA . VAL A 1 806 ? 42.789 -0.580 -28.810 1.00 53.53 806 VAL A CA 1
ATOM 6353 C C . VAL A 1 806 ? 42.281 -0.614 -30.263 1.00 53.53 806 VAL A C 1
ATOM 6355 O O . VAL A 1 806 ? 42.882 -1.263 -31.123 1.00 53.53 806 VAL A O 1
ATOM 6358 N N . GLY A 1 807 ? 41.216 0.138 -30.559 1.00 52.72 807 GLY A N 1
ATOM 6359 C CA . GLY A 1 807 ? 40.620 0.285 -31.891 1.00 52.72 807 GLY A CA 1
ATOM 6360 C C . GLY A 1 807 ? 41.455 1.050 -32.931 1.00 52.72 807 GLY A C 1
ATOM 6361 O O . GLY A 1 807 ? 41.046 1.075 -34.091 1.00 52.72 807 GLY A O 1
ATOM 6362 N N . LEU A 1 808 ? 42.578 1.674 -32.549 1.00 56.03 808 LEU A N 1
ATOM 6363 C CA . LEU A 1 808 ? 43.532 2.308 -33.470 1.00 56.03 808 LEU A CA 1
ATOM 6364 C C . LEU A 1 808 ? 44.654 1.325 -33.848 1.00 56.03 808 LEU A C 1
ATOM 6366 O O . LEU A 1 808 ? 44.841 1.035 -35.027 1.00 56.03 808 LEU A O 1
ATOM 6370 N N . ILE A 1 809 ? 45.322 0.719 -32.855 1.00 58.06 809 ILE A N 1
ATOM 6371 C CA . ILE A 1 809 ? 46.390 -0.286 -33.061 1.00 58.06 809 ILE A CA 1
ATOM 6372 C C . ILE A 1 809 ? 45.891 -1.457 -33.926 1.00 58.06 809 ILE A C 1
ATOM 6374 O O . ILE A 1 809 ? 46.551 -1.861 -34.881 1.00 58.06 809 ILE A O 1
ATOM 6378 N N . SER A 1 810 ? 44.685 -1.958 -33.643 1.00 57.09 810 SER A N 1
ATOM 6379 C CA . SER A 1 810 ? 44.058 -3.062 -34.390 1.00 57.09 810 SER A CA 1
ATOM 6380 C C . SER A 1 810 ? 43.692 -2.737 -35.847 1.00 57.09 810 SER A C 1
ATOM 6382 O O . SER A 1 810 ? 43.436 -3.664 -36.613 1.00 57.09 810 SER A O 1
ATOM 6384 N N . ARG A 1 811 ? 43.690 -1.455 -36.249 1.00 57.84 811 ARG A N 1
ATOM 6385 C CA . ARG A 1 811 ? 43.463 -1.006 -37.637 1.00 57.84 811 ARG A CA 1
ATOM 6386 C C . ARG A 1 811 ? 44.725 -0.482 -38.339 1.00 57.84 811 ARG A C 1
ATOM 6388 O O . ARG A 1 811 ? 44.703 -0.324 -39.556 1.00 57.84 811 ARG A O 1
ATOM 6395 N N . LEU A 1 812 ? 45.819 -0.254 -37.608 1.00 58.22 812 LEU A N 1
ATOM 6396 C CA . LEU A 1 812 ? 47.128 0.116 -38.170 1.00 58.22 812 LEU A CA 1
ATOM 6397 C C . LEU A 1 812 ? 47.915 -1.093 -38.709 1.00 58.22 812 LEU A C 1
ATOM 6399 O O . LEU A 1 812 ? 48.723 -0.937 -39.622 1.00 58.22 812 LEU A O 1
ATOM 6403 N N . TYR A 1 813 ? 47.668 -2.298 -38.185 1.00 59.34 813 TYR A N 1
ATOM 6404 C CA . TYR A 1 813 ? 48.317 -3.537 -38.626 1.00 59.34 813 TYR A CA 1
ATOM 6405 C C . TYR A 1 813 ? 47.351 -4.441 -39.411 1.00 59.34 813 TYR A C 1
ATOM 6407 O O . TYR A 1 813 ? 46.235 -4.695 -38.966 1.00 59.34 813 TYR A O 1
ATOM 6415 N N . ASP A 1 814 ? 47.779 -4.999 -40.554 1.00 53.69 814 ASP A N 1
ATOM 6416 C CA . ASP A 1 814 ? 46.951 -5.949 -41.318 1.00 53.69 814 ASP A CA 1
ATOM 6417 C C . ASP A 1 814 ? 46.951 -7.337 -40.647 1.00 53.69 814 ASP A C 1
ATOM 6419 O O . ASP A 1 814 ? 47.768 -8.213 -40.947 1.00 53.69 814 ASP A O 1
ATOM 6423 N N . LEU A 1 815 ? 46.006 -7.533 -39.721 1.00 53.53 815 LEU A N 1
ATOM 6424 C CA . LEU A 1 815 ? 45.829 -8.751 -38.919 1.00 53.53 815 LEU A CA 1
ATOM 6425 C C . LEU A 1 815 ? 45.513 -10.015 -39.748 1.00 53.53 815 LEU A C 1
ATOM 6427 O O . LEU A 1 815 ? 45.476 -11.119 -39.199 1.00 53.53 815 LEU A O 1
ATOM 6431 N N . ARG A 1 816 ? 45.315 -9.904 -41.070 1.00 44.03 816 ARG A N 1
ATOM 6432 C CA . ARG A 1 816 ? 45.185 -11.062 -41.973 1.00 44.03 816 ARG A CA 1
ATOM 6433 C C . ARG A 1 816 ? 46.545 -11.700 -42.276 1.00 44.03 816 ARG A C 1
ATOM 6435 O O . ARG A 1 816 ? 46.609 -12.910 -42.498 1.00 44.03 816 ARG A O 1
ATOM 6442 N N . VAL A 1 817 ? 47.636 -10.938 -42.193 1.00 44.16 817 VAL A N 1
ATOM 6443 C CA . VAL A 1 817 ? 49.009 -11.409 -42.442 1.00 44.16 817 VAL A CA 1
ATOM 6444 C C . VAL A 1 817 ? 49.659 -11.886 -41.137 1.00 44.16 817 VAL A C 1
ATOM 6446 O O . VAL A 1 817 ? 49.483 -11.274 -40.086 1.00 44.16 817 VAL A O 1
ATOM 6449 N N . GLN A 1 818 ? 50.435 -12.976 -41.177 1.00 43.66 818 GLN A N 1
ATOM 6450 C CA . GLN A 1 818 ? 51.073 -13.539 -39.975 1.00 43.66 818 GLN A CA 1
ATOM 6451 C C . GLN A 1 818 ? 52.037 -12.555 -39.293 1.00 43.66 818 GLN A C 1
ATOM 6453 O O . GLN A 1 818 ? 52.017 -12.448 -38.070 1.00 43.66 818 GLN A O 1
ATOM 6458 N N . THR A 1 819 ? 52.823 -11.804 -40.067 1.00 47.56 819 THR A N 1
ATOM 6459 C CA . THR A 1 819 ? 53.708 -10.747 -39.555 1.00 47.56 819 THR A CA 1
ATOM 6460 C C . THR A 1 819 ? 52.918 -9.610 -38.907 1.00 47.56 819 THR A C 1
ATOM 6462 O O . THR A 1 819 ? 53.245 -9.210 -37.796 1.00 47.56 819 THR A O 1
ATOM 6465 N N . GLY A 1 820 ? 51.827 -9.157 -39.537 1.00 52.53 820 GLY A N 1
ATOM 6466 C CA . GLY A 1 820 ? 50.916 -8.156 -38.968 1.00 52.53 820 GLY A CA 1
ATOM 6467 C C . GLY A 1 820 ? 50.307 -8.600 -37.635 1.00 52.53 820 GLY A C 1
ATOM 6468 O O . GLY A 1 820 ? 50.284 -7.823 -36.683 1.00 52.53 820 GLY A O 1
ATOM 6469 N N . ARG A 1 821 ? 49.910 -9.878 -37.520 1.00 53.47 821 ARG A N 1
ATOM 6470 C CA . ARG A 1 821 ? 49.501 -10.469 -36.233 1.00 53.47 821 ARG A CA 1
ATOM 6471 C C . ARG A 1 821 ? 50.641 -10.499 -35.221 1.00 53.47 821 ARG A C 1
ATOM 6473 O O . ARG A 1 821 ? 50.409 -10.142 -34.077 1.00 53.47 821 ARG A O 1
ATOM 6480 N N . GLN A 1 822 ? 51.848 -10.908 -35.606 1.00 50.38 822 GLN A N 1
ATOM 6481 C CA . GLN A 1 822 ? 52.988 -10.994 -34.685 1.00 50.38 822 GLN A CA 1
ATOM 6482 C C . GLN A 1 822 ? 53.407 -9.618 -34.142 1.00 50.38 822 GLN A C 1
ATOM 6484 O O . GLN A 1 822 ? 53.625 -9.501 -32.940 1.00 50.38 822 GLN A O 1
ATOM 6489 N N . SER A 1 823 ? 53.444 -8.575 -34.980 1.00 56.03 823 SER A N 1
ATOM 6490 C CA . SER A 1 823 ? 53.704 -7.197 -34.536 1.00 56.03 823 SER A CA 1
ATOM 6491 C C . SER A 1 823 ? 52.596 -6.669 -33.623 1.00 56.03 823 SER A C 1
ATOM 6493 O O . SER A 1 823 ? 52.889 -6.223 -32.518 1.00 56.03 823 SER A O 1
ATOM 6495 N N . ALA A 1 824 ? 51.325 -6.804 -34.021 1.00 56.16 824 ALA A N 1
ATOM 6496 C CA . ALA A 1 824 ? 50.205 -6.374 -33.186 1.00 56.16 824 ALA A CA 1
ATOM 6497 C C . ALA A 1 824 ? 50.170 -7.115 -31.837 1.00 56.16 824 ALA A C 1
ATOM 6499 O O . ALA A 1 824 ? 49.961 -6.495 -30.801 1.00 56.16 824 ALA A O 1
ATOM 6500 N N . VAL A 1 825 ? 50.412 -8.431 -31.825 1.00 55.22 825 VAL A N 1
ATOM 6501 C CA . VAL A 1 825 ? 50.457 -9.243 -30.598 1.00 55.22 825 VAL A CA 1
ATOM 6502 C C . VAL A 1 825 ? 51.633 -8.846 -29.704 1.00 55.22 825 VAL A C 1
ATOM 6504 O O . VAL A 1 825 ? 51.446 -8.808 -28.494 1.00 55.22 825 VAL A O 1
ATOM 6507 N N . ALA A 1 826 ? 52.803 -8.498 -30.250 1.00 57.62 826 ALA A N 1
ATOM 6508 C CA . ALA A 1 826 ? 53.923 -7.995 -29.450 1.00 57.62 826 ALA A CA 1
ATOM 6509 C C . ALA A 1 826 ? 53.588 -6.652 -28.769 1.00 57.62 826 ALA A C 1
ATOM 6511 O O . ALA A 1 826 ? 53.790 -6.509 -27.561 1.00 57.62 826 ALA A O 1
ATOM 6512 N N . ASP A 1 827 ? 53.003 -5.709 -29.514 1.00 56.44 827 ASP A N 1
ATOM 6513 C CA . ASP A 1 827 ? 52.576 -4.410 -28.978 1.00 56.44 827 ASP A CA 1
ATOM 6514 C C . ASP A 1 827 ? 51.426 -4.560 -27.959 1.00 56.44 827 ASP A C 1
ATOM 6516 O O . ASP A 1 827 ? 51.405 -3.868 -26.939 1.00 56.44 827 ASP A O 1
ATOM 6520 N N . PHE A 1 828 ? 50.503 -5.510 -28.167 1.00 54.47 828 PHE A N 1
ATOM 6521 C CA . PHE A 1 828 ? 49.447 -5.830 -27.198 1.00 54.47 828 PHE A CA 1
ATOM 6522 C C . PHE A 1 828 ? 49.974 -6.531 -25.937 1.00 54.47 828 PHE A C 1
ATOM 6524 O O . PHE A 1 828 ? 49.536 -6.188 -24.840 1.00 54.47 828 PHE A O 1
ATOM 6531 N N . PHE A 1 829 ? 50.907 -7.484 -26.042 1.00 47.94 829 PHE A N 1
ATOM 6532 C CA . PHE A 1 829 ? 51.404 -8.224 -24.872 1.00 47.94 829 PHE A CA 1
ATOM 6533 C C . PHE A 1 829 ? 52.113 -7.314 -23.867 1.00 47.94 829 PHE A C 1
ATOM 6535 O O . PHE A 1 829 ? 51.852 -7.436 -22.670 1.00 47.94 829 PHE A O 1
ATOM 6542 N N . ASN A 1 830 ? 52.896 -6.341 -24.347 1.00 49.47 830 ASN A N 1
ATOM 6543 C CA . ASN A 1 830 ? 53.526 -5.313 -23.508 1.00 49.47 830 ASN A CA 1
ATOM 6544 C C . ASN A 1 830 ? 52.513 -4.462 -22.707 1.00 49.47 830 ASN A C 1
ATOM 6546 O O . ASN A 1 830 ? 52.893 -3.853 -21.709 1.00 49.47 830 ASN A O 1
ATOM 6550 N N . LYS A 1 831 ? 51.233 -4.425 -23.114 1.00 45.22 831 LYS A N 1
ATOM 6551 C CA . LYS A 1 831 ? 50.137 -3.726 -22.414 1.00 45.22 831 LYS A CA 1
ATOM 6552 C C . LYS A 1 831 ? 49.243 -4.663 -21.579 1.00 45.22 831 LYS A C 1
ATOM 6554 O O . LYS A 1 831 ? 48.477 -4.179 -20.754 1.00 45.22 831 LYS A O 1
ATOM 6559 N N . ILE A 1 832 ? 49.331 -5.985 -21.769 1.00 42.41 832 ILE A N 1
ATOM 6560 C CA . ILE A 1 832 ? 48.478 -6.990 -21.098 1.00 42.41 832 ILE A CA 1
ATOM 6561 C C . ILE A 1 832 ? 49.181 -7.651 -19.902 1.00 42.41 832 ILE A C 1
ATOM 6563 O O . ILE A 1 832 ? 48.520 -7.973 -18.913 1.00 42.41 832 ILE A O 1
ATOM 6567 N N . SER A 1 833 ? 50.510 -7.808 -19.931 1.00 38.81 833 SER A N 1
ATOM 6568 C CA . SER A 1 833 ? 51.286 -8.462 -18.857 1.00 38.81 833 SER A CA 1
ATOM 6569 C C . SER A 1 833 ? 51.306 -7.713 -17.511 1.00 38.81 833 SER A C 1
ATOM 6571 O O . SER A 1 833 ? 51.993 -8.135 -16.585 1.00 38.81 833 SER A O 1
ATOM 6573 N N . THR A 1 834 ? 50.567 -6.610 -17.394 1.00 45.19 834 THR A N 1
ATOM 6574 C CA . THR A 1 834 ? 50.428 -5.764 -16.200 1.00 45.19 834 THR A CA 1
ATOM 6575 C C . THR A 1 834 ? 49.026 -5.788 -15.574 1.00 45.19 834 THR A C 1
ATOM 6577 O O . THR A 1 834 ? 48.841 -5.163 -14.533 1.00 45.19 834 THR A O 1
ATOM 6580 N N . MET A 1 835 ? 48.034 -6.479 -16.163 1.00 44.16 835 MET A N 1
ATOM 6581 C CA . MET A 1 835 ? 46.610 -6.315 -15.791 1.00 44.16 835 MET A CA 1
ATOM 6582 C C . MET A 1 835 ? 45.897 -7.565 -15.229 1.00 44.16 835 MET A C 1
ATOM 6584 O O . MET A 1 835 ? 44.678 -7.552 -15.075 1.00 44.16 835 MET A O 1
ATOM 6588 N N . SER A 1 836 ? 46.603 -8.656 -14.913 1.00 43.75 836 SER A N 1
ATOM 6589 C CA . SER A 1 836 ? 45.974 -9.916 -14.468 1.00 43.75 836 SER A CA 1
ATOM 6590 C C . SER A 1 836 ? 45.758 -10.017 -12.945 1.00 43.75 836 SER A C 1
ATOM 6592 O O . SER A 1 836 ? 46.313 -10.905 -12.294 1.00 43.75 836 SER A O 1
ATOM 6594 N N . THR A 1 837 ? 44.933 -9.138 -12.373 1.00 58.53 837 THR A N 1
ATOM 6595 C CA . THR A 1 837 ? 44.407 -9.267 -10.999 1.00 58.53 837 THR A CA 1
ATOM 6596 C C . THR A 1 837 ? 42.909 -8.964 -10.944 1.00 58.53 837 THR A C 1
ATOM 6598 O O . THR A 1 837 ? 42.390 -8.144 -11.697 1.00 58.53 837 THR A O 1
ATOM 6601 N N . GLU A 1 838 ? 42.193 -9.643 -10.046 1.00 54.84 838 GLU A N 1
ATOM 6602 C CA . GLU A 1 838 ? 40.789 -9.330 -9.753 1.00 54.84 838 GLU A CA 1
ATOM 6603 C C . GLU A 1 838 ? 40.675 -7.934 -9.092 1.00 54.84 838 GLU A C 1
ATOM 6605 O O . GLU A 1 838 ? 41.529 -7.595 -8.264 1.00 54.84 838 GLU A O 1
ATOM 6610 N N . PRO A 1 839 ? 39.663 -7.101 -9.416 1.00 71.44 839 PRO A N 1
ATOM 6611 C CA . PRO A 1 839 ? 39.574 -5.749 -8.865 1.00 71.44 839 PRO A CA 1
ATOM 6612 C C . PRO A 1 839 ? 39.398 -5.760 -7.341 1.00 71.44 839 PRO A C 1
ATOM 6614 O O . PRO A 1 839 ? 38.325 -6.098 -6.837 1.00 71.44 839 PRO A O 1
ATOM 6617 N N . ALA A 1 840 ? 40.436 -5.341 -6.609 1.00 70.88 840 ALA A N 1
ATOM 6618 C CA . ALA A 1 840 ? 40.455 -5.351 -5.143 1.00 70.88 840 ALA A CA 1
ATOM 6619 C C . ALA A 1 840 ? 39.229 -4.646 -4.537 1.00 70.88 840 ALA A C 1
ATOM 6621 O O . ALA A 1 840 ? 38.564 -5.214 -3.684 1.00 70.88 840 ALA A O 1
ATOM 6622 N N . VAL A 1 841 ? 38.834 -3.488 -5.079 1.00 78.75 841 VAL A N 1
ATOM 6623 C CA . VAL A 1 841 ? 37.642 -2.735 -4.640 1.00 78.75 841 VAL A CA 1
ATOM 6624 C C . VAL A 1 841 ? 36.355 -3.572 -4.710 1.00 78.75 841 VAL A C 1
ATOM 6626 O O . VAL A 1 841 ? 35.538 -3.520 -3.795 1.00 78.75 841 VAL A O 1
ATOM 6629 N N . ALA A 1 842 ? 36.171 -4.376 -5.764 1.00 69.31 842 ALA A N 1
ATOM 6630 C CA . ALA A 1 842 ? 35.007 -5.255 -5.887 1.00 69.31 842 ALA A CA 1
ATOM 6631 C C . ALA A 1 842 ? 35.097 -6.445 -4.919 1.00 69.31 842 ALA A C 1
ATOM 6633 O O . ALA A 1 842 ? 34.097 -6.829 -4.312 1.00 69.31 842 ALA A O 1
ATOM 6634 N N . LYS A 1 843 ? 36.302 -6.997 -4.733 1.00 80.94 843 LYS A N 1
ATOM 6635 C CA . LYS A 1 843 ? 36.562 -8.090 -3.792 1.00 80.94 843 LYS A CA 1
ATOM 6636 C C . LYS A 1 843 ? 36.316 -7.669 -2.342 1.00 80.94 843 LYS A C 1
ATOM 6638 O O . LYS A 1 843 ? 35.624 -8.378 -1.621 1.00 80.94 843 LYS A O 1
ATOM 6643 N N . ASP A 1 844 ? 36.820 -6.508 -1.941 1.00 85.12 844 ASP A N 1
ATOM 6644 C CA . ASP A 1 844 ? 36.701 -5.968 -0.585 1.00 85.12 844 ASP A CA 1
ATOM 6645 C C . ASP A 1 844 ? 35.266 -5.517 -0.272 1.00 85.12 844 ASP A C 1
ATOM 6647 O O . ASP A 1 844 ? 34.818 -5.637 0.868 1.00 85.12 844 ASP A O 1
ATOM 6651 N N . ALA A 1 845 ? 34.514 -5.058 -1.282 1.00 80.50 845 ALA A N 1
ATOM 6652 C CA . ALA A 1 845 ? 33.094 -4.738 -1.146 1.00 80.50 845 ALA A CA 1
ATOM 6653 C C . ALA A 1 845 ? 32.211 -5.995 -1.011 1.00 80.50 845 ALA A C 1
ATOM 6655 O O . ALA A 1 845 ? 31.364 -6.054 -0.121 1.00 80.50 845 ALA A O 1
ATOM 6656 N N . VAL A 1 846 ? 32.402 -7.003 -1.873 1.00 85.62 846 VAL A N 1
ATOM 6657 C CA . VAL A 1 846 ? 31.534 -8.198 -1.938 1.00 85.62 846 VAL A CA 1
ATOM 6658 C C . VAL A 1 846 ? 31.919 -9.264 -0.908 1.00 85.62 846 VAL A C 1
ATOM 6660 O O . VAL A 1 846 ? 31.044 -9.923 -0.354 1.00 85.62 846 VAL A O 1
ATOM 6663 N N . LEU A 1 847 ? 33.212 -9.434 -0.615 1.00 91.00 847 LEU A N 1
ATOM 6664 C CA . LEU A 1 847 ? 33.727 -10.420 0.347 1.00 91.00 847 LEU A CA 1
ATOM 6665 C C . LEU A 1 847 ? 34.085 -9.795 1.706 1.00 91.00 847 LEU A C 1
ATOM 6667 O O . LEU A 1 847 ? 34.868 -10.373 2.469 1.00 91.00 847 LEU A O 1
ATOM 6671 N N . LYS A 1 848 ? 33.503 -8.628 2.026 1.00 90.44 848 LYS A N 1
ATOM 6672 C CA . LYS A 1 848 ? 33.644 -7.979 3.333 1.00 90.44 848 LYS A CA 1
ATOM 6673 C C . LYS A 1 848 ? 33.288 -8.973 4.441 1.00 90.44 848 LYS A C 1
ATOM 6675 O O . LYS A 1 848 ? 32.166 -9.471 4.513 1.00 90.44 848 LYS A O 1
ATOM 6680 N N . ARG A 1 849 ? 34.245 -9.258 5.328 1.00 93.06 849 ARG A N 1
ATOM 6681 C CA . ARG A 1 849 ? 34.009 -10.132 6.484 1.00 93.06 849 ARG A CA 1
ATOM 6682 C C . ARG A 1 849 ? 32.996 -9.478 7.424 1.00 93.06 849 ARG A C 1
ATOM 6684 O O . ARG A 1 849 ? 33.169 -8.326 7.813 1.00 93.06 849 ARG A O 1
ATOM 6691 N N . SER A 1 850 ? 31.956 -10.226 7.779 1.00 93.38 850 SER A N 1
ATOM 6692 C CA . SER A 1 850 ? 31.022 -9.852 8.835 1.00 93.38 850 SER A CA 1
ATOM 6693 C C . SER A 1 850 ? 31.684 -9.978 10.206 1.00 93.38 850 SER A C 1
ATOM 6695 O O . SER A 1 850 ? 32.501 -10.873 10.432 1.00 93.38 850 SER A O 1
ATOM 6697 N N . GLU A 1 851 ? 31.273 -9.125 11.137 1.00 93.81 851 GLU A N 1
ATOM 6698 C CA . GLU A 1 851 ? 31.506 -9.348 12.563 1.00 93.81 851 GLU A CA 1
ATOM 6699 C C . GLU A 1 851 ? 30.700 -10.567 13.048 1.00 93.81 851 GLU A C 1
ATOM 6701 O O . GLU A 1 851 ? 29.761 -11.020 12.383 1.00 93.81 851 GLU A O 1
ATOM 6706 N N . ALA A 1 852 ? 31.077 -11.128 14.198 1.00 92.25 852 ALA A N 1
ATOM 6707 C CA . ALA A 1 852 ? 30.297 -12.187 14.828 1.00 92.25 852 ALA A CA 1
ATOM 6708 C C . ALA A 1 852 ? 29.033 -11.589 15.464 1.00 92.25 852 ALA A C 1
ATOM 6710 O O . ALA A 1 852 ? 29.114 -10.621 16.221 1.00 92.25 852 ALA A O 1
ATOM 6711 N N . LEU A 1 853 ? 27.868 -12.177 15.180 1.00 91.69 853 LEU A N 1
ATOM 6712 C CA . LEU A 1 853 ? 26.633 -11.822 15.882 1.00 91.69 853 LEU A CA 1
ATOM 6713 C C . LEU A 1 853 ? 26.728 -12.261 17.358 1.00 91.69 853 LEU A C 1
ATOM 6715 O O . LEU A 1 853 ? 27.335 -13.301 17.630 1.00 91.69 853 LEU A O 1
ATOM 6719 N N . PRO A 1 854 ? 26.120 -11.527 18.312 1.00 94.75 854 PRO A N 1
ATOM 6720 C CA . PRO A 1 854 ? 26.075 -11.943 19.713 1.00 94.75 854 PRO A CA 1
ATOM 6721 C C . PRO A 1 854 ? 25.485 -13.349 19.872 1.00 94.75 854 PRO A C 1
ATOM 6723 O O . PRO A 1 854 ? 24.480 -13.663 19.236 1.00 94.75 854 PRO A O 1
ATOM 6726 N N . GLU A 1 855 ? 26.048 -14.174 20.758 1.00 88.25 855 GLU A N 1
ATOM 6727 C CA . GLU A 1 855 ? 25.650 -15.587 20.930 1.00 88.25 855 GLU A CA 1
ATOM 6728 C C . GLU A 1 855 ? 24.158 -15.775 21.263 1.00 88.25 855 GLU A C 1
ATOM 6730 O O . GLU A 1 855 ? 23.552 -16.767 20.872 1.00 88.25 855 GLU A O 1
ATOM 6735 N N . ALA A 1 856 ? 23.540 -14.790 21.923 1.00 91.06 856 ALA A N 1
ATOM 6736 C CA . ALA A 1 856 ? 22.113 -14.776 22.252 1.00 91.06 856 ALA A CA 1
ATOM 6737 C C . ALA A 1 856 ? 21.184 -14.386 21.075 1.00 91.06 856 ALA A C 1
ATOM 6739 O O . ALA A 1 856 ? 19.976 -14.246 21.270 1.00 91.06 856 ALA A O 1
ATOM 6740 N N . THR A 1 857 ? 21.714 -14.171 19.864 1.00 91.12 857 THR A N 1
ATOM 6741 C CA . THR A 1 857 ? 20.910 -13.804 18.685 1.00 91.12 857 THR A CA 1
ATOM 6742 C C . THR A 1 857 ? 20.112 -15.018 18.192 1.00 91.12 857 THR A C 1
ATOM 6744 O O . THR A 1 857 ? 20.720 -16.013 17.788 1.00 91.12 857 THR A O 1
ATOM 6747 N N . PRO A 1 858 ? 18.765 -14.977 18.178 1.00 90.81 858 PRO A N 1
ATOM 6748 C CA . PRO A 1 858 ? 17.963 -16.114 17.739 1.00 90.81 858 PRO A CA 1
ATOM 6749 C C . PRO A 1 858 ? 18.153 -16.376 16.240 1.00 90.81 858 PRO A C 1
ATOM 6751 O O . PRO A 1 858 ? 18.045 -15.469 15.413 1.00 90.81 858 PRO A O 1
ATOM 6754 N N . GLN A 1 859 ? 18.407 -17.635 15.884 1.00 94.75 859 GLN A N 1
ATOM 6755 C CA . GLN A 1 859 ? 18.475 -18.067 14.488 1.00 94.75 859 GLN A CA 1
ATOM 6756 C C . GLN A 1 859 ? 17.069 -18.191 13.889 1.00 94.75 859 GLN A C 1
ATOM 6758 O O . GLN A 1 859 ? 16.131 -18.617 14.566 1.00 94.75 859 GLN A O 1
ATOM 6763 N N . VAL A 1 860 ? 16.930 -17.860 12.602 1.00 97.31 860 VAL A N 1
ATOM 6764 C CA . VAL A 1 860 ? 15.661 -18.011 11.879 1.00 97.31 860 VAL A CA 1
ATOM 6765 C C . VAL A 1 860 ? 15.370 -19.499 11.669 1.00 97.31 860 VAL A C 1
ATOM 6767 O O . VAL A 1 860 ? 16.096 -20.182 10.947 1.00 97.31 860 VAL A O 1
ATOM 6770 N N . ARG A 1 861 ? 14.299 -19.999 12.290 1.00 95.75 861 ARG A N 1
ATOM 6771 C CA . ARG A 1 861 ? 13.825 -21.384 12.170 1.00 95.75 861 ARG A CA 1
ATOM 6772 C C . ARG A 1 861 ? 12.303 -21.429 12.315 1.00 95.75 861 ARG A C 1
ATOM 6774 O O . ARG A 1 861 ? 11.761 -21.072 13.359 1.00 95.75 861 ARG A O 1
ATOM 6781 N N . GLY A 1 862 ? 11.631 -21.888 11.260 1.00 95.12 862 GLY A N 1
ATOM 6782 C CA . GLY A 1 862 ? 10.209 -22.234 11.295 1.00 95.12 862 GLY A CA 1
ATOM 6783 C C . GLY A 1 862 ? 9.954 -23.597 11.942 1.00 95.12 862 GLY A C 1
ATOM 6784 O O . GLY A 1 862 ? 10.889 -24.353 12.211 1.00 95.12 862 GLY A O 1
ATOM 6785 N N . TYR A 1 863 ? 8.681 -23.915 12.175 1.00 97.50 863 TYR A N 1
ATOM 6786 C CA . TYR A 1 863 ? 8.267 -25.222 12.682 1.00 97.50 863 TYR A CA 1
ATOM 6787 C C . TYR A 1 863 ? 8.574 -26.328 11.669 1.00 97.50 863 TYR A C 1
ATOM 6789 O O . TYR A 1 863 ? 8.280 -26.194 10.479 1.00 97.50 863 TYR A O 1
ATOM 6797 N N . ASP A 1 864 ? 9.152 -27.425 12.151 1.00 96.94 864 ASP A N 1
ATOM 6798 C CA . ASP A 1 864 ? 9.452 -28.589 11.330 1.00 96.94 864 ASP A CA 1
ATOM 6799 C C . ASP A 1 864 ? 8.286 -29.583 11.384 1.00 96.94 864 ASP A C 1
ATOM 6801 O O . ASP A 1 864 ? 8.087 -30.279 12.378 1.00 96.94 864 ASP A O 1
ATOM 6805 N N . PHE A 1 865 ? 7.520 -29.677 10.295 1.00 97.38 865 PHE A N 1
ATOM 6806 C CA . PHE A 1 865 ? 6.402 -30.618 10.182 1.00 97.38 865 PHE A CA 1
ATOM 6807 C C . PHE A 1 865 ? 6.833 -32.099 10.143 1.00 97.38 865 PHE A C 1
ATOM 6809 O O . PHE A 1 865 ? 5.975 -32.978 10.224 1.00 97.38 865 PHE A O 1
ATOM 6816 N N . ASN A 1 866 ? 8.138 -32.411 10.098 1.00 96.75 866 ASN A N 1
ATOM 6817 C CA . ASN A 1 866 ? 8.626 -33.761 10.402 1.00 96.75 866 ASN A CA 1
ATOM 6818 C C . ASN A 1 866 ? 8.434 -34.129 11.892 1.00 96.75 866 ASN A C 1
ATOM 6820 O O . ASN A 1 866 ? 8.357 -35.312 12.215 1.00 96.75 866 ASN A O 1
ATOM 6824 N N . GLU A 1 867 ? 8.268 -33.148 12.794 1.00 95.00 867 GLU A N 1
ATOM 6825 C CA . GLU A 1 867 ? 7.810 -33.362 14.181 1.00 95.00 867 GLU A CA 1
ATOM 6826 C C . GLU A 1 867 ? 6.288 -33.627 14.284 1.00 95.00 867 GLU A C 1
ATOM 6828 O O . GLU A 1 867 ? 5.756 -33.794 15.384 1.00 95.00 867 GLU A O 1
ATOM 6833 N N . GLY A 1 868 ? 5.570 -33.672 13.155 1.00 96.12 868 GLY A N 1
ATOM 6834 C CA . GLY A 1 868 ? 4.127 -33.894 13.079 1.00 96.12 868 GLY A CA 1
ATOM 6835 C C . GLY A 1 868 ? 3.315 -32.600 12.973 1.00 96.12 868 GLY A C 1
ATOM 6836 O O . GLY A 1 868 ? 3.757 -31.607 12.402 1.00 96.12 868 GLY A O 1
ATOM 6837 N N . VAL A 1 869 ? 2.083 -32.619 13.494 1.00 96.69 869 VAL A N 1
ATOM 6838 C CA . VAL A 1 869 ? 1.171 -31.461 13.489 1.00 96.69 869 VAL A CA 1
ATOM 6839 C C . VAL A 1 869 ? 0.853 -31.069 14.928 1.00 96.69 869 VAL A C 1
ATOM 6841 O O . VAL A 1 869 ? -0.068 -31.606 15.542 1.00 96.69 869 VAL A O 1
ATOM 6844 N N . ASN A 1 870 ? 1.625 -30.129 15.473 1.00 95.50 870 ASN A N 1
ATOM 6845 C CA . ASN A 1 870 ? 1.407 -29.562 16.802 1.00 95.50 870 ASN A CA 1
ATOM 6846 C C . ASN A 1 870 ? 1.275 -28.034 16.706 1.00 95.50 870 ASN A C 1
ATOM 6848 O O . ASN A 1 870 ? 2.265 -27.323 16.542 1.00 95.50 870 ASN A O 1
ATOM 6852 N N . TYR A 1 871 ? 0.041 -27.530 16.818 1.00 93.50 871 TYR A N 1
ATOM 6853 C CA . TYR A 1 871 ? -0.255 -26.099 16.694 1.00 93.50 871 TYR A CA 1
ATOM 6854 C C . TYR A 1 871 ? 0.401 -25.240 17.784 1.00 93.50 871 TYR A C 1
ATOM 6856 O O . TYR A 1 871 ? 0.816 -24.126 17.483 1.00 93.50 871 TYR A O 1
ATOM 6864 N N . ASN A 1 872 ? 0.586 -25.763 19.003 1.00 91.81 872 ASN A N 1
ATOM 6865 C CA . ASN A 1 872 ? 1.306 -25.033 20.046 1.00 91.81 872 ASN A CA 1
ATOM 6866 C C . ASN A 1 872 ? 2.770 -24.805 19.631 1.00 91.81 872 ASN A C 1
ATOM 6868 O O . ASN A 1 872 ? 3.211 -23.663 19.526 1.00 91.81 872 ASN A O 1
ATOM 6872 N N . LYS A 1 873 ? 3.489 -25.882 19.276 1.00 94.44 873 LYS A N 1
ATOM 6873 C CA . LYS A 1 873 ? 4.881 -25.783 18.798 1.00 94.44 873 LYS A CA 1
ATOM 6874 C C . LYS A 1 873 ? 5.021 -24.903 17.548 1.00 94.44 873 LYS A C 1
ATOM 6876 O O . LYS A 1 873 ? 6.027 -24.212 17.395 1.00 94.44 873 LYS A O 1
ATOM 6881 N N . LEU A 1 874 ? 4.014 -24.903 16.672 1.00 96.12 874 LEU A N 1
ATOM 6882 C CA . LEU A 1 874 ? 3.949 -24.012 15.512 1.00 96.12 874 LEU A CA 1
ATOM 6883 C C . LEU A 1 874 ? 3.913 -22.533 15.933 1.00 96.12 874 LEU A C 1
ATOM 6885 O O . LEU A 1 874 ? 4.707 -21.740 15.433 1.00 96.12 874 LEU A O 1
ATOM 6889 N N . PHE A 1 875 ? 3.049 -22.150 16.876 1.00 94.56 875 PHE A N 1
ATOM 6890 C CA . PHE A 1 875 ? 2.974 -20.764 17.356 1.00 94.56 875 PHE A CA 1
ATOM 6891 C C . PHE A 1 875 ? 4.131 -20.378 18.295 1.00 94.56 875 PHE A C 1
ATOM 6893 O O . PHE A 1 875 ? 4.523 -19.211 18.336 1.00 94.56 875 PHE A O 1
ATOM 6900 N N . GLU A 1 876 ? 4.757 -21.338 18.976 1.00 93.50 876 GLU A N 1
ATOM 6901 C CA . GLU A 1 876 ? 6.015 -21.134 19.704 1.00 93.50 876 GLU A CA 1
ATOM 6902 C C . GLU A 1 876 ? 7.180 -20.826 18.742 1.00 93.50 876 GLU A C 1
ATOM 6904 O O . GLU A 1 876 ? 7.965 -19.908 19.003 1.00 93.50 876 GLU A O 1
ATOM 6909 N N . SER A 1 877 ? 7.263 -21.507 17.586 1.00 96.25 877 SER A N 1
ATOM 6910 C CA . SER A 1 877 ? 8.299 -21.243 16.573 1.00 96.25 877 SER A CA 1
ATOM 6911 C C . SER A 1 877 ? 8.124 -19.902 15.856 1.00 96.25 877 SER A C 1
ATOM 6913 O O . SER A 1 877 ? 9.080 -19.399 15.259 1.00 96.25 877 SER A O 1
ATOM 6915 N N . TYR A 1 878 ? 6.923 -19.313 15.867 1.00 97.62 878 TYR A N 1
ATOM 6916 C CA . TYR A 1 878 ? 6.618 -18.097 15.102 1.00 97.62 878 TYR A CA 1
ATOM 6917 C C . TYR A 1 878 ? 7.533 -16.923 15.463 1.00 97.62 878 TYR A C 1
ATOM 6919 O O . TYR A 1 878 ? 7.943 -16.190 14.564 1.00 97.62 878 TYR A O 1
ATOM 6927 N N . VAL A 1 879 ? 7.969 -16.810 16.725 1.00 97.06 879 VAL A N 1
ATOM 6928 C CA . VAL A 1 879 ? 8.961 -15.807 17.168 1.00 97.06 879 VAL A CA 1
ATOM 6929 C C . VAL A 1 879 ? 10.242 -15.854 16.326 1.00 97.06 879 VAL A C 1
ATOM 6931 O O . VAL A 1 879 ? 10.763 -14.805 15.953 1.00 97.06 879 VAL A O 1
ATOM 6934 N N . ASN A 1 880 ? 10.694 -17.051 15.949 1.00 97.00 880 ASN A N 1
ATOM 6935 C CA . ASN A 1 880 ? 11.910 -17.278 15.166 1.00 97.00 880 ASN A CA 1
ATOM 6936 C C . ASN A 1 880 ? 11.625 -17.471 13.660 1.00 97.00 880 ASN A C 1
ATOM 6938 O O . ASN A 1 880 ? 12.535 -17.793 12.902 1.00 97.00 880 ASN A O 1
ATOM 6942 N N . SER A 1 881 ? 10.378 -17.290 13.207 1.00 96.25 881 SER A N 1
ATOM 6943 C CA . SER A 1 881 ? 9.967 -17.552 11.815 1.00 96.25 881 SER A CA 1
ATOM 6944 C C . SER A 1 881 ? 10.045 -16.323 10.893 1.00 96.25 881 SER A C 1
ATOM 6946 O O . SER A 1 881 ? 9.972 -16.470 9.675 1.00 96.25 881 SER A O 1
ATOM 6948 N N . GLY A 1 882 ? 10.226 -15.120 11.447 1.00 95.44 882 GLY A N 1
ATOM 6949 C CA . GLY A 1 882 ? 10.426 -13.875 10.701 1.00 95.44 882 GLY A CA 1
ATOM 6950 C C . GLY A 1 882 ? 9.149 -13.074 10.415 1.00 95.44 882 GLY A C 1
ATOM 6951 O O . GLY A 1 882 ? 8.020 -13.532 10.605 1.00 95.44 882 GLY A O 1
ATOM 6952 N N . PHE A 1 883 ? 9.342 -11.841 9.937 1.00 97.88 883 PHE A N 1
ATOM 6953 C CA . PHE A 1 883 ? 8.285 -10.910 9.513 1.00 97.88 883 PHE A CA 1
ATOM 6954 C C . PHE A 1 883 ? 7.109 -10.817 10.516 1.00 97.88 883 PHE A C 1
ATOM 6956 O O . PHE A 1 883 ? 7.317 -10.676 11.720 1.00 97.88 883 PHE A O 1
ATOM 6963 N N . GLN A 1 884 ? 5.857 -10.880 10.044 1.00 98.12 884 GLN A N 1
ATOM 6964 C CA . GLN A 1 884 ? 4.678 -10.796 10.914 1.00 98.12 884 GLN A CA 1
ATOM 6965 C C . GLN A 1 884 ? 4.426 -12.064 11.748 1.00 98.12 884 GLN A C 1
ATOM 6967 O O . GLN A 1 884 ? 3.692 -11.980 12.731 1.00 98.12 884 GLN A O 1
ATOM 6972 N N . ALA A 1 885 ? 5.053 -13.206 11.430 1.00 97.81 885 ALA A N 1
ATOM 6973 C CA . ALA A 1 885 ? 5.017 -14.374 12.313 1.00 97.81 885 ALA A CA 1
ATOM 6974 C C . ALA A 1 885 ? 5.785 -14.075 13.611 1.00 97.81 885 ALA A C 1
ATOM 6976 O O . ALA A 1 885 ? 5.243 -14.282 14.697 1.00 97.81 885 ALA A O 1
ATOM 6977 N N . THR A 1 886 ? 6.967 -13.452 13.514 1.00 98.25 886 THR A N 1
ATOM 6978 C CA . THR A 1 886 ? 7.706 -12.968 14.691 1.00 98.25 886 THR A CA 1
ATOM 6979 C C . THR A 1 886 ? 6.859 -12.003 15.521 1.00 98.25 886 THR A C 1
ATOM 6981 O O . THR A 1 886 ? 6.744 -12.193 16.730 1.00 98.25 886 THR A O 1
ATOM 6984 N N . ASN A 1 887 ? 6.180 -11.036 14.894 1.00 98.44 887 ASN A N 1
ATOM 6985 C CA . ASN A 1 887 ? 5.305 -10.107 15.622 1.00 98.44 887 ASN A CA 1
ATOM 6986 C C . ASN A 1 887 ? 4.100 -10.809 16.278 1.00 98.44 887 ASN A C 1
ATOM 6988 O O . ASN A 1 887 ? 3.717 -10.440 17.384 1.00 98.44 887 ASN A O 1
ATOM 6992 N N . LEU A 1 888 ? 3.522 -11.841 15.656 1.00 98.44 888 LEU A N 1
ATOM 6993 C CA . LEU A 1 888 ? 2.449 -12.642 16.258 1.00 98.44 888 LEU A CA 1
ATOM 6994 C C . LEU A 1 888 ? 2.944 -13.434 17.483 1.00 98.44 888 LEU A C 1
ATOM 6996 O O . LEU A 1 888 ? 2.320 -13.375 18.541 1.00 98.44 888 LEU A O 1
ATOM 7000 N N . GLY A 1 889 ? 4.102 -14.092 17.388 1.00 97.75 889 GLY A N 1
ATOM 7001 C CA . GLY A 1 889 ? 4.713 -14.787 18.526 1.00 97.75 889 GLY A CA 1
ATOM 7002 C C . GLY A 1 889 ? 5.110 -13.839 19.670 1.00 97.75 889 GLY A C 1
ATOM 7003 O O . GLY A 1 889 ? 4.907 -14.154 20.844 1.00 97.75 889 GLY A O 1
ATOM 7004 N N . LEU A 1 890 ? 5.624 -12.646 19.349 1.00 98.25 890 LEU A N 1
ATOM 7005 C CA . LEU A 1 890 ? 5.934 -11.609 20.340 1.00 98.25 890 LEU A CA 1
ATOM 7006 C C . LEU A 1 890 ? 4.669 -11.053 21.009 1.00 98.25 890 LEU A C 1
ATOM 7008 O O . LEU A 1 890 ? 4.670 -10.848 22.219 1.00 98.25 890 LEU A O 1
ATOM 7012 N N . ALA A 1 891 ? 3.574 -10.867 20.267 1.00 98.56 891 ALA A N 1
ATOM 7013 C CA . ALA A 1 891 ? 2.294 -10.431 20.826 1.00 98.56 891 ALA A CA 1
ATOM 7014 C C . ALA A 1 891 ? 1.690 -11.462 21.796 1.00 98.56 891 ALA A C 1
ATOM 7016 O O . ALA A 1 891 ? 1.171 -11.079 22.844 1.00 98.56 891 ALA A O 1
ATOM 7017 N N . ILE A 1 892 ? 1.802 -12.760 21.485 1.00 98.38 892 ILE A N 1
ATOM 7018 C CA . ILE A 1 892 ? 1.408 -13.855 22.389 1.00 98.38 892 ILE A CA 1
ATOM 7019 C C . ILE A 1 892 ? 2.234 -13.800 23.685 1.00 98.38 892 ILE A C 1
ATOM 7021 O O . ILE A 1 892 ? 1.669 -13.860 24.777 1.00 98.38 892 ILE A O 1
ATOM 7025 N N . ARG A 1 893 ? 3.559 -13.603 23.590 1.00 97.62 893 ARG A N 1
ATOM 7026 C CA . ARG A 1 893 ? 4.428 -13.421 24.770 1.00 97.62 893 ARG A CA 1
ATOM 7027 C C . ARG A 1 893 ? 4.060 -12.178 25.587 1.00 97.62 893 ARG A C 1
ATOM 7029 O O . ARG A 1 893 ? 4.010 -12.265 26.810 1.00 97.62 893 ARG A O 1
ATOM 7036 N N . GLU A 1 894 ? 3.775 -11.048 24.944 1.00 98.38 894 GLU A N 1
ATOM 7037 C CA . GLU A 1 894 ? 3.464 -9.792 25.640 1.00 98.38 894 GLU A CA 1
ATOM 7038 C C . GLU A 1 894 ? 2.094 -9.821 26.335 1.00 98.38 894 GLU A C 1
ATOM 7040 O O . GLU A 1 894 ? 1.956 -9.331 27.456 1.00 98.38 894 GLU A O 1
ATOM 7045 N N . ILE A 1 895 ? 1.091 -10.466 25.729 1.00 98.50 895 ILE A N 1
ATOM 7046 C CA . ILE A 1 895 ? -0.210 -10.699 26.373 1.00 98.50 895 ILE A CA 1
ATOM 7047 C C . ILE A 1 895 ? -0.079 -11.706 27.523 1.00 98.50 895 ILE A C 1
ATOM 7049 O O . ILE A 1 895 ? -0.665 -11.485 28.579 1.00 98.50 895 ILE A O 1
ATOM 7053 N N . ASN A 1 896 ? 0.738 -12.756 27.393 1.00 97.81 896 ASN A N 1
ATOM 7054 C CA . ASN A 1 896 ? 0.988 -13.658 28.520 1.00 97.81 896 ASN A CA 1
ATOM 7055 C C . ASN A 1 896 ? 1.710 -12.941 29.679 1.00 97.81 896 ASN A C 1
ATOM 7057 O O . ASN A 1 896 ? 1.255 -13.064 30.811 1.00 97.81 896 ASN A O 1
ATOM 7061 N N . ARG A 1 897 ? 2.699 -12.068 29.422 1.00 98.00 897 ARG A N 1
ATOM 7062 C CA . ARG A 1 897 ? 3.301 -11.201 30.464 1.00 98.00 897 ARG A CA 1
ATOM 7063 C C . ARG A 1 897 ? 2.290 -10.251 31.117 1.00 98.00 897 ARG A C 1
ATOM 7065 O O . ARG A 1 897 ? 2.359 -10.012 32.322 1.00 98.00 897 ARG A O 1
ATOM 7072 N N . MET A 1 898 ? 1.351 -9.713 30.340 1.00 97.75 898 MET A N 1
ATOM 7073 C CA . MET A 1 898 ? 0.248 -8.884 30.839 1.00 97.75 898 MET A CA 1
ATOM 7074 C C . MET A 1 898 ? -0.678 -9.687 31.774 1.00 97.75 898 MET A C 1
ATOM 7076 O O . MET A 1 898 ? -1.099 -9.164 32.805 1.00 97.75 898 MET A O 1
ATOM 7080 N N . LEU A 1 899 ? -0.941 -10.963 31.465 1.00 97.06 899 LEU A N 1
ATOM 7081 C CA . LEU A 1 899 ? -1.708 -11.890 32.309 1.00 97.06 899 LEU A CA 1
ATOM 7082 C C . LEU A 1 899 ? -0.932 -12.331 33.562 1.00 97.06 899 LEU A C 1
ATOM 7084 O O . LEU A 1 899 ? -1.477 -12.276 34.660 1.00 97.06 899 LEU A O 1
ATOM 7088 N N . ASP A 1 900 ? 0.361 -12.641 33.443 1.00 96.69 900 ASP A N 1
ATOM 7089 C CA . ASP A 1 900 ? 1.246 -12.941 34.582 1.00 96.69 900 ASP A CA 1
ATOM 7090 C C . ASP A 1 900 ? 1.370 -11.754 35.550 1.00 96.69 900 ASP A C 1
ATOM 7092 O O . ASP A 1 900 ? 1.552 -11.930 36.756 1.00 9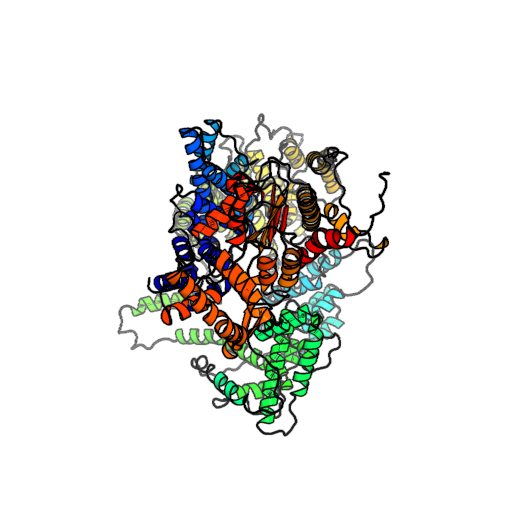6.69 900 ASP A O 1
ATOM 7096 N N . CYS A 1 901 ? 1.253 -10.526 35.038 1.00 96.38 901 CYS A N 1
ATOM 7097 C CA . CYS A 1 901 ? 1.107 -9.320 35.845 1.00 96.38 901 CYS A CA 1
ATOM 7098 C C . CYS A 1 901 ? -0.298 -9.202 36.458 1.00 96.38 901 CYS A C 1
ATOM 7100 O O . CYS A 1 901 ? -0.424 -8.789 37.609 1.00 96.38 901 CYS A O 1
ATOM 7102 N N . ARG A 1 902 ? -1.355 -9.564 35.717 1.00 95.25 902 ARG A N 1
ATOM 7103 C CA . ARG A 1 902 ? -2.759 -9.449 36.144 1.00 95.25 902 ARG A CA 1
ATOM 7104 C C . ARG A 1 902 ? -3.128 -10.377 37.298 1.00 95.25 902 ARG A C 1
ATOM 7106 O O . ARG A 1 902 ? -3.846 -9.929 38.193 1.00 95.25 902 ARG A O 1
ATOM 7113 N N . ASP A 1 903 ? -2.647 -11.617 37.262 1.00 93.38 903 ASP A N 1
ATOM 7114 C CA . ASP A 1 903 ? -3.010 -12.683 38.207 1.00 93.38 903 ASP A CA 1
ATOM 7115 C C . ASP A 1 903 ? -2.320 -12.544 39.574 1.00 93.38 903 ASP A C 1
ATOM 7117 O O . ASP A 1 903 ? -2.726 -13.164 40.557 1.00 93.38 903 ASP A O 1
ATOM 7121 N N . GLN A 1 904 ? -1.289 -11.700 39.665 1.00 93.94 904 GLN A N 1
ATOM 7122 C CA . GLN A 1 904 ? -0.683 -11.337 40.941 1.00 93.94 904 GLN A CA 1
ATOM 7123 C C . GLN A 1 904 ? -1.673 -10.545 41.815 1.00 93.94 904 GLN A C 1
ATOM 7125 O O . GLN A 1 904 ? -2.383 -9.670 41.308 1.00 93.94 904 GLN A O 1
ATOM 7130 N N . PRO A 1 905 ? -1.684 -10.770 43.142 1.00 91.81 905 PRO A N 1
ATOM 7131 C CA . PRO A 1 905 ? -2.534 -10.009 44.048 1.00 91.81 905 PRO A CA 1
ATOM 7132 C C . PRO A 1 905 ? -2.173 -8.515 44.059 1.00 91.81 905 PRO A C 1
ATOM 7134 O O . PRO A 1 905 ? -1.028 -8.116 43.821 1.00 91.81 905 PRO A O 1
ATOM 7137 N N . LEU A 1 906 ? -3.178 -7.694 44.371 1.00 91.12 906 LEU A N 1
ATOM 7138 C CA . LEU A 1 906 ? -3.004 -6.290 44.738 1.00 91.12 906 LEU A CA 1
ATOM 7139 C C . LEU A 1 906 ? -2.524 -6.193 46.187 1.00 91.12 906 LEU A C 1
ATOM 7141 O O . LEU A 1 906 ? -3.114 -6.811 47.075 1.00 91.12 906 LEU A O 1
ATOM 7145 N N . GLU A 1 907 ? -1.509 -5.367 46.427 1.00 90.12 907 GLU A N 1
ATOM 7146 C CA . GLU A 1 907 ? -1.021 -5.103 47.784 1.00 90.12 907 GLU A CA 1
ATOM 7147 C C . GLU A 1 907 ? -2.034 -4.267 48.607 1.00 90.12 907 GLU A C 1
ATOM 7149 O O . GLU A 1 907 ? -2.868 -3.554 48.033 1.00 90.12 907 GLU A O 1
ATOM 7154 N N . PRO A 1 908 ? -2.007 -4.311 49.957 1.00 84.81 908 PRO A N 1
ATOM 7155 C CA . PRO A 1 908 ? -3.031 -3.675 50.800 1.00 84.81 908 PRO A CA 1
ATOM 7156 C C . PRO A 1 908 ? -3.142 -2.142 50.694 1.00 84.81 908 PRO A C 1
ATOM 7158 O O . PRO A 1 908 ? -4.180 -1.579 51.065 1.00 84.81 908 PRO A O 1
ATOM 7161 N N . ASP A 1 909 ? -2.086 -1.480 50.219 1.00 86.00 909 ASP A N 1
ATOM 7162 C CA . ASP A 1 909 ? -1.987 -0.050 49.891 1.00 86.00 909 ASP A CA 1
ATOM 7163 C C . ASP A 1 909 ? -2.441 0.258 48.450 1.00 86.00 909 ASP A C 1
ATOM 7165 O O . ASP A 1 909 ? -2.947 1.343 48.167 1.00 86.00 909 ASP A O 1
ATOM 7169 N N . GLN A 1 910 ? -2.341 -0.723 47.549 1.00 85.69 910 GLN A N 1
ATOM 7170 C CA . GLN A 1 910 ? -2.842 -0.664 46.174 1.00 85.69 910 GLN A CA 1
ATOM 7171 C C . GLN A 1 910 ? -4.363 -0.888 46.081 1.00 85.69 910 GLN A C 1
ATOM 7173 O O . GLN A 1 910 ? -4.936 -0.807 44.993 1.00 85.69 910 GLN A O 1
ATOM 7178 N N . LEU A 1 911 ? -5.048 -1.160 47.189 1.00 81.06 911 LEU A N 1
ATOM 7179 C CA . LEU A 1 911 ? -6.507 -1.211 47.237 1.00 81.06 911 LEU A CA 1
ATOM 7180 C C . LEU A 1 911 ? -7.076 0.194 47.457 1.00 81.06 911 LEU A C 1
ATOM 7182 O O . LEU A 1 911 ? -7.094 0.697 48.581 1.00 81.06 911 LEU A O 1
ATOM 7186 N N . ASP A 1 912 ? -7.594 0.810 46.391 1.00 78.06 912 ASP A N 1
ATOM 7187 C CA . ASP A 1 912 ? -8.321 2.077 46.498 1.00 78.06 912 ASP A CA 1
ATOM 7188 C C . ASP A 1 912 ? -9.667 1.862 47.213 1.00 78.06 912 ASP A C 1
ATOM 7190 O O . ASP A 1 912 ? -10.644 1.376 46.640 1.00 78.06 912 ASP A O 1
ATOM 7194 N N . LYS A 1 913 ? -9.686 2.211 48.503 1.00 74.81 913 LYS A N 1
ATOM 7195 C CA . LYS A 1 913 ? -10.853 2.140 49.399 1.00 74.81 913 LYS A CA 1
ATOM 7196 C C . LYS A 1 913 ? -11.759 3.374 49.298 1.00 74.81 913 LYS A C 1
ATOM 7198 O O . LYS A 1 913 ? -12.796 3.399 49.954 1.00 74.81 913 LYS A O 1
ATOM 7203 N N . TYR A 1 914 ? -11.364 4.383 48.519 1.00 73.75 914 TYR A N 1
ATOM 7204 C CA . TYR A 1 914 ? -12.103 5.631 48.319 1.00 73.75 914 TYR A CA 1
ATOM 7205 C C . TYR A 1 914 ? -12.725 5.733 46.920 1.00 73.75 914 TYR A C 1
ATOM 7207 O O . TYR A 1 914 ? -13.502 6.655 46.669 1.00 73.75 914 TYR A O 1
ATOM 7215 N N . GLU A 1 915 ? -12.430 4.796 46.012 1.00 81.44 915 GLU A N 1
ATOM 7216 C CA . GLU A 1 915 ? -13.225 4.640 44.799 1.00 81.44 915 GLU A CA 1
ATOM 7217 C C . GLU A 1 915 ? -14.645 4.181 45.152 1.00 81.44 915 GLU A C 1
ATOM 7219 O O . GLU A 1 915 ? -14.846 3.196 45.864 1.00 81.44 915 GLU A O 1
ATOM 7224 N N . THR A 1 916 ? -15.620 4.927 44.643 1.00 81.00 916 THR A N 1
ATOM 7225 C CA . THR A 1 916 ? -17.060 4.737 44.877 1.00 81.00 916 THR A CA 1
ATOM 7226 C C . THR A 1 916 ? -17.809 4.386 43.594 1.00 81.00 916 THR A C 1
ATOM 7228 O O . THR A 1 916 ? -18.950 3.938 43.659 1.00 81.00 916 THR A O 1
ATOM 7231 N N . ASP A 1 917 ? -17.173 4.539 42.430 1.00 86.38 917 ASP A N 1
ATOM 7232 C CA . ASP A 1 917 ? -17.697 4.080 41.149 1.00 86.38 917 ASP A CA 1
ATOM 7233 C C . ASP A 1 917 ? -17.180 2.659 40.859 1.00 86.38 917 ASP A C 1
ATOM 7235 O O . ASP A 1 917 ? -16.107 2.460 40.279 1.00 86.38 917 ASP A O 1
ATOM 7239 N N . ASP A 1 918 ? -17.943 1.649 41.296 1.00 83.19 918 ASP A N 1
ATOM 7240 C CA . ASP A 1 918 ? -17.569 0.226 41.210 1.00 83.19 918 ASP A CA 1
ATOM 7241 C C . ASP A 1 918 ? -17.246 -0.254 39.776 1.00 83.19 918 ASP A C 1
ATOM 7243 O O . ASP A 1 918 ? -16.562 -1.269 39.625 1.00 83.19 918 ASP A O 1
ATOM 7247 N N . PHE A 1 919 ? -17.652 0.481 38.730 1.00 82.88 919 PHE A N 1
ATOM 7248 C CA . PHE A 1 919 ? -17.271 0.227 37.331 1.00 82.88 919 PHE A CA 1
ATOM 7249 C C . PHE A 1 919 ? -15.777 0.423 37.051 1.00 82.88 919 PHE A C 1
ATOM 7251 O O . PHE A 1 919 ? -15.199 -0.331 36.275 1.00 82.88 919 PHE A O 1
ATOM 7258 N N . ILE A 1 920 ? -15.154 1.445 37.644 1.00 88.12 920 ILE A N 1
ATOM 7259 C CA . ILE A 1 920 ? -13.734 1.787 37.418 1.00 88.12 920 ILE A CA 1
ATOM 7260 C C . ILE A 1 920 ? -12.835 1.369 38.587 1.00 88.12 920 ILE A C 1
ATOM 7262 O O . ILE A 1 920 ? -11.614 1.535 38.542 1.00 88.12 920 ILE A O 1
ATOM 7266 N N . ARG A 1 921 ? -13.433 0.803 39.639 1.00 87.31 921 ARG A N 1
ATOM 7267 C CA . ARG A 1 921 ? -12.743 0.275 40.812 1.00 87.31 921 ARG A CA 1
ATOM 7268 C C . ARG A 1 921 ? -11.798 -0.865 40.436 1.00 87.31 921 ARG A C 1
ATOM 7270 O O . ARG A 1 921 ? -12.236 -1.926 40.001 1.00 87.31 921 ARG A O 1
ATOM 7277 N N . ARG A 1 922 ? -10.503 -0.642 40.673 1.00 88.19 922 ARG A N 1
ATOM 7278 C CA . ARG A 1 922 ? -9.387 -1.585 40.477 1.00 88.19 922 ARG A CA 1
ATOM 7279 C C . ARG A 1 922 ? -9.672 -2.943 41.140 1.00 88.19 922 ARG A C 1
ATOM 7281 O O . ARG A 1 922 ? -9.996 -2.985 42.326 1.00 88.19 922 ARG A O 1
ATOM 7288 N N . ARG A 1 923 ? -9.527 -4.046 40.391 1.00 85.62 923 ARG A N 1
ATOM 7289 C CA . ARG A 1 923 ? -9.788 -5.427 40.874 1.00 85.62 923 ARG A CA 1
ATOM 7290 C C . ARG A 1 923 ? -8.625 -6.404 40.665 1.00 85.62 923 ARG A C 1
ATOM 7292 O O . ARG A 1 923 ? -8.644 -7.488 41.236 1.00 85.62 923 ARG A O 1
ATOM 7299 N N . SER A 1 924 ? -7.647 -6.016 39.858 1.00 91.56 924 SER A N 1
ATOM 7300 C CA . SER A 1 924 ? -6.466 -6.776 39.444 1.00 91.56 924 SER A CA 1
ATOM 7301 C C . SER A 1 924 ? -5.239 -5.858 39.441 1.00 91.56 924 SER A C 1
ATOM 7303 O O . SER A 1 924 ? -5.378 -4.630 39.436 1.00 91.56 924 SER A O 1
ATOM 7305 N N . LYS A 1 925 ? -4.033 -6.436 39.441 1.00 94.75 925 LYS A N 1
ATOM 7306 C CA . LYS A 1 925 ? -2.776 -5.668 39.439 1.00 94.75 925 LYS A CA 1
ATOM 7307 C C . LYS A 1 925 ? -2.470 -5.044 38.071 1.00 94.75 925 LYS A C 1
ATOM 7309 O O . LYS A 1 925 ? -2.098 -3.873 38.001 1.00 94.75 925 LYS A O 1
ATOM 7314 N N . CYS A 1 926 ? -2.753 -5.767 36.986 1.00 97.25 926 CYS A N 1
ATOM 7315 C CA . CYS A 1 926 ? -2.835 -5.203 35.637 1.00 97.25 926 CYS A CA 1
ATOM 7316 C C . CYS A 1 926 ? -4.297 -4.931 35.248 1.00 97.25 926 CYS A C 1
ATOM 7318 O O . CYS A 1 926 ? -5.133 -5.828 35.334 1.00 97.25 926 CYS A O 1
ATOM 7320 N N . THR A 1 927 ? -4.610 -3.707 34.815 1.00 97.56 927 THR A N 1
ATOM 7321 C CA . THR A 1 927 ? -5.917 -3.347 34.233 1.00 97.56 927 THR A CA 1
ATOM 7322 C C . THR A 1 927 ? -5.851 -3.480 32.713 1.00 97.56 927 THR A C 1
ATOM 7324 O O . THR A 1 927 ? -5.086 -2.760 32.067 1.00 97.56 927 THR A O 1
ATOM 7327 N N . VAL A 1 928 ? -6.634 -4.397 32.140 1.00 98.38 928 VAL A N 1
ATOM 7328 C CA . VAL A 1 928 ? -6.595 -4.710 30.702 1.00 98.38 928 VAL A CA 1
ATOM 7329 C C . VAL A 1 928 ? -7.683 -3.953 29.939 1.00 98.38 928 VAL A C 1
ATOM 7331 O O . VAL A 1 928 ? -8.878 -4.169 30.153 1.00 98.38 928 VAL A O 1
ATOM 7334 N N . PHE A 1 929 ? -7.251 -3.090 29.019 1.00 98.75 929 PHE A N 1
ATOM 7335 C CA . PHE A 1 929 ? -8.087 -2.313 28.107 1.00 98.75 929 PHE A CA 1
ATOM 7336 C C . PHE A 1 929 ? -8.149 -3.002 26.738 1.00 98.75 929 PHE A C 1
ATOM 7338 O O . PHE A 1 929 ? -7.151 -3.038 26.013 1.00 98.75 929 PHE A O 1
ATOM 7345 N N . LEU A 1 930 ? -9.324 -3.517 26.368 1.00 98.88 930 LEU A N 1
ATOM 7346 C CA . LEU A 1 930 ? -9.590 -4.079 25.045 1.00 98.88 930 LEU A CA 1
ATOM 7347 C C . LEU A 1 930 ? -10.259 -3.035 24.140 1.00 98.88 930 LEU A C 1
ATOM 7349 O O . LEU A 1 930 ? -11.322 -2.506 24.462 1.00 98.88 930 LEU A O 1
ATOM 7353 N N . GLY A 1 931 ? -9.665 -2.776 22.980 1.00 98.75 931 GLY A N 1
ATOM 7354 C CA . GLY A 1 931 ? -10.253 -1.968 21.915 1.00 98.75 931 GLY A CA 1
ATOM 7355 C C . GLY A 1 931 ? -10.582 -2.808 20.689 1.00 98.75 931 GLY A C 1
ATOM 7356 O O . GLY A 1 931 ? -9.723 -3.557 20.231 1.00 98.75 931 GLY A O 1
ATOM 7357 N N . TYR A 1 932 ? -11.779 -2.656 20.120 1.00 98.81 932 TYR A N 1
ATOM 7358 C CA . TYR A 1 932 ? -12.127 -3.229 18.812 1.00 98.81 932 TYR A CA 1
ATOM 7359 C C . TYR A 1 932 ? -13.004 -2.300 17.961 1.00 98.81 932 TYR A C 1
ATOM 7361 O O . TYR A 1 932 ? -13.860 -1.579 18.481 1.00 98.81 932 TYR A O 1
ATOM 7369 N N . THR A 1 933 ? -12.813 -2.323 16.640 1.00 98.56 933 THR A N 1
ATOM 7370 C CA . THR A 1 933 ? -13.650 -1.589 15.672 1.00 98.56 933 THR A CA 1
ATOM 7371 C C . THR A 1 933 ? -14.955 -2.326 15.345 1.00 98.56 933 THR A C 1
ATOM 7373 O O . THR A 1 933 ? -15.037 -3.549 15.446 1.00 98.56 933 THR A O 1
ATOM 7376 N N . SER A 1 934 ? -15.982 -1.574 14.927 1.00 98.12 934 SER A N 1
ATOM 7377 C CA . SER A 1 934 ? -17.358 -2.068 14.713 1.00 98.12 934 SER A CA 1
ATOM 7378 C C . SER A 1 934 ? -17.460 -3.352 13.876 1.00 98.12 934 SER A C 1
ATOM 7380 O O . SER A 1 934 ? -18.111 -4.315 14.275 1.00 98.12 934 SER A O 1
ATOM 7382 N N . ASN A 1 935 ? -16.746 -3.405 12.749 1.00 97.88 935 ASN A N 1
ATOM 7383 C CA . ASN A 1 935 ? -16.751 -4.528 11.806 1.00 97.88 935 ASN A CA 1
ATOM 7384 C C . ASN A 1 935 ? -16.310 -5.873 12.419 1.00 97.88 935 ASN A C 1
ATOM 7386 O O . ASN A 1 935 ? -16.625 -6.931 11.874 1.00 97.88 935 ASN A O 1
ATOM 7390 N N . LEU A 1 936 ? -15.589 -5.849 13.544 1.00 98.12 936 LEU A N 1
ATOM 7391 C CA . LEU A 1 936 ? -15.141 -7.057 14.232 1.00 98.12 936 LEU A CA 1
ATOM 7392 C C . LEU A 1 936 ? -16.291 -7.717 15.009 1.00 98.12 936 LEU A C 1
ATOM 7394 O O . LEU A 1 936 ? -16.335 -8.944 15.076 1.00 98.12 936 LEU A O 1
ATOM 7398 N N . VAL A 1 937 ? -17.274 -6.940 15.479 1.00 98.50 937 VAL A N 1
ATOM 7399 C CA . VAL A 1 937 ? -18.522 -7.469 16.059 1.00 98.50 937 VAL A CA 1
ATOM 7400 C C . VAL A 1 937 ? -19.495 -7.933 14.970 1.00 98.50 937 VAL A C 1
ATOM 7402 O O . VAL A 1 937 ? -20.176 -8.939 15.162 1.00 98.50 937 VAL A O 1
ATOM 7405 N N . SER A 1 938 ? -19.507 -7.299 13.791 1.00 98.12 938 SER A N 1
ATOM 7406 C CA . SER A 1 938 ? -20.227 -7.826 12.616 1.00 98.12 938 SER A CA 1
ATOM 7407 C C . SER A 1 938 ? -19.683 -9.193 12.173 1.00 98.12 938 SER A C 1
ATOM 7409 O O . SER A 1 938 ? -20.455 -10.077 11.801 1.00 98.12 938 SER A O 1
ATOM 7411 N N . SER A 1 939 ? -18.367 -9.412 12.277 1.00 98.31 939 SER A N 1
ATOM 7412 C CA . SER A 1 939 ? -17.710 -10.705 12.012 1.00 98.31 939 SER A CA 1
ATOM 7413 C C . SER A 1 939 ? -17.923 -11.754 13.124 1.00 98.31 939 SER A C 1
ATOM 7415 O O . SER A 1 939 ? -18.605 -11.499 14.115 1.00 98.31 939 SER A O 1
ATOM 7417 N N . GLY A 1 940 ? -17.313 -12.937 12.977 1.00 97.69 940 GLY A N 1
ATOM 7418 C CA . GLY A 1 940 ? -17.259 -13.979 14.017 1.00 97.69 940 GLY A CA 1
ATOM 7419 C C . GLY A 1 940 ? -16.269 -13.712 15.163 1.00 97.69 940 GLY A C 1
ATOM 7420 O O . GLY A 1 940 ? -16.119 -14.550 16.047 1.00 97.69 940 GLY A O 1
ATOM 7421 N N . LEU A 1 941 ? -15.576 -12.563 15.183 1.00 98.38 941 LEU A N 1
ATOM 7422 C CA . LEU A 1 941 ? -14.777 -12.161 16.350 1.00 98.38 941 LEU A CA 1
ATOM 7423 C C . LEU A 1 941 ? -15.631 -11.693 17.532 1.00 98.38 941 LEU A C 1
ATOM 7425 O O . LEU A 1 941 ? -15.110 -11.636 18.647 1.00 98.38 941 LEU A O 1
ATOM 7429 N N . ARG A 1 942 ? -16.927 -11.416 17.328 1.00 98.69 942 ARG A N 1
ATOM 7430 C CA . ARG A 1 942 ? -17.889 -11.195 18.418 1.00 98.69 942 ARG A CA 1
ATOM 7431 C C . ARG A 1 942 ? -17.804 -12.310 19.451 1.00 98.69 942 ARG A C 1
ATOM 7433 O O . ARG A 1 942 ? -17.662 -12.027 20.633 1.00 98.69 942 ARG A O 1
ATOM 7440 N N . GLU A 1 943 ? -17.824 -13.563 19.014 1.00 98.56 943 GLU A N 1
ATOM 7441 C CA . GLU A 1 943 ? -17.824 -14.732 19.894 1.00 98.56 943 GLU A CA 1
ATOM 7442 C C . GLU A 1 943 ? -16.502 -14.863 20.681 1.00 98.56 943 GLU A C 1
ATOM 7444 O O . GLU A 1 943 ? -16.523 -15.217 21.864 1.00 98.56 943 GLU A O 1
ATOM 7449 N N . THR A 1 944 ? -15.374 -14.471 20.072 1.00 98.50 944 THR A N 1
ATOM 7450 C CA . THR A 1 944 ? -14.051 -14.354 20.715 1.00 98.50 944 THR A CA 1
ATOM 7451 C C . THR A 1 944 ? -14.020 -13.239 21.769 1.00 98.50 944 THR A C 1
ATOM 7453 O O . THR A 1 944 ? -13.538 -13.443 22.881 1.00 98.50 944 THR A O 1
ATOM 7456 N N . ILE A 1 945 ? -14.564 -12.059 21.458 1.00 98.75 945 ILE A N 1
ATOM 7457 C CA . ILE A 1 945 ? -14.651 -10.917 22.387 1.00 98.75 945 ILE A CA 1
ATOM 7458 C C . ILE A 1 945 ? -15.604 -11.238 23.552 1.00 98.75 945 ILE A C 1
ATOM 7460 O O . ILE A 1 945 ? -15.303 -10.945 24.710 1.00 98.75 945 ILE A O 1
ATOM 7464 N N . ARG A 1 946 ? -16.730 -11.893 23.254 1.00 98.75 946 ARG A N 1
ATOM 7465 C CA . ARG A 1 946 ? -17.736 -12.366 24.213 1.00 98.75 946 ARG A CA 1
ATOM 7466 C C . ARG A 1 946 ? -17.127 -13.336 25.225 1.00 98.75 946 ARG A C 1
ATOM 7468 O O . ARG A 1 946 ? -17.410 -13.192 26.405 1.00 98.75 946 ARG A O 1
ATOM 7475 N N . PHE A 1 947 ? -16.251 -14.253 24.802 1.00 98.75 947 PHE A N 1
ATOM 7476 C CA . PHE A 1 947 ? -15.501 -15.142 25.705 1.00 98.75 947 PHE A CA 1
ATOM 7477 C C . PHE A 1 947 ? -14.634 -14.354 26.709 1.00 98.75 947 PHE A C 1
ATOM 7479 O O . PHE A 1 947 ? -14.717 -14.588 27.915 1.00 98.75 947 PHE A O 1
ATOM 7486 N N . LEU A 1 948 ? -13.876 -13.351 26.246 1.00 98.56 948 LEU A N 1
ATOM 7487 C CA . LEU A 1 948 ? -13.058 -12.499 27.127 1.00 98.56 948 LEU A CA 1
ATOM 7488 C C . LEU A 1 948 ? -13.905 -11.719 28.152 1.00 98.56 948 LEU A C 1
ATOM 7490 O O . LEU A 1 948 ? -13.491 -11.548 29.303 1.00 98.56 948 LEU A O 1
ATOM 7494 N N . ALA A 1 949 ? -15.094 -11.262 27.743 1.00 98.31 949 ALA A N 1
ATOM 7495 C CA . ALA A 1 949 ? -16.048 -10.574 28.612 1.00 98.31 949 ALA A CA 1
ATOM 7496 C C . ALA A 1 949 ? -16.745 -11.530 29.602 1.00 98.31 949 ALA A C 1
ATOM 7498 O O . ALA A 1 949 ? -16.847 -11.202 30.784 1.00 98.31 949 ALA A O 1
ATOM 7499 N N . GLU A 1 950 ? -17.181 -12.713 29.153 1.00 98.38 950 GLU A N 1
ATOM 7500 C CA . GLU A 1 950 ? -17.848 -13.769 29.937 1.00 98.38 950 GLU A CA 1
ATOM 7501 C C . GLU A 1 950 ? -16.976 -14.273 31.088 1.00 98.38 950 GLU A C 1
ATOM 7503 O O . GLU A 1 950 ? -17.433 -14.337 32.231 1.00 98.38 950 GLU A O 1
ATOM 7508 N N . HIS A 1 951 ? -15.699 -14.546 30.814 1.00 97.56 951 HIS A N 1
ATOM 7509 C CA . HIS A 1 951 ? -14.744 -15.024 31.814 1.00 97.56 951 HIS A CA 1
ATOM 7510 C C . HIS A 1 951 ? -14.005 -13.892 32.553 1.00 97.56 951 HIS A C 1
ATOM 7512 O O . HIS A 1 951 ? -13.093 -14.159 33.334 1.00 97.56 951 HIS A O 1
ATOM 7518 N N . ARG A 1 952 ? -14.403 -12.624 32.342 1.00 95.00 952 ARG A N 1
ATOM 7519 C CA . ARG A 1 952 ? -13.857 -11.423 33.012 1.00 95.00 952 ARG A CA 1
ATOM 7520 C C . ARG A 1 952 ? -12.320 -11.333 32.941 1.00 95.00 952 ARG A C 1
ATOM 7522 O O . ARG A 1 952 ? -11.634 -10.976 33.905 1.00 95.00 952 ARG A O 1
ATOM 7529 N N . MET A 1 953 ? -11.793 -11.670 31.767 1.00 96.12 953 MET A N 1
ATOM 7530 C CA . MET A 1 953 ? -10.365 -11.658 31.431 1.00 96.12 953 MET A CA 1
ATOM 7531 C C . MET A 1 953 ? -9.846 -10.255 31.094 1.00 96.12 953 MET A C 1
ATOM 7533 O O . MET A 1 953 ? -8.651 -9.988 31.191 1.00 96.12 953 MET A O 1
ATOM 7537 N N . ILE A 1 954 ? -10.763 -9.368 30.712 1.00 97.12 954 ILE A N 1
ATOM 7538 C CA . ILE A 1 954 ? -10.540 -7.951 30.421 1.00 97.12 954 ILE A CA 1
ATOM 7539 C C . ILE A 1 954 ? -11.267 -7.093 31.457 1.00 97.12 954 ILE A C 1
ATOM 7541 O O . ILE A 1 954 ? -12.281 -7.514 32.019 1.00 97.12 954 ILE A O 1
ATOM 7545 N N . ASP A 1 955 ? -10.753 -5.890 31.697 1.00 97.19 955 ASP A N 1
ATOM 7546 C CA . ASP A 1 955 ? -11.256 -4.995 32.744 1.00 97.19 955 ASP A CA 1
ATOM 7547 C C . ASP A 1 955 ? -11.992 -3.777 32.167 1.00 97.19 955 ASP A C 1
ATOM 7549 O O . ASP A 1 955 ? -12.861 -3.224 32.829 1.00 97.19 955 ASP A O 1
ATOM 7553 N N . CYS A 1 956 ? -11.693 -3.381 30.925 1.00 97.38 956 CYS A N 1
ATOM 7554 C CA . CYS A 1 956 ? -12.327 -2.264 30.225 1.00 97.38 956 CYS A CA 1
ATOM 7555 C C . CYS A 1 956 ? -12.480 -2.565 28.726 1.00 97.38 956 CYS A C 1
ATOM 7557 O O . CYS A 1 956 ? -11.584 -3.157 28.119 1.00 97.38 956 CYS A O 1
ATOM 7559 N N . ILE A 1 957 ? -13.587 -2.123 28.119 1.00 98.75 957 ILE A N 1
ATOM 7560 C CA . ILE A 1 957 ? -13.816 -2.165 26.668 1.00 98.75 957 ILE A CA 1
ATOM 7561 C C . ILE A 1 957 ? -13.940 -0.739 26.116 1.00 98.75 957 ILE A C 1
ATOM 7563 O O . ILE A 1 957 ? -14.641 0.094 26.691 1.00 98.75 957 ILE A O 1
ATOM 7567 N N . VAL A 1 958 ? -13.352 -0.477 24.946 1.00 98.81 958 VAL A N 1
ATOM 7568 C CA . VAL A 1 958 ? -13.677 0.697 24.117 1.00 98.81 958 VAL A CA 1
ATOM 7569 C C . VAL A 1 958 ? -14.048 0.252 22.701 1.00 98.81 958 VAL A C 1
ATOM 7571 O O . VAL A 1 958 ? -13.385 -0.606 22.119 1.00 98.81 958 VAL A O 1
ATOM 7574 N N . THR A 1 959 ? -15.105 0.831 22.126 1.00 98.75 959 THR A N 1
ATOM 7575 C CA . THR A 1 959 ? -15.526 0.537 20.747 1.00 98.75 959 THR A CA 1
ATOM 7576 C C . THR A 1 959 ? -16.210 1.739 20.061 1.00 98.75 959 THR A C 1
ATOM 7578 O O . THR A 1 959 ? -16.049 2.886 20.479 1.00 98.75 959 THR A O 1
ATOM 7581 N N . THR A 1 960 ? -16.903 1.481 18.952 1.00 98.38 960 THR A N 1
ATOM 7582 C CA . THR A 1 960 ? -17.653 2.414 18.086 1.00 98.38 960 THR A CA 1
ATOM 7583 C C . THR A 1 960 ? -19.115 1.955 17.992 1.00 98.38 960 THR A C 1
ATOM 7585 O O . THR A 1 960 ? -19.388 0.801 18.312 1.00 98.38 960 THR A O 1
ATOM 7588 N N . ALA A 1 961 ? -20.056 2.820 17.587 1.00 98.12 961 ALA A N 1
ATOM 7589 C CA . ALA A 1 961 ? -21.497 2.534 17.699 1.00 98.12 961 ALA A CA 1
ATOM 7590 C C . ALA A 1 961 ? -21.929 1.241 16.987 1.00 98.12 961 ALA A C 1
ATOM 7592 O O . ALA A 1 961 ? -22.583 0.409 17.609 1.00 98.12 961 ALA A O 1
ATOM 7593 N N . GLY A 1 962 ? -21.449 1.001 15.761 1.00 97.38 962 GLY A N 1
ATOM 7594 C CA . GLY A 1 962 ? -21.651 -0.265 15.043 1.00 97.38 962 GLY A CA 1
ATOM 7595 C C . GLY A 1 962 ? -21.205 -1.506 15.836 1.00 97.38 962 GLY A C 1
ATOM 7596 O O . GLY A 1 962 ? -21.836 -2.552 15.769 1.00 97.38 962 GLY A O 1
ATOM 7597 N N . GLY A 1 963 ? -20.150 -1.393 16.647 1.00 97.88 963 GLY A N 1
ATOM 7598 C CA . GLY A 1 963 ? -19.687 -2.457 17.542 1.00 97.88 963 GLY A CA 1
ATOM 7599 C C . GLY A 1 963 ? -20.638 -2.706 18.711 1.00 97.88 963 GLY A C 1
ATOM 7600 O O . GLY A 1 963 ? -20.790 -3.847 19.131 1.00 97.88 963 GLY A O 1
ATOM 7601 N N . VAL A 1 964 ? -21.312 -1.657 19.192 1.00 98.69 964 VAL A N 1
ATOM 7602 C CA . VAL A 1 964 ? -22.352 -1.755 20.223 1.00 98.69 964 VAL A CA 1
ATOM 7603 C C . VAL A 1 964 ? -23.615 -2.408 19.661 1.00 98.69 964 VAL A C 1
ATOM 7605 O O . VAL A 1 964 ? -24.117 -3.385 20.212 1.00 98.69 964 VAL A O 1
ATOM 7608 N N . GLU A 1 965 ? -24.154 -1.859 18.576 1.00 97.75 965 GLU A N 1
ATOM 7609 C CA . GLU A 1 965 ? -25.467 -2.246 18.058 1.00 97.75 965 GLU A CA 1
ATOM 7610 C C . GLU A 1 965 ? -25.465 -3.618 17.376 1.00 97.75 965 GLU A C 1
ATOM 7612 O O . GLU A 1 965 ? -26.388 -4.392 17.613 1.00 97.75 965 GLU A O 1
ATOM 7617 N N . GLU A 1 966 ? -24.422 -3.989 16.623 1.00 98.38 966 GLU A N 1
ATOM 7618 C CA . GLU A 1 966 ? -24.367 -5.293 15.939 1.00 98.38 966 GLU A CA 1
ATOM 7619 C C . GLU A 1 966 ? -24.351 -6.479 16.930 1.00 98.38 966 GLU A C 1
ATOM 7621 O O . GLU A 1 966 ? -24.841 -7.557 16.593 1.00 98.38 966 GLU A O 1
ATOM 7626 N N . ASP A 1 967 ? -23.870 -6.299 18.170 1.00 98.75 967 ASP A N 1
ATOM 7627 C CA . ASP A 1 967 ? -23.938 -7.330 19.222 1.00 98.75 967 ASP A CA 1
ATOM 7628 C C . ASP A 1 967 ? -25.376 -7.601 19.692 1.00 98.75 967 ASP A C 1
ATOM 7630 O O . ASP A 1 967 ? -25.778 -8.762 19.838 1.00 98.75 967 ASP A O 1
ATOM 7634 N N . PHE A 1 968 ? -26.147 -6.529 19.907 1.00 98.75 968 PHE A N 1
ATOM 7635 C CA . PHE A 1 968 ? -27.556 -6.594 20.298 1.00 98.75 968 PHE A CA 1
ATOM 7636 C C . PHE A 1 968 ? -28.426 -7.069 19.131 1.00 98.75 968 PHE A C 1
ATOM 7638 O O . PHE A 1 968 ? -29.246 -7.971 19.298 1.00 98.75 968 PHE A O 1
ATOM 7645 N N . ILE A 1 969 ? -28.200 -6.533 17.929 1.00 98.56 969 ILE A N 1
ATOM 7646 C CA . ILE A 1 969 ? -28.904 -6.915 16.699 1.00 98.56 969 ILE A CA 1
ATOM 7647 C C . ILE A 1 969 ? -28.738 -8.412 16.422 1.00 98.56 969 ILE A C 1
ATOM 7649 O O . ILE A 1 969 ? -29.728 -9.073 16.111 1.00 98.56 969 ILE A O 1
ATOM 7653 N N . LYS A 1 970 ? -27.538 -8.979 16.616 1.00 98.56 970 LYS A N 1
ATOM 7654 C CA . LYS A 1 970 ? -27.285 -10.421 16.449 1.00 98.56 970 LYS A CA 1
ATOM 7655 C C . LYS A 1 970 ? -28.072 -11.329 17.400 1.00 98.56 970 LYS A C 1
ATOM 7657 O O . LYS A 1 970 ? -28.256 -12.499 17.072 1.00 98.56 970 LYS A O 1
ATOM 7662 N N . CYS A 1 971 ? -28.580 -10.811 18.520 1.00 98.50 971 CYS A N 1
ATOM 7663 C CA . CYS A 1 971 ? -29.508 -11.538 19.397 1.00 98.50 971 CYS A CA 1
ATOM 7664 C C . CYS A 1 971 ? -30.951 -11.540 18.838 1.00 98.50 971 CYS A C 1
ATOM 7666 O O . CYS A 1 971 ? -31.741 -12.433 19.132 1.00 98.50 971 CYS A O 1
ATOM 7668 N N . LEU A 1 972 ? -31.306 -10.554 18.002 1.00 98.12 972 LEU A N 1
ATOM 7669 C CA . LEU A 1 972 ? -32.645 -10.374 17.416 1.00 98.12 972 LEU A CA 1
ATOM 7670 C C . LEU A 1 972 ? -32.768 -10.982 16.002 1.00 98.12 972 LEU A C 1
ATOM 7672 O O . LEU A 1 972 ? -33.854 -11.413 15.583 1.00 98.12 972 LEU A O 1
ATOM 7676 N N . ALA A 1 973 ? -31.675 -10.984 15.233 1.00 97.75 973 ALA A N 1
ATOM 7677 C CA . ALA A 1 973 ? -31.588 -11.537 13.883 1.00 97.75 973 ALA A CA 1
ATOM 7678 C C . ALA A 1 973 ? -30.125 -11.767 13.432 1.00 97.75 973 ALA A C 1
ATOM 7680 O O . ALA A 1 973 ? -29.257 -10.947 13.722 1.00 97.75 973 ALA A O 1
ATOM 7681 N N . PRO A 1 974 ? -29.833 -12.838 12.670 1.00 97.69 974 PRO A N 1
ATOM 7682 C CA . PRO A 1 974 ? -28.470 -13.165 12.252 1.00 97.69 974 PRO A CA 1
ATOM 7683 C C . PRO A 1 974 ? -27.912 -12.245 11.151 1.00 97.69 974 PRO A C 1
ATOM 7685 O O . PRO A 1 974 ? -28.642 -11.735 10.296 1.00 97.69 974 PRO A O 1
ATOM 7688 N N . THR A 1 975 ? -26.583 -12.124 11.137 1.00 98.06 975 THR A N 1
ATOM 7689 C CA . THR A 1 975 ? -25.766 -11.651 10.005 1.00 98.06 975 THR A CA 1
ATOM 7690 C C . THR A 1 975 ? -25.398 -12.842 9.112 1.00 98.06 975 THR A C 1
ATOM 7692 O O . THR A 1 975 ? -25.149 -13.936 9.618 1.00 98.06 975 THR A O 1
ATOM 7695 N N . PHE A 1 976 ? -25.321 -12.648 7.794 1.00 98.38 976 PHE A N 1
ATOM 7696 C CA . PHE A 1 976 ? -25.025 -13.705 6.817 1.00 98.38 976 PHE A CA 1
ATOM 7697 C C . PHE A 1 976 ? -23.706 -13.472 6.070 1.00 98.38 976 PHE A C 1
ATOM 7699 O O . PHE A 1 976 ? -23.221 -12.346 5.975 1.00 98.38 976 PHE A O 1
ATOM 7706 N N . MET A 1 977 ? -23.150 -14.533 5.479 1.00 98.31 977 MET A N 1
ATOM 7707 C CA . MET A 1 977 ? -22.034 -14.426 4.534 1.00 98.31 977 MET A CA 1
ATOM 7708 C C . MET A 1 977 ? -22.507 -13.934 3.156 1.00 98.31 977 MET A C 1
ATOM 7710 O O . MET A 1 977 ? -23.603 -14.260 2.700 1.00 98.31 977 MET A O 1
ATOM 7714 N N . GLY A 1 978 ? -21.641 -13.190 2.475 1.00 96.75 978 GLY A N 1
ATOM 7715 C CA . GLY A 1 978 ? -21.769 -12.725 1.095 1.00 96.75 978 GLY A CA 1
ATOM 7716 C C . GLY A 1 978 ? -20.382 -12.538 0.469 1.00 96.75 978 GLY A C 1
ATOM 7717 O O . GLY A 1 978 ? -19.464 -13.307 0.750 1.00 96.75 978 GLY A O 1
ATOM 7718 N N . SER A 1 979 ? -20.206 -11.516 -0.373 1.00 96.56 979 SER A N 1
ATOM 7719 C CA . SER A 1 979 ? -18.906 -11.171 -0.971 1.00 96.56 979 SER A CA 1
ATOM 7720 C C . SER A 1 979 ? -18.745 -9.652 -1.146 1.00 96.56 979 SER A C 1
ATOM 7722 O O . SER A 1 979 ? -19.734 -8.913 -1.103 1.00 96.56 979 SER A O 1
ATOM 7724 N N . PHE A 1 980 ? -17.509 -9.167 -1.317 1.00 94.44 980 PHE A N 1
ATOM 7725 C CA . PHE A 1 980 ? -17.214 -7.731 -1.465 1.00 94.44 980 PHE A CA 1
ATOM 7726 C C . PHE A 1 980 ? -17.712 -7.153 -2.802 1.00 94.44 980 PHE A C 1
ATOM 7728 O O . PHE A 1 980 ? -17.925 -5.944 -2.923 1.00 94.44 980 PHE A O 1
ATOM 7735 N N . GLU A 1 981 ? -17.907 -8.020 -3.790 1.00 96.62 981 GLU A N 1
ATOM 7736 C CA . GLU A 1 981 ? -18.237 -7.726 -5.185 1.00 96.62 981 GLU A CA 1
ATOM 7737 C C . GLU A 1 981 ? -19.748 -7.539 -5.403 1.00 96.62 981 GLU A C 1
ATOM 7739 O O . GLU A 1 981 ? -20.171 -7.075 -6.462 1.00 96.62 981 GLU A O 1
ATOM 7744 N N . LEU A 1 982 ? -20.578 -7.877 -4.406 1.00 89.25 982 LEU A N 1
ATOM 7745 C CA . LEU A 1 982 ? -22.033 -7.767 -4.498 1.00 89.25 982 LEU A CA 1
ATOM 7746 C C . LEU A 1 982 ? -22.478 -6.312 -4.724 1.00 89.25 982 LEU A C 1
ATOM 7748 O O . LEU A 1 982 ? -22.142 -5.403 -3.949 1.00 89.25 982 LEU A O 1
ATOM 7752 N N . SER A 1 983 ? -23.272 -6.123 -5.785 1.00 96.31 983 SER A N 1
ATOM 7753 C CA . SER A 1 983 ? -23.767 -4.827 -6.255 1.00 96.31 983 SER A CA 1
ATOM 7754 C C . SER A 1 983 ? -24.563 -4.092 -5.178 1.00 96.31 983 SER A C 1
ATOM 7756 O O . SER A 1 983 ? -25.616 -4.547 -4.730 1.00 96.31 983 SER A O 1
ATOM 7758 N N . GLY A 1 984 ? -24.087 -2.904 -4.798 1.00 95.12 984 GLY A N 1
ATOM 7759 C CA . GLY A 1 984 ? -24.760 -2.056 -3.812 1.00 95.12 984 GLY A CA 1
ATOM 7760 C C . GLY A 1 984 ? -26.145 -1.566 -4.255 1.00 95.12 984 GLY A C 1
ATOM 7761 O O . GLY A 1 984 ? -26.966 -1.251 -3.399 1.00 95.12 984 GLY A O 1
ATOM 7762 N N . ARG A 1 985 ? -26.434 -1.540 -5.566 1.00 95.31 985 ARG A N 1
ATOM 7763 C CA . ARG A 1 985 ? -27.779 -1.235 -6.082 1.00 95.31 985 ARG A CA 1
ATOM 7764 C C . ARG A 1 985 ? -28.735 -2.378 -5.761 1.00 95.31 985 ARG A C 1
ATOM 7766 O O . ARG A 1 985 ? -29.707 -2.175 -5.047 1.00 95.31 985 ARG A O 1
ATOM 7773 N N . ASP A 1 986 ? -28.415 -3.566 -6.253 1.00 96.50 986 ASP A N 1
ATOM 7774 C CA . ASP A 1 986 ? -29.236 -4.773 -6.178 1.00 96.50 986 ASP A CA 1
ATOM 7775 C C . ASP A 1 986 ? -29.492 -5.175 -4.716 1.00 96.50 986 ASP A C 1
ATOM 7777 O O . ASP A 1 986 ? -30.584 -5.613 -4.360 1.00 96.50 986 ASP A O 1
ATOM 7781 N N . LEU A 1 987 ? -28.491 -4.987 -3.846 1.00 97.12 987 LEU A N 1
ATOM 7782 C CA . LEU A 1 987 ? -28.644 -5.158 -2.402 1.00 97.12 987 LEU A CA 1
ATOM 7783 C C . LEU A 1 987 ? -29.593 -4.110 -1.800 1.00 97.12 987 LEU A C 1
ATOM 7785 O O . LEU A 1 987 ? -30.494 -4.481 -1.048 1.00 97.12 987 LEU A O 1
ATOM 7789 N N . ARG A 1 988 ? -29.464 -2.824 -2.163 1.00 96.12 988 ARG A N 1
ATOM 7790 C CA . ARG A 1 988 ? -30.341 -1.762 -1.641 1.00 96.12 988 ARG A CA 1
ATOM 7791 C C . ARG A 1 988 ? -31.787 -1.897 -2.121 1.00 96.12 988 ARG A C 1
ATOM 7793 O O . ARG A 1 988 ? -32.693 -1.707 -1.316 1.00 96.12 988 ARG A O 1
ATOM 7800 N N . GLU A 1 989 ? -32.007 -2.267 -3.381 1.00 96.38 989 GLU A N 1
ATOM 7801 C CA . GLU A 1 989 ? -33.335 -2.566 -3.944 1.00 96.38 989 GLU A CA 1
ATOM 7802 C C . GLU A 1 989 ? -34.020 -3.741 -3.224 1.00 96.38 989 GLU A C 1
ATOM 7804 O O . GLU A 1 989 ? -35.245 -3.788 -3.140 1.00 96.38 989 GLU A O 1
ATOM 7809 N N . ARG A 1 990 ? -33.233 -4.658 -2.647 1.00 96.69 990 ARG A N 1
ATOM 7810 C CA . ARG A 1 990 ? -33.700 -5.811 -1.860 1.00 96.69 990 ARG A CA 1
ATOM 7811 C C . ARG A 1 990 ? -33.738 -5.576 -0.345 1.00 96.69 990 ARG A C 1
ATOM 7813 O O . ARG A 1 990 ? -34.040 -6.515 0.384 1.00 96.69 990 ARG A O 1
ATOM 7820 N N . GLY A 1 991 ? -33.406 -4.378 0.143 1.00 96.69 991 GLY A N 1
ATOM 7821 C CA . GLY A 1 991 ? -33.340 -4.102 1.583 1.00 96.69 991 GLY A CA 1
ATOM 7822 C C . GLY A 1 991 ? -32.240 -4.886 2.312 1.00 96.69 991 GLY A C 1
ATOM 7823 O O . GLY A 1 991 ? -32.454 -5.358 3.424 1.00 96.69 991 GLY A O 1
ATOM 7824 N N . ILE A 1 992 ? -31.069 -5.060 1.693 1.00 97.94 992 ILE A N 1
ATOM 7825 C CA . ILE A 1 992 ? -29.912 -5.744 2.285 1.00 97.94 992 ILE A CA 1
ATOM 7826 C C . ILE A 1 992 ? -28.749 -4.756 2.396 1.00 97.94 992 ILE A C 1
ATOM 7828 O O . ILE A 1 992 ? -28.370 -4.111 1.418 1.00 97.94 992 ILE A O 1
ATOM 7832 N N . ASN A 1 993 ? -28.157 -4.663 3.583 1.00 97.56 993 ASN A N 1
ATOM 7833 C CA . ASN A 1 993 ? -26.986 -3.839 3.867 1.00 97.56 993 ASN A CA 1
ATOM 7834 C C . ASN A 1 993 ? -25.724 -4.724 3.869 1.00 97.56 993 ASN A C 1
ATOM 7836 O O . ASN A 1 993 ? -25.800 -5.911 4.195 1.00 97.56 993 ASN A O 1
ATOM 7840 N N . ARG A 1 994 ? -24.563 -4.182 3.471 1.00 98.44 994 ARG A N 1
ATOM 7841 C CA . ARG A 1 994 ? -23.313 -4.952 3.316 1.00 98.44 994 ARG A CA 1
ATOM 7842 C C . ARG A 1 994 ? -22.168 -4.383 4.146 1.00 98.44 994 ARG A C 1
ATOM 7844 O O . ARG A 1 994 ? -21.826 -3.214 4.005 1.00 98.44 994 ARG A O 1
ATOM 7851 N N . ILE A 1 995 ? -21.525 -5.251 4.924 1.00 98.06 995 ILE A N 1
ATOM 7852 C CA . ILE A 1 995 ? -20.363 -4.947 5.765 1.00 98.06 995 ILE A CA 1
ATOM 7853 C C . ILE A 1 995 ? -19.198 -5.807 5.262 1.00 98.06 995 ILE A C 1
ATOM 7855 O O . ILE A 1 995 ? -19.055 -6.969 5.629 1.00 98.06 995 ILE A O 1
ATOM 7859 N N . GLY A 1 996 ? -18.393 -5.271 4.341 1.00 97.56 996 GLY A N 1
ATOM 7860 C CA . GLY A 1 996 ? -17.334 -6.039 3.674 1.00 97.56 996 GLY A CA 1
ATOM 7861 C C . GLY A 1 996 ? -17.900 -7.178 2.815 1.00 97.56 996 GLY A C 1
ATOM 7862 O O . GLY A 1 996 ? -18.575 -6.906 1.818 1.00 97.56 996 GLY A O 1
ATOM 7863 N N . ASN A 1 997 ? -17.644 -8.426 3.217 1.00 97.75 997 ASN A N 1
ATOM 7864 C CA . ASN A 1 997 ? -18.229 -9.661 2.676 1.00 97.75 997 ASN A CA 1
ATOM 7865 C C . ASN A 1 997 ? -19.384 -10.226 3.531 1.00 97.75 997 ASN A C 1
ATOM 7867 O O . ASN A 1 997 ? -19.747 -11.387 3.363 1.00 97.75 997 ASN A O 1
ATOM 7871 N N . LEU A 1 998 ? -19.963 -9.439 4.439 1.00 98.56 998 LEU A N 1
ATOM 7872 C CA . LEU A 1 998 ? -21.094 -9.825 5.289 1.00 98.56 998 LEU A CA 1
ATOM 7873 C C . LEU A 1 998 ? -22.371 -9.086 4.870 1.00 98.56 998 LEU A C 1
ATOM 7875 O O . LEU A 1 998 ? -22.305 -7.968 4.358 1.00 98.56 998 LEU A O 1
ATOM 7879 N N . LEU A 1 999 ? -23.532 -9.694 5.105 1.00 98.44 999 LEU A N 1
ATOM 7880 C CA . LEU A 1 999 ? -24.849 -9.171 4.737 1.00 98.44 999 LEU A CA 1
ATOM 7881 C C . LEU A 1 999 ? -25.772 -9.090 5.959 1.00 98.44 999 LEU A C 1
ATOM 7883 O O . LEU A 1 999 ? -25.971 -10.082 6.662 1.00 98.44 999 LEU A O 1
ATOM 7887 N N . VAL A 1 1000 ? -26.377 -7.920 6.166 1.00 98.38 1000 VAL A N 1
ATOM 7888 C CA . VAL A 1 1000 ? -27.363 -7.646 7.221 1.00 98.38 1000 VAL A CA 1
ATOM 7889 C C . VAL A 1 1000 ? -28.687 -7.236 6.555 1.00 98.38 1000 VAL A C 1
ATOM 7891 O O . VAL A 1 1000 ? -28.753 -6.158 5.953 1.00 98.38 1000 VAL A O 1
ATOM 7894 N N . PRO A 1 1001 ? -29.743 -8.071 6.600 1.00 98.44 1001 PRO A N 1
ATOM 7895 C CA . PRO A 1 1001 ? -31.079 -7.687 6.140 1.00 98.44 1001 PRO A CA 1
ATOM 7896 C C . PRO A 1 1001 ? -31.598 -6.465 6.906 1.00 98.44 1001 PRO A C 1
ATOM 7898 O O . PRO A 1 1001 ? -31.368 -6.347 8.108 1.00 98.44 1001 PRO A O 1
ATOM 7901 N N . ASN A 1 1002 ? -32.312 -5.549 6.248 1.00 96.69 1002 ASN A N 1
ATOM 7902 C CA . ASN A 1 1002 ? -32.766 -4.319 6.904 1.00 96.69 1002 ASN A CA 1
ATOM 7903 C C . ASN A 1 1002 ? -33.799 -4.584 8.017 1.00 96.69 1002 ASN A C 1
ATOM 7905 O O . ASN A 1 1002 ? -33.862 -3.823 8.980 1.00 96.69 1002 ASN A O 1
ATOM 7909 N N . ASP A 1 1003 ? -34.534 -5.696 7.934 1.00 97.56 1003 ASP A N 1
ATOM 7910 C CA . ASP A 1 1003 ? -35.436 -6.202 8.976 1.00 97.56 1003 ASP A CA 1
ATOM 7911 C C . ASP A 1 1003 ? -34.732 -6.382 10.336 1.00 97.56 1003 ASP A C 1
ATOM 7913 O O . ASP A 1 1003 ? -35.368 -6.265 11.384 1.00 97.56 1003 ASP A O 1
ATOM 7917 N N . ASN A 1 1004 ? -33.413 -6.624 10.341 1.00 98.25 1004 ASN A N 1
ATOM 7918 C CA . ASN A 1 1004 ? -32.608 -6.701 11.560 1.00 98.25 1004 ASN A CA 1
ATOM 7919 C C . ASN A 1 1004 ? -32.615 -5.357 12.316 1.00 98.25 1004 ASN A C 1
ATOM 7921 O O . ASN A 1 1004 ? -32.775 -5.343 13.536 1.00 98.25 1004 ASN A O 1
ATOM 7925 N N . TYR A 1 1005 ? -32.504 -4.233 11.598 1.00 97.81 1005 TYR A N 1
ATOM 7926 C CA . TYR A 1 1005 ? -32.564 -2.886 12.179 1.00 97.81 1005 TYR A CA 1
ATOM 7927 C C . TYR A 1 1005 ? -34.004 -2.474 12.538 1.00 97.81 1005 TYR A C 1
ATOM 7929 O O . TYR A 1 1005 ? -34.202 -1.745 13.504 1.00 97.81 1005 TYR A O 1
ATOM 7937 N N . CYS A 1 1006 ? -35.024 -2.991 11.840 1.00 97.50 1006 CYS A N 1
ATOM 7938 C CA . CYS A 1 1006 ? -36.428 -2.788 12.226 1.00 97.50 1006 CYS A CA 1
ATOM 7939 C C . CYS A 1 1006 ? -36.751 -3.460 13.573 1.00 97.50 1006 CYS A C 1
ATOM 7941 O O . CYS A 1 1006 ? -37.279 -2.811 14.470 1.00 97.50 1006 CYS A O 1
ATOM 7943 N N . LYS A 1 1007 ? -36.327 -4.717 13.770 1.00 98.19 1007 LYS A N 1
ATOM 7944 C CA . LYS A 1 1007 ? -36.414 -5.396 15.078 1.00 98.19 1007 LYS A CA 1
ATOM 7945 C C . LYS A 1 1007 ? -35.657 -4.656 16.185 1.00 98.19 1007 LYS A C 1
ATOM 7947 O O . LYS A 1 1007 ? -36.042 -4.725 17.350 1.00 98.19 1007 LYS A O 1
ATOM 7952 N N . PHE A 1 1008 ? -34.561 -3.985 15.833 1.00 98.56 1008 PHE A N 1
ATOM 7953 C CA . PHE A 1 1008 ? -33.786 -3.177 16.769 1.00 98.56 1008 PHE A CA 1
ATOM 7954 C C . PHE A 1 1008 ? -34.516 -1.885 17.160 1.00 98.56 1008 PHE A C 1
ATOM 7956 O O . PHE A 1 1008 ? -34.484 -1.537 18.337 1.00 98.56 1008 PHE A O 1
ATOM 7963 N N . GLU A 1 1009 ? -35.246 -1.235 16.239 1.00 98.25 1009 GLU A N 1
ATOM 7964 C CA . GLU A 1 1009 ? -36.180 -0.150 16.587 1.00 98.25 1009 GLU A CA 1
ATOM 7965 C C . GLU A 1 1009 ? -37.222 -0.638 17.605 1.00 98.25 1009 GLU A C 1
ATOM 7967 O O . GLU A 1 1009 ? -37.339 -0.050 18.683 1.00 98.25 1009 GLU A O 1
ATOM 7972 N N . ASP A 1 1010 ? -37.924 -1.736 17.294 1.00 98.12 1010 ASP A N 1
ATOM 7973 C CA . ASP A 1 1010 ? -38.975 -2.312 18.147 1.00 98.12 1010 ASP A CA 1
ATOM 7974 C C . ASP A 1 1010 ? -38.472 -2.629 19.569 1.00 98.12 1010 ASP A C 1
ATOM 7976 O O . ASP A 1 1010 ? -39.185 -2.417 20.552 1.00 98.12 1010 ASP A O 1
ATOM 7980 N N . TRP A 1 1011 ? -37.233 -3.122 19.689 1.00 98.62 1011 TRP A N 1
ATOM 7981 C CA . TRP A 1 1011 ? -36.615 -3.467 20.971 1.00 98.62 1011 TRP A CA 1
ATOM 7982 C C . TRP A 1 1011 ? -36.081 -2.253 21.745 1.00 98.62 1011 TRP A C 1
ATOM 7984 O O . TRP A 1 1011 ? -36.253 -2.183 22.964 1.00 98.62 1011 TRP A O 1
ATOM 7994 N N . VAL A 1 1012 ? -35.428 -1.296 21.074 1.00 98.38 1012 VAL A N 1
ATOM 7995 C CA . VAL A 1 1012 ? -34.709 -0.207 21.759 1.00 98.38 1012 VAL A CA 1
ATOM 7996 C C . VAL A 1 1012 ? -35.585 1.015 22.047 1.00 98.38 1012 VAL A C 1
ATOM 7998 O O . VAL A 1 1012 ? -35.342 1.708 23.034 1.00 98.38 1012 VAL A O 1
ATOM 8001 N N . MET A 1 1013 ? -36.631 1.277 21.252 1.00 98.06 1013 MET A N 1
ATOM 8002 C CA . MET A 1 1013 ? -37.516 2.436 21.452 1.00 98.06 1013 MET A CA 1
ATOM 8003 C C . MET A 1 1013 ? -38.154 2.492 22.856 1.00 98.06 1013 MET A C 1
ATOM 8005 O O . MET A 1 1013 ? -38.077 3.553 23.481 1.00 98.06 1013 MET A O 1
ATOM 8009 N N . PRO A 1 1014 ? -38.701 1.393 23.425 1.00 98.25 1014 PRO A N 1
ATOM 8010 C CA . PRO A 1 1014 ? -39.210 1.397 24.800 1.00 98.25 1014 PRO A CA 1
ATOM 8011 C C . PRO A 1 1014 ? -38.125 1.672 25.852 1.00 98.25 1014 PRO A C 1
ATOM 8013 O O . PRO A 1 1014 ? -38.405 2.272 26.888 1.00 98.25 1014 PRO A O 1
ATOM 8016 N N . LEU A 1 1015 ? -36.877 1.272 25.588 1.00 98.38 1015 LEU A N 1
ATOM 8017 C CA . LEU A 1 1015 ? -35.749 1.496 26.495 1.00 98.38 1015 LEU A CA 1
ATOM 8018 C C . LEU A 1 1015 ? -35.270 2.956 26.456 1.00 98.38 1015 LEU A C 1
ATOM 8020 O O . LEU A 1 1015 ? -34.859 3.489 27.485 1.00 98.38 1015 LEU A O 1
ATOM 8024 N N . LEU A 1 1016 ? -35.372 3.632 25.306 1.00 98.44 1016 LEU A N 1
ATOM 8025 C CA . LEU A 1 1016 ? -35.129 5.076 25.194 1.00 98.44 1016 LEU A CA 1
ATOM 8026 C C . LEU A 1 1016 ? -36.229 5.895 25.897 1.00 98.44 1016 LEU A C 1
ATOM 8028 O O . LEU A 1 1016 ? -35.907 6.866 26.589 1.00 98.44 1016 LEU A O 1
ATOM 8032 N N . ASP A 1 1017 ? -37.490 5.456 25.805 1.00 98.25 1017 ASP A N 1
ATOM 8033 C CA . ASP A 1 1017 ? -38.614 6.000 26.583 1.00 98.25 1017 ASP A CA 1
ATOM 8034 C C . ASP A 1 1017 ? -38.359 5.860 28.105 1.00 98.25 1017 ASP A C 1
ATOM 8036 O O . ASP A 1 1017 ? -38.526 6.834 28.846 1.00 98.25 1017 ASP A O 1
ATOM 8040 N N . GLU A 1 1018 ? -37.903 4.685 28.574 1.00 98.25 1018 GLU A N 1
ATOM 8041 C CA . GLU A 1 1018 ? -37.487 4.440 29.971 1.00 98.25 1018 GLU A CA 1
ATOM 8042 C C . GLU A 1 1018 ? -36.339 5.374 30.400 1.00 98.25 1018 GLU A C 1
ATOM 8044 O O . GLU A 1 1018 ? -36.438 6.054 31.425 1.00 98.25 1018 GLU A O 1
ATOM 8049 N N . MET A 1 1019 ? -35.260 5.455 29.610 1.00 98.38 1019 MET A N 1
ATOM 8050 C CA . MET A 1 1019 ? -34.094 6.301 29.903 1.00 98.38 1019 MET A CA 1
ATOM 8051 C C . MET A 1 1019 ? -34.466 7.785 30.008 1.00 98.38 1019 MET A C 1
ATOM 8053 O O . MET A 1 1019 ? -33.997 8.479 30.916 1.00 98.38 1019 MET A O 1
ATOM 8057 N N . LEU A 1 1020 ? -35.317 8.283 29.109 1.00 98.25 1020 LEU A N 1
ATOM 8058 C CA . LEU A 1 1020 ? -35.759 9.676 29.112 1.00 98.25 1020 LEU A CA 1
ATOM 8059 C C . LEU A 1 1020 ? -36.593 10.017 30.353 1.00 98.25 1020 LEU A C 1
ATOM 8061 O O . LEU A 1 1020 ? -36.452 11.114 30.902 1.00 98.25 1020 LEU A O 1
ATOM 8065 N N . GLU A 1 1021 ? -37.430 9.090 30.815 1.00 98.00 1021 GLU A N 1
ATOM 8066 C CA . GLU A 1 1021 ? -38.195 9.280 32.045 1.00 98.00 1021 GLU A CA 1
ATOM 8067 C C . GLU A 1 1021 ? -37.293 9.215 33.286 1.00 98.00 1021 GLU A C 1
ATOM 8069 O O . GLU A 1 1021 ? -37.423 10.059 34.170 1.00 98.00 1021 GLU A O 1
ATOM 8074 N N . GLU A 1 1022 ? -36.306 8.311 33.349 1.00 98.12 1022 GLU A N 1
ATOM 8075 C CA . GLU A 1 1022 ? -35.310 8.303 34.438 1.00 98.12 1022 GLU A CA 1
ATOM 8076 C C . GLU A 1 1022 ? -34.470 9.600 34.460 1.00 98.12 1022 GLU A C 1
ATOM 8078 O O . GLU A 1 1022 ? -34.209 10.152 35.533 1.00 98.12 1022 GLU A O 1
ATOM 8083 N N . GLN A 1 1023 ? -34.119 10.155 33.294 1.00 98.06 1023 GLN A N 1
ATOM 8084 C CA . GLN A 1 1023 ? -33.432 11.449 33.192 1.00 98.06 1023 GLN A CA 1
ATOM 8085 C C . GLN A 1 1023 ? -34.300 12.602 33.724 1.00 98.06 1023 GLN A C 1
ATOM 8087 O O . GLN A 1 1023 ? -33.804 13.441 34.476 1.00 98.06 1023 GLN A O 1
ATOM 8092 N N . LYS A 1 1024 ? -35.589 12.652 33.356 1.00 96.75 1024 LYS A N 1
ATOM 8093 C CA . LYS A 1 1024 ? -36.514 13.734 33.746 1.00 96.75 1024 LYS A CA 1
ATOM 8094 C C . LYS A 1 1024 ? -36.969 13.647 35.205 1.00 96.75 1024 LYS A C 1
ATOM 8096 O O . LYS A 1 1024 ? -37.023 14.672 35.876 1.00 96.75 1024 LYS A O 1
ATOM 8101 N N . SER A 1 1025 ? -37.274 12.447 35.697 1.00 96.94 1025 SER A N 1
ATOM 8102 C CA . SER A 1 1025 ? -37.836 12.231 37.040 1.00 96.94 1025 SER A CA 1
ATOM 8103 C C . SER A 1 1025 ? -36.786 12.107 38.148 1.00 96.94 1025 SER A C 1
ATOM 8105 O O . SER A 1 1025 ? -37.058 12.495 39.284 1.00 96.94 1025 SER A O 1
ATOM 8107 N N . ARG A 1 1026 ? -35.585 11.585 37.846 1.00 96.31 1026 ARG A N 1
ATOM 8108 C CA . ARG A 1 1026 ? -34.516 11.342 38.840 1.00 96.31 1026 ARG A CA 1
ATOM 8109 C C . ARG A 1 1026 ? -33.255 12.179 38.620 1.00 96.31 1026 ARG A C 1
ATOM 8111 O O . ARG A 1 1026 ? -32.340 12.107 39.434 1.00 96.31 1026 ARG A O 1
ATOM 8118 N N . GLY A 1 1027 ? -33.179 12.947 37.531 1.00 95.00 1027 GLY A N 1
ATOM 8119 C CA . GLY A 1 1027 ? -31.971 13.688 37.155 1.00 95.00 1027 GLY A CA 1
ATOM 8120 C C . GLY A 1 1027 ? -30.832 12.793 36.650 1.00 95.00 1027 GLY A C 1
ATOM 8121 O O . GLY A 1 1027 ? -29.669 13.192 36.710 1.00 95.00 1027 GLY A O 1
ATOM 8122 N N . THR A 1 1028 ? -31.131 11.575 36.181 1.00 95.75 1028 THR A N 1
ATOM 8123 C CA . THR A 1 1028 ? -30.117 10.625 35.703 1.00 95.75 1028 THR A CA 1
ATOM 8124 C C . THR A 1 1028 ? -29.401 11.156 34.461 1.00 95.75 1028 THR A C 1
ATOM 8126 O O . THR A 1 1028 ? -29.925 11.088 33.355 1.00 95.75 1028 THR A O 1
ATOM 8129 N N . VAL A 1 1029 ? -28.168 11.641 34.630 1.00 96.00 1029 VAL A N 1
ATOM 8130 C CA . VAL A 1 1029 ? -27.280 11.980 33.506 1.00 96.00 1029 VAL A CA 1
ATOM 8131 C C . VAL A 1 1029 ? -26.814 10.689 32.835 1.00 96.00 1029 VAL A C 1
ATOM 8133 O O . VAL A 1 1029 ? -26.002 9.949 33.404 1.00 96.00 1029 VAL A O 1
ATOM 8136 N N . TRP A 1 1030 ? -27.324 10.414 31.636 1.00 97.81 1030 TRP A N 1
ATOM 8137 C CA . TRP A 1 1030 ? -26.875 9.300 30.807 1.00 97.81 1030 TRP A CA 1
ATOM 8138 C C . TRP A 1 1030 ? -25.534 9.605 30.145 1.00 97.81 1030 TRP A C 1
ATOM 8140 O O . TRP A 1 1030 ? -25.232 10.744 29.807 1.00 97.81 1030 TRP A O 1
ATOM 8150 N N . SER A 1 1031 ? -24.740 8.559 29.953 1.00 97.88 1031 SER A N 1
ATOM 8151 C CA . SER A 1 1031 ? -23.475 8.570 29.220 1.00 97.88 1031 SER A CA 1
ATOM 8152 C C . SER A 1 1031 ? -23.376 7.273 28.410 1.00 97.88 1031 SER A C 1
ATOM 8154 O O . SER A 1 1031 ? -24.115 6.329 28.726 1.00 97.88 1031 SER A O 1
ATOM 8156 N N . PRO A 1 1032 ? -22.508 7.177 27.383 1.00 98.50 1032 PRO A N 1
ATOM 8157 C CA . PRO A 1 1032 ? -22.432 5.987 26.540 1.00 98.50 1032 PRO A CA 1
ATOM 8158 C C . PRO A 1 1032 ? -22.294 4.683 27.335 1.00 98.50 1032 PRO A C 1
ATOM 8160 O O . PRO A 1 1032 ? -23.083 3.764 27.126 1.00 98.50 1032 PRO A O 1
ATOM 8163 N N . SER A 1 1033 ? -21.398 4.631 28.325 1.00 98.06 1033 SER A N 1
ATOM 8164 C CA . SER A 1 1033 ? -21.204 3.449 29.174 1.00 98.06 1033 SER A CA 1
ATOM 8165 C C . SER A 1 1033 ? -22.437 3.056 29.986 1.00 98.06 1033 SER A C 1
ATOM 8167 O O . SER A 1 1033 ? -22.726 1.868 30.114 1.00 98.06 1033 SER A O 1
ATOM 8169 N N . LYS A 1 1034 ? -23.214 4.025 30.489 1.00 97.56 1034 LYS A N 1
ATOM 8170 C CA . LYS A 1 1034 ? -24.466 3.755 31.219 1.00 97.56 1034 LYS A CA 1
ATOM 8171 C C . LYS A 1 1034 ? -25.558 3.222 30.296 1.00 97.56 1034 LYS A C 1
ATOM 8173 O O . LYS A 1 1034 ? -26.297 2.327 30.696 1.00 97.56 1034 LYS A O 1
ATOM 8178 N N . ILE A 1 1035 ? -25.648 3.753 29.075 1.00 98.44 1035 ILE A N 1
ATOM 8179 C CA . ILE A 1 1035 ? -26.607 3.294 28.063 1.00 98.44 1035 ILE A CA 1
ATOM 8180 C C . ILE A 1 1035 ? -26.260 1.864 27.645 1.00 98.44 1035 ILE A C 1
ATOM 8182 O O . ILE A 1 1035 ? -27.111 0.988 27.746 1.00 98.44 1035 ILE A O 1
ATOM 8186 N N . ILE A 1 1036 ? -25.004 1.595 27.273 1.00 98.62 1036 ILE A N 1
ATOM 8187 C CA . ILE A 1 1036 ? -24.551 0.253 26.871 1.00 98.62 1036 ILE A CA 1
ATOM 8188 C C . ILE A 1 1036 ? -24.749 -0.757 28.009 1.00 98.62 1036 ILE A C 1
ATOM 8190 O O . ILE A 1 1036 ? -25.226 -1.863 27.765 1.00 98.62 1036 ILE A O 1
ATOM 8194 N N . HIS A 1 1037 ? -24.460 -0.370 29.257 1.00 98.12 1037 HIS A N 1
ATOM 8195 C CA . HIS A 1 1037 ? -24.719 -1.213 30.423 1.00 98.12 1037 HIS A CA 1
ATOM 8196 C C . HIS A 1 1037 ? -26.208 -1.541 30.582 1.00 98.12 1037 HIS A C 1
ATOM 8198 O O . HIS A 1 1037 ? -26.557 -2.714 30.679 1.00 98.12 1037 HIS A O 1
ATOM 8204 N N . ARG A 1 1038 ? -27.090 -0.531 30.536 1.00 98.06 1038 ARG A N 1
ATOM 8205 C CA . ARG A 1 1038 ? -28.548 -0.720 30.613 1.00 98.06 1038 ARG A CA 1
ATOM 8206 C C . ARG A 1 1038 ? -29.065 -1.601 29.472 1.00 98.06 1038 ARG A C 1
ATOM 8208 O O . ARG A 1 1038 ? -29.903 -2.461 29.710 1.00 98.06 1038 ARG A O 1
ATOM 8215 N N . LEU A 1 1039 ? -28.564 -1.439 28.248 1.00 98.56 1039 LEU A N 1
ATOM 8216 C CA . LEU A 1 1039 ? -28.920 -2.314 27.125 1.00 98.56 1039 LEU A CA 1
ATOM 8217 C C . LEU A 1 1039 ? -28.432 -3.762 27.360 1.00 98.56 1039 LEU A C 1
ATOM 8219 O O . LEU A 1 1039 ? -29.181 -4.705 27.109 1.00 98.56 1039 LEU A O 1
ATOM 8223 N N . GLY A 1 1040 ? -27.242 -3.944 27.945 1.00 98.25 1040 GLY A N 1
ATOM 8224 C CA . GLY A 1 1040 ? -26.716 -5.241 28.393 1.00 98.25 1040 GLY A CA 1
ATOM 8225 C C . GLY A 1 1040 ? -27.551 -5.916 29.492 1.00 98.25 1040 GLY A C 1
ATOM 8226 O O . GLY A 1 1040 ? -27.788 -7.121 29.428 1.00 98.25 1040 GLY A O 1
ATOM 8227 N N . GLU A 1 1041 ? -28.073 -5.154 30.459 1.00 97.81 1041 GLU A N 1
ATOM 8228 C CA . GLU A 1 1041 ? -29.037 -5.662 31.451 1.00 97.81 1041 GLU A CA 1
ATOM 8229 C C . GLU A 1 1041 ? -30.353 -6.125 30.798 1.00 97.81 1041 GLU A C 1
ATOM 8231 O O . GLU A 1 1041 ? -30.976 -7.078 31.267 1.00 97.81 1041 GLU A O 1
ATOM 8236 N N . ARG A 1 1042 ? -30.803 -5.435 29.738 1.00 98.19 1042 ARG A N 1
ATOM 8237 C CA . ARG A 1 1042 ? -32.144 -5.609 29.148 1.00 98.19 1042 ARG A CA 1
ATOM 8238 C C . ARG A 1 1042 ? -32.196 -6.602 27.978 1.00 98.19 1042 ARG A C 1
ATOM 8240 O O . ARG A 1 1042 ? -33.291 -7.070 27.680 1.00 98.19 1042 ARG A O 1
ATOM 8247 N N . ILE A 1 1043 ? -31.070 -6.953 27.339 1.00 97.88 1043 ILE A N 1
ATOM 8248 C CA . ILE A 1 1043 ? -31.053 -7.919 26.216 1.00 97.88 1043 ILE A CA 1
ATOM 8249 C C . ILE A 1 1043 ? -31.283 -9.370 26.673 1.00 97.88 1043 ILE A C 1
ATOM 8251 O O . ILE A 1 1043 ? -31.917 -10.142 25.964 1.00 97.88 1043 ILE A O 1
ATOM 8255 N N . GLY A 1 1044 ? -30.799 -9.744 27.864 1.00 94.56 1044 GLY A N 1
ATOM 8256 C CA . GLY A 1 1044 ? -31.032 -11.063 28.473 1.00 94.56 1044 GLY A CA 1
ATOM 8257 C C . GLY A 1 1044 ? -30.375 -12.272 27.781 1.00 94.56 1044 GLY A C 1
ATOM 8258 O O . GLY A 1 1044 ? -30.585 -13.399 28.223 1.00 94.56 1044 GLY A O 1
ATOM 8259 N N . ASP A 1 1045 ? -29.585 -12.058 26.726 1.00 97.19 1045 ASP A N 1
ATOM 8260 C CA . ASP A 1 1045 ? -29.024 -13.104 25.862 1.00 97.19 1045 ASP A CA 1
ATOM 8261 C C . ASP A 1 1045 ? -27.543 -13.400 26.183 1.00 97.19 1045 ASP A C 1
ATOM 8263 O O . ASP A 1 1045 ? -26.686 -12.518 26.137 1.00 97.19 1045 ASP A O 1
ATOM 8267 N N . HIS A 1 1046 ? -27.217 -14.667 26.463 1.00 97.94 1046 HIS A N 1
ATOM 8268 C CA . HIS A 1 1046 ? -25.857 -15.126 26.790 1.00 97.94 1046 HIS A CA 1
ATOM 8269 C C . HIS A 1 1046 ? -24.859 -15.114 25.608 1.00 97.94 1046 HIS A C 1
ATOM 8271 O O . HIS A 1 1046 ? -23.659 -15.330 25.816 1.00 97.94 1046 HIS A O 1
ATOM 8277 N N . SER A 1 1047 ? -25.320 -14.877 24.378 1.00 97.94 1047 SER A N 1
ATOM 8278 C CA . SER A 1 1047 ? -24.471 -14.654 23.204 1.00 97.94 1047 SER A CA 1
ATOM 8279 C C . SER A 1 1047 ? -23.937 -13.219 23.115 1.00 97.94 1047 SER A C 1
ATOM 8281 O O . SER A 1 1047 ? -22.916 -13.004 22.465 1.00 97.94 1047 SER A O 1
ATOM 8283 N N . SER A 1 1048 ? -24.586 -12.254 23.780 1.00 98.75 1048 SER A N 1
ATOM 8284 C CA . SER A 1 1048 ? -24.191 -10.842 23.773 1.00 98.75 1048 SER A CA 1
ATOM 8285 C C . SER A 1 1048 ? -22.899 -10.607 24.560 1.00 98.75 1048 SER A C 1
ATOM 8287 O O . SER A 1 1048 ? -22.771 -11.016 25.718 1.00 98.75 1048 SER A O 1
ATOM 8289 N N . ILE A 1 1049 ? -21.956 -9.874 23.961 1.00 98.81 1049 ILE A N 1
ATOM 8290 C CA . ILE A 1 1049 ? -20.793 -9.302 24.657 1.00 98.81 1049 ILE A CA 1
ATOM 8291 C C . ILE A 1 1049 ? -21.271 -8.436 25.832 1.00 98.81 1049 ILE A C 1
ATOM 8293 O O . ILE A 1 1049 ? -20.720 -8.510 26.933 1.00 98.81 1049 ILE A O 1
ATOM 8297 N N . TYR A 1 1050 ? -22.298 -7.613 25.609 1.00 98.75 1050 TYR A N 1
ATOM 8298 C CA . TYR A 1 1050 ? -22.716 -6.580 26.557 1.00 98.75 1050 TYR A CA 1
ATOM 8299 C C . TYR A 1 1050 ? -23.608 -7.081 27.691 1.00 98.75 1050 TYR A C 1
ATOM 8301 O O . TYR A 1 1050 ? -23.527 -6.525 28.787 1.00 98.75 1050 TYR A O 1
ATOM 8309 N N . TYR A 1 1051 ? -24.337 -8.186 27.506 1.00 98.75 1051 TYR A N 1
ATOM 8310 C CA . TYR A 1 1051 ? -24.898 -8.952 28.626 1.00 98.75 1051 TYR A CA 1
ATOM 8311 C C . TYR A 1 1051 ? -23.796 -9.354 29.621 1.00 98.75 1051 TYR A C 1
ATOM 8313 O O . TYR A 1 1051 ? -23.901 -9.098 30.824 1.00 98.75 1051 TYR A O 1
ATOM 8321 N N . TRP A 1 1052 ? -22.697 -9.935 29.126 1.00 98.62 1052 TRP A N 1
ATOM 8322 C CA . TRP A 1 1052 ? -21.587 -10.357 29.982 1.00 98.62 1052 TRP A CA 1
ATOM 8323 C C . TRP A 1 1052 ? -20.800 -9.180 30.554 1.00 98.62 1052 TRP A C 1
ATOM 8325 O O . TRP A 1 1052 ? -20.449 -9.217 31.733 1.00 98.62 1052 TRP A O 1
ATOM 8335 N N . ALA A 1 1053 ? -20.590 -8.110 29.782 1.00 98.19 1053 ALA A N 1
ATOM 8336 C CA . ALA A 1 1053 ? -19.972 -6.888 30.289 1.00 98.19 1053 ALA A CA 1
ATOM 8337 C C . ALA A 1 1053 ? -20.793 -6.270 31.436 1.00 98.19 1053 ALA A C 1
ATOM 8339 O O . ALA A 1 1053 ? -20.228 -5.916 32.472 1.00 98.19 1053 ALA A O 1
ATOM 8340 N N . ALA A 1 1054 ? -22.125 -6.219 31.315 1.00 97.50 1054 ALA A N 1
ATOM 8341 C CA . ALA A 1 1054 ? -22.992 -5.739 32.387 1.00 97.50 1054 ALA A CA 1
ATOM 8342 C C . ALA A 1 1054 ? -22.933 -6.649 33.627 1.00 97.50 1054 ALA A C 1
ATOM 8344 O O . ALA A 1 1054 ? -22.663 -6.187 34.738 1.00 97.50 1054 ALA A O 1
ATOM 8345 N N . LYS A 1 1055 ? -23.084 -7.961 33.431 1.00 97.12 1055 LYS A N 1
ATOM 8346 C CA . LYS A 1 1055 ? -23.060 -8.971 34.499 1.00 97.12 1055 LYS A CA 1
ATOM 8347 C C . LYS A 1 1055 ? -21.737 -9.025 35.270 1.00 97.12 1055 LYS A C 1
ATOM 8349 O O . LYS A 1 1055 ? -21.749 -9.155 36.490 1.00 97.12 1055 LYS A O 1
ATOM 8354 N N . ASN A 1 1056 ? -20.605 -8.884 34.580 1.00 96.19 1056 ASN A N 1
ATOM 8355 C CA . ASN A 1 1056 ? -19.270 -8.887 35.186 1.00 96.19 1056 ASN A CA 1
ATOM 8356 C C . ASN A 1 1056 ? -18.791 -7.491 35.634 1.00 96.19 1056 ASN A C 1
ATOM 8358 O O . ASN A 1 1056 ? -17.715 -7.374 36.232 1.00 96.19 1056 ASN A O 1
ATOM 8362 N N . GLN A 1 1057 ? -19.605 -6.451 35.409 1.00 95.38 1057 GLN A N 1
ATOM 8363 C CA . GLN A 1 1057 ? -19.311 -5.050 35.729 1.00 95.38 1057 GLN A CA 1
ATOM 8364 C C . GLN A 1 1057 ? -18.019 -4.561 35.045 1.00 95.38 1057 GLN A C 1
ATOM 8366 O O . GLN A 1 1057 ? -17.126 -4.025 35.700 1.00 95.38 1057 GLN A O 1
ATOM 8371 N N . ILE A 1 1058 ? -17.935 -4.797 33.732 1.00 97.19 1058 ILE A N 1
ATOM 8372 C CA . ILE A 1 1058 ? -16.901 -4.303 32.813 1.00 97.19 1058 ILE A CA 1
ATOM 8373 C C . ILE A 1 1058 ? -17.475 -3.057 32.110 1.00 97.19 1058 ILE A C 1
ATOM 8375 O O . ILE A 1 1058 ? -18.467 -3.185 31.385 1.00 97.19 1058 ILE A O 1
ATOM 8379 N N . PRO A 1 1059 ? -16.914 -1.849 32.301 1.00 97.25 1059 PRO A N 1
ATOM 8380 C CA . PRO A 1 1059 ? -17.359 -0.661 31.583 1.00 97.25 1059 PRO A CA 1
ATOM 8381 C C . PRO A 1 1059 ? -17.035 -0.752 30.085 1.00 97.25 1059 PRO A C 1
ATOM 8383 O O . PRO A 1 1059 ? -15.972 -1.229 29.680 1.00 97.25 1059 PRO A O 1
ATOM 8386 N N . VAL A 1 1060 ? -17.960 -0.243 29.270 1.00 98.56 1060 VAL A N 1
ATOM 8387 C CA . VAL A 1 1060 ? -17.846 -0.172 27.809 1.00 98.56 1060 VAL A CA 1
ATOM 8388 C C . VAL A 1 1060 ? -17.950 1.286 27.389 1.00 98.56 1060 VAL A C 1
ATOM 8390 O O . VAL A 1 1060 ? -18.999 1.897 27.563 1.00 98.56 1060 VAL A O 1
ATOM 8393 N N . PHE A 1 1061 ? -16.885 1.857 26.841 1.00 98.69 1061 PHE A N 1
ATOM 8394 C CA . PHE A 1 1061 ? -16.871 3.251 26.398 1.00 98.69 1061 PHE A CA 1
ATOM 8395 C C . PHE A 1 1061 ? -17.042 3.342 24.879 1.00 98.69 1061 PHE A C 1
ATOM 8397 O O . PHE A 1 1061 ? -16.381 2.636 24.116 1.00 98.69 1061 PHE A O 1
ATOM 8404 N N . CYS A 1 1062 ? -17.911 4.244 24.427 1.00 98.31 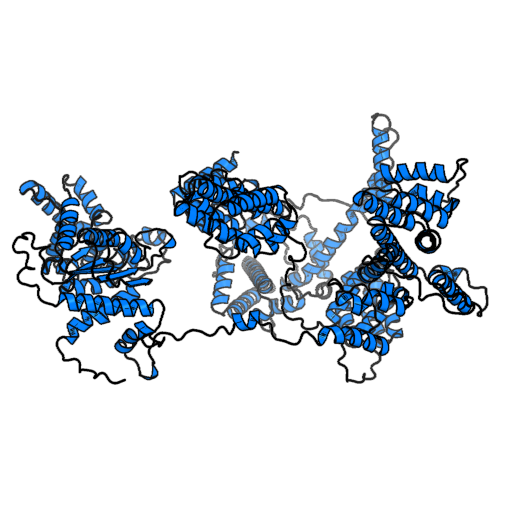1062 CYS A N 1
ATOM 8405 C CA . CYS A 1 1062 ? -18.132 4.516 23.008 1.00 98.31 1062 CYS A CA 1
ATOM 8406 C C . CYS A 1 1062 ? -18.286 6.033 22.795 1.00 98.31 1062 CYS A C 1
ATOM 8408 O O . CYS A 1 1062 ? -19.399 6.552 22.896 1.00 98.31 1062 CYS A O 1
ATOM 8410 N N . PRO A 1 1063 ? -17.191 6.770 22.518 1.00 88.06 1063 PRO A N 1
ATOM 8411 C CA . PRO A 1 1063 ? -17.213 8.239 22.464 1.00 88.06 1063 PRO A CA 1
ATOM 8412 C C . PRO A 1 1063 ? -18.124 8.821 21.377 1.00 88.06 1063 PRO A C 1
ATOM 8414 O O . PRO A 1 1063 ? -18.578 9.953 21.498 1.00 88.06 1063 PRO A O 1
ATOM 8417 N N . ALA A 1 1064 ? -18.396 8.038 20.330 1.00 95.25 1064 ALA A N 1
ATOM 8418 C CA . ALA A 1 1064 ? -19.279 8.373 19.218 1.00 95.25 1064 ALA A CA 1
ATOM 8419 C C . ALA A 1 1064 ? -20.446 7.368 19.134 1.00 95.25 1064 ALA A C 1
ATOM 8421 O O . ALA A 1 1064 ? -20.650 6.725 18.111 1.00 95.25 1064 ALA A O 1
ATOM 8422 N N . LEU A 1 1065 ? -21.194 7.180 20.232 1.00 97.69 1065 LEU A N 1
ATOM 8423 C CA . LEU A 1 1065 ? -22.331 6.239 20.293 1.00 97.69 1065 LEU A CA 1
ATOM 8424 C C . LEU A 1 1065 ? -23.475 6.574 19.312 1.00 97.69 1065 LEU A C 1
ATOM 8426 O O . LEU A 1 1065 ? -24.292 5.716 19.006 1.00 97.69 1065 LEU A O 1
ATOM 8430 N N . THR A 1 1066 ? -23.522 7.805 18.803 1.00 97.00 1066 THR A N 1
ATOM 8431 C CA . THR A 1 1066 ? -24.518 8.271 17.826 1.00 97.00 1066 THR A CA 1
ATOM 8432 C C . THR A 1 1066 ? -24.141 7.997 16.363 1.00 97.00 1066 THR A C 1
ATOM 8434 O O . THR A 1 1066 ? -24.890 8.390 15.478 1.00 97.00 1066 THR A O 1
ATOM 8437 N N . ASP A 1 1067 ? -22.986 7.384 16.090 1.00 97.06 1067 ASP A N 1
ATOM 8438 C CA . ASP A 1 1067 ? -22.447 7.152 14.736 1.00 97.06 1067 ASP A CA 1
ATOM 8439 C C . ASP A 1 1067 ? -22.826 5.752 14.202 1.00 97.06 1067 ASP A C 1
ATOM 8441 O O . ASP A 1 1067 ? -21.968 4.924 13.894 1.00 97.06 1067 ASP A O 1
ATOM 8445 N N . GLY A 1 1068 ? -24.129 5.450 14.204 1.00 95.69 1068 GLY A N 1
ATOM 8446 C CA . GLY A 1 1068 ? -24.689 4.130 13.887 1.00 95.69 1068 GLY A CA 1
ATOM 8447 C C . GLY A 1 1068 ? -26.216 4.079 14.017 1.00 95.69 1068 GLY A C 1
ATOM 8448 O O . GLY A 1 1068 ? -26.857 5.085 14.328 1.00 95.69 1068 GLY A O 1
ATOM 8449 N N . SER A 1 1069 ? -26.801 2.898 13.825 1.00 96.12 1069 SER A N 1
ATOM 8450 C CA . SER A 1 1069 ? -28.242 2.641 13.932 1.00 96.12 1069 SER A CA 1
ATOM 8451 C C . SER A 1 1069 ? -28.818 2.984 15.312 1.00 96.12 1069 SER A C 1
ATOM 8453 O O . SER A 1 1069 ? -29.938 3.482 15.400 1.00 96.12 1069 SER A O 1
ATOM 8455 N N . LEU A 1 1070 ? -28.066 2.820 16.405 1.00 97.06 1070 LEU A N 1
ATOM 8456 C CA . LEU A 1 1070 ? -28.494 3.302 17.725 1.00 97.06 1070 LEU A CA 1
ATOM 8457 C C . LEU A 1 1070 ? -28.621 4.839 17.756 1.00 97.06 1070 LEU A C 1
ATOM 8459 O O . LEU A 1 1070 ? -29.506 5.374 18.427 1.00 97.06 1070 LEU A O 1
ATOM 8463 N N . GLY A 1 1071 ? -27.794 5.542 16.978 1.00 97.75 1071 GLY A N 1
ATOM 8464 C CA . GLY A 1 1071 ? -27.929 6.970 16.699 1.00 97.75 1071 GLY A CA 1
ATOM 8465 C C . GLY A 1 1071 ? -29.202 7.306 15.919 1.00 97.75 1071 GLY A C 1
ATOM 8466 O O . GLY A 1 1071 ? -29.913 8.227 16.319 1.00 97.75 1071 GLY A O 1
ATOM 8467 N N . ASP A 1 1072 ? -29.547 6.528 14.886 1.00 97.50 1072 ASP A N 1
ATOM 8468 C CA . ASP A 1 1072 ? -30.821 6.671 14.158 1.00 97.50 1072 ASP A CA 1
ATOM 8469 C C . ASP A 1 1072 ? -32.025 6.497 15.100 1.00 97.50 1072 ASP A C 1
ATOM 8471 O O . ASP A 1 1072 ? -32.965 7.297 15.076 1.00 97.50 1072 ASP A O 1
ATOM 8475 N N . MET A 1 1073 ? -31.986 5.505 15.998 1.00 98.12 1073 MET A N 1
ATOM 8476 C CA . MET A 1 1073 ? -33.067 5.287 16.966 1.00 98.12 1073 MET A CA 1
ATOM 8477 C C . MET A 1 1073 ? -33.162 6.426 17.985 1.00 98.12 1073 MET A C 1
ATOM 8479 O O . MET A 1 1073 ? -34.264 6.895 18.268 1.00 98.12 1073 MET A O 1
ATOM 8483 N N . MET A 1 1074 ? -32.035 6.953 18.480 1.00 98.19 1074 MET A N 1
ATOM 8484 C CA . MET A 1 1074 ? -32.028 8.164 19.314 1.00 98.19 1074 MET A CA 1
ATOM 8485 C C . MET A 1 1074 ? -32.561 9.393 18.558 1.00 98.19 1074 MET A C 1
ATOM 8487 O O . MET A 1 1074 ? -33.305 10.189 19.137 1.00 98.19 1074 MET A O 1
ATOM 8491 N N . TYR A 1 1075 ? -32.240 9.529 17.268 1.00 98.06 1075 TYR A N 1
ATOM 8492 C CA . TYR A 1 1075 ? -32.740 10.590 16.394 1.00 98.06 1075 TYR A CA 1
ATOM 8493 C C . TYR A 1 1075 ? -34.263 10.503 16.231 1.00 98.06 1075 TYR A C 1
ATOM 8495 O O . TYR A 1 1075 ? -34.957 11.456 16.589 1.00 98.06 1075 TYR A O 1
ATOM 8503 N N . PHE A 1 1076 ? -34.816 9.365 15.795 1.00 97.62 1076 PHE A N 1
ATOM 8504 C CA . PHE A 1 1076 ? -36.268 9.194 15.641 1.00 97.62 1076 PHE A CA 1
ATOM 8505 C C . PHE A 1 1076 ? -37.017 9.315 16.978 1.00 97.62 1076 PHE A C 1
ATOM 8507 O O . PHE A 1 1076 ? -38.064 9.968 17.039 1.00 97.62 1076 PHE A O 1
ATOM 8514 N N . HIS A 1 1077 ? -36.463 8.765 18.065 1.00 98.31 1077 HIS A N 1
ATOM 8515 C CA . HIS A 1 1077 ? -36.989 8.946 19.418 1.00 98.31 1077 HIS A CA 1
ATOM 8516 C C . HIS A 1 1077 ? -37.051 10.431 19.804 1.00 98.31 1077 HIS A C 1
ATOM 8518 O O . HIS A 1 1077 ? -38.069 10.864 20.336 1.00 98.31 1077 HIS A O 1
ATOM 8524 N N . SER A 1 1078 ? -36.044 11.248 19.468 1.00 97.19 1078 SER A N 1
ATOM 8525 C CA . SER A 1 1078 ? -36.018 12.673 19.840 1.00 97.19 1078 SER A CA 1
ATOM 8526 C C . SER A 1 1078 ? -37.176 13.506 19.262 1.00 97.19 1078 SER A C 1
ATOM 8528 O O . SER A 1 1078 ? -37.605 14.466 19.904 1.00 97.19 1078 SER A O 1
ATOM 8530 N N . PHE A 1 1079 ? -37.741 13.117 18.110 1.00 97.00 1079 PHE A N 1
ATOM 8531 C CA . PHE A 1 1079 ? -38.958 13.736 17.560 1.00 97.00 1079 PHE A CA 1
ATOM 8532 C C . PHE A 1 1079 ? -40.239 13.222 18.229 1.00 97.00 1079 PHE A C 1
ATOM 8534 O O . PHE A 1 1079 ? -41.188 13.987 18.390 1.00 97.00 1079 PHE A O 1
ATOM 8541 N N . ARG A 1 1080 ? -40.277 11.941 18.628 1.00 95.19 1080 ARG A N 1
ATOM 8542 C CA . ARG A 1 1080 ? -41.418 11.334 19.342 1.00 95.19 1080 ARG A CA 1
ATOM 8543 C C . ARG A 1 1080 ? -41.503 11.838 20.790 1.00 95.19 1080 ARG A C 1
ATOM 8545 O O . ARG A 1 1080 ? -42.587 12.177 21.259 1.00 95.19 1080 ARG A O 1
ATOM 8552 N N . ARG A 1 1081 ? -40.362 11.923 21.484 1.00 95.31 1081 ARG A N 1
ATOM 8553 C CA . ARG A 1 1081 ? -40.201 12.456 22.845 1.00 95.31 1081 ARG A CA 1
ATOM 8554 C C . ARG A 1 1081 ? -38.877 13.237 22.976 1.00 95.31 1081 ARG A C 1
ATOM 8556 O O . ARG A 1 1081 ? -37.825 12.647 23.224 1.00 95.31 1081 ARG A O 1
ATOM 8563 N N . PRO A 1 1082 ? -38.889 14.578 22.880 1.00 95.00 1082 PRO A N 1
ATOM 8564 C CA . PRO A 1 1082 ? -37.664 15.364 22.999 1.00 95.00 1082 PRO A CA 1
ATOM 8565 C C . PRO A 1 1082 ? -37.081 15.375 24.423 1.00 95.00 1082 PRO A C 1
ATOM 8567 O O . PRO A 1 1082 ? -37.798 15.302 25.434 1.00 95.00 1082 PRO A O 1
ATOM 8570 N N . GLY A 1 1083 ? -35.756 15.544 24.489 1.00 92.06 1083 GLY A N 1
ATOM 8571 C CA . GLY A 1 1083 ? -35.016 15.890 25.708 1.00 92.06 1083 GLY A CA 1
ATOM 8572 C C . GLY A 1 1083 ? -34.027 14.850 26.245 1.00 92.06 1083 GLY A C 1
ATOM 8573 O O . GLY A 1 1083 ? -33.458 15.104 27.302 1.00 92.06 1083 GLY A O 1
ATOM 8574 N N . LEU A 1 1084 ? -33.807 13.713 25.574 1.00 97.19 1084 LEU A N 1
ATOM 8575 C CA . LEU A 1 1084 ? -32.755 12.762 25.969 1.00 97.19 1084 LEU A CA 1
ATOM 8576 C C . LEU A 1 1084 ? -31.374 13.393 25.731 1.00 97.19 1084 LEU A C 1
ATOM 8578 O O . LEU A 1 1084 ? -31.130 13.944 24.659 1.00 97.19 1084 LEU A O 1
ATOM 8582 N N . VAL A 1 1085 ? -30.487 13.331 26.725 1.00 96.94 1085 VAL A N 1
ATOM 8583 C CA . VAL A 1 1085 ? -29.134 13.908 26.672 1.00 96.94 1085 VAL A CA 1
ATOM 8584 C C . VAL A 1 1085 ? -28.115 12.840 27.046 1.00 96.94 1085 VAL A C 1
ATOM 8586 O O . VAL A 1 1085 ? -28.218 12.218 28.101 1.00 96.94 1085 VAL A O 1
ATOM 8589 N N . VAL A 1 1086 ? -27.111 12.658 26.187 1.00 97.38 1086 VAL A N 1
ATOM 8590 C CA . VAL A 1 1086 ? -26.009 11.712 26.389 1.00 97.38 1086 VAL A CA 1
ATOM 8591 C C . VAL A 1 1086 ? -24.723 12.503 26.607 1.00 97.38 1086 VAL A C 1
ATOM 8593 O O . VAL A 1 1086 ? -24.203 13.124 25.683 1.00 97.38 1086 VAL A O 1
ATOM 8596 N N . ASP A 1 1087 ? -24.218 12.503 27.838 1.00 97.12 1087 ASP A N 1
ATOM 8597 C CA . ASP A 1 1087 ? -22.968 13.163 28.199 1.00 97.12 1087 ASP A CA 1
ATOM 8598 C C . ASP A 1 1087 ? -21.756 12.258 27.933 1.00 97.12 1087 ASP A C 1
ATOM 8600 O O . ASP A 1 1087 ? -21.647 11.155 28.466 1.00 97.12 1087 ASP A O 1
ATOM 8604 N N . ILE A 1 1088 ? -20.806 12.756 27.143 1.00 97.12 1088 ILE A N 1
ATOM 8605 C CA . ILE A 1 1088 ? -19.530 12.082 26.860 1.00 97.12 1088 ILE A CA 1
ATOM 8606 C C . ILE A 1 1088 ? -18.414 12.466 27.848 1.00 97.12 1088 ILE A C 1
ATOM 8608 O O . ILE A 1 1088 ? -17.401 11.769 27.928 1.00 97.12 1088 ILE A O 1
ATOM 8612 N N . LEU A 1 1089 ? -18.569 13.552 28.618 1.00 96.88 1089 LEU A N 1
ATOM 8613 C CA . LEU A 1 1089 ? -17.526 14.062 29.513 1.00 96.88 1089 LEU A CA 1
ATOM 8614 C C . LEU A 1 1089 ? -17.386 13.214 30.784 1.00 96.88 1089 LEU A C 1
ATOM 8616 O O . LEU A 1 1089 ? -16.265 12.956 31.227 1.00 96.88 1089 LEU A O 1
ATOM 8620 N N . SER A 1 1090 ? -18.494 12.738 31.356 1.00 94.62 1090 SER A N 1
ATOM 8621 C CA . SER A 1 1090 ? -18.471 11.787 32.476 1.00 94.62 1090 SER A CA 1
ATOM 8622 C C . SER A 1 1090 ? -17.838 10.446 32.094 1.00 94.62 1090 SER A C 1
ATOM 8624 O O . SER A 1 1090 ? -17.097 9.880 32.900 1.00 94.62 1090 SER A O 1
ATOM 8626 N N . ASP A 1 1091 ? -18.032 9.978 30.859 1.00 97.06 1091 ASP A N 1
ATOM 8627 C CA . ASP A 1 1091 ? -17.369 8.782 30.327 1.00 97.06 1091 ASP A CA 1
ATOM 8628 C C . ASP A 1 1091 ? -15.861 8.997 30.117 1.00 97.06 1091 ASP A C 1
ATOM 8630 O O . ASP A 1 1091 ? -15.063 8.185 30.588 1.00 97.06 1091 ASP A O 1
ATOM 8634 N N . LEU A 1 1092 ? -15.447 10.124 29.521 1.00 97.38 1092 LEU A N 1
ATOM 8635 C CA . LEU A 1 1092 ? -14.028 10.497 29.408 1.00 97.38 1092 LEU A CA 1
ATOM 8636 C C . LEU A 1 1092 ? -13.357 10.595 30.788 1.00 97.38 1092 LEU A C 1
ATOM 8638 O O . LEU A 1 1092 ? -12.251 10.087 30.985 1.00 97.38 1092 LEU A O 1
ATOM 8642 N N . ARG A 1 1093 ? -14.032 11.209 31.771 1.00 96.12 1093 ARG A N 1
ATOM 8643 C CA . ARG A 1 1093 ? -13.555 11.270 33.161 1.00 96.12 1093 ARG A CA 1
ATOM 8644 C C . ARG A 1 1093 ? -13.392 9.868 33.746 1.00 96.12 1093 ARG A C 1
ATOM 8646 O O . ARG A 1 1093 ? -12.363 9.614 34.370 1.00 96.12 1093 ARG A O 1
ATOM 8653 N N . ARG A 1 1094 ? -14.368 8.975 33.560 1.00 96.19 1094 ARG A N 1
ATOM 8654 C CA . ARG A 1 1094 ? -14.328 7.586 34.050 1.00 96.19 1094 ARG A CA 1
ATOM 8655 C C . ARG A 1 1094 ? -13.154 6.813 33.454 1.00 96.19 1094 ARG A C 1
ATOM 8657 O O . ARG A 1 1094 ? -12.331 6.314 34.217 1.00 96.19 1094 ARG A O 1
ATOM 8664 N N . LEU A 1 1095 ? -13.028 6.779 32.127 1.00 97.56 1095 LEU A N 1
ATOM 8665 C CA . LEU A 1 1095 ? -11.957 6.052 31.441 1.00 97.56 1095 LEU A CA 1
ATOM 8666 C C . LEU A 1 1095 ? -10.563 6.571 31.837 1.00 97.56 1095 LEU A C 1
ATOM 8668 O O . LEU A 1 1095 ? -9.686 5.781 32.188 1.00 97.56 1095 LEU A O 1
ATOM 8672 N N . ASN A 1 1096 ? -10.368 7.894 31.853 1.00 98.00 1096 ASN A N 1
ATOM 8673 C CA . ASN A 1 1096 ? -9.098 8.490 32.276 1.00 98.00 1096 ASN A CA 1
ATOM 8674 C C . ASN A 1 1096 ? -8.792 8.182 33.752 1.00 98.00 1096 ASN A C 1
ATOM 8676 O O . ASN A 1 1096 ? -7.660 7.840 34.079 1.00 98.00 1096 ASN A O 1
ATOM 8680 N N . THR A 1 1097 ? -9.789 8.255 34.645 1.00 96.00 1097 THR A N 1
ATOM 8681 C CA . THR A 1 1097 ? -9.611 7.924 36.073 1.00 96.00 1097 THR A CA 1
ATOM 8682 C C . THR A 1 1097 ? -9.236 6.453 36.258 1.00 96.00 1097 THR A C 1
ATOM 8684 O O . THR A 1 1097 ? -8.348 6.151 37.051 1.00 96.00 1097 THR A O 1
ATOM 8687 N N . MET A 1 1098 ? -9.844 5.545 35.489 1.00 95.88 1098 MET A N 1
ATOM 8688 C CA . MET A 1 1098 ? -9.525 4.115 35.502 1.00 95.88 1098 MET A CA 1
ATOM 8689 C C . MET A 1 1098 ? -8.061 3.845 35.119 1.00 95.88 1098 MET A C 1
ATOM 8691 O O . MET A 1 1098 ? -7.386 3.069 35.790 1.00 95.88 1098 MET A O 1
ATOM 8695 N N . ALA A 1 1099 ? -7.543 4.531 34.093 1.00 96.75 1099 ALA A N 1
ATOM 8696 C CA . ALA A 1 1099 ? -6.137 4.436 33.694 1.00 96.75 1099 ALA A CA 1
ATOM 8697 C C . ALA A 1 1099 ? -5.187 5.059 34.737 1.00 96.75 1099 ALA A C 1
ATOM 8699 O O . ALA A 1 1099 ? -4.230 4.408 35.158 1.00 96.75 1099 ALA A O 1
ATOM 8700 N N . VAL A 1 1100 ? -5.479 6.274 35.226 1.00 95.81 1100 VAL A N 1
ATOM 8701 C CA . VAL A 1 1100 ? -4.724 6.941 36.314 1.00 95.81 1100 VAL A CA 1
ATOM 8702 C C . VAL A 1 1100 ? -4.631 6.057 37.561 1.00 95.81 1100 VAL A C 1
ATOM 8704 O O . VAL A 1 1100 ? -3.604 6.041 38.236 1.00 95.81 1100 VAL A O 1
ATOM 8707 N N . LYS A 1 1101 ? -5.686 5.293 37.860 1.00 93.12 1101 LYS A N 1
ATOM 8708 C CA . LYS A 1 1101 ? -5.749 4.378 39.002 1.00 93.12 1101 LYS A CA 1
ATOM 8709 C C . LYS A 1 1101 ? -5.226 2.966 38.717 1.00 93.12 1101 LYS A C 1
ATOM 8711 O O . LYS A 1 1101 ? -5.315 2.147 39.625 1.00 93.12 1101 LYS A O 1
ATOM 8716 N N . ALA A 1 1102 ? -4.691 2.634 37.546 1.00 94.94 1102 ALA A N 1
ATOM 8717 C CA . ALA A 1 1102 ? -4.152 1.296 37.276 1.00 94.94 1102 ALA A CA 1
ATOM 8718 C C . ALA A 1 1102 ? -2.699 1.159 37.782 1.00 94.94 1102 ALA A C 1
ATOM 8720 O O . ALA A 1 1102 ? -1.861 1.988 37.426 1.00 94.94 1102 ALA A O 1
ATOM 8721 N N . VAL A 1 1103 ? -2.369 0.115 38.568 1.00 95.25 1103 VAL A N 1
ATOM 8722 C CA . VAL A 1 1103 ? -0.980 -0.148 39.035 1.00 95.25 1103 VAL A CA 1
ATOM 8723 C C . VAL A 1 1103 ? -0.090 -0.467 37.837 1.00 95.25 1103 VAL A C 1
ATOM 8725 O O . VAL A 1 1103 ? 0.867 0.254 37.561 1.00 95.25 1103 VAL A O 1
ATOM 8728 N N . ASN A 1 1104 ? -0.493 -1.466 37.053 1.00 97.31 1104 ASN A N 1
ATOM 8729 C CA . ASN A 1 1104 ? -0.040 -1.672 35.685 1.00 97.31 1104 ASN A CA 1
ATOM 8730 C C . ASN A 1 1104 ? -1.252 -1.624 34.744 1.00 97.31 1104 ASN A C 1
ATOM 8732 O O . ASN A 1 1104 ? -2.382 -1.902 35.152 1.00 97.31 1104 ASN A O 1
ATOM 8736 N N . SER A 1 1105 ? -1.033 -1.278 33.480 1.00 98.12 1105 SER A N 1
ATOM 8737 C CA . SER A 1 1105 ? -2.073 -1.286 32.447 1.00 98.12 1105 SER A CA 1
ATOM 8738 C C . SER A 1 1105 ? -1.588 -1.969 31.176 1.00 98.12 1105 SER A C 1
ATOM 8740 O O . SER A 1 1105 ? -0.438 -1.803 30.761 1.00 98.12 1105 SER A O 1
ATOM 8742 N N . GLY A 1 1106 ? -2.486 -2.737 30.567 1.00 98.44 1106 GLY A N 1
ATOM 8743 C CA . GLY A 1 1106 ? -2.259 -3.415 29.302 1.00 98.44 1106 GLY A CA 1
ATOM 8744 C C . GLY A 1 1106 ? -3.264 -2.963 28.253 1.00 98.44 1106 GLY A C 1
ATOM 8745 O O . GLY A 1 1106 ? -4.456 -2.871 28.541 1.00 98.44 1106 GLY A O 1
ATOM 8746 N N . MET A 1 1107 ? -2.792 -2.682 27.041 1.00 98.75 1107 MET A N 1
ATOM 8747 C CA . MET A 1 1107 ? -3.637 -2.323 25.901 1.00 98.75 1107 MET A CA 1
ATOM 8748 C C . MET A 1 1107 ? -3.634 -3.454 24.869 1.00 98.75 1107 MET A C 1
ATOM 8750 O O . MET A 1 1107 ? -2.574 -3.843 24.381 1.00 98.75 1107 MET A O 1
ATOM 8754 N N . ILE A 1 1108 ? -4.813 -3.949 24.497 1.00 98.81 1108 ILE A N 1
ATOM 8755 C CA . ILE A 1 1108 ? -5.001 -4.864 23.365 1.00 98.81 1108 ILE A CA 1
ATOM 8756 C C . ILE A 1 1108 ? -5.937 -4.156 22.391 1.00 98.81 1108 ILE A C 1
ATOM 8758 O O . ILE A 1 1108 ? -7.108 -3.954 22.700 1.00 98.81 1108 ILE A O 1
ATOM 8762 N N . ILE A 1 1109 ? -5.424 -3.717 21.242 1.00 98.88 1109 ILE A N 1
ATOM 8763 C CA . ILE A 1 1109 ? -6.165 -2.846 20.319 1.00 98.88 1109 ILE A CA 1
ATOM 8764 C C . ILE A 1 1109 ? -6.256 -3.504 18.945 1.00 98.88 1109 ILE A C 1
ATOM 8766 O O . ILE A 1 1109 ? -5.263 -3.640 18.231 1.00 98.88 1109 ILE A O 1
ATOM 8770 N N . VAL A 1 1110 ? -7.473 -3.895 18.580 1.00 98.69 1110 VAL A N 1
ATOM 8771 C CA . VAL A 1 1110 ? -7.810 -4.626 17.360 1.00 98.69 1110 VAL A CA 1
ATOM 8772 C C . VAL A 1 1110 ? -8.504 -3.660 16.390 1.00 98.69 1110 VAL A C 1
ATOM 8774 O O . VAL A 1 1110 ? -9.668 -3.302 16.559 1.00 98.69 1110 VAL A O 1
ATOM 8777 N N . GLY A 1 1111 ? -7.765 -3.167 15.398 1.00 97.88 1111 GLY A N 1
ATOM 8778 C CA . GLY A 1 1111 ? -8.176 -2.071 14.516 1.00 97.88 1111 GLY A CA 1
ATOM 8779 C C . GLY A 1 1111 ? -7.520 -0.726 14.863 1.00 97.88 1111 GLY A C 1
ATOM 8780 O O . GLY A 1 1111 ? -6.341 -0.658 15.216 1.00 97.88 1111 GLY A O 1
ATOM 8781 N N . GLY A 1 1112 ? -8.258 0.374 14.696 1.00 96.88 1112 GLY A N 1
ATOM 8782 C CA . GLY A 1 1112 ? -7.713 1.737 14.764 1.00 96.88 1112 GLY A CA 1
ATOM 8783 C C . GLY A 1 1112 ? -8.759 2.804 15.098 1.00 96.88 1112 GLY A C 1
ATOM 8784 O O . GLY A 1 1112 ? -9.710 2.552 15.839 1.00 96.88 1112 GLY A O 1
ATOM 8785 N N . GLY A 1 1113 ? -8.581 4.004 14.543 1.00 96.94 1113 GLY A N 1
ATOM 8786 C CA . GLY A 1 1113 ? -9.514 5.124 14.681 1.00 96.94 1113 GLY A CA 1
ATOM 8787 C C . GLY A 1 1113 ? -9.708 5.597 16.126 1.00 96.94 1113 GLY A C 1
ATOM 8788 O O . GLY A 1 1113 ? -8.805 5.503 16.959 1.00 96.94 1113 GLY A O 1
ATOM 8789 N N . VAL A 1 1114 ? -10.917 6.089 16.425 1.00 97.62 1114 VAL A N 1
ATOM 8790 C CA . VAL A 1 1114 ? -11.297 6.616 17.752 1.00 97.62 1114 VAL A CA 1
ATOM 8791 C C . VAL A 1 1114 ? -10.976 5.621 18.869 1.00 97.62 1114 VAL A C 1
ATOM 8793 O O . VAL A 1 1114 ? -10.481 6.026 19.915 1.00 97.62 1114 VAL A O 1
ATOM 8796 N N . VAL A 1 1115 ? -11.193 4.324 18.634 1.00 97.69 1115 VAL A N 1
ATOM 8797 C CA . VAL A 1 1115 ? -10.970 3.261 19.624 1.00 97.69 1115 VAL A CA 1
ATOM 8798 C C . VAL A 1 1115 ? -9.509 3.198 20.068 1.00 97.69 1115 VAL A C 1
ATOM 8800 O O . VAL A 1 1115 ? -9.236 3.236 21.269 1.00 97.69 1115 VAL A O 1
ATOM 8803 N N . LYS A 1 1116 ? -8.569 3.173 19.109 1.00 98.50 1116 LYS A N 1
ATOM 8804 C CA . LYS A 1 1116 ? -7.132 3.214 19.409 1.00 98.50 1116 LYS A CA 1
ATOM 8805 C C . LYS A 1 1116 ? -6.779 4.488 20.166 1.00 98.50 1116 LYS A C 1
ATOM 8807 O O . LYS A 1 1116 ? -6.223 4.417 21.263 1.00 98.50 1116 LYS A O 1
ATOM 8812 N N . HIS A 1 1117 ? -7.129 5.645 19.601 1.00 98.50 1117 HIS A N 1
ATOM 8813 C CA . HIS A 1 1117 ? -6.712 6.918 20.174 1.00 98.50 1117 HIS A CA 1
ATOM 8814 C C . HIS A 1 1117 ? -7.255 7.114 21.596 1.00 98.50 1117 HIS A C 1
ATOM 8816 O O . HIS A 1 1117 ? -6.533 7.601 22.460 1.00 98.50 1117 HIS A O 1
ATOM 8822 N N . HIS A 1 1118 ? -8.498 6.712 21.874 1.00 98.50 1118 HIS A N 1
ATOM 8823 C CA . HIS A 1 1118 ? -9.135 6.937 23.171 1.00 98.50 1118 HIS A CA 1
ATOM 8824 C C . HIS A 1 1118 ? -8.527 6.067 24.289 1.00 98.50 1118 HIS A C 1
ATOM 8826 O O . HIS A 1 1118 ? -8.250 6.593 25.366 1.00 98.50 1118 HIS A O 1
ATOM 8832 N N . ILE A 1 1119 ? -8.206 4.788 24.026 1.00 98.75 1119 ILE A N 1
ATOM 8833 C CA . ILE A 1 1119 ? -7.470 3.939 24.987 1.00 98.75 1119 ILE A CA 1
ATOM 8834 C C . ILE A 1 1119 ? -6.058 4.491 25.228 1.00 98.75 1119 ILE A C 1
ATOM 8836 O O . ILE A 1 1119 ? -5.637 4.647 26.377 1.00 98.75 1119 ILE A O 1
ATOM 8840 N N . CYS A 1 1120 ? -5.325 4.826 24.163 1.00 98.50 1120 CYS A N 1
ATOM 8841 C CA . CYS A 1 1120 ? -3.972 5.367 24.284 1.00 98.50 1120 CYS A CA 1
ATOM 8842 C C . CYS A 1 1120 ? -3.952 6.721 25.019 1.00 98.50 1120 CYS A C 1
ATOM 8844 O O . CYS A 1 1120 ? -3.073 6.965 25.841 1.00 98.50 1120 CYS A O 1
ATOM 8846 N N . ASN A 1 1121 ? -4.938 7.590 24.781 1.00 98.56 1121 ASN A N 1
ATOM 8847 C CA . ASN A 1 1121 ? -5.058 8.892 25.440 1.00 98.56 1121 ASN A CA 1
ATOM 8848 C C . ASN A 1 1121 ? -5.512 8.790 26.907 1.00 98.56 1121 ASN A C 1
ATOM 8850 O O . ASN A 1 1121 ? -5.167 9.656 27.705 1.00 98.56 1121 ASN A O 1
ATOM 8854 N N . ALA A 1 1122 ? -6.235 7.737 27.295 1.00 98.50 1122 ALA A N 1
ATOM 8855 C CA . ALA A 1 1122 ? -6.461 7.440 28.708 1.00 98.50 1122 ALA A CA 1
ATOM 8856 C C . ALA A 1 1122 ? -5.152 7.015 29.395 1.00 98.50 1122 ALA A C 1
ATOM 8858 O O . ALA A 1 1122 ? -4.829 7.498 30.479 1.00 98.50 1122 ALA A O 1
ATOM 8859 N N . ASN A 1 1123 ? -4.346 6.183 28.729 1.00 98.69 1123 ASN A N 1
ATOM 8860 C CA . ASN A 1 1123 ? -3.055 5.726 29.249 1.00 98.69 1123 ASN A CA 1
ATOM 8861 C C . ASN A 1 1123 ? -1.960 6.813 29.243 1.00 98.69 1123 ASN A C 1
ATOM 8863 O O . ASN A 1 1123 ? -1.039 6.755 30.056 1.00 98.69 1123 ASN A O 1
ATOM 8867 N N . LEU A 1 1124 ? -2.106 7.877 28.450 1.00 98.31 1124 LEU A N 1
ATOM 8868 C CA . LEU A 1 1124 ? -1.311 9.104 28.597 1.00 98.31 1124 LEU A CA 1
ATOM 8869 C C . LEU A 1 1124 ? -1.456 9.730 29.997 1.00 98.31 1124 LEU A C 1
ATOM 8871 O O . LEU A 1 1124 ? -0.478 10.201 30.570 1.00 98.31 1124 LEU A O 1
ATOM 8875 N N . MET A 1 1125 ? -2.650 9.677 30.599 1.00 97.75 1125 MET A N 1
ATOM 8876 C CA . MET A 1 1125 ? -2.921 10.295 31.908 1.00 97.75 1125 MET A CA 1
ATOM 8877 C C . MET A 1 1125 ? -2.167 9.621 33.069 1.00 97.75 1125 MET A C 1
ATOM 8879 O O . MET A 1 1125 ? -2.037 10.211 34.138 1.00 97.75 1125 MET A O 1
ATOM 8883 N N . ARG A 1 1126 ? -1.639 8.406 32.855 1.00 96.81 1126 ARG A N 1
ATOM 8884 C CA . ARG A 1 1126 ? -0.758 7.671 33.783 1.00 96.81 1126 ARG A CA 1
ATOM 8885 C C . ARG A 1 1126 ? 0.712 7.628 33.330 1.00 96.81 1126 ARG A C 1
ATOM 8887 O O . ARG A 1 1126 ? 1.481 6.821 33.845 1.00 96.81 1126 ARG A O 1
ATOM 8894 N N . ASN A 1 1127 ? 1.095 8.479 32.372 1.00 97.25 1127 ASN A N 1
ATOM 8895 C CA . ASN A 1 1127 ? 2.420 8.517 31.737 1.00 97.25 1127 ASN A CA 1
ATOM 8896 C C . ASN A 1 1127 ? 2.810 7.198 31.026 1.00 97.25 1127 ASN A C 1
ATOM 8898 O O . ASN A 1 1127 ? 3.959 6.755 31.086 1.00 97.25 1127 ASN A O 1
ATOM 8902 N N . GLY A 1 1128 ? 1.832 6.573 30.363 1.00 97.50 1128 GLY A N 1
ATOM 8903 C CA . GLY A 1 1128 ? 2.012 5.458 29.436 1.00 97.50 1128 GLY A CA 1
ATOM 8904 C C . GLY A 1 1128 ? 1.470 4.117 29.931 1.00 97.50 1128 GLY A C 1
ATOM 8905 O O . GLY A 1 1128 ? 1.446 3.834 31.130 1.00 97.50 1128 GLY A O 1
ATOM 8906 N N . ALA A 1 1129 ? 1.052 3.259 28.997 1.00 98.44 1129 ALA A N 1
ATOM 8907 C CA . ALA A 1 1129 ? 0.763 1.850 29.276 1.00 98.44 1129 ALA A CA 1
ATOM 8908 C C . ALA A 1 1129 ? 2.043 1.022 29.512 1.00 98.44 1129 ALA A C 1
ATOM 8910 O O . ALA A 1 1129 ? 3.091 1.333 28.943 1.00 98.44 1129 ALA A O 1
ATOM 8911 N N . ASP A 1 1130 ? 1.944 -0.035 30.325 1.00 98.62 1130 ASP A N 1
ATOM 8912 C CA . ASP A 1 1130 ? 3.049 -0.962 30.629 1.00 98.62 1130 ASP A CA 1
ATOM 8913 C C . ASP A 1 1130 ? 3.210 -2.038 29.545 1.00 98.62 1130 ASP A C 1
ATOM 8915 O O . ASP A 1 1130 ? 4.328 -2.386 29.180 1.00 98.62 1130 ASP A O 1
ATOM 8919 N N . TYR A 1 1131 ? 2.087 -2.532 29.014 1.00 98.69 1131 TYR A N 1
ATOM 8920 C CA . TYR A 1 1131 ? 2.025 -3.560 27.971 1.00 98.69 1131 TYR A CA 1
ATOM 8921 C C . TYR A 1 1131 ? 1.138 -3.072 26.820 1.00 98.69 1131 TYR A C 1
ATOM 8923 O O . TYR A 1 1131 ? 0.101 -2.446 27.060 1.00 98.69 1131 TYR A O 1
ATOM 8931 N N . SER A 1 1132 ? 1.493 -3.366 25.566 1.00 98.50 1132 SER A N 1
ATOM 8932 C CA . SER A 1 1132 ? 0.681 -2.934 24.419 1.00 98.50 1132 SER A CA 1
ATOM 8933 C C . SER A 1 1132 ? 0.819 -3.845 23.202 1.00 98.50 1132 SER A C 1
ATOM 8935 O O . SER A 1 1132 ? 1.914 -4.024 22.674 1.00 98.50 1132 SER A O 1
ATOM 8937 N N . VAL A 1 1133 ? -0.312 -4.336 22.694 1.00 98.88 1133 VAL A N 1
ATOM 8938 C CA . VAL A 1 1133 ? -0.411 -5.088 21.436 1.00 98.88 1133 VAL A CA 1
ATOM 8939 C C . VAL A 1 1133 ? -1.434 -4.426 20.515 1.00 98.88 1133 VAL A C 1
ATOM 8941 O O . VAL A 1 1133 ? -2.608 -4.291 20.863 1.00 98.88 1133 VAL A O 1
ATOM 8944 N N . PHE A 1 1134 ? -0.991 -4.028 19.322 1.00 98.81 1134 PHE A N 1
ATOM 8945 C CA . PHE A 1 1134 ? -1.836 -3.505 18.245 1.00 98.81 1134 PHE A CA 1
ATOM 8946 C C . PHE A 1 1134 ? -1.981 -4.550 17.130 1.00 98.81 1134 PHE A C 1
ATOM 8948 O O . PHE A 1 1134 ? -0.999 -5.168 16.719 1.00 98.81 1134 PHE A O 1
ATOM 8955 N N . ILE A 1 1135 ? -3.191 -4.722 16.603 1.00 98.81 1135 ILE A N 1
ATOM 8956 C CA . ILE A 1 1135 ? -3.508 -5.658 15.516 1.00 98.81 1135 ILE A CA 1
ATOM 8957 C C . ILE A 1 1135 ? -4.326 -4.893 14.479 1.00 98.81 1135 ILE A C 1
ATOM 8959 O O . ILE A 1 1135 ? -5.523 -4.691 14.683 1.00 98.81 1135 ILE A O 1
ATOM 8963 N N . ASN A 1 1136 ? -3.707 -4.415 13.397 1.00 98.38 1136 ASN A N 1
ATOM 8964 C CA . ASN A 1 1136 ? -4.442 -3.724 12.335 1.00 98.38 1136 ASN A CA 1
ATOM 8965 C C . ASN A 1 1136 ? -3.741 -3.760 10.972 1.00 98.38 1136 ASN A C 1
ATOM 8967 O O . ASN A 1 1136 ? -2.553 -4.044 10.859 1.00 98.38 1136 ASN A O 1
ATOM 8971 N N . THR A 1 1137 ? -4.497 -3.432 9.926 1.00 98.38 1137 THR A N 1
ATOM 8972 C CA . THR A 1 1137 ? -4.035 -3.373 8.531 1.00 98.38 1137 THR A CA 1
ATOM 8973 C C . THR A 1 1137 ? -3.557 -1.978 8.105 1.00 98.38 1137 THR A C 1
ATOM 8975 O O . THR A 1 1137 ? -3.403 -1.733 6.913 1.00 98.38 1137 THR A O 1
ATOM 8978 N N . ALA A 1 1138 ? -3.386 -1.035 9.038 1.00 95.94 1138 ALA A N 1
ATOM 8979 C CA . ALA A 1 1138 ? -3.110 0.366 8.723 1.00 95.94 1138 ALA A CA 1
ATOM 8980 C C . ALA A 1 1138 ? -1.602 0.667 8.745 1.00 95.94 1138 ALA A C 1
ATOM 8982 O O . ALA A 1 1138 ? -0.880 0.252 9.658 1.00 95.94 1138 ALA A O 1
ATOM 8983 N N . SER A 1 1139 ? -1.135 1.419 7.749 1.00 92.69 1139 SER A N 1
ATOM 8984 C CA . SER A 1 1139 ? 0.280 1.733 7.506 1.00 92.69 1139 SER A CA 1
ATOM 8985 C C . SER A 1 1139 ? 0.610 3.181 7.867 1.00 92.69 1139 SER A C 1
ATOM 8987 O O . SER A 1 1139 ? -0.231 4.054 7.719 1.00 92.69 1139 SER A O 1
ATOM 8989 N N . GLU A 1 1140 ? 1.844 3.453 8.293 1.00 91.81 1140 GLU A N 1
ATOM 8990 C CA . GLU A 1 1140 ? 2.241 4.772 8.821 1.00 91.81 1140 GLU A CA 1
ATOM 8991 C C . GLU A 1 1140 ? 2.343 5.903 7.778 1.00 91.81 1140 GLU A C 1
ATOM 8993 O O . GLU A 1 1140 ? 2.340 7.073 8.149 1.00 91.81 1140 GLU A O 1
ATOM 8998 N N . PHE A 1 1141 ? 2.407 5.580 6.479 1.00 90.19 1141 PHE A N 1
ATOM 8999 C CA . PHE A 1 1141 ? 2.683 6.557 5.413 1.00 90.19 1141 PHE A CA 1
ATOM 9000 C C . PHE A 1 1141 ? 1.611 7.649 5.246 1.00 90.19 1141 PHE A C 1
ATOM 9002 O O . PHE A 1 1141 ? 1.879 8.663 4.606 1.00 90.19 1141 PHE A O 1
ATOM 9009 N N . ASP A 1 1142 ? 0.396 7.444 5.766 1.00 86.56 1142 ASP A N 1
ATOM 9010 C CA . ASP A 1 1142 ? -0.705 8.410 5.670 1.00 86.56 1142 ASP A CA 1
ATOM 9011 C C . ASP A 1 1142 ? -0.777 9.387 6.859 1.00 86.56 1142 ASP A C 1
ATOM 9013 O O . ASP A 1 1142 ? -1.628 10.279 6.872 1.00 86.56 1142 ASP A O 1
ATOM 9017 N N . GLY A 1 1143 ? 0.110 9.235 7.853 1.00 88.69 1143 GLY A N 1
ATOM 9018 C CA . GLY A 1 1143 ? 0.139 10.056 9.065 1.00 88.69 1143 GLY A CA 1
ATOM 9019 C C . GLY A 1 1143 ? -1.065 9.861 9.996 1.00 88.69 1143 GLY A C 1
ATOM 9020 O O . GLY A 1 1143 ? -1.317 10.707 10.855 1.00 88.69 1143 GLY A O 1
ATOM 9021 N N . SER A 1 1144 ? -1.849 8.790 9.832 1.00 95.88 1144 SER A N 1
ATOM 9022 C CA . SER A 1 1144 ? -3.008 8.517 10.686 1.00 95.88 1144 SER A CA 1
ATOM 9023 C C . SER A 1 1144 ? -2.615 7.844 12.007 1.00 95.88 1144 SER A C 1
ATOM 9025 O O . SER A 1 1144 ? -1.805 6.919 12.032 1.00 95.88 1144 SER A O 1
ATOM 9027 N N . ASP A 1 1145 ? -3.284 8.201 13.115 1.00 95.44 1145 ASP A N 1
ATOM 9028 C CA . ASP A 1 1145 ? -3.115 7.477 14.392 1.00 95.44 1145 ASP A CA 1
ATOM 9029 C C . ASP A 1 1145 ? -3.455 5.978 14.232 1.00 95.44 1145 ASP A C 1
ATOM 9031 O O . ASP A 1 1145 ? -2.842 5.137 14.883 1.00 95.44 1145 ASP A O 1
ATOM 9035 N N . SER A 1 1146 ? -4.358 5.608 13.315 1.00 95.50 1146 SER A N 1
ATOM 9036 C CA . SER A 1 1146 ? -4.599 4.206 12.938 1.00 95.50 1146 SER A CA 1
ATOM 9037 C C . SER A 1 1146 ? -3.333 3.511 12.415 1.00 95.50 1146 SER A C 1
ATOM 9039 O O . SER A 1 1146 ? -3.031 2.388 12.830 1.00 95.50 1146 SER A O 1
ATOM 9041 N N . GLY A 1 1147 ? -2.620 4.172 11.497 1.00 95.19 1147 GLY A N 1
ATOM 9042 C CA . GLY A 1 1147 ? -1.430 3.680 10.806 1.00 95.19 1147 GLY A CA 1
ATOM 9043 C C . GLY A 1 1147 ? -0.144 3.734 11.626 1.00 95.19 1147 GLY A C 1
ATOM 9044 O O . GLY A 1 1147 ? 0.742 2.905 11.402 1.00 95.19 1147 GLY A O 1
ATOM 9045 N N . ALA A 1 1148 ? -0.076 4.630 12.612 1.00 97.00 1148 ALA A N 1
ATOM 9046 C CA . ALA A 1 1148 ? 1.044 4.822 13.531 1.00 97.00 1148 ALA A CA 1
ATOM 9047 C C . ALA A 1 1148 ? 1.673 3.511 14.053 1.00 97.00 1148 ALA A C 1
ATOM 9049 O O . ALA A 1 1148 ? 0.986 2.520 14.357 1.00 97.00 1148 ALA A O 1
ATOM 9050 N N . ARG A 1 1149 ? 3.003 3.519 14.208 1.00 98.06 1149 ARG A N 1
ATOM 9051 C CA . ARG A 1 1149 ? 3.739 2.491 14.964 1.00 98.06 1149 ARG A CA 1
ATOM 9052 C C . ARG A 1 1149 ? 3.563 2.712 16.478 1.00 98.06 1149 ARG A C 1
ATOM 9054 O O . ARG A 1 1149 ? 3.329 3.842 16.901 1.00 98.06 1149 ARG A O 1
ATOM 9061 N N . PRO A 1 1150 ? 3.713 1.674 17.326 1.00 98.00 1150 PRO A N 1
ATOM 9062 C CA . PRO A 1 1150 ? 3.653 1.853 18.780 1.00 98.00 1150 PRO A CA 1
ATOM 9063 C C . PRO A 1 1150 ? 4.723 2.810 19.324 1.00 98.00 1150 PRO A C 1
ATOM 9065 O O . PRO A 1 1150 ? 4.478 3.493 20.309 1.00 98.00 1150 PRO A O 1
ATOM 9068 N N . ASP A 1 1151 ? 5.868 2.903 18.648 1.00 97.44 1151 ASP A N 1
ATOM 9069 C CA . ASP A 1 1151 ? 6.957 3.842 18.943 1.00 97.44 1151 ASP A CA 1
ATOM 9070 C C . ASP A 1 1151 ? 6.506 5.318 18.913 1.00 97.44 1151 ASP A C 1
ATOM 9072 O O . ASP A 1 1151 ? 6.836 6.101 19.802 1.00 97.44 1151 ASP A O 1
ATOM 9076 N N . GLU A 1 1152 ? 5.616 5.688 17.985 1.00 97.50 1152 GLU A N 1
ATOM 9077 C CA . GLU A 1 1152 ? 5.001 7.021 17.980 1.00 97.50 1152 GLU A CA 1
ATOM 9078 C C . GLU A 1 1152 ? 4.172 7.250 19.257 1.00 97.50 1152 GLU A C 1
ATOM 9080 O O . GLU A 1 1152 ? 4.210 8.317 19.861 1.00 97.50 1152 GLU A O 1
ATOM 9085 N N . ALA A 1 1153 ? 3.469 6.226 19.747 1.00 97.81 1153 ALA A N 1
ATOM 9086 C CA . ALA A 1 1153 ? 2.749 6.317 21.013 1.00 97.81 1153 ALA A CA 1
ATOM 9087 C C . ALA A 1 1153 ? 3.691 6.386 22.239 1.00 97.81 1153 ALA A C 1
ATOM 9089 O O . ALA A 1 1153 ? 3.270 6.905 23.276 1.00 97.81 1153 ALA A O 1
ATOM 9090 N N . ILE A 1 1154 ? 4.954 5.951 22.136 1.00 98.06 1154 ILE A N 1
ATOM 9091 C CA . ILE A 1 1154 ? 5.980 6.203 23.165 1.00 98.06 1154 ILE A CA 1
ATOM 9092 C C . ILE A 1 1154 ? 6.388 7.684 23.166 1.00 98.06 1154 ILE A C 1
ATOM 9094 O O . ILE A 1 1154 ? 6.498 8.271 24.243 1.00 98.06 1154 ILE A O 1
ATOM 9098 N N . SER A 1 1155 ? 6.554 8.320 21.998 1.00 96.56 1155 SER A N 1
ATOM 9099 C CA . SER A 1 1155 ? 6.959 9.739 21.922 1.00 96.56 1155 SER A CA 1
ATOM 9100 C C . SER A 1 1155 ? 5.943 10.678 22.592 1.00 96.56 1155 SER A C 1
ATOM 9102 O O . SER A 1 1155 ? 6.330 11.603 23.305 1.00 96.56 1155 SER A O 1
ATOM 9104 N N . TRP A 1 1156 ? 4.647 10.371 22.463 1.00 97.94 1156 TRP A N 1
ATOM 9105 C CA . TRP A 1 1156 ? 3.560 11.063 23.165 1.00 97.94 1156 TRP A CA 1
ATOM 9106 C C . TRP A 1 1156 ? 3.475 10.759 24.670 1.00 97.94 1156 TRP A C 1
ATOM 9108 O O . TRP A 1 1156 ? 2.743 11.456 25.366 1.00 97.94 1156 TRP A O 1
ATOM 9118 N N . GLY A 1 1157 ? 4.120 9.702 25.178 1.00 97.44 1157 GLY A N 1
ATOM 9119 C CA . GLY A 1 1157 ? 3.880 9.176 26.531 1.00 97.44 1157 GLY A CA 1
ATOM 9120 C C . GLY A 1 1157 ? 2.557 8.406 26.684 1.00 97.44 1157 GLY A C 1
ATOM 9121 O O . GLY A 1 1157 ? 2.080 8.209 27.799 1.00 97.44 1157 GLY A O 1
ATOM 9122 N N . LYS A 1 1158 ? 1.943 7.963 25.575 1.00 98.25 1158 LYS A N 1
ATOM 9123 C CA . LYS A 1 1158 ? 0.765 7.068 25.559 1.00 98.25 1158 LYS A CA 1
ATOM 9124 C C . LYS A 1 1158 ? 1.162 5.609 25.874 1.00 98.25 1158 LYS A C 1
ATOM 9126 O O . LYS A 1 1158 ? 0.359 4.847 26.413 1.00 98.25 1158 LYS A O 1
ATOM 9131 N N . ILE A 1 1159 ? 2.410 5.232 25.586 1.00 98.69 1159 ILE A N 1
ATOM 9132 C CA . ILE A 1 1159 ? 3.087 3.985 25.990 1.00 98.69 1159 ILE A CA 1
ATOM 9133 C C . ILE A 1 1159 ? 4.357 4.364 26.772 1.00 98.69 1159 ILE A C 1
ATOM 9135 O O . ILE A 1 1159 ? 4.948 5.412 26.509 1.00 98.69 1159 ILE A O 1
ATOM 9139 N N . LYS A 1 1160 ? 4.765 3.554 27.757 1.00 98.25 1160 LYS A N 1
ATOM 9140 C CA . LYS A 1 1160 ? 6.003 3.791 28.518 1.00 98.25 1160 LYS A CA 1
ATOM 9141 C C . LYS A 1 1160 ? 7.270 3.558 27.681 1.00 98.25 1160 LYS A C 1
ATOM 9143 O O . LYS A 1 1160 ? 7.268 2.792 26.724 1.00 98.25 1160 LYS A O 1
ATOM 9148 N N . LYS A 1 1161 ? 8.379 4.183 28.092 1.00 96.19 1161 LYS A N 1
ATOM 9149 C CA . LYS A 1 1161 ? 9.695 4.095 27.419 1.00 96.19 1161 LYS A CA 1
ATOM 9150 C C . LYS A 1 1161 ? 10.396 2.742 27.597 1.00 96.19 1161 LYS A C 1
ATOM 9152 O O . LYS A 1 1161 ? 11.255 2.395 26.799 1.00 96.19 1161 LYS A O 1
ATOM 9157 N N . ASP A 1 1162 ? 10.046 2.022 28.657 1.00 94.06 1162 ASP A N 1
ATOM 9158 C CA . ASP A 1 1162 ? 10.549 0.703 29.055 1.00 94.06 1162 ASP A CA 1
ATOM 9159 C C . ASP A 1 1162 ? 9.584 -0.445 28.692 1.00 94.06 1162 ASP A C 1
ATOM 9161 O O . ASP A 1 1162 ? 9.867 -1.609 28.977 1.00 94.06 1162 ASP A O 1
ATOM 9165 N N . ALA A 1 1163 ? 8.455 -0.134 28.045 1.00 96.19 1163 ALA A N 1
ATOM 9166 C CA . ALA A 1 1163 ? 7.528 -1.132 27.523 1.00 96.19 1163 ALA A CA 1
ATOM 9167 C C . ALA A 1 1163 ? 8.081 -1.825 26.265 1.00 96.19 1163 ALA A C 1
ATOM 9169 O O . ALA A 1 1163 ? 8.924 -1.291 25.544 1.00 96.19 1163 ALA A O 1
ATOM 9170 N N . THR A 1 1164 ? 7.527 -2.994 25.949 1.00 96.69 1164 THR A N 1
ATOM 9171 C CA . THR A 1 1164 ? 7.913 -3.833 24.800 1.00 96.69 1164 THR A CA 1
ATOM 9172 C C . THR A 1 1164 ? 6.762 -3.979 23.792 1.00 96.69 1164 THR A C 1
ATOM 9174 O O . THR A 1 1164 ? 6.293 -5.089 23.533 1.00 96.69 1164 THR A O 1
ATOM 9177 N N . PRO A 1 1165 ? 6.247 -2.868 23.230 1.00 98.00 1165 PRO A N 1
ATOM 9178 C CA . PRO A 1 1165 ? 4.992 -2.883 22.496 1.00 98.00 1165 PRO A CA 1
ATOM 9179 C C . PRO A 1 1165 ? 5.113 -3.552 21.121 1.00 98.00 1165 PRO A C 1
ATOM 9181 O O . PRO A 1 1165 ? 6.075 -3.343 20.382 1.00 98.00 1165 PRO A O 1
ATOM 9184 N N . VAL A 1 1166 ? 4.077 -4.294 20.731 1.00 98.56 1166 VAL A N 1
ATOM 9185 C CA . VAL A 1 1166 ? 4.054 -5.082 19.489 1.00 98.56 1166 VAL A CA 1
ATOM 9186 C C . VAL A 1 1166 ? 2.945 -4.589 18.557 1.00 98.56 1166 VAL A C 1
ATOM 9188 O O . VAL A 1 1166 ? 1.837 -4.295 19.005 1.00 98.56 1166 VAL A O 1
ATOM 9191 N N . LYS A 1 1167 ? 3.212 -4.527 17.245 1.00 98.62 1167 LYS A N 1
ATOM 9192 C CA . LYS A 1 1167 ? 2.187 -4.309 16.209 1.00 98.62 1167 LYS A CA 1
ATOM 9193 C C . LYS A 1 1167 ? 2.210 -5.433 15.177 1.00 98.62 1167 LYS A C 1
ATOM 9195 O O . LYS A 1 1167 ? 3.232 -5.656 14.531 1.00 98.62 1167 LYS A O 1
ATOM 9200 N N . ILE A 1 1168 ? 1.073 -6.099 15.000 1.00 98.69 1168 ILE A N 1
ATOM 9201 C CA . ILE A 1 1168 ? 0.846 -7.075 13.934 1.00 98.69 1168 ILE A CA 1
ATOM 9202 C C . ILE A 1 1168 ? 0.141 -6.366 12.777 1.00 98.69 1168 ILE A C 1
ATOM 9204 O O . ILE A 1 1168 ? -0.969 -5.854 12.938 1.00 98.69 1168 ILE A O 1
ATOM 9208 N N . TYR A 1 1169 ? 0.782 -6.367 11.610 1.00 98.56 1169 TYR A N 1
ATOM 9209 C CA . TYR A 1 1169 ? 0.220 -5.879 10.352 1.00 98.56 1169 TYR A CA 1
ATOM 9210 C C . TYR A 1 1169 ? -0.567 -7.001 9.665 1.00 98.56 1169 TYR A C 1
ATOM 9212 O O . TYR A 1 1169 ? -0.069 -7.655 8.749 1.00 98.56 1169 TYR A O 1
ATOM 9220 N N . ALA A 1 1170 ? -1.780 -7.264 10.153 1.00 98.12 1170 ALA A N 1
ATOM 9221 C CA . ALA A 1 1170 ? -2.652 -8.328 9.656 1.00 98.12 1170 ALA A CA 1
ATOM 9222 C C . ALA A 1 1170 ? -4.137 -7.965 9.795 1.00 98.12 1170 ALA A C 1
ATOM 9224 O O . ALA A 1 1170 ? -4.515 -7.104 10.593 1.00 98.12 1170 ALA A O 1
ATOM 9225 N N . GLU A 1 1171 ? -4.982 -8.658 9.030 1.00 98.06 1171 GLU A N 1
ATOM 9226 C CA . GLU A 1 1171 ? -6.430 -8.648 9.240 1.00 98.06 1171 GLU A CA 1
ATOM 9227 C C . GLU A 1 1171 ? -6.756 -9.455 10.513 1.00 98.06 1171 GLU A C 1
ATOM 9229 O O . GLU A 1 1171 ? -6.197 -10.528 10.757 1.00 98.06 1171 GLU A O 1
ATOM 9234 N N . ALA A 1 1172 ? -7.621 -8.906 11.363 1.00 98.31 1172 ALA A N 1
ATOM 9235 C CA . ALA A 1 1172 ? -7.822 -9.377 12.723 1.00 98.31 1172 ALA A CA 1
ATOM 9236 C C . ALA A 1 1172 ? -8.546 -10.727 12.813 1.00 98.31 1172 ALA A C 1
ATOM 9238 O O . ALA A 1 1172 ? -8.269 -11.481 13.747 1.00 98.31 1172 ALA A O 1
ATOM 9239 N N . SER A 1 1173 ? -9.439 -11.062 11.872 1.00 97.62 1173 SER A N 1
ATOM 9240 C CA . SER A 1 1173 ? -10.178 -12.335 11.900 1.00 97.62 1173 SER A CA 1
ATOM 9241 C C . SER A 1 1173 ? -9.270 -13.553 11.723 1.00 97.62 1173 SER A C 1
ATOM 9243 O O . SER A 1 1173 ? -9.588 -14.628 12.225 1.00 97.62 1173 SER A O 1
ATOM 9245 N N . LEU A 1 1174 ? -8.102 -13.365 11.097 1.00 97.94 1174 LEU A N 1
ATOM 9246 C CA . LEU A 1 1174 ? -7.087 -14.403 10.920 1.00 97.94 1174 LEU A CA 1
ATOM 9247 C C . LEU A 1 1174 ? -6.243 -14.632 12.183 1.00 97.94 1174 LEU A C 1
ATOM 9249 O O . LEU A 1 1174 ? -5.921 -15.773 12.499 1.00 97.94 1174 LEU A O 1
ATOM 9253 N N . VAL A 1 1175 ? -5.857 -13.564 12.895 1.00 98.25 1175 VAL A N 1
ATOM 9254 C CA . VAL A 1 1175 ? -4.837 -13.644 13.963 1.00 98.25 1175 VAL A CA 1
ATOM 9255 C C . VAL A 1 1175 ? -5.388 -13.524 15.382 1.00 98.25 1175 VAL A C 1
ATOM 9257 O O . VAL A 1 1175 ? -4.846 -14.148 16.291 1.00 98.25 1175 VAL A O 1
ATOM 9260 N N . PHE A 1 1176 ? -6.468 -12.772 15.612 1.00 98.62 1176 PHE A N 1
ATOM 9261 C CA . PHE A 1 1176 ? -6.998 -12.569 16.965 1.00 98.62 1176 PHE A CA 1
ATOM 9262 C C . PHE A 1 1176 ? -7.550 -13.855 17.618 1.00 98.62 1176 PHE A C 1
ATOM 9264 O O . PHE A 1 1176 ? -7.285 -14.048 18.806 1.00 98.62 1176 PHE A O 1
ATOM 9271 N N . PRO A 1 1177 ? -8.215 -14.788 16.898 1.00 98.25 1177 PRO A N 1
ATOM 9272 C CA . PRO A 1 1177 ? -8.610 -16.077 17.471 1.00 98.25 1177 PRO A CA 1
ATOM 9273 C C . PRO A 1 1177 ? -7.411 -16.928 17.895 1.00 98.25 1177 PRO A C 1
ATOM 9275 O O . PRO A 1 1177 ? -7.478 -17.602 18.916 1.00 98.25 1177 PRO A O 1
ATOM 9278 N N . LEU A 1 1178 ? -6.303 -16.867 17.146 1.00 97.62 1178 LEU A N 1
ATOM 9279 C CA . LEU A 1 1178 ? -5.073 -17.608 17.449 1.00 97.62 1178 LEU A CA 1
ATOM 9280 C C . LEU A 1 1178 ? -4.376 -17.038 18.690 1.00 97.62 1178 LEU A C 1
ATOM 9282 O O . LEU A 1 1178 ? -3.957 -17.791 19.563 1.00 97.62 1178 LEU A O 1
ATOM 9286 N N . ILE A 1 1179 ? -4.328 -15.706 18.811 1.00 98.12 1179 ILE A N 1
ATOM 9287 C CA . ILE A 1 1179 ? -3.812 -15.018 20.003 1.00 98.12 1179 ILE A CA 1
ATOM 9288 C C . ILE A 1 1179 ? -4.642 -15.380 21.232 1.00 98.12 1179 ILE A C 1
ATOM 9290 O O . ILE A 1 1179 ? -4.074 -15.759 22.251 1.00 98.12 1179 ILE A O 1
ATOM 9294 N N . VAL A 1 1180 ? -5.974 -15.292 21.154 1.00 98.19 1180 VAL A N 1
ATOM 9295 C CA . VAL A 1 1180 ? -6.860 -15.656 22.274 1.00 98.19 1180 VAL A CA 1
ATOM 9296 C C . VAL A 1 1180 ? -6.760 -17.149 22.596 1.00 98.19 1180 VAL A C 1
ATOM 9298 O O . VAL A 1 1180 ? -6.766 -17.499 23.774 1.00 98.19 1180 VAL A O 1
ATOM 9301 N N . GLY A 1 1181 ? -6.573 -18.000 21.583 1.00 96.81 1181 GLY A N 1
ATOM 9302 C CA . GLY A 1 1181 ? -6.230 -19.413 21.726 1.00 96.81 1181 GLY A CA 1
ATOM 9303 C C . GLY A 1 1181 ? -4.990 -19.620 22.594 1.00 96.81 1181 GLY A C 1
ATOM 9304 O O . GLY A 1 1181 ? -5.104 -20.175 23.680 1.00 96.81 1181 GLY A O 1
ATOM 9305 N N . GLU A 1 1182 ? -3.833 -19.114 22.161 1.00 96.50 1182 GLU A N 1
ATOM 9306 C CA . GLU A 1 1182 ? -2.523 -19.343 22.799 1.00 96.50 1182 GLU A CA 1
ATOM 9307 C C . GLU A 1 1182 ? -2.238 -18.500 24.060 1.00 96.50 1182 GLU A C 1
ATOM 9309 O O . GLU A 1 1182 ? -1.166 -18.610 24.663 1.00 96.50 1182 GLU A O 1
ATOM 9314 N N . THR A 1 1183 ? -3.192 -17.666 24.483 1.00 97.69 1183 THR A N 1
ATOM 9315 C CA . THR A 1 1183 ? -3.094 -16.845 25.701 1.00 97.69 1183 THR A CA 1
ATOM 9316 C C . THR A 1 1183 ? -4.266 -17.132 26.647 1.00 97.69 1183 THR A C 1
ATOM 9318 O O . THR A 1 1183 ? -4.223 -18.077 27.434 1.00 97.69 1183 THR A O 1
ATOM 9321 N N . PHE A 1 1184 ? -5.344 -16.356 26.545 1.00 97.31 1184 PHE A N 1
ATOM 9322 C CA . PHE A 1 1184 ? -6.513 -16.377 27.420 1.00 97.31 1184 PHE A CA 1
ATOM 9323 C C . PHE A 1 1184 ? -7.206 -17.747 27.522 1.00 97.31 1184 PHE A C 1
ATOM 9325 O O . PHE A 1 1184 ? -7.504 -18.200 28.627 1.00 97.31 1184 PHE A O 1
ATOM 9332 N N . ALA A 1 1185 ? -7.473 -18.408 26.391 1.00 96.50 1185 ALA A N 1
ATOM 9333 C CA . ALA A 1 1185 ? -8.194 -19.680 26.361 1.00 96.50 1185 ALA A CA 1
ATOM 9334 C C . ALA A 1 1185 ? -7.315 -20.844 26.841 1.00 96.50 1185 ALA A C 1
ATOM 9336 O O . ALA A 1 1185 ? -7.771 -21.659 27.644 1.00 96.50 1185 ALA A O 1
ATOM 9337 N N . LYS A 1 1186 ? -6.042 -20.883 26.421 1.00 93.44 1186 LYS A N 1
ATOM 9338 C CA . LYS A 1 1186 ? -5.032 -21.824 26.929 1.00 93.44 1186 LYS A CA 1
ATOM 9339 C C . LYS A 1 1186 ? -4.917 -21.737 28.447 1.00 93.44 1186 LYS A C 1
ATOM 9341 O O . LYS A 1 1186 ? -5.074 -22.756 29.102 1.00 93.44 1186 LYS A O 1
ATOM 9346 N N . ARG A 1 1187 ? -4.749 -20.537 29.013 1.00 91.94 1187 ARG A N 1
ATOM 9347 C CA . ARG A 1 1187 ? -4.698 -20.312 30.471 1.00 91.94 1187 ARG A CA 1
ATOM 9348 C C . ARG A 1 1187 ? -5.973 -20.831 31.156 1.00 91.94 1187 ARG A C 1
ATOM 9350 O O . ARG A 1 1187 ? -5.914 -21.756 31.958 1.00 91.94 1187 ARG A O 1
ATOM 9357 N N . HIS A 1 1188 ? -7.146 -20.378 30.705 1.00 93.19 1188 HIS A N 1
ATOM 9358 C CA . HIS A 1 1188 ? -8.442 -20.787 31.266 1.00 93.19 1188 HIS A CA 1
ATOM 9359 C C . HIS A 1 1188 ? -8.712 -22.305 31.254 1.00 93.19 1188 HIS A C 1
ATOM 9361 O O . HIS A 1 1188 ? -9.369 -22.813 32.164 1.00 93.19 1188 HIS A O 1
ATOM 9367 N N . HIS A 1 1189 ? -8.231 -23.033 30.243 1.00 91.19 1189 HIS A N 1
ATOM 9368 C CA . HIS A 1 1189 ? -8.444 -24.478 30.123 1.00 91.19 1189 HIS A CA 1
ATOM 9369 C C . HIS A 1 1189 ? -7.284 -25.337 30.658 1.00 91.19 1189 HIS A C 1
ATOM 9371 O O . HIS A 1 1189 ? -7.512 -26.503 30.990 1.00 91.19 1189 HIS A O 1
ATOM 9377 N N . CYS A 1 1190 ? -6.070 -24.790 30.771 1.00 75.56 1190 CYS A N 1
ATOM 9378 C CA . CYS A 1 1190 ? -4.898 -25.498 31.292 1.00 75.56 1190 CYS A CA 1
ATOM 9379 C C . CYS A 1 1190 ? -4.693 -25.313 32.799 1.00 75.56 1190 CYS A C 1
ATOM 9381 O O . CYS A 1 1190 ? -4.183 -26.238 33.418 1.00 75.56 1190 CYS A O 1
ATOM 9383 N N . ASP A 1 1191 ? -5.165 -24.231 33.427 1.00 55.81 1191 ASP A N 1
ATOM 9384 C CA . ASP A 1 1191 ? -4.989 -23.981 34.876 1.00 55.81 1191 ASP A CA 1
ATOM 9385 C C . ASP A 1 1191 ? -5.728 -24.992 35.797 1.00 55.81 1191 ASP A C 1
ATOM 9387 O O . ASP A 1 1191 ? -5.705 -24.879 37.022 1.00 55.81 1191 ASP A O 1
ATOM 9391 N N . GLY A 1 1192 ? -6.371 -26.016 35.220 1.00 46.16 1192 GLY A N 1
ATOM 9392 C CA . GLY A 1 1192 ? -6.883 -27.205 35.911 1.00 46.16 1192 GLY A CA 1
ATOM 9393 C C . GLY A 1 1192 ? -6.020 -28.472 35.771 1.00 46.16 1192 GLY A C 1
ATOM 9394 O O . GLY A 1 1192 ? -6.451 -29.536 36.218 1.00 46.16 1192 GLY A O 1
ATOM 9395 N N . LYS A 1 1193 ? -4.848 -28.408 35.119 1.00 39.12 1193 LYS A N 1
ATOM 9396 C CA . LYS A 1 1193 ? -3.910 -29.530 34.934 1.00 39.12 1193 LYS A CA 1
ATOM 9397 C C . LYS A 1 1193 ? -2.462 -29.047 34.972 1.00 39.12 1193 LYS A C 1
ATOM 9399 O O . LYS A 1 1193 ? -2.083 -28.160 34.219 1.00 39.12 1193 LYS A O 1
ATOM 9404 N N . GLU A 1 1194 ? -1.636 -29.694 35.787 1.00 33.59 1194 GLU A N 1
ATOM 9405 C CA . GLU A 1 1194 ? -0.194 -29.440 35.819 1.00 33.59 1194 GLU A CA 1
ATOM 9406 C C . GLU A 1 1194 ? 0.425 -29.672 34.430 1.00 33.59 1194 GLU A C 1
ATOM 9408 O O . GLU A 1 1194 ? 0.434 -30.794 33.916 1.00 33.59 1194 GLU A O 1
ATOM 9413 N N . LEU A 1 1195 ? 0.953 -28.608 33.819 1.00 34.47 1195 LEU A N 1
ATOM 9414 C CA . LEU A 1 1195 ? 1.872 -28.737 32.693 1.00 34.47 1195 LEU A CA 1
ATOM 9415 C C . LEU A 1 1195 ? 3.192 -29.313 33.232 1.00 34.47 1195 LEU A C 1
ATOM 9417 O O . LEU A 1 1195 ? 3.728 -28.768 34.203 1.00 34.47 1195 LEU A O 1
ATOM 9421 N N . PRO A 1 1196 ? 3.724 -30.406 32.653 1.00 32.59 1196 PRO A N 1
ATOM 9422 C CA . PRO A 1 1196 ? 4.977 -30.980 33.119 1.00 32.59 1196 PRO A CA 1
ATOM 9423 C C . PRO A 1 1196 ? 6.115 -29.974 32.931 1.00 32.59 1196 PRO A C 1
ATOM 9425 O O . PRO A 1 1196 ? 6.213 -29.312 31.899 1.00 32.59 1196 PRO A O 1
ATOM 9428 N N . GLN A 1 1197 ? 6.985 -29.870 33.935 1.00 31.05 1197 GLN A N 1
ATOM 9429 C CA . GLN A 1 1197 ? 8.168 -29.015 33.878 1.00 31.05 1197 GLN A CA 1
ATOM 9430 C C . GLN A 1 1197 ? 9.152 -29.570 32.839 1.00 31.05 1197 GLN A C 1
ATOM 9432 O O . GLN A 1 1197 ? 9.896 -30.506 33.135 1.00 31.05 1197 GLN A O 1
ATOM 9437 N N . GLU A 1 1198 ? 9.178 -29.000 31.631 1.00 32.19 1198 GLU A N 1
ATOM 9438 C CA . GLU A 1 1198 ? 10.264 -29.278 30.689 1.00 32.19 1198 GLU A CA 1
ATOM 9439 C C . GLU A 1 1198 ? 11.574 -28.714 31.255 1.00 32.19 1198 GLU A C 1
ATOM 9441 O O . GLU A 1 1198 ? 11.744 -27.514 31.475 1.00 32.19 1198 GLU A O 1
ATOM 9446 N N . THR A 1 1199 ? 12.494 -29.621 31.570 1.00 30.98 1199 THR A N 1
ATOM 9447 C CA . THR A 1 1199 ? 13.784 -29.305 32.180 1.00 30.98 1199 THR A CA 1
ATOM 9448 C C . THR A 1 1199 ? 14.720 -28.644 31.174 1.00 30.98 1199 THR A C 1
ATOM 9450 O O . THR A 1 1199 ? 15.030 -29.249 30.150 1.00 30.98 1199 THR A O 1
ATOM 9453 N N . ASN A 1 1200 ? 15.259 -27.470 31.517 1.00 32.41 1200 ASN A N 1
ATOM 9454 C CA . ASN A 1 1200 ? 16.345 -26.815 30.780 1.00 32.41 1200 ASN A CA 1
ATOM 9455 C C . ASN A 1 1200 ? 17.540 -27.765 30.556 1.00 32.41 1200 ASN A C 1
ATOM 9457 O O . ASN A 1 1200 ? 18.338 -27.958 31.478 1.00 32.41 1200 ASN A O 1
ATOM 9461 N N . GLN A 1 1201 ? 17.714 -28.292 29.340 1.00 25.94 1201 GLN A N 1
ATOM 9462 C CA . GLN A 1 1201 ? 18.980 -28.863 28.870 1.00 25.94 1201 GLN A CA 1
ATOM 9463 C C . GLN A 1 1201 ? 19.208 -28.584 27.377 1.00 25.94 1201 GLN A C 1
ATOM 9465 O O . GLN A 1 1201 ? 18.524 -29.158 26.536 1.00 25.94 1201 GLN A O 1
ATOM 9470 N N . VAL A 1 1202 ? 20.255 -27.784 27.124 1.00 30.56 1202 VAL A N 1
ATOM 9471 C CA . VAL A 1 1202 ? 20.934 -27.500 25.839 1.00 30.56 1202 VAL A CA 1
ATOM 9472 C C . VAL A 1 1202 ? 20.092 -26.763 24.792 1.00 30.56 1202 VAL A C 1
ATOM 9474 O O . VAL A 1 1202 ? 19.514 -27.415 23.898 1.00 30.56 1202 VAL A O 1
#

Organism: NCBI:txid103775

pLDDT: mean 72.74, std 22.07, range [25.94, 98.88]

InterPro domains:
  IPR002773 Deoxyhypusine synthase [PF01916] (873-1182)
  IPR002773 Deoxyhypusine synthase [TIGR00321] (860-1184)
  IPR021429 Mediator complex, subunit Med24, [PF11277] (6-259)
  IPR021429 Mediator complex, subunit Med24, [PF11277] (260-529)
  IPR021429 Mediator complex, subunit Med24, [PF11277] (531-742)
  IPR021429 Mediator complex, subunit Med24, [PF11277] (752-827)
  IPR021429 Mediator complex, subunit Med24, [PTHR12898] (260-530)
  IPR029035 DHS-like NAD/FAD-binding domain superfamily [SSF52467] (840-1192)
  IPR036982 Deoxyhypusine synthase superfamily [G3DSA:3.40.910.10] (840-1192)